Protein AF-D8LMA1-F1 (afdb_monomer_lite)

Foldseek 3Di:
DDDDDDDDDDDDDDDDDDPPPDDDDDDPDDDDDDPDPPDPDPDPPCVPVPVVVVVVVVVVVVVVVVVVVVVVVVVVVVVVVVVVVVVVVVVVVVVVVVVVVVVVVVVLVVQLVVCCVPPVDDLLRSLVVSCVVVDDDDPVPDDDDPSNVVNVVVVVVVVVVVVVVVVVCCVVPVDPDPDDDDDDDDDDDDDDDDDDDDDDDDDPCPPVVVVVVVVVVVVVVVVVVVVVVVVVVVVVVVVVVVVVVVVVVVVVVVVVVVVVVVVVVVVVVVVVVVVVVVVVVVVVVVVVVVVVVVVVVVVVVVVVVVVVVVVVVVVVVVVLVVLVVVVVVVVVVVVVVVVVVVVVVVVVVVVVVVVVVVVVVVVVVVVVVVVVVVVVVVVVVVVVVVVVVVVVVVVVVVVVVVVVVVVPPPPDDPDDDDDDDDPDPDDDDDPPPVVPPVPPPPVVVVVVVVVVVVVVVVVVVVVVVVVVVVVVVVVVVVVVVVVVVVVVVVVVVVVVVVVVVVVVVVVVVVVVVVVVVVVVVVVVVVVVVVVVVVVVVVVVVVVVVVVVVVPPDDDDDDDDDDDDDDDDDDDDDPPCVVVVVVVVVVVVVVVVVVVVVVVVVVVVVVVVVVVVVVVVVVVVVVVVVVVVVVVVVPPDDDDDDDDDDDDDDDDDDDDDDDDDDDDDDDDDDDDDDDDDDDDPPVVVVVVVVVVVVVSVVSVVVVVVVVVVVVVVVVVVVVVVVVVVVVVVVVVVVVVVPPPPDDDDDDDDDDDDDDDDDDDDD

Structure (mmCIF, N/CA/C/O backbone):
data_AF-D8LMA1-F1
#
_entry.id   AF-D8LMA1-F1
#
loop_
_atom_site.group_PDB
_atom_site.id
_atom_site.type_symbol
_atom_site.label_atom_id
_atom_site.label_alt_id
_atom_site.label_comp_id
_atom_site.label_asym_id
_atom_site.label_entity_id
_atom_site.label_seq_id
_atom_site.pdbx_PDB_ins_code
_atom_site.Cartn_x
_atom_site.Cartn_y
_atom_site.Cartn_z
_atom_site.occupancy
_atom_site.B_iso_or_equiv
_atom_site.auth_seq_id
_atom_site.auth_comp_id
_atom_site.auth_asym_id
_atom_site.auth_atom_id
_atom_site.pdbx_PDB_model_num
ATOM 1 N N . MET A 1 1 ? -57.262 -17.596 25.279 1.00 40.59 1 MET A N 1
ATOM 2 C CA . MET A 1 1 ? -57.527 -16.336 26.002 1.00 40.59 1 MET A CA 1
ATOM 3 C C . MET A 1 1 ? -56.627 -15.254 25.416 1.00 40.59 1 MET A C 1
ATOM 5 O O . MET A 1 1 ? -55.420 -15.334 25.575 1.00 40.59 1 MET A O 1
ATOM 9 N N . SER A 1 2 ? -57.211 -14.323 24.661 1.00 43.88 2 SER A N 1
ATOM 10 C CA . SER A 1 2 ? -56.649 -12.999 24.298 1.00 43.88 2 SER A CA 1
ATOM 11 C C . SER A 1 2 ? -57.169 -11.960 25.320 1.00 43.88 2 SER A C 1
ATOM 13 O O . SER A 1 2 ? -58.050 -12.364 26.086 1.00 43.88 2 SER A O 1
ATOM 15 N N . PRO A 1 3 ? -56.748 -10.666 25.365 1.00 60.38 3 PRO A N 1
ATOM 16 C CA . PRO A 1 3 ? -56.026 -9.815 24.382 1.00 60.38 3 PRO A CA 1
ATOM 17 C C . PRO A 1 3 ? -54.796 -9.090 25.003 1.00 60.38 3 PRO A C 1
ATOM 19 O O . PRO A 1 3 ? -54.537 -9.253 26.184 1.00 60.38 3 PRO A O 1
ATOM 22 N N . GLY A 1 4 ? -53.944 -8.283 24.361 1.00 41.66 4 GLY A N 1
ATOM 23 C CA . GLY A 1 4 ? -53.848 -7.612 23.063 1.00 41.66 4 GLY A CA 1
ATOM 24 C C . GLY A 1 4 ? -52.984 -6.336 23.242 1.00 41.66 4 GLY A C 1
ATOM 25 O O . GLY A 1 4 ? -52.740 -5.929 24.373 1.00 41.66 4 GLY A O 1
ATOM 26 N N . ILE A 1 5 ? -52.641 -5.674 22.126 1.00 43.06 5 ILE A N 1
ATOM 27 C CA . ILE A 1 5 ? -52.259 -4.242 21.981 1.00 43.06 5 ILE A CA 1
ATOM 28 C C . ILE A 1 5 ? -50.755 -3.890 21.814 1.00 43.06 5 ILE A C 1
ATOM 30 O O . ILE A 1 5 ? -50.003 -3.735 22.765 1.00 43.06 5 ILE A O 1
ATOM 34 N N . MET A 1 6 ? -50.434 -3.663 20.527 1.00 38.03 6 MET A N 1
ATOM 35 C CA . MET A 1 6 ? -49.667 -2.578 19.871 1.00 38.03 6 MET A CA 1
ATOM 36 C C . MET A 1 6 ? -48.233 -2.199 20.281 1.00 38.03 6 MET A C 1
ATOM 38 O O . MET A 1 6 ? -47.959 -1.814 21.408 1.00 38.03 6 MET A O 1
ATOM 42 N N . GLY A 1 7 ? -47.390 -2.028 19.249 1.00 35.75 7 GLY A N 1
ATOM 43 C CA . GLY A 1 7 ? -46.282 -1.068 19.280 1.00 35.75 7 GLY A CA 1
ATOM 44 C C . GLY A 1 7 ? -45.299 -1.185 18.115 1.00 35.75 7 GLY A C 1
ATOM 45 O O . GLY A 1 7 ? -44.282 -1.848 18.241 1.00 35.75 7 GLY A O 1
ATOM 46 N N . ARG A 1 8 ? -45.609 -0.541 16.983 1.00 41.41 8 ARG A N 1
ATOM 47 C CA . ARG A 1 8 ? -44.784 -0.428 15.763 1.00 41.41 8 ARG A CA 1
ATOM 48 C C . ARG A 1 8 ? -43.413 0.214 16.042 1.00 41.41 8 ARG A C 1
ATOM 50 O O . ARG A 1 8 ? -43.370 1.234 16.723 1.00 41.41 8 ARG A O 1
ATOM 57 N N . ILE A 1 9 ? -42.348 -0.271 15.395 1.00 41.59 9 ILE A N 1
ATOM 58 C CA . ILE A 1 9 ? -41.160 0.544 15.091 1.00 41.59 9 ILE A CA 1
ATOM 59 C C . ILE A 1 9 ? -41.060 0.665 13.574 1.00 41.59 9 ILE A C 1
ATOM 61 O O . ILE A 1 9 ? -41.050 -0.317 12.841 1.00 41.59 9 ILE A O 1
ATOM 65 N N . SER A 1 10 ? -41.103 1.919 13.157 1.00 44.03 10 SER A N 1
ATOM 66 C CA . SER A 1 10 ? -41.101 2.454 11.810 1.00 44.03 10 SER A CA 1
ATOM 67 C C . SER A 1 10 ? -39.727 2.398 11.155 1.00 44.03 10 SER A C 1
ATOM 69 O O . SER A 1 10 ? -38.744 2.856 11.738 1.00 44.03 10 SER A O 1
ATOM 71 N N . ASP A 1 11 ? -39.731 1.975 9.896 1.00 43.69 11 ASP A N 1
ATOM 72 C CA . ASP A 1 11 ? -38.761 2.349 8.875 1.00 43.69 11 ASP A CA 1
ATOM 73 C C . ASP A 1 11 ? -38.685 3.876 8.729 1.00 43.69 11 ASP A C 1
ATOM 75 O O . ASP A 1 11 ? -39.703 4.568 8.646 1.00 43.69 11 ASP A O 1
ATOM 79 N N . GLY A 1 12 ? -37.466 4.410 8.674 1.00 36.53 12 GLY A N 1
ATOM 80 C CA . GLY A 1 12 ? -37.208 5.828 8.454 1.00 36.53 12 GLY A CA 1
ATOM 81 C C . GLY A 1 12 ? -35.807 6.041 7.899 1.00 36.53 12 GLY A C 1
ATOM 82 O O . GLY A 1 12 ? -34.848 6.129 8.660 1.00 36.53 12 GLY A O 1
ATOM 83 N N . GLY A 1 13 ? -35.687 6.115 6.570 1.00 34.69 13 GLY A N 1
ATOM 84 C CA . GLY A 1 13 ? -34.400 6.372 5.920 1.00 34.69 13 GLY A CA 1
ATOM 85 C C . GLY A 1 13 ? -34.378 6.430 4.391 1.00 34.69 13 GLY A C 1
ATOM 86 O O . GLY A 1 13 ? -33.299 6.345 3.820 1.00 34.69 13 GLY A O 1
ATOM 87 N N . ALA A 1 14 ? -35.521 6.591 3.719 1.00 44.22 14 ALA A N 1
ATOM 88 C CA . ALA A 1 14 ? -35.570 7.093 2.349 1.00 44.22 14 ALA A CA 1
ATOM 89 C C . ALA A 1 14 ? -35.897 8.589 2.418 1.00 44.22 14 ALA A C 1
ATOM 91 O O . ALA A 1 14 ? -36.962 8.926 2.915 1.00 44.22 14 ALA A O 1
ATOM 92 N N . ILE A 1 15 ? -34.967 9.449 1.988 1.00 41.44 15 ILE A N 1
ATOM 93 C CA . ILE A 1 15 ? -35.149 10.761 1.330 1.00 41.44 15 ILE A CA 1
ATOM 94 C C . ILE A 1 15 ? -33.731 11.260 0.995 1.00 41.44 15 ILE A C 1
ATOM 96 O O . ILE A 1 15 ? -33.025 11.822 1.827 1.00 41.44 15 ILE A O 1
ATOM 100 N N . LEU A 1 16 ? -33.310 11.057 -0.251 1.00 39.69 16 LEU A N 1
ATOM 101 C CA . LEU A 1 16 ? -32.506 12.041 -0.968 1.00 39.69 16 LEU A CA 1
ATOM 102 C C . LEU A 1 16 ? -33.006 12.037 -2.406 1.00 39.69 16 LEU A C 1
ATOM 104 O O . LEU A 1 16 ? -32.937 11.042 -3.124 1.00 39.69 16 LEU A O 1
ATOM 108 N N . ALA A 1 17 ? -33.659 13.148 -2.711 1.00 38.41 17 ALA A N 1
ATOM 109 C CA . ALA A 1 17 ? -34.471 13.388 -3.875 1.00 38.41 17 ALA A CA 1
ATOM 110 C C . ALA A 1 17 ? -33.657 13.375 -5.170 1.00 38.41 17 ALA A C 1
ATOM 112 O O . ALA A 1 17 ? -32.525 13.855 -5.239 1.00 38.41 17 ALA A O 1
ATOM 113 N N . ALA A 1 18 ? -34.324 12.868 -6.200 1.00 41.50 18 ALA A N 1
ATOM 114 C CA . ALA A 1 18 ? -34.017 13.082 -7.594 1.00 41.50 18 ALA A CA 1
ATOM 115 C C . ALA A 1 18 ? -33.903 14.585 -7.902 1.00 41.50 18 ALA A C 1
ATOM 117 O O . ALA A 1 18 ? -34.850 15.345 -7.706 1.00 41.50 18 ALA A O 1
ATOM 118 N N . MET A 1 19 ? -32.752 14.996 -8.433 1.00 39.81 19 MET A N 1
ATOM 119 C CA . MET A 1 19 ? -32.682 16.110 -9.373 1.00 39.81 19 MET A CA 1
ATOM 120 C C . MET A 1 19 ? -32.686 15.502 -10.770 1.00 39.81 19 MET A C 1
ATOM 122 O O . MET A 1 19 ? -31.647 15.222 -11.363 1.00 39.81 19 MET A O 1
ATOM 126 N N . ASP A 1 20 ? -33.904 15.231 -11.220 1.00 35.94 20 ASP A N 1
ATOM 127 C CA . ASP A 1 20 ? -34.251 14.939 -12.598 1.00 35.94 20 ASP A CA 1
ATOM 128 C C . ASP A 1 20 ? -34.260 16.283 -13.344 1.00 35.94 20 ASP A C 1
ATOM 130 O O . ASP A 1 20 ? -35.058 17.178 -13.047 1.00 35.94 20 ASP A O 1
ATOM 134 N N . LEU A 1 21 ? -33.284 16.485 -14.230 1.00 43.53 21 LEU A N 1
ATOM 135 C CA . LEU A 1 21 ? -33.228 17.660 -15.092 1.00 43.53 21 LEU A CA 1
ATOM 136 C C . LEU A 1 21 ? -34.306 17.495 -16.161 1.00 43.53 21 LEU A C 1
ATOM 138 O O . LEU A 1 21 ? -34.175 16.680 -17.071 1.00 43.53 21 LEU A O 1
ATOM 142 N N . GLY A 1 22 ? -35.370 18.285 -16.022 1.00 37.41 22 GLY A N 1
ATOM 143 C CA . GLY A 1 22 ? -36.522 18.293 -16.908 1.00 37.41 22 GLY A CA 1
ATOM 144 C C . GLY A 1 22 ? -36.147 18.420 -18.384 1.00 37.41 22 GLY A C 1
ATOM 145 O O . GLY A 1 22 ? -35.736 19.482 -18.852 1.00 37.41 22 GLY A O 1
ATOM 146 N N . ALA A 1 23 ? -36.376 17.341 -19.128 1.00 40.12 23 ALA A N 1
ATOM 147 C CA . ALA A 1 23 ? -36.608 17.399 -20.559 1.00 40.12 23 ALA A CA 1
ATOM 148 C C . ALA A 1 23 ? -38.095 17.713 -20.777 1.00 40.12 23 ALA A C 1
ATOM 150 O O . ALA A 1 23 ? -38.978 16.938 -20.411 1.00 40.12 23 ALA A O 1
ATOM 151 N N . ALA A 1 24 ? -38.364 18.895 -21.327 1.00 39.91 24 ALA A N 1
ATOM 152 C CA . ALA A 1 24 ? -39.701 19.357 -21.667 1.00 39.91 24 ALA A CA 1
ATOM 153 C C . ALA A 1 24 ? -40.413 18.385 -22.636 1.00 39.91 24 ALA A C 1
ATOM 155 O O . ALA A 1 24 ? -39.774 17.860 -23.553 1.00 39.91 24 ALA A O 1
ATOM 156 N N . PRO A 1 25 ? -41.735 18.176 -22.495 1.00 48.41 25 PRO A N 1
ATOM 157 C CA . PRO A 1 25 ? -42.507 17.401 -23.452 1.00 48.41 25 PRO A CA 1
ATOM 158 C C . PRO A 1 25 ? -42.733 18.245 -24.711 1.00 48.41 25 PRO A C 1
ATOM 160 O O . PRO A 1 25 ? -43.508 19.201 -24.713 1.00 48.41 25 PRO A O 1
ATOM 163 N N . VAL A 1 26 ? -42.038 17.897 -25.792 1.00 44.97 26 VAL A N 1
ATOM 164 C CA . VAL A 1 26 ? -42.324 18.442 -27.123 1.00 44.97 26 VAL A CA 1
ATOM 165 C C . VAL A 1 26 ? -43.642 17.817 -27.610 1.00 44.97 26 VAL A C 1
ATOM 167 O O . VAL A 1 26 ? -43.782 16.592 -27.558 1.00 44.97 26 VAL A O 1
ATOM 170 N N . PRO A 1 27 ? -44.631 18.620 -28.039 1.00 48.19 27 PRO A N 1
ATOM 171 C CA . PRO A 1 27 ? -45.950 18.123 -28.399 1.00 48.19 27 PRO A CA 1
ATOM 172 C C . PRO A 1 27 ? -45.908 17.276 -29.673 1.00 48.19 27 PRO A C 1
ATOM 174 O O . PRO A 1 27 ? -45.316 17.650 -30.684 1.00 48.19 27 PRO A O 1
ATOM 177 N N . ALA A 1 28 ? -46.602 16.141 -29.614 1.00 50.72 28 ALA A N 1
ATOM 178 C CA . ALA A 1 28 ? -46.946 15.326 -30.764 1.00 50.72 28 ALA A CA 1
ATOM 179 C C . ALA A 1 28 ? -47.873 16.124 -31.694 1.00 50.72 28 ALA A C 1
ATOM 181 O O . ALA A 1 28 ? -49.043 16.345 -31.385 1.00 50.72 28 ALA A O 1
ATOM 182 N N . GLY A 1 29 ? -47.346 16.558 -32.835 1.00 47.62 29 GLY A N 1
ATOM 183 C CA . GLY A 1 29 ? -48.138 17.231 -33.850 1.00 47.62 29 GLY A CA 1
ATOM 184 C C . GLY A 1 29 ? -47.336 17.551 -35.102 1.00 47.62 29 GLY A C 1
ATOM 185 O O . GLY A 1 29 ? -46.501 18.444 -35.083 1.00 47.62 29 GLY A O 1
ATOM 186 N N . LEU A 1 30 ? -47.720 16.885 -36.195 1.00 48.12 30 LEU A N 1
ATOM 187 C CA . LEU A 1 30 ? -47.463 17.253 -37.591 1.00 48.12 30 LEU A CA 1
ATOM 188 C C . LEU A 1 30 ? -46.042 17.052 -38.151 1.00 48.12 30 LEU A C 1
ATOM 190 O O . LEU A 1 30 ? -45.048 17.386 -37.525 1.00 48.12 30 LEU A O 1
ATOM 194 N N . LEU A 1 31 ? -46.022 16.606 -39.418 1.00 42.84 31 LEU A N 1
ATOM 195 C CA . LEU A 1 31 ? -44.883 16.321 -40.312 1.00 42.84 31 LEU A CA 1
ATOM 196 C C . LEU A 1 31 ? -44.242 14.946 -40.027 1.00 42.84 31 LEU A C 1
ATOM 198 O O . LEU A 1 31 ? -43.404 14.790 -39.157 1.00 42.84 31 LEU A O 1
ATOM 202 N N . GLY A 1 32 ? -44.625 13.853 -40.691 1.00 50.16 32 GLY A N 1
ATOM 203 C CA . GLY A 1 32 ? -44.945 13.773 -42.113 1.00 50.16 32 GLY A CA 1
ATOM 204 C C . GLY A 1 32 ? -43.675 13.879 -42.955 1.00 50.16 32 GLY A C 1
ATOM 205 O O . GLY A 1 32 ? -43.598 14.767 -43.785 1.00 50.16 32 GLY A O 1
ATOM 206 N N . MET A 1 33 ? -42.679 13.022 -42.698 1.00 46.03 33 MET A N 1
ATOM 207 C CA . MET A 1 33 ? -41.592 12.679 -43.626 1.00 46.03 33 MET A CA 1
ATOM 208 C C . MET A 1 33 ? -40.766 11.534 -43.027 1.00 46.03 33 MET A C 1
ATOM 210 O O . MET A 1 33 ? -39.788 11.725 -42.312 1.00 46.03 33 MET A O 1
ATOM 214 N N . THR A 1 34 ? -41.203 10.307 -43.293 1.00 50.56 34 THR A N 1
ATOM 215 C CA . THR A 1 34 ? -40.361 9.118 -43.150 1.00 50.56 34 THR A CA 1
ATOM 216 C C . THR A 1 34 ? -39.206 9.230 -44.152 1.00 50.56 34 THR A C 1
ATOM 218 O O . THR A 1 34 ? -39.498 9.324 -45.348 1.00 50.56 34 THR A O 1
ATOM 221 N N . PRO A 1 35 ? -37.922 9.215 -43.749 1.00 47.56 35 PRO A N 1
ATOM 222 C CA . PRO A 1 35 ? -36.859 8.998 -44.717 1.00 47.56 35 PRO A CA 1
ATOM 223 C C . PRO A 1 35 ? -37.016 7.575 -45.262 1.00 47.56 35 PRO A C 1
ATOM 225 O O . PRO A 1 35 ? -37.302 6.642 -44.508 1.00 47.56 35 PRO A O 1
ATOM 228 N N . GLY A 1 36 ? -36.924 7.457 -46.585 1.00 46.69 36 GLY A N 1
ATOM 229 C CA . GLY A 1 36 ? -37.181 6.250 -47.358 1.00 46.69 36 GLY A CA 1
ATOM 230 C C . GLY A 1 36 ? -36.608 4.998 -46.708 1.00 46.69 36 GLY A C 1
ATOM 231 O O . GLY A 1 36 ? -35.401 4.832 -46.560 1.00 46.69 36 GLY A O 1
ATOM 232 N N . ARG A 1 37 ? -37.515 4.097 -46.336 1.00 47.22 37 ARG A N 1
ATOM 233 C CA . ARG A 1 37 ? -37.206 2.685 -46.176 1.00 47.22 37 ARG A CA 1
ATOM 234 C C . ARG A 1 37 ? -37.018 2.154 -47.591 1.00 47.22 37 ARG A C 1
ATOM 236 O O . ARG A 1 37 ? -37.988 1.746 -48.227 1.00 47.22 37 ARG A O 1
ATOM 243 N N . ASP A 1 38 ? -35.794 2.270 -48.095 1.00 53.06 38 ASP A N 1
ATOM 244 C CA . ASP A 1 38 ? -35.425 1.693 -49.379 1.00 53.06 38 ASP A CA 1
ATOM 245 C C . ASP A 1 38 ? -35.770 0.195 -49.377 1.00 53.06 38 ASP A C 1
ATOM 247 O O . ASP A 1 38 ? -35.592 -0.489 -48.357 1.00 53.06 38 ASP A O 1
ATOM 251 N N . PRO A 1 39 ? -36.321 -0.326 -50.485 1.00 55.44 39 PRO A N 1
ATOM 252 C CA . PRO A 1 39 ? -36.641 -1.736 -50.599 1.00 55.44 39 PRO A CA 1
ATOM 253 C C . PRO A 1 39 ? -35.359 -2.565 -50.439 1.00 55.44 39 PRO A C 1
ATOM 255 O O . PRO A 1 39 ? -34.295 -2.149 -50.905 1.00 55.44 39 PRO A O 1
ATOM 258 N N . PRO A 1 40 ? -35.429 -3.744 -49.794 1.00 50.50 40 PRO A N 1
ATOM 259 C CA . PRO A 1 40 ? -34.283 -4.632 -49.704 1.00 50.50 40 PRO A CA 1
ATOM 260 C C . PRO A 1 40 ? -33.906 -5.047 -51.125 1.00 50.50 40 PRO A C 1
ATOM 262 O O . PRO A 1 40 ? -34.644 -5.798 -51.758 1.00 50.50 40 PRO A O 1
ATOM 265 N N . TYR A 1 41 ? -32.786 -4.523 -51.630 1.00 53.12 41 TYR A N 1
ATOM 266 C CA . TYR A 1 41 ? -32.189 -4.963 -52.886 1.00 53.12 41 TYR A CA 1
ATOM 267 C C . TYR A 1 41 ? -31.979 -6.483 -52.808 1.00 53.12 41 TYR A C 1
ATOM 269 O O . TYR A 1 41 ? -31.172 -6.944 -51.994 1.00 53.12 41 TYR A O 1
ATOM 277 N N . PRO A 1 42 ? -32.693 -7.285 -53.614 1.00 52.31 42 PRO A N 1
ATOM 278 C CA . PRO A 1 42 ? -32.423 -8.702 -53.722 1.00 52.31 42 PRO A CA 1
ATOM 279 C C . PRO A 1 42 ? -31.276 -8.871 -54.723 1.00 52.31 42 PRO A C 1
ATOM 281 O O . PRO A 1 42 ? -31.405 -8.491 -55.883 1.00 52.31 42 PRO A O 1
ATOM 284 N N . GLY A 1 43 ? -30.150 -9.432 -54.281 1.00 48.22 43 GLY A N 1
ATOM 285 C CA . GLY A 1 43 ? -29.120 -9.923 -55.206 1.00 48.22 43 GLY A CA 1
ATOM 286 C C . GLY A 1 43 ? -27.784 -9.181 -55.229 1.00 48.22 43 GLY A C 1
ATOM 287 O O . GLY A 1 43 ? -27.206 -9.026 -56.295 1.00 48.22 43 GLY A O 1
ATOM 288 N N . SER A 1 44 ? -27.244 -8.787 -54.074 1.00 48.84 44 SER A N 1
ATOM 289 C CA . SER A 1 44 ? -25.785 -8.689 -53.926 1.00 48.84 44 SER A CA 1
ATOM 290 C C . SER A 1 44 ? -25.337 -9.777 -52.963 1.00 48.84 44 SER A C 1
ATOM 292 O O . SER A 1 44 ? -25.097 -9.528 -51.781 1.00 48.84 44 SER A O 1
ATOM 294 N N . SER A 1 45 ? -25.293 -11.012 -53.460 1.00 55.22 45 SER A N 1
ATOM 295 C CA . SER A 1 45 ? -24.539 -12.094 -52.841 1.00 55.22 45 SER A CA 1
ATOM 296 C C . SER A 1 45 ? -23.125 -11.579 -52.578 1.00 55.22 45 SER A C 1
ATOM 298 O O . SER A 1 45 ? -22.320 -11.419 -53.490 1.00 55.22 45 SER A O 1
ATOM 300 N N . ASN A 1 46 ? -22.820 -11.309 -51.305 1.00 51.94 46 ASN A N 1
ATOM 301 C CA . ASN A 1 46 ? -21.460 -11.026 -50.843 1.00 51.94 46 ASN A CA 1
ATOM 302 C C . ASN A 1 46 ? -20.481 -12.158 -51.209 1.00 51.94 46 ASN A C 1
ATOM 304 O O . ASN A 1 46 ? -19.282 -11.985 -51.018 1.00 51.94 46 ASN A O 1
ATOM 308 N N . ASP A 1 47 ? -20.969 -13.282 -51.733 1.00 54.09 47 ASP A N 1
ATOM 309 C CA . ASP A 1 47 ? -20.200 -14.429 -52.208 1.00 54.09 47 ASP A CA 1
ATOM 310 C C . ASP A 1 47 ? -19.286 -14.113 -53.408 1.00 54.09 47 ASP A C 1
ATOM 312 O O . ASP A 1 47 ? -18.295 -14.815 -53.583 1.00 54.09 47 ASP A O 1
ATOM 316 N N . ASP A 1 48 ? -19.526 -13.016 -54.145 1.00 51.31 48 ASP A N 1
ATOM 317 C CA . ASP A 1 48 ? -18.630 -12.541 -55.220 1.00 51.31 48 ASP A CA 1
ATOM 318 C C . ASP A 1 48 ? -17.659 -11.431 -54.775 1.00 51.31 48 ASP A C 1
ATOM 320 O O . ASP A 1 48 ? -16.883 -10.906 -55.578 1.00 51.31 48 ASP A O 1
ATOM 324 N N . MET A 1 49 ? -17.646 -11.060 -53.488 1.00 58.47 49 MET A N 1
ATOM 325 C CA . MET A 1 49 ? -16.525 -10.277 -52.968 1.00 58.47 49 MET A CA 1
ATOM 326 C C . MET A 1 49 ? -15.315 -11.207 -52.920 1.00 58.47 49 MET A C 1
ATOM 328 O O . MET A 1 49 ? -15.384 -12.218 -52.213 1.00 58.47 49 MET A O 1
ATOM 332 N N . PRO A 1 50 ? -14.209 -10.894 -53.630 1.00 69.94 50 PRO A N 1
ATOM 333 C CA . PRO A 1 50 ? -13.042 -11.761 -53.680 1.00 69.94 50 PRO A CA 1
ATOM 334 C C . PRO A 1 50 ? -12.688 -12.162 -52.256 1.00 69.94 50 PRO A C 1
ATOM 336 O O . PRO A 1 50 ? -12.651 -11.309 -51.370 1.00 69.94 50 PRO A O 1
ATOM 339 N N . VAL A 1 51 ? -12.467 -13.456 -52.022 1.00 76.00 51 VAL A N 1
ATOM 340 C CA . VAL A 1 51 ? -12.275 -14.058 -50.688 1.00 76.00 51 VAL A CA 1
ATOM 341 C C . VAL A 1 51 ? -11.303 -13.245 -49.811 1.00 76.00 51 VAL A C 1
ATOM 343 O O . VAL A 1 51 ? -11.471 -13.155 -48.595 1.00 76.00 51 VAL A O 1
ATOM 346 N N . GLN A 1 52 ? -10.341 -12.559 -50.436 1.00 77.06 52 GLN A N 1
ATOM 347 C CA . GLN A 1 52 ? -9.445 -11.587 -49.808 1.00 77.06 52 GLN A CA 1
ATOM 348 C C . GLN A 1 52 ? -10.151 -10.385 -49.146 1.00 77.06 52 GLN A C 1
ATOM 350 O O . GLN A 1 52 ? -9.812 -10.049 -48.015 1.00 77.06 52 GLN A O 1
ATOM 355 N N . LEU A 1 53 ? -11.146 -9.751 -49.775 1.00 81.06 53 LEU A N 1
ATOM 356 C CA . LEU A 1 53 ? -11.929 -8.658 -49.181 1.00 81.06 53 LEU A CA 1
ATOM 357 C C . LEU A 1 53 ? -12.828 -9.147 -48.036 1.00 81.06 53 LEU A C 1
ATOM 359 O O . LEU A 1 53 ? -12.969 -8.450 -47.027 1.00 81.06 53 LEU A O 1
ATOM 363 N N . GLN A 1 54 ? -13.384 -10.360 -48.125 1.00 81.44 54 GLN A N 1
ATOM 364 C CA . GLN A 1 54 ? -14.113 -10.962 -47.002 1.00 81.44 54 GLN A CA 1
ATOM 365 C C . GLN A 1 54 ? -13.185 -11.287 -45.817 1.00 81.44 54 GLN A C 1
ATOM 367 O O . GLN A 1 54 ? -13.537 -11.056 -44.659 1.00 81.44 54 GLN A O 1
ATOM 372 N N . ALA A 1 55 ? -11.980 -11.796 -46.081 1.00 83.44 55 ALA A N 1
ATOM 373 C CA . ALA A 1 55 ? -10.976 -12.022 -45.044 1.00 83.44 55 ALA A CA 1
ATOM 374 C C . ALA A 1 55 ? -10.527 -10.696 -44.407 1.00 83.44 55 ALA A C 1
ATOM 376 O O . ALA A 1 55 ? -10.472 -10.582 -43.181 1.00 83.44 55 ALA A O 1
ATOM 377 N N . LEU A 1 56 ? -10.293 -9.661 -45.221 1.00 88.12 56 LEU A N 1
ATOM 378 C CA . LEU A 1 56 ? -9.891 -8.332 -44.759 1.00 88.12 56 LEU A CA 1
ATOM 379 C C . LEU A 1 56 ? -10.969 -7.679 -43.883 1.00 88.12 56 LEU A C 1
ATOM 381 O O . LEU A 1 56 ? -10.657 -7.138 -42.822 1.00 88.12 56 LEU A O 1
ATOM 385 N N . THR A 1 57 ? -12.241 -7.769 -44.276 1.00 90.94 57 THR A N 1
ATOM 386 C CA . THR A 1 57 ? -13.368 -7.238 -43.490 1.00 90.94 57 THR A CA 1
ATOM 387 C C . THR A 1 57 ? -13.571 -8.002 -42.182 1.00 90.94 57 THR A C 1
ATOM 389 O O . THR A 1 57 ? -13.810 -7.370 -41.151 1.00 90.94 57 THR A O 1
ATOM 392 N N . LYS A 1 58 ? -13.388 -9.331 -42.163 1.00 90.00 58 LYS A N 1
ATOM 393 C CA . LYS A 1 58 ? -13.403 -10.136 -40.925 1.00 90.00 58 LYS A CA 1
ATOM 394 C C . LYS A 1 58 ? -12.265 -9.751 -39.975 1.00 90.00 58 LYS A C 1
ATOM 396 O O . LYS A 1 58 ? -12.523 -9.540 -38.787 1.00 90.00 58 LYS A O 1
ATOM 401 N N . ILE A 1 59 ? -11.042 -9.588 -40.489 1.00 91.00 59 ILE A N 1
ATOM 402 C CA . ILE A 1 59 ? -9.881 -9.132 -39.705 1.00 91.00 59 ILE A CA 1
ATOM 403 C C . ILE A 1 59 ? -10.123 -7.718 -39.174 1.00 91.00 59 ILE A C 1
ATOM 405 O O . ILE A 1 59 ? -9.880 -7.452 -37.998 1.00 91.00 59 ILE A O 1
ATOM 409 N N . HIS A 1 60 ? -10.645 -6.814 -40.002 1.00 92.19 60 HIS A N 1
ATOM 410 C CA . HIS A 1 60 ? -10.974 -5.456 -39.584 1.00 92.19 60 HIS A CA 1
ATOM 411 C C . HIS A 1 60 ? -12.049 -5.450 -38.488 1.00 92.19 60 HIS A C 1
ATOM 413 O O . HIS A 1 60 ? -11.851 -4.839 -37.443 1.00 92.19 60 HIS A O 1
ATOM 419 N N . ALA A 1 61 ? -13.139 -6.205 -38.647 1.00 91.12 61 ALA A N 1
ATOM 420 C CA . ALA A 1 61 ? -14.175 -6.336 -37.623 1.00 91.12 61 ALA A CA 1
ATOM 421 C C . ALA A 1 61 ? -13.636 -6.955 -36.320 1.00 91.12 61 ALA A C 1
ATOM 423 O O . ALA A 1 61 ? -14.040 -6.562 -35.226 1.00 91.12 61 ALA A O 1
ATOM 424 N N . GLN A 1 62 ? -12.704 -7.908 -36.404 1.00 92.50 62 GLN A N 1
ATOM 425 C CA . GLN A 1 62 ? -12.023 -8.463 -35.235 1.00 92.50 62 GLN A CA 1
ATOM 426 C C . GLN A 1 62 ? -11.134 -7.422 -34.545 1.00 92.50 62 GLN A C 1
ATOM 428 O O . GLN A 1 62 ? -11.210 -7.299 -33.323 1.00 92.50 62 GLN A O 1
ATOM 433 N N . LYS A 1 63 ? -10.366 -6.633 -35.305 1.00 94.00 63 LYS A N 1
ATOM 434 C CA . LYS A 1 63 ? -9.549 -5.528 -34.781 1.00 94.00 63 LYS A CA 1
ATOM 435 C C . LYS A 1 63 ? -10.412 -4.455 -34.123 1.00 94.00 63 LYS A C 1
ATOM 437 O O . LYS A 1 63 ? -10.121 -4.071 -32.997 1.00 94.00 63 LYS A O 1
ATOM 442 N N . VAL A 1 64 ? -11.512 -4.044 -34.757 1.00 96.31 64 VAL A N 1
ATOM 443 C CA . VAL A 1 64 ? -12.470 -3.083 -34.188 1.00 96.31 64 VAL A CA 1
ATOM 444 C C . VAL A 1 64 ? -13.082 -3.631 -32.899 1.00 96.31 64 VAL A C 1
ATOM 446 O O . VAL A 1 64 ? -13.088 -2.933 -31.892 1.00 96.31 64 VAL A O 1
ATOM 449 N N . ARG A 1 65 ? -13.522 -4.897 -32.868 1.00 94.56 65 ARG A N 1
ATOM 450 C CA . ARG A 1 65 ? -14.047 -5.516 -31.636 1.00 94.56 65 ARG A CA 1
ATOM 451 C C . ARG A 1 65 ? -12.995 -5.611 -30.531 1.00 94.56 65 ARG A C 1
ATOM 453 O O . ARG A 1 65 ? -13.325 -5.366 -29.375 1.00 94.56 65 ARG A O 1
ATOM 460 N N . SER A 1 66 ? -11.753 -5.952 -30.870 1.00 90.31 66 SER A N 1
ATOM 461 C CA . SER A 1 66 ? -10.638 -5.993 -29.916 1.00 90.31 66 SER A CA 1
ATOM 462 C C . SER A 1 66 ? -10.326 -4.604 -29.359 1.00 90.31 66 SER A C 1
ATOM 464 O O . SER A 1 66 ? -10.160 -4.453 -28.153 1.00 90.31 66 SER A O 1
ATOM 466 N N . LEU A 1 67 ? -10.319 -3.582 -30.218 1.00 92.88 67 LEU A N 1
ATOM 467 C CA . LEU A 1 67 ? -10.106 -2.189 -29.833 1.00 92.88 67 LEU A CA 1
ATOM 468 C C . LEU A 1 67 ? -11.253 -1.662 -28.962 1.00 92.88 67 LEU A C 1
ATOM 470 O O . LEU A 1 67 ? -11.018 -1.015 -27.952 1.00 92.88 67 LEU A O 1
ATOM 474 N N . MET A 1 68 ? -12.508 -1.969 -29.298 1.00 95.12 68 MET A N 1
ATOM 475 C CA . MET A 1 68 ? -13.644 -1.570 -28.464 1.00 95.12 68 MET A CA 1
ATOM 476 C C . MET A 1 68 ? -13.603 -2.235 -27.084 1.00 95.12 68 MET A C 1
ATOM 478 O O . MET A 1 68 ? -13.939 -1.585 -26.094 1.00 95.12 68 MET A O 1
ATOM 482 N N . ARG A 1 69 ? -13.145 -3.494 -26.995 1.00 93.56 69 ARG A N 1
ATOM 483 C CA . ARG A 1 69 ? -12.911 -4.165 -25.708 1.00 93.56 69 ARG A CA 1
ATOM 484 C C . ARG A 1 69 ? -11.799 -3.491 -24.906 1.00 93.56 69 ARG A C 1
ATOM 486 O O . ARG A 1 69 ? -12.028 -3.198 -23.737 1.00 93.56 69 ARG A O 1
ATOM 493 N N . SER A 1 70 ? -10.655 -3.174 -25.519 1.00 93.38 70 SER A N 1
ATOM 494 C CA . SER A 1 70 ? -9.557 -2.500 -24.808 1.00 93.38 70 SER A CA 1
ATOM 495 C C . SER A 1 70 ? -9.943 -1.091 -24.349 1.00 93.38 70 SER A C 1
ATOM 497 O O . SER A 1 70 ? -9.650 -0.707 -23.221 1.00 93.38 70 SER A O 1
ATOM 499 N N . VAL A 1 71 ? -10.691 -0.337 -25.162 1.00 92.25 71 VAL A N 1
ATOM 500 C CA . VAL A 1 71 ? -11.232 0.976 -24.774 1.00 92.25 71 VAL A CA 1
ATOM 501 C C . VAL A 1 71 ? -12.214 0.850 -23.605 1.00 92.25 71 VAL A C 1
ATOM 503 O O . VAL A 1 71 ? -12.172 1.667 -22.684 1.00 92.25 71 VAL A O 1
ATOM 506 N N . ALA A 1 72 ? -13.092 -0.157 -23.607 1.00 92.81 72 ALA A N 1
ATOM 507 C CA . ALA A 1 72 ? -14.013 -0.398 -22.496 1.00 92.81 72 ALA A CA 1
ATOM 508 C C . ALA A 1 72 ? -13.266 -0.779 -21.206 1.00 92.81 72 ALA A C 1
ATOM 510 O O . ALA A 1 72 ? -13.599 -0.284 -20.127 1.00 92.81 72 ALA A O 1
ATOM 511 N N . GLU A 1 73 ? -12.223 -1.601 -21.313 1.00 89.81 73 GLU A N 1
ATOM 512 C CA . GLU A 1 73 ? -11.390 -1.996 -20.181 1.00 89.81 73 GLU A CA 1
ATOM 513 C C . GLU A 1 73 ? -10.603 -0.813 -19.600 1.00 89.81 73 GLU A C 1
ATOM 515 O O . GLU A 1 73 ? -10.629 -0.591 -18.389 1.00 89.81 73 GLU A O 1
ATOM 520 N N . LEU A 1 74 ? -9.978 0.007 -20.450 1.00 90.62 74 LEU A N 1
ATOM 521 C CA . LEU A 1 74 ? -9.276 1.220 -20.024 1.00 90.62 74 LEU A CA 1
ATOM 522 C C . LEU A 1 74 ? -10.223 2.210 -19.335 1.00 90.62 74 LEU A C 1
ATOM 524 O O . LEU A 1 74 ? -9.875 2.765 -18.293 1.00 90.62 74 LEU A O 1
ATOM 528 N N . LYS A 1 75 ? -11.450 2.379 -19.846 1.00 93.00 75 LYS A N 1
ATOM 529 C CA . LYS A 1 75 ? -12.483 3.191 -19.179 1.00 93.00 75 LYS A CA 1
ATOM 530 C C . LYS A 1 75 ? -12.851 2.635 -17.801 1.00 93.00 75 LYS A C 1
ATOM 532 O O . LYS A 1 75 ? -12.991 3.416 -16.862 1.00 93.00 75 LYS A O 1
ATOM 537 N N . LYS A 1 76 ? -12.961 1.309 -17.649 1.00 90.56 76 LYS A N 1
ATOM 538 C CA . LYS A 1 76 ? -13.226 0.659 -16.353 1.00 90.56 76 LYS A CA 1
ATOM 539 C C . LYS A 1 76 ? -12.071 0.870 -15.368 1.00 90.56 76 LYS A C 1
ATOM 541 O O . LYS A 1 76 ? -12.321 1.221 -14.217 1.00 90.56 76 LYS A O 1
ATOM 546 N N . ARG A 1 77 ? -10.818 0.725 -15.815 1.00 87.19 77 ARG A N 1
ATOM 547 C CA . ARG A 1 77 ? -9.622 0.986 -14.992 1.00 87.19 77 ARG A CA 1
ATOM 548 C C . ARG A 1 77 ? -9.544 2.453 -14.556 1.00 87.19 77 ARG A C 1
ATOM 550 O O . ARG A 1 77 ? -9.289 2.722 -13.388 1.00 87.19 77 ARG A O 1
ATOM 557 N N . LEU A 1 78 ? -9.849 3.395 -15.451 1.00 88.00 78 LEU A N 1
ATOM 558 C CA . LEU A 1 78 ? -9.896 4.825 -15.130 1.00 88.00 78 LEU A CA 1
ATOM 559 C C . LEU A 1 78 ? -11.020 5.146 -14.127 1.00 88.00 78 LEU A C 1
ATOM 561 O O . LEU A 1 78 ? -10.803 5.883 -13.166 1.00 88.00 78 LEU A O 1
ATOM 565 N N . ALA A 1 79 ? -12.205 4.550 -14.284 1.00 86.31 79 ALA A N 1
ATOM 566 C CA . ALA A 1 79 ? -13.298 4.696 -13.321 1.00 86.31 79 ALA A CA 1
ATOM 567 C C . ALA A 1 79 ? -12.914 4.171 -11.923 1.00 86.31 79 ALA A C 1
ATOM 569 O O . ALA A 1 79 ? -13.155 4.852 -10.927 1.00 86.31 79 ALA A O 1
ATOM 570 N N . LEU A 1 80 ? -12.250 3.014 -11.841 1.00 83.81 80 LEU A N 1
ATOM 571 C CA . LEU A 1 80 ? -11.754 2.465 -10.574 1.00 83.81 80 LEU A CA 1
ATOM 572 C C . LEU A 1 80 ? -10.670 3.348 -9.943 1.00 83.81 80 LEU A C 1
ATOM 574 O O . LEU A 1 80 ? -10.771 3.682 -8.765 1.00 83.81 80 LEU A O 1
ATOM 578 N N . ALA A 1 81 ? -9.682 3.795 -10.723 1.00 79.75 81 ALA A N 1
ATOM 579 C CA . ALA A 1 81 ? -8.615 4.666 -10.231 1.00 79.75 81 ALA A CA 1
ATOM 580 C C . ALA A 1 81 ? -9.158 6.017 -9.727 1.00 79.75 81 ALA A C 1
ATOM 582 O O . ALA A 1 81 ? -8.734 6.521 -8.687 1.00 79.75 81 ALA A O 1
ATOM 583 N N . THR A 1 82 ? -10.146 6.598 -10.417 1.00 86.50 82 THR A N 1
ATOM 584 C CA . THR A 1 82 ? -10.796 7.840 -9.961 1.00 86.50 82 THR A CA 1
ATOM 585 C C . THR A 1 82 ? -11.656 7.636 -8.712 1.00 86.50 82 THR A C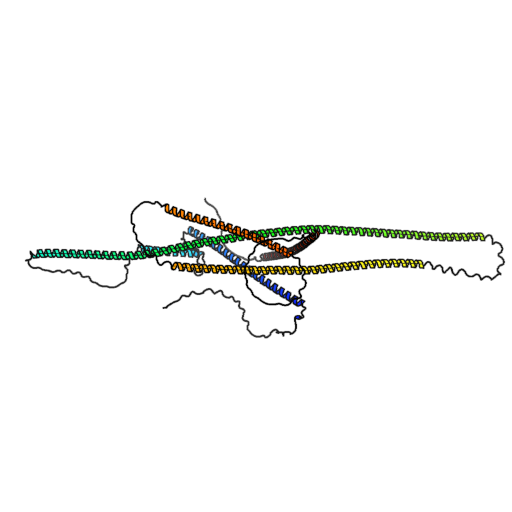 1
ATOM 587 O O . THR A 1 82 ? -11.701 8.535 -7.871 1.00 86.50 82 THR A O 1
ATOM 590 N N . ALA A 1 83 ? -12.306 6.478 -8.545 1.00 80.38 83 ALA A N 1
ATOM 591 C CA . ALA A 1 83 ? -13.017 6.130 -7.314 1.00 80.38 83 ALA A CA 1
ATOM 592 C C . ALA A 1 83 ? -12.043 5.990 -6.130 1.00 80.38 83 ALA A C 1
ATOM 594 O O . ALA A 1 83 ? -12.212 6.665 -5.116 1.00 80.38 83 ALA A O 1
ATOM 595 N N . GLN A 1 84 ? -10.951 5.241 -6.307 1.00 74.44 84 GLN A N 1
ATOM 596 C CA . GLN A 1 84 ? -9.898 5.089 -5.296 1.00 74.44 84 GLN A CA 1
ATOM 597 C C . GLN A 1 84 ? -9.243 6.430 -4.926 1.00 74.44 84 GLN A C 1
ATOM 599 O O . GLN A 1 84 ? -9.012 6.711 -3.749 1.00 74.44 84 GLN A O 1
ATOM 604 N N . GLY A 1 85 ? -9.004 7.308 -5.907 1.00 80.19 85 GLY A N 1
ATOM 605 C CA . GLY A 1 85 ? -8.499 8.661 -5.658 1.00 80.19 85 GLY A CA 1
ATOM 606 C C . GLY A 1 85 ? -9.461 9.522 -4.828 1.00 80.19 85 GLY A C 1
ATOM 607 O O . GLY A 1 85 ? -9.026 10.276 -3.951 1.00 80.19 85 GLY A O 1
ATOM 608 N N . LYS A 1 86 ? -10.777 9.389 -5.048 1.00 87.44 86 LYS A N 1
ATOM 609 C CA . LYS A 1 86 ? -11.806 10.067 -4.239 1.00 87.44 86 LYS A CA 1
ATOM 610 C C . LYS A 1 86 ? -11.846 9.528 -2.809 1.00 87.44 86 LYS A C 1
ATOM 612 O O . LYS A 1 86 ? -11.926 10.332 -1.881 1.00 87.44 86 LYS A O 1
ATOM 617 N N . ASP A 1 87 ? -11.714 8.218 -2.618 1.00 77.25 87 ASP A N 1
ATOM 618 C CA . ASP A 1 87 ? -11.697 7.599 -1.288 1.00 77.25 87 ASP A CA 1
ATOM 619 C C . ASP A 1 87 ? -10.432 7.951 -0.499 1.00 77.25 87 ASP A C 1
ATOM 621 O O . ASP A 1 87 ? -10.510 8.260 0.695 1.00 77.25 87 ASP A O 1
ATOM 625 N N . HIS A 1 88 ? -9.273 8.018 -1.164 1.00 84.12 88 HIS A N 1
ATOM 626 C CA . HIS A 1 88 ? -8.037 8.493 -0.546 1.00 84.12 88 HIS A CA 1
ATOM 627 C C . HIS A 1 88 ? -8.159 9.960 -0.108 1.00 84.12 88 HIS A C 1
ATOM 629 O O . HIS A 1 88 ? -7.839 10.297 1.035 1.00 84.12 88 HIS A O 1
ATOM 635 N N . ARG A 1 89 ? -8.710 10.828 -0.972 1.00 86.50 89 ARG A N 1
ATOM 636 C CA . ARG A 1 89 ? -8.963 12.243 -0.652 1.00 86.50 89 ARG A CA 1
ATOM 637 C C . ARG A 1 89 ? -9.966 12.403 0.491 1.00 86.50 89 ARG A C 1
ATOM 639 O O . ARG A 1 89 ? -9.727 13.203 1.395 1.00 86.50 89 ARG A O 1
ATOM 646 N N . ARG A 1 90 ? -11.059 11.633 0.492 1.00 85.19 90 ARG A N 1
ATOM 647 C CA . ARG A 1 90 ? -12.053 11.621 1.576 1.00 85.19 90 ARG A CA 1
ATOM 648 C C . ARG A 1 90 ? -11.420 11.179 2.893 1.00 85.19 90 ARG A C 1
ATOM 650 O O . ARG A 1 90 ? -11.618 11.831 3.912 1.00 85.19 90 ARG A O 1
ATOM 657 N N . SER A 1 91 ? -10.609 10.125 2.869 1.00 83.06 91 SER A N 1
ATOM 658 C CA . SER A 1 91 ? -9.916 9.606 4.053 1.00 83.06 91 SER A CA 1
ATOM 659 C C . SER A 1 91 ? -8.881 10.591 4.600 1.00 83.06 91 SER A C 1
ATOM 661 O O . SER A 1 91 ? -8.777 10.764 5.814 1.00 83.06 91 SER A O 1
ATOM 663 N N . ALA A 1 92 ? -8.132 11.270 3.727 1.00 83.81 92 ALA A N 1
ATOM 664 C CA . ALA A 1 92 ? -7.215 12.338 4.116 1.00 83.81 92 ALA A CA 1
ATOM 665 C C . ALA A 1 92 ? -7.964 13.534 4.728 1.00 83.81 92 ALA A C 1
ATOM 667 O O . ALA A 1 92 ? -7.557 14.048 5.767 1.00 83.81 92 ALA A O 1
ATOM 668 N N . MET A 1 93 ? -9.101 13.926 4.144 1.00 90.75 93 MET A N 1
ATOM 669 C CA . MET A 1 93 ? -9.949 14.994 4.678 1.00 90.75 93 MET A CA 1
ATOM 670 C C . MET A 1 93 ? -10.534 14.634 6.049 1.00 90.75 93 MET A C 1
ATOM 672 O O . MET A 1 93 ? -10.501 15.462 6.953 1.00 90.75 93 MET A O 1
ATOM 676 N N . ILE A 1 94 ? -11.016 13.401 6.241 1.00 88.50 94 ILE A N 1
ATOM 677 C CA . ILE A 1 94 ? -11.504 12.922 7.544 1.00 88.50 94 ILE A CA 1
ATOM 678 C C . ILE A 1 94 ? -10.377 12.947 8.580 1.00 88.50 94 ILE A C 1
ATOM 680 O O . ILE A 1 94 ? -10.597 13.408 9.697 1.00 88.50 94 ILE A O 1
ATOM 684 N N . ARG A 1 95 ? -9.167 12.496 8.220 1.00 86.38 95 ARG A N 1
ATOM 685 C CA . ARG A 1 95 ? -7.991 12.580 9.102 1.00 86.38 95 ARG A CA 1
ATOM 686 C C . ARG A 1 95 ? -7.683 14.028 9.487 1.00 86.38 95 ARG A C 1
ATOM 688 O O . ARG A 1 95 ? -7.582 14.309 10.674 1.00 86.38 95 ARG A O 1
ATOM 695 N N . ALA A 1 96 ? -7.644 14.947 8.522 1.00 88.25 96 ALA A N 1
ATOM 696 C CA . ALA A 1 96 ? -7.418 16.368 8.785 1.00 88.25 96 ALA A CA 1
ATOM 697 C C . ALA A 1 96 ? -8.504 16.987 9.687 1.00 88.25 96 ALA A C 1
ATOM 699 O O . ALA A 1 96 ? -8.181 17.732 10.608 1.00 88.25 96 ALA A O 1
ATOM 700 N N . MET A 1 97 ? -9.783 16.651 9.473 1.00 92.25 97 MET A N 1
ATOM 701 C CA . MET A 1 97 ? -10.881 17.113 10.333 1.00 92.25 97 MET A CA 1
ATOM 702 C C . MET A 1 97 ? -10.781 16.544 11.752 1.00 92.25 97 MET A C 1
ATOM 704 O O . MET A 1 97 ? -11.015 17.270 12.711 1.00 92.25 97 MET A O 1
ATOM 708 N N . ARG A 1 98 ? -10.381 15.274 11.909 1.00 89.81 98 ARG A N 1
ATOM 709 C CA . ARG A 1 98 ? -10.139 14.666 13.228 1.00 89.81 98 ARG A CA 1
ATOM 710 C C . ARG A 1 98 ? -8.985 15.342 13.964 1.00 89.81 98 ARG A C 1
ATOM 712 O O . ARG A 1 98 ? -9.111 15.579 15.159 1.00 89.81 98 ARG A O 1
ATOM 719 N N . THR A 1 99 ? -7.893 15.670 13.274 1.00 91.06 99 THR A N 1
ATOM 720 C CA . THR A 1 99 ? -6.772 16.408 13.876 1.00 91.06 99 THR A CA 1
ATOM 721 C C . THR A 1 99 ? -7.209 17.801 14.322 1.00 91.06 99 THR A C 1
ATOM 723 O O . THR A 1 99 ? -6.994 18.150 15.476 1.00 91.06 99 THR A O 1
ATOM 726 N N . ARG A 1 100 ? -7.930 18.542 13.469 1.00 91.81 100 ARG A N 1
ATOM 727 C CA . ARG A 1 100 ? -8.480 19.861 13.827 1.00 91.81 100 ARG A CA 1
ATOM 728 C C . ARG A 1 100 ? -9.428 19.806 15.023 1.00 91.81 100 ARG A C 1
ATOM 730 O O . ARG A 1 100 ? -9.379 20.696 15.859 1.00 91.81 100 ARG A O 1
ATOM 737 N N . LEU A 1 101 ? -10.270 18.774 15.123 1.00 89.62 101 LEU A N 1
ATOM 738 C CA . LEU A 1 101 ? -11.141 18.582 16.288 1.00 89.62 101 LEU A CA 1
ATOM 739 C C . LEU A 1 101 ? -10.326 18.369 17.571 1.00 89.62 101 LEU A C 1
ATOM 741 O O . LEU A 1 101 ? -10.616 19.007 18.572 1.00 89.62 101 LEU A O 1
ATOM 745 N N . ARG A 1 102 ? -9.264 17.550 17.532 1.00 91.00 102 ARG A N 1
ATOM 746 C CA . ARG A 1 102 ? -8.374 17.355 18.694 1.00 91.00 102 ARG A CA 1
ATOM 747 C C . ARG A 1 102 ? -7.651 18.639 19.098 1.00 91.00 102 ARG A C 1
ATOM 749 O O . ARG A 1 102 ? -7.525 18.915 20.284 1.00 91.00 102 ARG A O 1
ATOM 756 N N . GLU A 1 103 ? -7.179 19.418 18.126 1.00 92.25 103 GLU A N 1
ATOM 757 C CA . GLU A 1 103 ? -6.552 20.722 18.375 1.00 92.25 103 GLU A CA 1
ATOM 758 C C . GLU A 1 103 ? -7.549 21.707 19.001 1.00 92.25 103 GLU A C 1
ATOM 760 O O . GLU A 1 103 ? -7.213 22.398 19.958 1.00 92.25 103 GLU A O 1
ATOM 765 N N . GLN A 1 104 ? -8.792 21.739 18.509 1.00 89.88 104 GLN A N 1
ATOM 766 C CA . GLN A 1 104 ? -9.864 22.551 19.089 1.00 89.88 104 GLN A CA 1
ATOM 767 C C . GLN A 1 104 ? -10.207 22.117 20.518 1.00 89.88 104 GLN A C 1
ATOM 769 O O . GLN A 1 104 ? -10.338 22.979 21.384 1.00 89.88 104 GLN A O 1
ATOM 774 N N . ASP A 1 105 ? -10.301 20.812 20.783 1.00 90.75 105 ASP A N 1
ATOM 775 C CA . ASP A 1 105 ? -10.552 20.278 22.126 1.00 90.75 105 ASP A CA 1
ATOM 776 C C . ASP A 1 105 ? -9.420 20.644 23.098 1.00 90.75 105 ASP A C 1
ATOM 778 O O . ASP A 1 105 ? -9.687 21.040 24.232 1.00 90.75 105 ASP A O 1
ATOM 782 N N . LEU A 1 106 ? -8.162 20.586 22.646 1.00 92.88 106 LEU A N 1
ATOM 783 C CA . LEU A 1 106 ? -7.008 21.010 23.441 1.00 92.88 106 LEU A CA 1
ATOM 784 C C . LEU A 1 106 ? -7.070 22.506 23.772 1.00 92.88 106 LEU A C 1
ATOM 786 O O . LEU A 1 106 ? -6.869 22.892 24.919 1.00 92.88 106 LEU A O 1
ATOM 790 N N . VAL A 1 107 ? -7.385 23.354 22.788 1.00 92.38 107 VAL A N 1
ATOM 791 C CA . VAL A 1 107 ? -7.560 24.799 23.010 1.00 92.38 107 VAL A CA 1
ATOM 792 C C . VAL A 1 107 ? -8.691 25.063 24.004 1.00 92.38 107 VAL A C 1
ATOM 794 O O . VAL A 1 107 ? -8.550 25.911 24.883 1.00 92.38 107 VAL A O 1
ATOM 797 N N . VAL A 1 108 ? -9.800 24.329 23.898 1.00 93.25 108 VAL A N 1
ATOM 798 C CA . VAL A 1 108 ? -10.914 24.419 24.848 1.00 93.25 108 VAL A CA 1
ATOM 799 C C . VAL A 1 108 ? -10.470 24.035 26.260 1.00 93.25 108 VAL A C 1
ATOM 801 O O . VAL A 1 108 ? -10.827 24.739 27.203 1.00 93.25 108 VAL A O 1
ATOM 804 N N . ASP A 1 109 ? -9.680 22.975 26.423 1.00 92.88 109 ASP A N 1
ATOM 805 C CA . ASP A 1 109 ? -9.187 22.554 27.736 1.00 92.88 109 ASP A CA 1
ATOM 806 C C . ASP A 1 109 ? -8.224 23.586 28.346 1.00 92.88 109 ASP A C 1
ATOM 808 O O . ASP A 1 109 ? -8.411 23.965 29.502 1.00 92.88 109 ASP A O 1
ATOM 812 N N . VAL A 1 110 ? -7.308 24.162 27.559 1.00 95.25 110 VAL A N 1
ATOM 813 C CA . VAL A 1 110 ? -6.448 25.274 28.011 1.00 95.25 110 VAL A CA 1
ATOM 814 C C . VAL A 1 110 ? -7.287 26.489 28.426 1.00 95.25 110 VAL A C 1
ATOM 816 O O . VAL A 1 110 ? -7.036 27.095 29.465 1.00 95.25 110 VAL A O 1
ATOM 819 N N . ILE A 1 111 ? -8.332 26.837 27.665 1.00 91.50 111 ILE A N 1
ATOM 820 C CA . ILE A 1 111 ? -9.246 27.932 28.029 1.00 91.50 111 ILE A CA 1
ATOM 821 C C . ILE A 1 111 ? -9.967 27.630 29.348 1.00 91.50 111 ILE A C 1
ATOM 823 O O . ILE A 1 111 ? -10.109 28.530 30.174 1.00 91.50 111 ILE A O 1
ATOM 827 N N . LYS A 1 112 ? -10.424 26.391 29.575 1.00 93.25 112 LYS A N 1
ATOM 828 C CA . LYS A 1 112 ? -11.063 26.007 30.844 1.00 93.25 112 LYS A CA 1
ATOM 829 C C . LYS A 1 112 ? -10.099 26.121 32.020 1.00 93.25 112 LYS A C 1
ATOM 831 O O . LYS A 1 112 ? -10.512 26.603 33.073 1.00 93.25 112 LYS A O 1
ATOM 836 N N . GLU A 1 113 ? -8.852 25.685 31.852 1.00 92.50 113 GLU A N 1
ATOM 837 C CA . GLU A 1 113 ? -7.813 25.795 32.881 1.00 92.50 113 GLU A CA 1
ATOM 838 C C . GLU A 1 113 ? -7.535 27.263 33.218 1.00 92.50 113 GLU A C 1
ATOM 840 O O . GLU A 1 113 ? -7.633 27.664 34.377 1.00 92.50 113 GLU A O 1
ATOM 845 N N . GLU A 1 114 ? -7.309 28.095 32.201 1.00 92.56 114 GLU A N 1
ATOM 846 C CA . GLU A 1 114 ? -7.067 29.531 32.357 1.00 92.56 114 GLU A CA 1
ATOM 847 C C . GLU A 1 114 ? -8.252 30.272 32.992 1.00 92.56 114 GLU A C 1
ATOM 849 O O . GLU A 1 114 ? -8.065 31.136 33.852 1.00 92.56 114 GLU A O 1
ATOM 854 N N . LEU A 1 115 ? -9.487 29.937 32.605 1.00 91.25 115 LEU A N 1
ATOM 855 C CA . LEU A 1 115 ? -10.692 30.504 33.213 1.00 91.25 115 LEU A CA 1
ATOM 856 C C . LEU A 1 115 ? -10.847 30.059 34.666 1.00 91.25 115 LEU A C 1
ATOM 858 O O . LEU A 1 115 ? -11.137 30.898 35.520 1.00 91.25 115 LEU A O 1
ATOM 862 N N . GLY A 1 116 ? -10.612 28.779 34.960 1.00 89.50 116 GLY A N 1
ATOM 863 C CA . GLY A 1 116 ? -10.629 28.253 36.323 1.00 89.50 116 GLY A CA 1
ATOM 864 C C . GLY A 1 116 ? -9.629 28.976 37.227 1.00 89.50 116 GLY A C 1
ATOM 865 O O . GLY A 1 116 ? -9.988 29.371 38.335 1.00 89.50 116 GLY A O 1
ATOM 866 N N . LEU A 1 117 ? -8.416 29.234 36.725 1.00 89.44 117 LEU A N 1
ATOM 867 C CA . LEU A 1 117 ? -7.366 29.958 37.448 1.00 89.44 117 LEU A CA 1
ATOM 868 C C . LEU A 1 117 ? -7.691 31.447 37.645 1.00 89.44 117 LEU A C 1
ATOM 870 O O . LEU A 1 117 ? -7.500 31.975 38.738 1.00 89.44 117 LEU A O 1
ATOM 874 N N . LYS A 1 118 ? -8.180 32.139 36.607 1.00 89.75 118 LYS A N 1
ATOM 875 C CA . LYS A 1 118 ? -8.381 33.602 36.629 1.00 89.75 118 LYS A CA 1
ATOM 876 C C . LYS A 1 118 ? -9.681 34.048 37.289 1.00 89.75 118 LYS A C 1
ATOM 878 O O . LYS A 1 118 ? -9.723 35.122 37.879 1.00 89.75 118 LYS A O 1
ATOM 883 N N . THR A 1 119 ? -10.753 33.274 37.139 1.00 87.81 119 THR A N 1
ATOM 884 C CA . THR A 1 119 ? -12.102 33.684 37.572 1.00 87.81 119 THR A CA 1
ATOM 885 C C . THR A 1 119 ? -12.620 32.911 38.778 1.00 87.81 119 THR A C 1
ATOM 887 O O . THR A 1 119 ? -13.599 33.339 39.382 1.00 87.81 119 THR A O 1
ATOM 890 N N . GLY A 1 120 ? -11.986 31.788 39.141 1.00 87.81 120 GLY A N 1
ATOM 891 C CA . GLY A 1 120 ? -12.448 30.925 40.231 1.00 87.81 120 GLY A CA 1
ATOM 892 C C . GLY A 1 120 ? -13.796 30.245 39.960 1.00 87.81 120 GLY A C 1
ATOM 893 O O . GLY A 1 120 ? -14.421 29.747 40.894 1.00 87.81 120 GLY A O 1
ATOM 894 N N . MET A 1 121 ? -14.263 30.237 38.705 1.00 88.25 121 MET A N 1
ATOM 895 C CA . MET A 1 121 ? -15.523 29.598 38.318 1.00 88.25 121 MET A CA 1
ATOM 896 C C . MET A 1 121 ? -15.476 28.086 38.556 1.00 88.25 121 MET A C 1
ATOM 898 O O . MET A 1 121 ? -14.468 27.418 38.300 1.00 88.25 121 MET A O 1
ATOM 902 N N . GLY A 1 122 ? -16.594 27.528 39.027 1.00 88.31 122 GLY A N 1
ATOM 903 C CA . GLY A 1 122 ? -16.735 26.082 39.186 1.00 88.31 122 GLY A CA 1
ATOM 904 C C . GLY A 1 122 ? -16.694 25.358 37.835 1.00 88.31 122 GLY A C 1
ATOM 905 O O . GLY A 1 122 ? -17.061 25.922 36.809 1.00 88.31 122 GLY A O 1
ATOM 906 N N . LYS A 1 123 ? -16.302 24.076 37.816 1.00 88.00 123 LYS A N 1
ATOM 907 C CA . LYS A 1 123 ? -16.174 23.287 36.569 1.00 88.00 123 LYS A CA 1
ATOM 908 C C . LYS A 1 123 ? -17.448 23.297 35.705 1.00 88.00 123 LYS A C 1
ATOM 910 O O . LYS A 1 123 ? -17.349 23.418 34.489 1.00 88.00 123 LYS A O 1
ATOM 915 N N . GLU A 1 124 ? -18.630 23.215 36.324 1.00 90.75 124 GLU A N 1
ATOM 916 C CA . GLU A 1 124 ? -19.924 23.284 35.621 1.00 90.75 124 GLU A CA 1
ATOM 917 C C . GLU A 1 124 ? -20.162 24.665 34.980 1.00 90.75 124 GLU A C 1
ATOM 919 O O . GLU A 1 124 ? -20.615 24.747 33.838 1.00 90.75 124 GLU A O 1
ATOM 924 N N . GLU A 1 125 ? -19.810 25.743 35.688 1.00 92.19 125 GLU A N 1
ATOM 925 C CA . GLU A 1 125 ? -19.984 27.130 35.237 1.00 92.19 125 GLU A CA 1
ATOM 926 C C . GLU A 1 125 ? -19.012 27.482 34.110 1.00 92.19 125 GLU A C 1
ATOM 928 O O . GLU A 1 125 ? -19.419 28.081 33.112 1.00 92.19 125 GLU A O 1
ATOM 933 N N . THR A 1 126 ? -17.753 27.048 34.226 1.00 92.94 126 THR A N 1
ATOM 934 C CA . THR A 1 126 ? -16.746 27.180 33.168 1.00 92.94 126 THR A CA 1
ATOM 935 C C . THR A 1 126 ? -17.191 26.434 31.912 1.00 92.94 126 THR A C 1
ATOM 937 O O . THR A 1 126 ? -17.144 26.992 30.816 1.00 92.94 126 THR A O 1
ATOM 940 N N . ASN A 1 127 ? -17.707 25.209 32.057 1.00 92.75 127 ASN A N 1
ATOM 941 C CA . ASN A 1 127 ? -18.264 24.446 30.941 1.00 92.75 127 ASN A CA 1
ATOM 942 C C . ASN A 1 127 ? -19.463 25.165 30.299 1.00 92.75 127 ASN A C 1
ATOM 944 O O . ASN A 1 127 ? -19.498 25.313 29.079 1.00 92.75 127 ASN A O 1
ATOM 948 N N . ASP A 1 128 ? -20.409 25.684 31.088 1.00 91.94 128 ASP A N 1
ATOM 949 C CA . ASP A 1 128 ? -21.565 26.435 30.574 1.00 91.94 128 ASP A CA 1
ATOM 950 C C . ASP A 1 128 ? -21.163 27.753 29.891 1.00 91.94 128 ASP A C 1
ATOM 952 O O . ASP A 1 128 ? -21.854 28.226 28.981 1.00 91.94 128 ASP A O 1
ATOM 956 N N . TRP A 1 129 ? -20.067 28.377 30.326 1.00 92.25 129 TRP A N 1
ATOM 957 C CA . TRP A 1 129 ? -19.500 29.553 29.672 1.00 92.25 129 TRP A CA 1
ATOM 958 C C . TRP A 1 129 ? -18.876 29.186 28.324 1.00 92.25 129 TRP A C 1
ATOM 960 O O . TRP A 1 129 ? -19.187 29.823 27.316 1.00 92.25 129 TRP A O 1
ATOM 970 N N . VAL A 1 130 ? -18.072 28.118 28.285 1.00 92.75 130 VAL A N 1
ATOM 971 C CA . VAL A 1 130 ? -17.468 27.593 27.054 1.00 92.75 130 VAL A CA 1
ATOM 972 C C . VAL A 1 130 ? -18.558 27.218 26.055 1.00 92.75 130 VAL A C 1
ATOM 974 O O . VAL A 1 130 ? -18.526 27.715 24.936 1.00 92.75 130 VAL A O 1
ATOM 977 N N . ILE A 1 131 ? -19.581 26.457 26.460 1.00 90.75 131 ILE A N 1
ATOM 978 C CA . ILE A 1 131 ? -20.698 26.053 25.587 1.00 90.75 131 ILE A CA 1
ATOM 979 C C . ILE A 1 131 ? -21.378 27.273 24.954 1.00 90.75 131 ILE A C 1
ATOM 981 O O . ILE A 1 131 ? -21.648 27.285 23.754 1.00 90.75 131 ILE A O 1
ATOM 985 N N . ARG A 1 132 ? -21.624 28.325 25.746 1.00 90.38 132 ARG A N 1
ATOM 986 C CA . ARG A 1 132 ? -22.245 29.570 25.268 1.00 90.38 132 ARG A CA 1
ATOM 987 C C . ARG A 1 132 ? -21.380 30.338 24.269 1.00 90.38 132 ARG A C 1
ATOM 989 O O . ARG A 1 132 ? -21.927 31.114 23.489 1.00 90.38 132 ARG A O 1
ATOM 996 N N . LYS A 1 133 ? -20.056 30.182 24.321 1.00 89.69 133 LYS A N 1
ATOM 997 C CA . LYS A 1 133 ? -19.106 30.931 23.486 1.00 89.69 133 LYS A CA 1
ATOM 998 C C . LYS A 1 133 ? -18.625 30.161 22.265 1.00 89.69 133 LYS A C 1
ATOM 1000 O O . LYS A 1 133 ? -18.400 30.781 21.232 1.00 89.69 133 LYS A O 1
ATOM 1005 N N . THR A 1 134 ? -18.473 28.847 22.370 1.00 84.44 134 THR A N 1
ATOM 1006 C CA . THR A 1 134 ? -17.898 28.018 21.306 1.00 84.44 134 THR A CA 1
ATOM 1007 C C . THR A 1 134 ? -18.956 27.356 20.442 1.00 84.44 134 THR A C 1
ATOM 1009 O O . THR A 1 134 ? -18.672 27.035 19.289 1.00 84.44 134 THR A O 1
ATOM 1012 N N . VAL A 1 135 ? -20.180 27.177 20.950 1.00 83.38 135 VAL A N 1
ATOM 1013 C CA . VAL A 1 135 ? -21.201 26.431 20.221 1.00 83.38 135 VAL A CA 1
ATOM 1014 C C . VAL A 1 135 ? -22.275 27.341 19.640 1.00 83.38 135 VAL A C 1
ATOM 1016 O O . VAL A 1 135 ? -23.061 27.960 20.354 1.00 83.38 135 VAL A O 1
ATOM 1019 N N . GLY A 1 136 ? -22.328 27.384 18.309 1.00 78.69 136 GLY A N 1
ATOM 1020 C CA . GLY A 1 136 ? -23.387 28.050 17.558 1.00 78.69 136 GLY A CA 1
ATOM 1021 C C . GLY A 1 136 ? -24.614 27.155 17.351 1.00 78.69 136 GLY A C 1
ATOM 1022 O O . GLY A 1 136 ? -24.497 25.955 17.110 1.00 78.69 136 GLY A O 1
ATOM 1023 N N . GLY A 1 137 ? -25.802 27.761 17.391 1.00 79.44 137 GLY A N 1
ATOM 1024 C CA . GLY A 1 137 ? -27.060 27.146 16.958 1.00 79.44 137 GLY A CA 1
ATOM 1025 C C . GLY A 1 137 ? -27.862 26.391 18.038 1.00 79.44 137 GLY A C 1
ATOM 1026 O O . GLY A 1 137 ? -27.356 26.101 19.126 1.00 79.44 137 GLY A O 1
ATOM 1027 N N . PRO A 1 138 ? -29.148 26.080 17.763 1.00 84.19 138 PRO A N 1
ATOM 1028 C CA . PRO A 1 138 ? -30.052 25.476 18.742 1.00 84.19 138 PRO A CA 1
ATOM 1029 C C . PRO A 1 138 ? -29.682 24.027 19.086 1.00 84.19 138 PRO A C 1
ATOM 1031 O O . PRO A 1 138 ? -29.434 23.215 18.196 1.00 84.19 138 PRO A O 1
ATOM 1034 N N . LEU A 1 139 ? -29.774 23.671 20.373 1.00 81.69 139 LEU A N 1
ATOM 1035 C CA . LEU A 1 139 ? -29.424 22.344 20.911 1.00 81.69 139 LEU A CA 1
ATOM 1036 C C . LEU A 1 139 ? -30.144 21.170 20.219 1.00 81.69 139 LEU A C 1
ATOM 1038 O O . LEU A 1 139 ? -29.617 20.068 20.168 1.00 81.69 139 LEU A O 1
ATOM 1042 N N . ARG A 1 140 ? -31.341 21.392 19.658 1.00 84.25 140 ARG A N 1
ATOM 1043 C CA . ARG A 1 140 ? -32.139 20.339 18.999 1.00 84.25 140 ARG A CA 1
ATOM 1044 C C . ARG A 1 140 ? -31.530 19.830 17.689 1.00 84.25 140 ARG A C 1
ATOM 1046 O O . ARG A 1 140 ? -31.863 18.726 17.277 1.00 84.25 140 ARG A O 1
ATOM 1053 N N . PHE A 1 141 ? -30.698 20.635 17.028 1.00 80.44 141 PHE A N 1
ATOM 1054 C CA . PHE A 1 141 ? -30.211 20.362 15.670 1.00 80.44 141 PHE A CA 1
ATOM 1055 C C . PHE A 1 141 ? -28.702 20.142 15.593 1.00 80.44 141 PHE A C 1
ATOM 1057 O O . PHE A 1 141 ? -28.180 19.879 14.513 1.00 80.44 141 PHE A O 1
ATOM 1064 N N . ARG A 1 142 ? -28.000 20.242 16.724 1.00 85.00 142 ARG A N 1
ATOM 1065 C CA . ARG A 1 142 ? -26.567 19.975 16.803 1.00 85.00 142 ARG A CA 1
ATOM 1066 C C . ARG A 1 142 ? -26.287 18.789 17.722 1.00 85.00 142 ARG A C 1
ATOM 1068 O O . ARG A 1 142 ? -27.028 18.585 18.684 1.00 85.00 142 ARG A O 1
ATOM 1075 N N . PRO A 1 143 ? -25.224 18.017 17.460 1.00 85.69 143 PRO A N 1
ATOM 1076 C CA . PRO A 1 143 ? -24.754 17.026 18.415 1.00 85.69 143 PRO A CA 1
ATOM 1077 C C . PRO A 1 143 ? -24.354 17.702 19.734 1.00 85.69 143 PRO A C 1
ATOM 1079 O O . PRO A 1 143 ? -23.902 18.854 19.748 1.00 85.69 143 PRO A O 1
ATOM 1082 N N . LYS A 1 144 ? -24.539 16.978 20.843 1.00 89.69 144 LYS A N 1
ATOM 1083 C CA . LYS A 1 144 ? -24.113 17.444 22.165 1.00 89.69 144 LYS A CA 1
ATOM 1084 C C . LYS A 1 144 ? -22.595 17.530 22.207 1.00 89.69 144 LYS A C 1
ATOM 1086 O O . LYS A 1 144 ? -21.913 16.607 21.762 1.00 89.69 144 LYS A O 1
ATOM 1091 N N . THR A 1 145 ? -22.073 18.627 22.736 1.00 89.06 145 THR A N 1
ATOM 1092 C CA . THR A 1 145 ? -20.627 18.783 22.901 1.00 89.06 145 THR A CA 1
ATOM 1093 C C . THR A 1 145 ? -20.131 18.011 24.118 1.00 89.06 145 THR A C 1
ATOM 1095 O O . THR A 1 145 ? -20.909 17.647 25.004 1.00 89.06 145 THR A O 1
ATOM 1098 N N . ARG A 1 146 ? -18.815 17.774 24.181 1.00 91.31 146 ARG A N 1
ATOM 1099 C CA . ARG A 1 146 ? -18.155 17.136 25.331 1.00 91.31 146 ARG A CA 1
ATOM 1100 C C . ARG A 1 146 ? -18.564 17.789 26.654 1.00 91.31 146 ARG A C 1
ATOM 1102 O O . ARG A 1 146 ? -18.828 17.084 27.622 1.00 91.31 146 ARG A O 1
ATOM 1109 N N . GLU A 1 147 ? -18.724 19.108 26.664 1.00 92.94 147 GLU A N 1
ATOM 1110 C CA . GLU A 1 147 ? -18.948 19.855 27.906 1.00 92.94 147 GLU A CA 1
ATOM 1111 C C . GLU A 1 147 ? -20.401 19.769 28.363 1.00 92.94 147 GLU A C 1
ATOM 1113 O O . GLU A 1 147 ? -20.684 19.699 29.557 1.00 92.94 147 GLU A O 1
ATOM 1118 N N . GLU A 1 148 ? -21.330 19.687 27.409 1.00 89.94 148 GLU A N 1
ATOM 1119 C CA . GLU A 1 148 ? -22.738 19.420 27.698 1.00 89.94 148 GLU A CA 1
ATOM 1120 C C . GLU A 1 148 ? -22.913 18.025 28.285 1.00 89.94 148 GLU A C 1
ATOM 1122 O O . G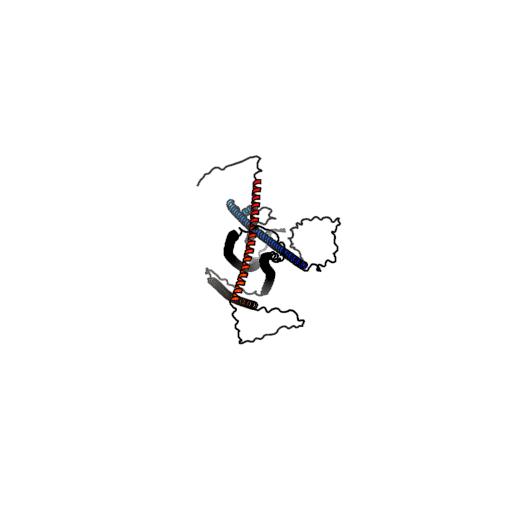LU A 1 148 ? -23.649 17.855 29.256 1.00 89.94 148 GLU A O 1
ATOM 1127 N N . LEU A 1 149 ? -22.196 17.039 27.739 1.00 91.81 149 LEU A N 1
ATOM 1128 C CA . LEU A 1 149 ? -22.193 15.678 28.265 1.00 91.81 149 LEU A CA 1
ATOM 1129 C C . LEU A 1 149 ? -21.563 15.612 29.660 1.00 91.81 149 LEU A C 1
ATOM 1131 O O . LEU A 1 149 ? -22.112 14.950 30.539 1.00 91.81 149 LEU A O 1
ATOM 1135 N N . GLN A 1 150 ? -20.462 16.329 29.903 1.00 91.19 150 GLN A N 1
ATOM 1136 C CA . GLN A 1 150 ? -19.869 16.431 31.239 1.00 91.19 150 GLN A CA 1
ATOM 1137 C C . GLN A 1 150 ? -20.845 17.057 32.242 1.00 91.19 150 GLN A C 1
ATOM 1139 O O . GLN A 1 150 ? -21.043 16.508 33.324 1.00 91.19 150 GLN A O 1
ATOM 1144 N N . ASN A 1 151 ? -21.514 18.155 31.882 1.00 93.38 151 ASN A N 1
ATOM 1145 C CA . ASN A 1 151 ? -22.501 18.798 32.753 1.00 93.38 151 ASN A CA 1
ATOM 1146 C C . ASN A 1 151 ? -23.725 17.896 32.999 1.00 93.38 151 ASN A C 1
ATOM 1148 O O . ASN A 1 151 ? -24.270 17.871 34.105 1.00 93.38 151 ASN A O 1
ATOM 1152 N N . GLU A 1 152 ? -24.152 17.108 32.010 1.00 92.88 152 GLU A N 1
ATOM 1153 C CA . GLU A 1 152 ? -25.188 16.086 32.195 1.00 92.88 152 GLU A CA 1
ATOM 1154 C C . GLU A 1 152 ? -24.749 14.976 33.154 1.00 92.88 152 GLU A C 1
ATOM 1156 O O . GLU A 1 152 ? -25.535 14.609 34.033 1.00 92.88 152 GLU A O 1
ATOM 1161 N N . LEU A 1 153 ? -23.506 14.492 33.044 1.00 92.38 153 LEU A N 1
ATOM 1162 C CA . LEU A 1 153 ? -22.934 13.518 33.975 1.00 92.38 153 LEU A CA 1
ATOM 1163 C C . LEU A 1 153 ? -22.893 14.072 35.400 1.00 92.38 153 LEU A C 1
ATOM 1165 O O . LEU A 1 153 ? -23.401 13.417 36.306 1.00 92.38 153 LEU A O 1
ATOM 1169 N N . TYR A 1 154 ? -22.417 15.304 35.604 1.00 92.38 154 TYR A N 1
ATOM 1170 C CA . TYR A 1 154 ? -22.424 15.932 36.929 1.00 92.38 154 TYR A CA 1
ATOM 1171 C C . TYR A 1 154 ? -23.841 16.052 37.513 1.00 92.38 154 TYR A C 1
ATOM 1173 O O . TYR A 1 154 ? -24.080 15.714 38.677 1.00 92.38 154 TYR A O 1
ATOM 1181 N N . ARG A 1 155 ? -24.828 16.456 36.701 1.00 92.69 155 ARG A N 1
ATOM 1182 C CA . ARG A 1 155 ? -26.238 16.523 37.127 1.00 92.69 155 ARG A CA 1
ATOM 1183 C C . ARG A 1 155 ? -26.802 15.145 37.475 1.00 92.69 155 ARG A C 1
ATOM 1185 O O . ARG A 1 155 ? -27.552 15.027 38.448 1.00 92.69 155 ARG A O 1
ATOM 1192 N N . LEU A 1 156 ? -26.475 14.118 36.693 1.00 92.25 156 LEU A N 1
ATOM 1193 C CA . LEU A 1 156 ? -26.882 12.732 36.937 1.00 92.25 156 LEU A CA 1
ATOM 1194 C C . LEU A 1 156 ? -26.249 12.186 38.216 1.00 92.25 156 LEU A C 1
ATOM 1196 O O . LEU A 1 156 ? -26.964 11.646 39.057 1.00 92.25 156 LEU A O 1
ATOM 1200 N N . GLU A 1 157 ? -24.950 12.399 38.415 1.00 91.81 157 GLU A N 1
ATOM 1201 C CA . GLU A 1 157 ? -24.250 12.028 39.642 1.00 91.81 157 GLU A CA 1
ATOM 1202 C C . GLU A 1 157 ? -24.848 12.718 40.865 1.00 91.81 157 GLU A C 1
ATOM 1204 O O . GLU A 1 157 ? -25.063 12.075 41.891 1.00 91.81 157 GLU A O 1
ATOM 1209 N N . ARG A 1 158 ? -25.179 14.011 40.768 1.00 92.94 158 ARG A N 1
ATOM 1210 C CA . ARG A 1 158 ? -25.817 14.754 41.861 1.00 92.94 158 ARG A CA 1
ATOM 1211 C C . ARG A 1 158 ? -27.188 14.180 42.205 1.00 92.94 158 ARG A C 1
ATOM 1213 O O . ARG A 1 158 ? -27.480 13.979 43.380 1.00 92.94 158 ARG A O 1
ATOM 1220 N N . LYS A 1 159 ? -28.010 13.868 41.197 1.00 92.81 159 LYS A N 1
ATOM 1221 C CA . LYS A 1 159 ? -29.310 13.201 41.390 1.00 92.81 159 LYS A CA 1
ATOM 1222 C C . LYS A 1 159 ? -29.145 11.814 42.004 1.00 92.81 159 LYS A C 1
ATOM 1224 O O . LYS A 1 159 ? -29.917 11.448 42.885 1.00 92.81 159 LYS A O 1
ATOM 1229 N N . TYR A 1 160 ? -28.135 11.063 41.573 1.00 92.25 160 TYR A N 1
ATOM 1230 C CA . TYR A 1 160 ? -27.833 9.741 42.107 1.00 92.25 160 TYR A CA 1
ATOM 1231 C C . TYR A 1 160 ? -27.386 9.808 43.572 1.00 92.25 160 TYR A C 1
ATOM 1233 O O . TYR A 1 160 ? -27.932 9.091 44.406 1.00 92.25 160 TYR A O 1
ATOM 1241 N N . ARG A 1 161 ? -26.477 10.728 43.921 1.00 92.06 161 ARG A N 1
ATOM 1242 C CA . ARG A 1 161 ? -26.070 10.972 45.315 1.00 92.06 161 ARG A CA 1
ATOM 1243 C C . ARG A 1 161 ? -27.255 11.408 46.173 1.00 92.06 161 ARG A C 1
ATOM 1245 O O . ARG A 1 161 ? -27.485 10.811 47.213 1.00 92.06 161 ARG A O 1
ATOM 1252 N N . GLN A 1 162 ? -28.082 12.340 45.697 1.00 91.12 162 GLN A N 1
ATOM 1253 C CA . GLN A 1 162 ? -29.311 12.737 46.397 1.00 91.12 162 GLN A CA 1
ATOM 1254 C C . GLN A 1 162 ? -30.284 11.568 46.592 1.00 91.12 162 GLN A C 1
ATOM 1256 O O . GLN A 1 162 ? -30.929 11.478 47.633 1.00 91.12 162 GLN A O 1
ATOM 1261 N N . ALA A 1 163 ? -30.413 10.671 45.612 1.00 90.25 163 ALA A N 1
ATOM 1262 C CA . ALA A 1 163 ? -31.235 9.472 45.744 1.00 90.25 163 ALA A CA 1
ATOM 1263 C C . ALA A 1 163 ? -30.651 8.495 46.777 1.00 90.25 163 ALA A C 1
ATOM 1265 O O . ALA A 1 163 ? -31.403 7.942 47.579 1.00 90.25 163 ALA A O 1
ATOM 1266 N N . LEU A 1 164 ? -29.325 8.325 46.807 1.00 89.12 164 LEU A N 1
ATOM 1267 C CA . LEU A 1 164 ? -28.638 7.527 47.823 1.00 89.12 164 LEU A CA 1
ATOM 1268 C C . LEU A 1 164 ? -28.781 8.127 49.223 1.00 89.12 164 LEU A C 1
ATOM 1270 O O . LEU A 1 164 ? -29.045 7.386 50.165 1.00 89.12 164 LEU A O 1
ATOM 1274 N N . ASP A 1 165 ? -28.655 9.443 49.367 1.00 88.31 165 ASP A N 1
ATOM 1275 C CA . ASP A 1 165 ? -28.789 10.119 50.656 1.00 88.31 165 ASP A CA 1
ATOM 1276 C C . ASP A 1 165 ? -30.231 10.058 51.161 1.00 88.31 165 ASP A C 1
ATOM 1278 O O . ASP A 1 165 ? -30.442 9.727 52.320 1.00 88.31 165 ASP A O 1
ATOM 1282 N N . LYS A 1 166 ? -31.231 10.237 50.285 1.00 87.00 166 LYS A N 1
ATOM 1283 C CA . LYS A 1 166 ? -32.648 9.996 50.617 1.00 87.00 166 LYS A CA 1
ATOM 1284 C C . LYS A 1 166 ? -32.910 8.551 51.039 1.00 87.00 166 LYS A C 1
ATOM 1286 O O . LYS A 1 166 ? -33.715 8.305 51.932 1.00 87.00 166 LYS A O 1
ATOM 1291 N N . LEU A 1 167 ? -32.243 7.584 50.408 1.00 81.69 167 LEU A N 1
ATOM 1292 C CA . LEU A 1 167 ? -32.351 6.178 50.794 1.00 81.69 167 LEU A CA 1
ATOM 1293 C C . LEU A 1 16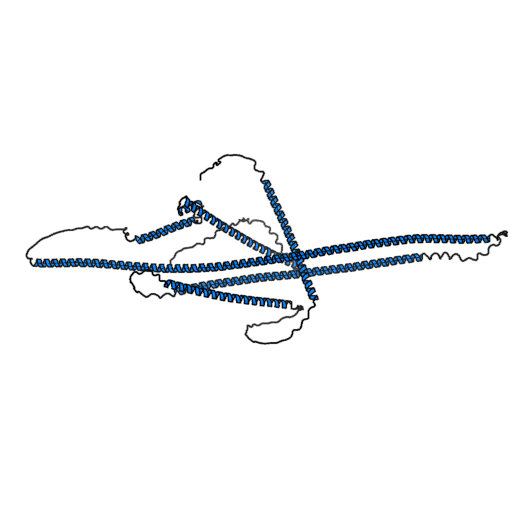7 ? -31.699 5.924 52.161 1.00 81.69 167 LEU A C 1
ATOM 1295 O O . LEU A 1 167 ? -32.246 5.170 52.960 1.00 81.69 167 LEU A O 1
ATOM 1299 N N . LYS A 1 168 ? -30.557 6.561 52.445 1.00 84.19 168 LYS A N 1
ATOM 1300 C CA . LYS A 1 168 ? -29.863 6.470 53.737 1.00 84.19 168 LYS A CA 1
ATOM 1301 C C . LYS A 1 168 ? -30.662 7.131 54.858 1.00 84.19 168 LYS A C 1
ATOM 1303 O O . LYS A 1 168 ? -30.867 6.488 55.878 1.00 84.19 168 LYS A O 1
ATOM 1308 N N . THR A 1 169 ? -31.175 8.345 54.660 1.00 76.44 169 THR A N 1
ATOM 1309 C CA . THR A 1 169 ? -31.974 9.053 55.674 1.00 76.44 169 THR A CA 1
ATOM 1310 C C . THR A 1 169 ? -33.314 8.375 55.929 1.00 76.44 169 THR A C 1
ATOM 1312 O O . THR A 1 169 ? -33.729 8.281 57.079 1.00 76.44 169 THR A O 1
ATOM 1315 N N . ARG A 1 170 ? -33.952 7.788 54.906 1.00 71.00 170 ARG A N 1
ATOM 1316 C CA . ARG A 1 170 ? -35.134 6.930 55.102 1.00 71.00 170 ARG A CA 1
ATOM 1317 C C . ARG A 1 170 ? -34.814 5.667 55.909 1.00 71.00 170 ARG A C 1
ATOM 1319 O O . ARG A 1 170 ? -35.678 5.165 56.614 1.00 71.00 170 ARG A O 1
ATOM 1326 N N . ARG A 1 171 ? -33.577 5.167 55.833 1.00 63.47 171 ARG A N 1
ATOM 1327 C CA . ARG A 1 171 ? -33.113 3.991 56.584 1.00 63.47 171 ARG A CA 1
ATOM 1328 C C . ARG A 1 171 ? -32.707 4.315 58.026 1.00 63.47 171 ARG A C 1
ATOM 1330 O O . ARG A 1 171 ? -32.713 3.411 58.847 1.00 63.47 171 ARG A O 1
ATOM 1337 N N . THR A 1 172 ? -32.358 5.566 58.330 1.00 61.09 172 THR A N 1
ATOM 1338 C CA . THR A 1 172 ? -31.946 6.002 59.678 1.00 61.09 172 THR A CA 1
ATOM 1339 C C . THR A 1 172 ? -33.001 6.828 60.420 1.00 61.09 172 THR A C 1
ATOM 1341 O O . THR A 1 172 ? -32.856 7.022 61.619 1.00 61.09 172 THR A O 1
ATOM 1344 N N . GLY A 1 173 ? -34.038 7.332 59.740 1.00 53.09 173 GLY A N 1
ATOM 1345 C CA . GLY A 1 173 ? -35.077 8.194 60.329 1.00 53.09 173 GLY A CA 1
ATOM 1346 C C . GLY A 1 173 ? -36.521 7.722 60.127 1.00 53.09 173 GLY A C 1
ATOM 1347 O O . GLY A 1 173 ? -37.442 8.446 60.484 1.00 53.09 173 GLY A O 1
ATOM 1348 N N . GLY A 1 174 ? -36.742 6.544 59.541 1.00 51.81 174 GLY A N 1
ATOM 1349 C CA . GLY A 1 174 ? -38.071 6.040 59.182 1.00 51.81 174 GLY A CA 1
ATOM 1350 C C . GLY A 1 174 ? -38.724 5.126 60.218 1.00 51.81 174 GLY A C 1
ATOM 1351 O O . GLY A 1 174 ? -39.166 4.056 59.820 1.00 51.81 174 GLY A O 1
ATOM 1352 N N . ASP A 1 175 ? -38.771 5.516 61.499 1.00 51.19 175 ASP A N 1
ATOM 1353 C CA . ASP A 1 175 ? -39.490 4.729 62.525 1.00 51.19 175 ASP A CA 1
ATOM 1354 C C . ASP A 1 175 ? -40.261 5.556 63.575 1.00 51.19 175 ASP A C 1
ATOM 1356 O O . ASP A 1 175 ? -40.597 5.052 64.643 1.00 51.19 175 ASP A O 1
ATOM 1360 N N . ARG A 1 176 ? -40.543 6.850 63.335 1.00 52.00 176 ARG A N 1
ATOM 1361 C CA . ARG A 1 176 ? -41.288 7.662 64.325 1.00 52.00 176 ARG A CA 1
ATOM 1362 C C . ARG A 1 176 ? -42.345 8.643 63.818 1.00 52.00 176 ARG A C 1
ATOM 1364 O O . ARG A 1 176 ? -42.895 9.344 64.656 1.00 52.00 176 ARG A O 1
ATOM 1371 N N . ASP A 1 177 ? -42.680 8.702 62.529 1.00 49.53 177 ASP A N 1
ATOM 1372 C CA . ASP A 1 177 ? -43.648 9.719 62.080 1.00 49.53 177 ASP A CA 1
ATOM 1373 C C . ASP A 1 177 ? -44.534 9.281 60.900 1.00 49.53 177 ASP A C 1
ATOM 1375 O O . ASP A 1 177 ? -44.397 9.758 59.777 1.00 49.53 177 ASP A O 1
ATOM 1379 N N . GLU A 1 178 ? -45.463 8.359 61.170 1.00 50.56 178 GLU A N 1
ATOM 1380 C CA . GLU A 1 178 ? -46.708 8.199 60.400 1.00 50.56 178 GLU A CA 1
ATOM 1381 C C . GLU A 1 178 ? -47.902 8.396 61.350 1.00 50.56 178 GLU A C 1
ATOM 1383 O O . GLU A 1 178 ? -48.660 7.483 61.670 1.00 50.56 178 GLU A O 1
ATOM 1388 N N . GLY A 1 179 ? -48.046 9.627 61.841 1.00 46.72 179 GLY A N 1
ATOM 1389 C CA . GLY A 1 179 ? -49.318 10.168 62.305 1.00 46.72 179 GLY A CA 1
ATOM 1390 C C . GLY A 1 179 ? -49.753 11.258 61.334 1.00 46.72 179 GLY A C 1
ATOM 1391 O O . GLY A 1 179 ? -49.199 12.352 61.363 1.00 46.72 179 GLY A O 1
ATOM 1392 N N . GLY A 1 180 ? -50.729 10.994 60.456 1.00 42.66 180 GLY A N 1
ATOM 1393 C CA . GLY A 1 180 ? -51.139 12.049 59.531 1.00 42.66 180 GLY A CA 1
ATOM 1394 C C . GLY A 1 180 ? -52.228 11.767 58.496 1.00 42.66 180 GLY A C 1
ATOM 1395 O O . GLY A 1 180 ? -51.942 11.806 57.308 1.00 42.66 180 GLY A O 1
ATOM 1396 N N . VAL A 1 181 ? -53.480 11.720 58.972 1.00 40.16 181 VAL A N 1
ATOM 1397 C CA . VAL A 1 181 ? -54.666 12.391 58.377 1.00 40.16 181 VAL A CA 1
ATOM 1398 C C . VAL A 1 181 ? -55.646 11.575 57.493 1.00 40.16 181 VAL A C 1
ATOM 1400 O O . VAL A 1 181 ? -55.274 10.907 56.536 1.00 40.16 181 VAL A O 1
ATOM 1403 N N . VAL A 1 182 ? -56.938 11.812 57.813 1.00 40.16 182 VAL A N 1
ATOM 1404 C CA . VAL A 1 182 ? -58.244 11.467 57.188 1.00 40.16 182 VAL A CA 1
ATOM 1405 C C . VAL A 1 182 ? -58.888 10.156 57.684 1.00 40.16 182 VAL A C 1
ATOM 1407 O O . VAL A 1 182 ? -58.390 9.085 57.389 1.00 40.16 182 VAL A O 1
ATOM 1410 N N . GLY A 1 183 ? -60.028 10.119 58.390 1.00 38.97 183 GLY A N 1
ATOM 1411 C CA . GLY A 1 183 ? -60.995 11.135 58.823 1.00 38.97 183 GLY A CA 1
ATOM 1412 C C . GLY A 1 183 ? -62.233 10.472 59.477 1.00 38.97 183 GLY A C 1
ATOM 1413 O O . GLY A 1 183 ? -62.447 9.280 59.286 1.00 38.97 183 GLY A O 1
ATOM 1414 N N . THR A 1 184 ? -63.051 11.273 60.187 1.00 34.81 184 THR A N 1
ATOM 1415 C CA . THR A 1 184 ? -64.401 10.984 60.762 1.00 34.81 184 THR A CA 1
ATOM 1416 C C . THR A 1 184 ? -64.428 9.954 61.913 1.00 34.81 184 THR A C 1
ATOM 1418 O O . THR A 1 184 ? -63.912 8.859 61.776 1.00 34.81 184 THR A O 1
ATOM 1421 N N . THR A 1 185 ? -64.973 10.201 63.111 1.00 36.44 185 THR A N 1
ATOM 1422 C CA . THR A 1 185 ? -66.336 10.666 63.433 1.00 36.44 185 THR A CA 1
ATOM 1423 C C . THR A 1 185 ? -66.400 11.071 64.920 1.00 36.44 185 THR A C 1
ATOM 1425 O O . THR A 1 185 ? -65.697 10.499 65.749 1.00 36.44 185 THR A O 1
ATOM 1428 N N . GLU A 1 186 ? -67.220 12.072 65.237 1.00 44.38 186 GLU A N 1
ATOM 1429 C CA . GLU A 1 186 ? -67.541 12.566 66.583 1.00 44.38 186 GLU A CA 1
ATOM 1430 C C . GLU A 1 186 ? -68.303 11.538 67.447 1.00 44.38 186 GLU A C 1
ATOM 1432 O O . GLU A 1 186 ? -69.187 10.877 66.920 1.00 44.38 186 GLU A O 1
ATOM 1437 N N . GLU A 1 187 ? -68.012 11.476 68.758 1.00 39.91 187 GLU A N 1
ATOM 1438 C CA . GLU A 1 187 ? -68.920 11.187 69.905 1.00 39.91 187 GLU A CA 1
ATOM 1439 C C . GLU A 1 187 ? -68.040 11.035 71.174 1.00 39.91 187 GLU A C 1
ATOM 1441 O O . GLU A 1 187 ? -67.201 10.149 71.253 1.00 39.91 187 GLU A O 1
ATOM 1446 N N . ARG A 1 188 ? -67.934 11.984 72.115 1.00 39.03 188 ARG A N 1
ATOM 1447 C CA . ARG A 1 188 ? -68.901 12.499 73.106 1.00 39.03 188 ARG A CA 1
ATOM 1448 C C . ARG A 1 188 ? -69.330 11.468 74.168 1.00 39.03 188 ARG A C 1
ATOM 1450 O O . ARG A 1 188 ? -70.407 10.913 74.048 1.00 39.03 188 ARG A O 1
ATOM 1457 N N . SER A 1 189 ? -68.598 11.370 75.289 1.00 40.22 189 SER A N 1
ATOM 1458 C CA . SER A 1 189 ? -69.215 11.216 76.629 1.00 40.22 189 SER A CA 1
ATOM 1459 C C . SER A 1 189 ? -68.206 11.284 77.785 1.00 40.22 189 SER A C 1
ATOM 1461 O O . SER A 1 189 ? -67.377 10.402 77.983 1.00 40.22 189 SER A O 1
ATOM 1463 N N . ARG A 1 190 ? -68.364 12.354 78.566 1.00 48.38 190 ARG A N 1
ATOM 1464 C CA . ARG A 1 190 ? -67.849 12.658 79.905 1.00 48.38 190 ARG A CA 1
ATOM 1465 C C . ARG A 1 190 ? -68.994 12.390 80.881 1.00 48.38 190 ARG A C 1
ATOM 1467 O O . ARG A 1 190 ? -70.012 13.047 80.694 1.00 48.38 190 ARG A O 1
ATOM 1474 N N . VAL A 1 191 ? -68.836 11.533 81.896 1.00 42.06 191 VAL A N 1
ATOM 1475 C CA . VAL A 1 191 ? -69.652 11.547 83.132 1.00 42.06 191 VAL A CA 1
ATOM 1476 C C . VAL A 1 191 ? -68.841 10.953 84.295 1.00 42.06 191 VAL A C 1
ATOM 1478 O O . VAL A 1 191 ? -68.587 9.753 84.340 1.00 42.06 191 VAL A O 1
ATOM 1481 N N . GLU A 1 192 ? -68.450 11.825 85.223 1.00 47.41 192 GLU A N 1
ATOM 1482 C CA . GLU A 1 192 ? -68.199 11.529 86.639 1.00 47.41 192 GLU A CA 1
ATOM 1483 C C . GLU A 1 192 ? -69.549 11.279 87.330 1.00 47.41 192 GLU A C 1
ATOM 1485 O O . GLU A 1 192 ? -70.506 11.996 87.031 1.00 47.41 192 GLU A O 1
ATOM 1490 N N . LEU A 1 193 ? -69.642 10.341 88.279 1.00 44.00 193 LEU A N 1
ATOM 1491 C CA . LEU A 1 193 ? -70.716 10.382 89.278 1.00 44.00 193 LEU A CA 1
ATOM 1492 C C . LEU A 1 193 ? -70.296 9.721 90.600 1.00 44.00 193 LEU A C 1
ATOM 1494 O O . LEU A 1 193 ? -70.220 8.500 90.725 1.00 44.00 193 LEU A O 1
ATOM 1498 N N . GLU A 1 194 ? -70.026 10.587 91.576 1.00 42.12 194 GLU A N 1
ATOM 1499 C CA . GLU A 1 194 ? -70.120 10.339 93.014 1.00 42.12 194 GLU A CA 1
ATOM 1500 C C . GLU A 1 194 ? -71.590 10.143 93.446 1.00 42.12 194 GLU A C 1
ATOM 1502 O O . GLU A 1 194 ? -72.513 10.630 92.792 1.00 42.12 194 GLU A O 1
ATOM 1507 N N . GLY A 1 195 ? -71.799 9.500 94.600 1.00 37.91 195 GLY A N 1
ATOM 1508 C CA . GLY A 1 195 ? -73.077 9.458 95.332 1.00 37.91 195 GLY A CA 1
ATOM 1509 C C . GLY A 1 195 ? -73.217 8.142 96.110 1.00 37.91 195 GLY A C 1
ATOM 1510 O O . GLY A 1 195 ? -73.472 7.110 95.507 1.00 37.91 195 GLY A O 1
ATOM 1511 N N . GLN A 1 196 ? -72.857 8.030 97.393 1.00 40.06 196 GLN A N 1
ATOM 1512 C CA . GLN A 1 196 ? -73.407 8.652 98.612 1.00 40.06 196 GLN A CA 1
ATOM 1513 C C . GLN A 1 196 ? -74.748 8.054 99.094 1.00 40.06 196 GLN A C 1
ATOM 1515 O O . GLN A 1 196 ? -75.771 8.178 98.431 1.00 40.06 196 GLN A O 1
ATOM 1520 N N . GLY A 1 197 ? -74.721 7.512 100.325 1.00 32.34 197 GLY A N 1
ATOM 1521 C CA . GLY A 1 197 ? -75.875 7.193 101.190 1.00 32.34 197 GLY A CA 1
ATOM 1522 C C . GLY A 1 197 ? -76.023 5.691 101.488 1.00 32.34 197 GLY A C 1
ATOM 1523 O O . GLY A 1 197 ? -75.989 4.891 100.569 1.00 32.34 197 GLY A O 1
ATOM 1524 N N . GLY A 1 198 ? -76.198 5.198 102.717 1.00 34.00 198 GLY A N 1
ATOM 1525 C CA . GLY A 1 198 ? -76.372 5.799 104.042 1.00 34.00 198 GLY A CA 1
ATOM 1526 C C . GLY A 1 198 ? -76.960 4.749 105.014 1.00 34.00 198 GLY A C 1
ATOM 1527 O O . GLY A 1 198 ? -77.642 3.846 104.550 1.00 34.00 198 GLY A O 1
ATOM 1528 N N . GLY A 1 199 ? -76.705 4.909 106.328 1.00 34.56 199 GLY A N 1
ATOM 1529 C CA . GLY A 1 199 ? -77.444 4.351 107.494 1.00 34.56 199 GLY A CA 1
ATOM 1530 C C . GLY A 1 199 ? -77.470 2.819 107.669 1.00 34.56 199 GLY A C 1
ATOM 1531 O O . GLY A 1 199 ? -77.790 2.095 106.746 1.00 34.56 199 GLY A O 1
ATOM 1532 N N . GLY A 1 200 ? -77.171 2.194 108.811 1.00 34.25 200 GLY A N 1
ATOM 1533 C CA . GLY A 1 200 ? -77.338 2.573 110.216 1.00 34.25 200 GLY A CA 1
ATOM 1534 C C . GLY A 1 200 ? -78.291 1.558 110.878 1.00 34.25 200 GLY A C 1
ATOM 1535 O O . GLY A 1 200 ? -79.440 1.482 110.458 1.00 34.25 200 GLY A O 1
ATOM 1536 N N . GLY A 1 201 ? -77.842 0.786 111.882 1.00 35.06 201 GLY A N 1
ATOM 1537 C CA . GLY A 1 201 ? -78.742 -0.040 112.708 1.00 35.06 201 GLY A CA 1
ATOM 1538 C C . GLY A 1 201 ? -78.115 -1.237 113.444 1.00 35.06 201 GLY A C 1
ATOM 1539 O O . GLY A 1 201 ? -77.741 -2.220 112.819 1.00 35.06 201 GLY A O 1
ATOM 1540 N N . ASP A 1 202 ? -78.094 -1.126 114.775 1.00 35.31 202 ASP A N 1
ATOM 1541 C CA . ASP A 1 202 ? -78.253 -2.169 115.804 1.00 35.31 202 ASP A CA 1
ATOM 1542 C C . ASP A 1 202 ? -77.220 -3.300 115.998 1.00 35.31 202 ASP A C 1
ATOM 1544 O O . ASP A 1 202 ? -77.268 -4.410 115.474 1.00 35.31 202 ASP A O 1
ATOM 1548 N N . THR A 1 203 ? -76.304 -2.967 116.908 1.00 45.12 203 THR A N 1
ATOM 1549 C CA . THR A 1 203 ? -75.859 -3.716 118.093 1.00 45.12 203 THR A CA 1
ATOM 1550 C C . THR A 1 203 ? -76.589 -5.025 118.435 1.00 45.12 203 THR A C 1
ATOM 1552 O O . THR A 1 203 ? -77.483 -5.039 119.273 1.00 45.12 203 THR A O 1
ATOM 1555 N N . ASP A 1 204 ? -76.105 -6.133 117.873 1.00 43.25 204 ASP A N 1
ATOM 1556 C CA . ASP A 1 204 ? -75.954 -7.427 118.575 1.00 43.25 204 ASP A CA 1
ATOM 1557 C C . ASP A 1 204 ? -74.925 -8.333 117.851 1.00 43.25 204 ASP A C 1
ATOM 1559 O O . ASP A 1 204 ? -75.071 -9.543 117.695 1.00 43.25 204 ASP A O 1
ATOM 1563 N N . GLN A 1 205 ? -73.856 -7.710 117.333 1.00 45.94 205 GLN A N 1
ATOM 1564 C CA . GLN A 1 205 ? -72.955 -8.288 116.326 1.00 45.94 205 GLN A CA 1
ATOM 1565 C C . GLN A 1 205 ? -71.490 -8.443 116.781 1.00 45.94 205 GLN A C 1
ATOM 1567 O O . GLN A 1 205 ? -70.603 -8.516 115.947 1.00 45.94 205 GLN A O 1
ATOM 1572 N N . GLN A 1 206 ? -71.135 -8.496 118.069 1.00 44.00 206 GLN A N 1
ATOM 1573 C CA . GLN A 1 206 ? -69.704 -8.573 118.462 1.00 44.00 206 GLN A CA 1
ATOM 1574 C C . GLN A 1 206 ? -69.016 -9.925 118.150 1.00 44.00 206 GLN A C 1
ATOM 1576 O O . GLN A 1 206 ? -67.787 -9.987 118.081 1.00 44.00 206 GLN A O 1
ATOM 1581 N N . ALA A 1 207 ? -69.786 -10.989 117.889 1.00 48.28 207 ALA A N 1
ATOM 1582 C CA . ALA A 1 207 ? -69.274 -12.251 117.340 1.00 48.28 207 ALA A CA 1
ATOM 1583 C C . ALA A 1 207 ? -69.329 -12.281 115.798 1.00 48.28 207 ALA A C 1
ATOM 1585 O O . ALA A 1 207 ? -68.354 -12.686 115.167 1.00 48.28 207 ALA A O 1
ATOM 1586 N N . SER A 1 208 ? -70.397 -11.750 115.186 1.00 52.09 208 SER A N 1
ATOM 1587 C CA . SER A 1 208 ? -70.517 -11.660 113.724 1.00 52.09 208 SER A CA 1
ATOM 1588 C C . SER A 1 208 ? -69.662 -10.551 113.104 1.00 52.09 208 SER A C 1
ATOM 1590 O O . SER A 1 208 ? -69.332 -10.652 111.939 1.00 52.09 208 SER A O 1
ATOM 1592 N N . THR A 1 209 ? -69.238 -9.520 113.842 1.00 54.84 209 THR A N 1
ATOM 1593 C CA . THR A 1 209 ? -68.295 -8.482 113.368 1.00 54.84 209 THR A CA 1
ATOM 1594 C C . THR A 1 209 ? -66.881 -9.023 113.265 1.00 54.84 209 THR A C 1
ATOM 1596 O O . THR A 1 209 ? -66.161 -8.627 112.363 1.00 54.84 209 THR A O 1
ATOM 1599 N N . ARG A 1 210 ? -66.477 -9.967 114.127 1.00 62.50 210 ARG A N 1
ATOM 1600 C CA . ARG A 1 210 ? -65.200 -10.681 113.965 1.00 62.50 210 ARG A CA 1
ATOM 1601 C C . ARG A 1 210 ? -65.235 -11.633 112.772 1.00 62.50 210 ARG A C 1
ATOM 1603 O O . ARG A 1 210 ? -64.233 -11.758 112.079 1.00 62.50 210 ARG A O 1
ATOM 1610 N N . GLU A 1 211 ? -66.374 -12.273 112.512 1.00 64.56 211 GLU A N 1
ATOM 1611 C CA . GLU A 1 211 ? -66.574 -13.069 111.295 1.00 64.56 211 GLU A CA 1
ATOM 1612 C C . GLU A 1 211 ? -66.692 -12.192 110.041 1.00 64.56 211 GLU A C 1
ATOM 1614 O O . GLU A 1 211 ? -66.086 -12.529 109.036 1.00 64.56 211 GLU A O 1
ATOM 1619 N N . LEU A 1 212 ? -67.361 -11.037 110.103 1.00 71.81 212 LEU A N 1
ATOM 1620 C CA . LEU A 1 212 ? -67.455 -10.058 109.013 1.00 71.81 212 LEU A CA 1
ATOM 1621 C C . LEU A 1 212 ? -66.117 -9.370 108.734 1.00 71.81 212 LEU A C 1
ATOM 1623 O O . LEU A 1 212 ? -65.828 -9.126 107.573 1.00 71.81 212 LEU A O 1
ATOM 1627 N N . MET A 1 213 ? -65.289 -9.100 109.751 1.00 76.62 213 MET A N 1
ATOM 1628 C CA . MET A 1 213 ? -63.915 -8.615 109.560 1.00 76.62 213 MET A CA 1
ATOM 1629 C C . MET A 1 213 ? -63.047 -9.686 108.898 1.00 76.62 213 MET A C 1
ATOM 1631 O O . MET A 1 213 ? -62.356 -9.385 107.939 1.00 76.62 213 MET A O 1
ATOM 1635 N N . ARG A 1 214 ? -63.135 -10.954 109.326 1.00 81.00 214 ARG A N 1
ATOM 1636 C CA . ARG A 1 214 ? -62.444 -12.060 108.633 1.00 81.00 214 ARG A CA 1
ATOM 1637 C C . ARG A 1 214 ? -62.947 -12.254 107.204 1.00 81.00 214 ARG A C 1
ATOM 1639 O O . ARG A 1 214 ? -62.171 -12.595 106.321 1.00 81.00 214 ARG A O 1
ATOM 1646 N N . LEU A 1 215 ? -64.244 -12.057 106.972 1.00 81.44 215 LEU A N 1
ATOM 1647 C CA . LEU A 1 215 ? -64.845 -12.147 105.646 1.00 81.44 215 LEU A CA 1
ATOM 1648 C C . LEU A 1 215 ? -64.456 -10.941 104.780 1.00 81.44 215 LEU A C 1
ATOM 1650 O O . LEU A 1 215 ? -64.248 -11.124 103.587 1.00 81.44 215 LEU A O 1
ATOM 1654 N N . SER A 1 216 ? -64.292 -9.743 105.356 1.00 84.19 216 SER A N 1
ATOM 1655 C CA . SER A 1 216 ? -63.775 -8.575 104.633 1.00 84.19 216 SER A CA 1
ATOM 1656 C C . SER A 1 216 ? -62.287 -8.717 104.327 1.00 84.19 216 SER A C 1
ATOM 1658 O O . SER A 1 216 ? -61.907 -8.465 103.196 1.00 84.19 216 SER A O 1
ATOM 1660 N N . GLU A 1 217 ? -61.470 -9.204 105.265 1.00 86.00 217 GLU A N 1
ATOM 1661 C CA . GLU A 1 217 ? -60.058 -9.542 105.032 1.00 86.00 217 GLU A CA 1
ATOM 1662 C C . GLU A 1 217 ? -59.918 -10.598 103.924 1.00 86.00 217 GLU A C 1
ATOM 1664 O O . GLU A 1 217 ? -59.109 -10.439 103.015 1.00 86.00 217 GLU A O 1
ATOM 1669 N N . ALA A 1 218 ? -60.757 -11.641 103.933 1.00 88.50 218 ALA A N 1
ATOM 1670 C CA . ALA A 1 218 ? -60.773 -12.647 102.872 1.00 88.50 218 ALA A CA 1
ATOM 1671 C C . ALA A 1 218 ? -61.240 -12.076 101.519 1.00 88.50 218 ALA A C 1
ATOM 1673 O O . ALA A 1 218 ? -60.730 -12.480 100.476 1.00 88.50 218 ALA A O 1
ATOM 1674 N N . LEU A 1 219 ? -62.198 -11.142 101.505 1.00 91.56 219 LEU A N 1
ATOM 1675 C CA . LEU A 1 219 ? -62.625 -10.455 100.281 1.00 91.56 219 LEU A CA 1
ATOM 1676 C C . LEU A 1 219 ? -61.532 -9.521 99.743 1.00 91.56 219 LEU A C 1
ATOM 1678 O O . LEU A 1 219 ? -61.280 -9.532 98.541 1.00 91.56 219 LEU A O 1
ATOM 1682 N N . GLU A 1 220 ? -60.848 -8.776 100.613 1.00 91.56 220 GLU A N 1
ATOM 1683 C CA . GLU A 1 220 ? -59.692 -7.945 100.259 1.00 91.56 220 GLU A CA 1
ATOM 1684 C C . GLU A 1 220 ? -58.539 -8.795 99.714 1.00 91.56 220 GLU A C 1
ATOM 1686 O O . GLU A 1 220 ? -57.929 -8.427 98.712 1.00 91.56 220 GLU A O 1
ATOM 1691 N N . GLU A 1 221 ? -58.276 -9.965 100.304 1.00 93.75 221 GLU A N 1
ATOM 1692 C CA . GLU A 1 221 ? -57.287 -10.917 99.794 1.00 93.75 221 GLU A CA 1
ATOM 1693 C C . GLU A 1 221 ? -57.698 -11.477 98.425 1.00 93.75 221 GLU A C 1
ATOM 1695 O O . GLU A 1 221 ? -56.880 -11.530 97.505 1.00 93.75 221 GLU A O 1
ATOM 1700 N N . VAL A 1 222 ? -58.972 -11.836 98.235 1.00 93.88 222 VAL A N 1
ATOM 1701 C CA . VAL A 1 222 ? -59.494 -12.280 96.932 1.00 93.88 222 VAL A CA 1
ATOM 1702 C C . VAL A 1 222 ? -59.374 -11.175 95.883 1.00 93.88 222 VAL A C 1
ATOM 1704 O O . VAL A 1 222 ? -58.985 -11.458 94.748 1.00 93.88 222 VAL A O 1
ATOM 1707 N N . ASP A 1 223 ? -59.668 -9.924 96.227 1.00 92.94 223 ASP A N 1
ATOM 1708 C CA . ASP A 1 223 ? -59.542 -8.801 95.301 1.00 92.94 223 ASP A CA 1
ATOM 1709 C C . ASP A 1 223 ? -58.072 -8.456 95.016 1.00 92.94 223 ASP A C 1
ATOM 1711 O O . ASP A 1 223 ? -57.719 -8.229 93.856 1.00 92.94 223 ASP A O 1
ATOM 1715 N N . ALA A 1 224 ? -57.181 -8.541 96.007 1.00 93.25 224 ALA A N 1
ATOM 1716 C CA . ALA A 1 224 ? -55.736 -8.424 95.809 1.00 93.25 224 ALA A CA 1
ATOM 1717 C C . ALA A 1 224 ? -55.199 -9.531 94.886 1.00 93.25 224 ALA A C 1
ATOM 1719 O O . ALA A 1 224 ? -54.431 -9.256 93.957 1.00 93.25 224 ALA A O 1
ATOM 1720 N N . LEU A 1 225 ? -55.651 -10.776 95.072 1.00 95.38 225 LEU A N 1
ATOM 1721 C CA . LEU A 1 225 ? -55.321 -11.897 94.193 1.00 95.38 225 LEU A CA 1
ATOM 1722 C C . LEU A 1 225 ? -55.883 -11.688 92.785 1.00 95.38 225 LEU A C 1
ATOM 1724 O O . LEU A 1 225 ? -55.172 -11.932 91.816 1.00 95.38 225 LEU A O 1
ATOM 1728 N N . ARG A 1 226 ? -57.107 -11.173 92.633 1.00 95.75 226 ARG A N 1
ATOM 1729 C CA . ARG A 1 226 ? -57.684 -10.838 91.319 1.00 95.75 226 ARG A CA 1
ATOM 1730 C C . ARG A 1 226 ? -56.897 -9.746 90.606 1.00 95.75 226 ARG A C 1
ATOM 1732 O O . ARG A 1 226 ? -56.662 -9.870 89.406 1.00 95.75 226 ARG A O 1
ATOM 1739 N N . VAL A 1 227 ? -56.477 -8.697 91.313 1.00 95.62 227 VAL A N 1
ATOM 1740 C CA . VAL A 1 227 ? -55.613 -7.646 90.753 1.00 95.62 227 VAL A CA 1
ATOM 1741 C C . VAL A 1 227 ? -54.260 -8.232 90.351 1.00 95.62 227 VAL A C 1
ATOM 1743 O O . VAL A 1 227 ? -53.778 -7.942 89.259 1.00 95.62 227 VAL A O 1
ATOM 1746 N N . SER A 1 228 ? -53.678 -9.107 91.178 1.00 95.56 228 SER A N 1
ATOM 1747 C CA . SER A 1 228 ? -52.426 -9.801 90.861 1.00 95.56 228 SER A CA 1
ATOM 1748 C C . SER A 1 228 ? -52.551 -10.745 89.660 1.00 95.56 228 SER A C 1
ATOM 1750 O O . SER A 1 228 ? -51.631 -10.821 88.849 1.00 95.56 228 SER A O 1
ATOM 1752 N N . VAL A 1 229 ? -53.674 -11.452 89.513 1.00 96.56 229 VAL A N 1
ATOM 1753 C CA . VAL A 1 229 ? -53.947 -12.299 88.344 1.00 96.56 229 VAL A CA 1
ATOM 1754 C C . VAL A 1 229 ? -54.095 -11.432 87.099 1.00 96.56 229 VAL A C 1
ATOM 1756 O O . VAL A 1 229 ? -53.382 -11.662 86.133 1.00 96.56 229 VAL A O 1
ATOM 1759 N N . ARG A 1 230 ? -54.898 -10.361 87.144 1.00 96.44 230 ARG A N 1
ATOM 1760 C CA . ARG A 1 230 ? -55.060 -9.437 86.007 1.00 96.44 230 ARG A CA 1
ATOM 1761 C C . ARG A 1 230 ? -53.751 -8.767 85.591 1.00 96.44 230 ARG A C 1
ATOM 1763 O O . ARG A 1 230 ? -53.520 -8.590 84.400 1.00 96.44 230 ARG A O 1
ATOM 1770 N N . SER A 1 231 ? -52.895 -8.384 86.541 1.00 96.00 231 SER A N 1
ATOM 1771 C CA . SER A 1 231 ? -51.596 -7.784 86.216 1.00 96.00 231 SER A CA 1
ATOM 1772 C C . SER A 1 231 ? -50.639 -8.798 85.590 1.00 96.00 231 SER A C 1
ATOM 1774 O O . SER A 1 231 ? -49.915 -8.452 84.658 1.00 96.00 231 SER A O 1
ATOM 1776 N N . ARG A 1 232 ? -50.673 -10.059 86.042 1.00 96.56 232 ARG A N 1
ATOM 1777 C CA . ARG A 1 232 ? -49.936 -11.156 85.402 1.00 96.56 232 ARG A CA 1
ATOM 1778 C C . ARG A 1 232 ? -50.487 -11.490 84.021 1.00 96.56 232 ARG A C 1
ATOM 1780 O O . ARG A 1 232 ? -49.686 -11.661 83.114 1.00 96.56 232 ARG A O 1
ATOM 1787 N N . ASP A 1 233 ? -51.801 -11.518 83.838 1.00 96.94 233 ASP A N 1
ATOM 1788 C CA . ASP A 1 233 ? -52.429 -11.760 82.535 1.00 96.94 233 ASP A CA 1
ATOM 1789 C C . ASP A 1 233 ? -52.070 -10.651 81.539 1.00 96.94 233 ASP A C 1
ATOM 1791 O O . ASP A 1 233 ? -51.673 -10.944 80.415 1.00 96.94 233 ASP A O 1
ATOM 1795 N N . ALA A 1 234 ? -52.099 -9.383 81.965 1.00 95.50 234 ALA A N 1
ATOM 1796 C CA . ALA A 1 234 ? -51.652 -8.258 81.143 1.00 95.50 234 ALA A CA 1
ATOM 1797 C C . ALA A 1 234 ? -50.156 -8.355 80.792 1.00 95.50 234 ALA A C 1
ATOM 1799 O O . ALA A 1 234 ? -49.769 -8.084 79.657 1.00 95.50 234 ALA A O 1
ATOM 1800 N N . ALA A 1 235 ? -49.311 -8.778 81.739 1.00 96.19 235 ALA A N 1
ATOM 1801 C CA . ALA A 1 235 ? -47.889 -8.998 81.483 1.00 96.19 235 ALA A CA 1
ATOM 1802 C C . ALA A 1 235 ? -47.645 -10.175 80.521 1.00 96.19 235 ALA A C 1
ATOM 1804 O O . ALA A 1 235 ? -46.807 -10.064 79.628 1.00 96.19 235 ALA A O 1
ATOM 1805 N N . LEU A 1 236 ? -48.385 -11.278 80.664 1.00 96.00 236 LEU A N 1
ATOM 1806 C CA . LEU A 1 236 ? -48.326 -12.424 79.754 1.00 96.00 236 LEU A CA 1
ATOM 1807 C C . LEU A 1 236 ? -48.807 -12.047 78.353 1.00 96.00 236 LEU A C 1
ATOM 1809 O O . LEU A 1 236 ? -48.194 -12.457 77.372 1.00 96.00 236 LEU A O 1
ATOM 1813 N N . GLN A 1 237 ? -49.857 -11.233 78.248 1.00 96.44 237 GLN A N 1
ATOM 1814 C CA . GLN A 1 237 ? -50.354 -10.743 76.968 1.00 96.44 237 GLN A CA 1
ATOM 1815 C C . GLN A 1 237 ? -49.342 -9.808 76.291 1.00 96.44 237 GLN A C 1
ATOM 1817 O O . GLN A 1 237 ? -49.041 -9.997 75.117 1.00 96.44 237 GLN A O 1
ATOM 1822 N N . ALA A 1 238 ? -48.725 -8.887 77.037 1.00 95.19 238 ALA A N 1
ATOM 1823 C CA . ALA A 1 238 ? -47.646 -8.046 76.517 1.00 95.19 238 ALA A CA 1
ATOM 1824 C C . ALA A 1 238 ? -46.424 -8.873 76.068 1.00 95.19 238 ALA A C 1
ATOM 1826 O O . ALA A 1 238 ? -45.806 -8.577 75.046 1.00 95.19 238 ALA A O 1
ATOM 1827 N N . GLN A 1 239 ? -46.082 -9.941 76.799 1.00 96.50 239 GLN A N 1
ATOM 1828 C CA . GLN A 1 239 ? -45.031 -10.877 76.386 1.00 96.50 239 GLN A CA 1
ATOM 1829 C C . GLN A 1 239 ? -45.416 -11.660 75.125 1.00 96.50 239 GLN A C 1
ATOM 1831 O O . GLN A 1 239 ? -44.565 -11.854 74.259 1.00 96.50 239 GLN A O 1
ATOM 1836 N N . ALA A 1 240 ? -46.674 -12.085 74.992 1.00 96.06 240 ALA A N 1
ATOM 1837 C CA . ALA A 1 240 ? -47.166 -12.756 73.792 1.00 96.06 240 ALA A CA 1
ATOM 1838 C C . ALA A 1 240 ? -47.084 -11.836 72.561 1.00 96.06 240 ALA A C 1
ATOM 1840 O O . ALA A 1 240 ? -46.546 -12.242 71.533 1.00 96.06 240 ALA A O 1
ATOM 1841 N N . GLU A 1 241 ? -47.505 -10.575 72.689 1.00 97.19 241 GLU A N 1
ATOM 1842 C CA . GLU A 1 241 ? -47.397 -9.570 71.624 1.00 97.19 241 GLU A CA 1
ATOM 1843 C C . GLU A 1 241 ? -45.935 -9.297 71.231 1.00 97.19 241 GLU A C 1
ATOM 1845 O O . GLU A 1 241 ? -45.616 -9.215 70.044 1.00 97.19 241 GLU A O 1
ATOM 1850 N N . ALA A 1 242 ? -45.019 -9.224 72.203 1.00 96.06 242 ALA A N 1
ATOM 1851 C CA . ALA A 1 242 ? -43.588 -9.076 71.931 1.00 96.06 242 ALA A CA 1
ATOM 1852 C C . ALA A 1 242 ? -43.001 -10.299 71.200 1.00 96.06 242 ALA A C 1
ATOM 1854 O O . ALA A 1 242 ? -42.186 -10.148 70.288 1.00 96.06 242 ALA A O 1
ATOM 1855 N N . ILE A 1 243 ? -43.427 -11.516 71.559 1.00 95.75 243 ILE A N 1
ATOM 1856 C CA . ILE A 1 243 ? -43.034 -12.739 70.846 1.00 95.75 243 ILE A CA 1
ATOM 1857 C C . ILE A 1 243 ? -43.534 -12.694 69.398 1.00 95.75 243 ILE A C 1
ATOM 1859 O O . ILE A 1 243 ? -42.769 -13.018 68.488 1.00 95.75 243 ILE A O 1
ATOM 1863 N N . ASP A 1 244 ? -44.773 -12.264 69.162 1.00 96.94 244 ASP A N 1
ATOM 1864 C CA . ASP A 1 244 ? -45.336 -12.151 67.814 1.00 96.94 244 ASP A CA 1
ATOM 1865 C C . ASP A 1 244 ? -44.601 -11.099 66.966 1.00 96.94 244 ASP A C 1
ATOM 1867 O O . ASP A 1 244 ? -44.298 -11.355 65.795 1.00 96.94 244 ASP A O 1
ATOM 1871 N N . GLN A 1 245 ? -44.225 -9.960 67.560 1.00 96.19 245 GLN A N 1
ATOM 1872 C CA . GLN A 1 245 ? -43.395 -8.938 66.908 1.00 96.19 245 GLN A CA 1
ATOM 1873 C C . GLN A 1 245 ? -42.019 -9.493 66.519 1.00 96.19 245 GLN A C 1
ATOM 1875 O O . GLN A 1 245 ? -41.630 -9.412 65.353 1.00 96.19 245 GLN A O 1
ATOM 1880 N N . LEU A 1 246 ? -41.320 -10.157 67.444 1.00 96.44 246 LEU A N 1
ATOM 1881 C CA . LEU A 1 246 ? -40.025 -10.787 67.164 1.00 96.44 246 LEU A CA 1
ATOM 1882 C C . LEU A 1 246 ? -40.133 -11.883 66.091 1.00 96.44 246 LEU A C 1
ATOM 1884 O O . LEU A 1 246 ? -39.226 -12.065 65.274 1.00 96.44 246 LEU A O 1
ATOM 1888 N N . GLN A 1 247 ? -41.243 -12.627 66.051 1.00 97.50 247 GLN A N 1
ATOM 1889 C CA . GLN A 1 247 ? -41.490 -13.605 64.991 1.00 97.50 247 GLN A CA 1
ATOM 1890 C C . GLN A 1 247 ? -41.708 -12.946 63.624 1.00 97.50 247 GLN A C 1
ATOM 1892 O O . GLN A 1 247 ? -41.253 -13.494 62.613 1.00 97.50 247 GLN A O 1
ATOM 1897 N N . LEU A 1 248 ? -42.385 -11.796 63.575 1.00 97.19 248 LEU A N 1
ATOM 1898 C CA . LEU A 1 248 ? -42.572 -11.018 62.352 1.00 97.19 248 LEU A CA 1
ATOM 1899 C C . LEU A 1 248 ? -41.233 -10.459 61.849 1.00 97.19 248 LEU A C 1
ATOM 1901 O O . LEU A 1 248 ? -40.863 -10.714 60.703 1.00 97.19 248 LEU A O 1
ATOM 1905 N N . GLU A 1 249 ? -40.444 -9.839 62.727 1.00 96.12 249 GLU A N 1
ATOM 1906 C CA . GLU A 1 249 ? -39.097 -9.351 62.407 1.00 96.12 249 GLU A CA 1
ATOM 1907 C C . GLU A 1 249 ? -38.190 -10.476 61.897 1.00 96.12 249 GLU A C 1
ATOM 1909 O O . GLU A 1 249 ? -37.488 -10.327 60.895 1.00 96.12 249 GLU A O 1
ATOM 1914 N N . LYS A 1 250 ? -38.246 -11.659 62.521 1.00 96.38 250 LYS A N 1
ATOM 1915 C CA . LYS A 1 250 ? -37.504 -12.838 62.057 1.00 96.38 250 LYS A CA 1
ATOM 1916 C C . LYS A 1 250 ? -37.910 -13.259 60.640 1.00 96.38 250 LYS A C 1
ATOM 1918 O O . LYS A 1 250 ? -37.053 -13.706 59.871 1.00 96.38 250 LYS A O 1
ATOM 1923 N N . ARG A 1 251 ? -39.191 -13.147 60.270 1.00 97.19 251 ARG A N 1
ATOM 1924 C CA . ARG A 1 251 ? -39.659 -13.419 58.895 1.00 97.19 251 ARG A CA 1
ATOM 1925 C C . ARG A 1 251 ? -39.143 -12.361 57.917 1.00 97.19 251 ARG A C 1
ATOM 1927 O O . ARG A 1 251 ? -38.664 -12.730 56.844 1.00 97.19 251 ARG A O 1
ATOM 1934 N N . ASP A 1 252 ? -39.152 -11.091 58.301 1.00 96.19 252 ASP A N 1
ATOM 1935 C CA . ASP A 1 252 ? -38.648 -9.999 57.463 1.00 96.19 252 ASP A CA 1
ATOM 1936 C C . ASP A 1 252 ? -37.134 -10.089 57.241 1.00 96.19 252 ASP A C 1
ATOM 1938 O O . ASP A 1 252 ? -36.662 -9.983 56.102 1.00 96.19 252 ASP A O 1
ATOM 1942 N N . LEU A 1 253 ? -36.368 -10.392 58.293 1.00 95.44 253 LEU A N 1
ATOM 1943 C CA . LEU A 1 253 ? -34.925 -10.625 58.211 1.00 95.44 253 LEU A CA 1
ATOM 1944 C C . LEU A 1 253 ? -34.589 -11.799 57.283 1.00 95.44 253 LEU A C 1
ATOM 1946 O O . LEU A 1 253 ? -33.675 -11.681 56.464 1.00 95.44 253 LEU A O 1
ATOM 1950 N N . ARG A 1 254 ? -35.369 -12.890 57.313 1.00 96.88 254 ARG A N 1
ATOM 1951 C CA . ARG A 1 254 ? -35.235 -13.992 56.338 1.00 96.88 254 ARG A CA 1
ATOM 1952 C C . ARG A 1 254 ? -35.480 -13.516 54.906 1.00 96.88 254 ARG A C 1
ATOM 1954 O O . ARG A 1 254 ? -34.701 -13.840 54.011 1.00 96.88 254 ARG A O 1
ATOM 1961 N N . GLY A 1 255 ? -36.502 -12.689 54.682 1.00 95.88 255 GLY A N 1
ATOM 1962 C CA . GLY A 1 255 ? -36.767 -12.091 53.370 1.00 95.88 255 GLY A CA 1
ATOM 1963 C C . GLY A 1 255 ? -35.621 -11.200 52.868 1.00 95.88 255 GLY A C 1
ATOM 1964 O O . GLY A 1 255 ? -35.306 -11.189 51.673 1.00 95.88 255 GLY A O 1
ATOM 1965 N N . VAL A 1 256 ? -34.955 -10.466 53.764 1.00 95.88 256 VAL A N 1
ATOM 1966 C CA . VAL A 1 256 ? -33.756 -9.675 53.438 1.00 95.88 256 VAL A CA 1
ATOM 1967 C C . VAL A 1 256 ? -32.560 -10.579 53.133 1.00 95.88 256 VAL A C 1
ATOM 1969 O O . VAL A 1 256 ? -31.866 -10.332 52.144 1.00 95.88 256 VAL A O 1
ATOM 1972 N N . GLN A 1 257 ? -32.350 -11.645 53.907 1.00 96.25 257 GLN A N 1
ATOM 1973 C CA . GLN A 1 257 ? -31.278 -12.621 53.695 1.00 96.25 257 GLN A CA 1
ATOM 1974 C C . GLN A 1 257 ? -31.401 -13.312 52.327 1.00 96.25 257 GLN A C 1
ATOM 1976 O O . GLN A 1 257 ? -30.425 -13.403 51.580 1.00 96.25 257 GLN A O 1
ATOM 1981 N N . GLU A 1 258 ? -32.610 -13.707 51.922 1.00 96.25 258 GLU A N 1
ATOM 1982 C CA . GLU A 1 258 ? -32.849 -14.263 50.586 1.00 96.25 258 GLU A CA 1
ATOM 1983 C C . GLU A 1 258 ? -32.553 -13.253 49.467 1.00 96.25 258 GLU A C 1
ATOM 1985 O O . GLU A 1 258 ? -31.945 -13.598 48.447 1.00 96.25 258 GLU A O 1
ATOM 1990 N N . LYS A 1 259 ? -32.962 -11.987 49.642 1.00 95.38 259 LYS A N 1
ATOM 1991 C CA . LYS A 1 259 ? -32.661 -10.907 48.685 1.00 95.38 259 LYS A CA 1
ATOM 1992 C C . LYS A 1 259 ? -31.156 -10.658 48.581 1.00 95.38 259 LYS A C 1
ATOM 1994 O O . LYS A 1 259 ? -30.669 -10.445 47.468 1.00 95.38 259 LYS A O 1
ATOM 1999 N N . LEU A 1 260 ? -30.430 -10.703 49.698 1.00 95.06 260 LEU A N 1
ATOM 2000 C CA . LEU A 1 260 ? -28.973 -10.588 49.732 1.00 95.06 260 LEU A CA 1
ATOM 2001 C C . LEU A 1 260 ? -28.326 -11.737 48.947 1.00 95.06 260 LEU A C 1
ATOM 2003 O O . LEU A 1 260 ? -27.591 -11.474 47.998 1.00 95.06 260 LEU A O 1
ATOM 2007 N N . GLY A 1 261 ? -28.725 -12.987 49.205 1.00 96.75 261 GLY A N 1
ATOM 2008 C CA . GLY A 1 261 ? -28.219 -14.153 48.473 1.00 96.75 261 GLY A CA 1
ATOM 2009 C C . GLY A 1 261 ? -28.528 -14.136 46.965 1.00 96.75 261 GLY A C 1
ATOM 2010 O O . GLY A 1 261 ? -27.746 -14.638 46.155 1.00 96.75 261 GLY A O 1
ATOM 2011 N N . ARG A 1 262 ? -29.647 -13.532 46.530 1.00 96.50 262 ARG A N 1
ATOM 2012 C CA . ARG A 1 262 ? -29.920 -13.297 45.093 1.00 96.50 262 ARG A CA 1
ATOM 2013 C C . ARG A 1 262 ? -28.983 -12.243 44.498 1.00 96.50 262 ARG A C 1
ATOM 2015 O O . ARG A 1 262 ? -28.511 -12.418 43.376 1.00 96.50 262 ARG A O 1
ATOM 2022 N N . LYS A 1 263 ? -28.715 -11.153 45.225 1.00 95.00 263 LYS A N 1
ATOM 2023 C CA . LYS A 1 263 ? -27.788 -10.101 44.778 1.00 95.00 263 LYS A CA 1
ATOM 2024 C C . LYS A 1 263 ? -26.348 -10.603 44.714 1.00 95.00 263 LYS A C 1
ATOM 2026 O O . LYS A 1 263 ? -25.668 -10.306 43.740 1.00 95.00 263 LYS A O 1
ATOM 2031 N N . GLU A 1 264 ? -25.913 -11.407 45.678 1.00 95.81 264 GLU A N 1
ATOM 2032 C CA . GLU A 1 264 ? -24.589 -12.034 45.662 1.00 95.81 264 GLU A CA 1
ATOM 2033 C C . GLU A 1 264 ? -24.408 -12.966 44.464 1.00 95.81 264 GLU A C 1
ATOM 2035 O O . GLU A 1 264 ? -23.392 -12.885 43.780 1.00 95.81 264 GLU A O 1
ATOM 2040 N N . ARG A 1 265 ? -25.409 -13.800 44.147 1.00 97.56 265 ARG A N 1
ATOM 2041 C CA . ARG A 1 265 ? -25.374 -14.649 42.944 1.00 97.56 265 ARG A CA 1
ATOM 2042 C C . ARG A 1 265 ? -25.251 -13.827 41.661 1.00 97.56 265 ARG A C 1
ATOM 2044 O O . ARG A 1 265 ? -24.384 -14.122 40.846 1.00 97.56 265 ARG A O 1
ATOM 2051 N N . ARG A 1 266 ? -26.035 -12.751 41.522 1.00 96.56 266 ARG A N 1
ATOM 2052 C CA . ARG A 1 266 ? -25.920 -11.821 40.381 1.00 96.56 266 ARG A CA 1
ATOM 2053 C C . ARG A 1 266 ? -24.554 -11.138 40.319 1.00 96.56 266 ARG A C 1
ATOM 2055 O O . ARG A 1 266 ? -24.001 -10.988 39.237 1.00 96.56 266 ARG A O 1
ATOM 2062 N N . ALA A 1 267 ? -23.992 -10.742 41.460 1.00 92.69 267 ALA A N 1
ATOM 2063 C CA . ALA A 1 267 ? -22.660 -10.147 41.514 1.00 92.69 267 ALA A CA 1
ATOM 2064 C C . ALA A 1 267 ? -21.575 -11.146 41.079 1.00 92.69 267 ALA A C 1
ATOM 2066 O O . ALA A 1 267 ? -20.682 -10.774 40.323 1.00 92.69 267 ALA A O 1
ATOM 2067 N N . ARG A 1 268 ? -21.670 -12.418 41.493 1.00 96.56 268 ARG A N 1
ATOM 2068 C CA . ARG A 1 268 ? -20.766 -13.488 41.030 1.00 96.56 268 ARG A CA 1
ATOM 2069 C C . ARG A 1 268 ? -20.910 -13.742 39.529 1.00 96.56 268 ARG A C 1
ATOM 2071 O O . ARG A 1 268 ? -19.905 -13.883 38.845 1.00 96.56 268 ARG A O 1
ATOM 2078 N N . GLU A 1 269 ? -22.133 -13.754 39.006 1.00 96.31 269 GLU A N 1
ATOM 2079 C CA . GLU A 1 269 ? -22.390 -13.918 37.571 1.00 96.31 269 GLU A CA 1
ATOM 2080 C C . GLU A 1 269 ? -21.808 -12.761 36.744 1.00 96.31 269 GLU A C 1
ATOM 2082 O O . GLU A 1 269 ? -21.145 -12.998 35.738 1.00 96.31 269 GLU A O 1
ATOM 2087 N N . LEU A 1 270 ? -21.988 -11.513 37.189 1.00 94.25 270 LEU A N 1
ATOM 2088 C CA . LEU A 1 270 ? -21.391 -10.345 36.536 1.00 94.25 270 LEU A CA 1
ATOM 2089 C C . LEU A 1 270 ? -19.862 -10.365 36.602 1.00 94.25 270 LEU A C 1
ATOM 2091 O O . LEU A 1 270 ? -19.220 -10.027 35.613 1.00 94.25 270 LEU A O 1
ATOM 2095 N N . LYS A 1 271 ? -19.271 -10.802 37.722 1.00 96.50 271 LYS A N 1
ATOM 2096 C CA . LYS A 1 271 ? -17.816 -10.996 37.826 1.00 96.50 271 LYS A CA 1
ATOM 2097 C C . LYS A 1 271 ? -17.307 -12.029 36.819 1.00 96.50 271 LYS A C 1
ATOM 2099 O O . LYS A 1 271 ? -16.329 -11.750 36.141 1.00 96.50 271 LYS A O 1
ATOM 2104 N N . ARG A 1 272 ? -17.996 -13.166 36.664 1.00 96.75 272 ARG A N 1
ATOM 2105 C CA . ARG A 1 272 ? -17.664 -14.175 35.639 1.00 96.75 272 ARG A CA 1
ATOM 2106 C C . ARG A 1 272 ? -17.787 -13.609 34.225 1.00 96.75 272 ARG A C 1
ATOM 2108 O O . ARG A 1 272 ? -16.882 -13.776 33.428 1.00 96.75 272 ARG A O 1
ATOM 2115 N N . LYS A 1 273 ? -18.862 -12.872 33.924 1.00 95.38 273 LYS A N 1
ATOM 2116 C CA . LYS A 1 273 ? -19.025 -12.200 32.622 1.00 95.38 273 LYS A CA 1
ATOM 2117 C C . LYS A 1 273 ? -17.906 -11.193 32.344 1.00 95.38 273 LYS A C 1
ATOM 2119 O O . LYS A 1 273 ? -17.426 -11.134 31.222 1.00 95.38 273 LYS A O 1
ATOM 2124 N N . HIS A 1 274 ? -17.478 -10.427 33.348 1.00 91.62 274 HIS A N 1
ATOM 2125 C CA . HIS A 1 274 ? -16.338 -9.519 33.216 1.00 91.62 274 HIS A CA 1
ATOM 2126 C C . HIS A 1 274 ? -15.011 -10.255 33.018 1.00 91.62 274 HIS A C 1
ATOM 2128 O O . HIS A 1 274 ? -14.224 -9.806 32.194 1.00 91.62 274 HIS A O 1
ATOM 2134 N N . ALA A 1 275 ? -14.780 -11.367 33.723 1.00 94.44 275 ALA A N 1
ATOM 2135 C CA . ALA A 1 275 ? -13.598 -12.205 33.524 1.00 94.44 275 ALA A CA 1
ATOM 2136 C C . ALA A 1 275 ? -13.560 -12.774 32.096 1.00 94.44 275 ALA A C 1
ATOM 2138 O O . ALA A 1 275 ? -12.600 -12.524 31.377 1.00 94.44 275 ALA A O 1
ATOM 2139 N N . ASN A 1 276 ? -14.659 -13.379 31.632 1.00 94.50 276 ASN A N 1
ATOM 2140 C CA . ASN A 1 276 ? -14.770 -13.900 30.267 1.00 94.50 276 ASN A CA 1
ATOM 2141 C C . ASN A 1 276 ? -14.587 -12.804 29.199 1.00 94.50 276 ASN A C 1
ATOM 2143 O O . ASN A 1 276 ? -13.969 -13.043 28.169 1.00 94.50 276 ASN A O 1
ATOM 2147 N N . LEU A 1 277 ? -15.125 -11.595 29.412 1.00 92.88 277 LEU A N 1
ATOM 2148 C CA . LEU A 1 277 ? -14.891 -10.463 28.503 1.00 92.88 277 LEU A CA 1
ATOM 2149 C C . LEU A 1 277 ? -13.429 -9.992 28.530 1.00 92.88 277 LEU A C 1
ATOM 2151 O O . LEU A 1 277 ? -12.927 -9.531 27.510 1.00 92.88 277 LEU A O 1
ATOM 2155 N N . GLY A 1 278 ? -12.758 -10.101 29.680 1.00 92.81 278 GLY A N 1
ATOM 2156 C CA . GLY A 1 278 ? -11.324 -9.857 29.813 1.00 92.81 278 GLY A CA 1
ATOM 2157 C C . GLY A 1 278 ? -10.505 -10.845 28.984 1.00 92.81 278 GLY A C 1
ATOM 2158 O O . GLY A 1 278 ? -9.697 -10.406 28.176 1.00 92.81 278 GLY A O 1
ATOM 2159 N N . GLU A 1 279 ? -10.790 -12.143 29.108 1.00 95.38 279 GLU A N 1
ATOM 2160 C CA . GLU A 1 279 ? -10.160 -13.217 28.320 1.00 95.38 279 GLU A CA 1
ATOM 2161 C C . GLU A 1 279 ? -10.406 -13.054 26.810 1.00 95.38 279 GLU A C 1
ATOM 2163 O O . GLU A 1 279 ? -9.502 -13.219 25.995 1.00 95.38 279 GLU A O 1
ATOM 2168 N N . GLN A 1 280 ? -11.622 -12.669 26.410 1.00 93.06 280 GLN A N 1
ATOM 2169 C CA . GLN A 1 280 ? -11.924 -12.370 25.005 1.00 93.06 280 GLN A CA 1
ATOM 2170 C C . GLN A 1 280 ? -11.144 -11.155 24.493 1.00 93.06 280 GLN A C 1
ATOM 2172 O O . GLN A 1 280 ? -10.708 -11.140 23.345 1.00 93.06 280 GLN A O 1
ATOM 2177 N N . HIS A 1 281 ? -10.972 -10.125 25.323 1.00 88.69 281 HIS A N 1
ATOM 2178 C CA . HIS A 1 281 ? -10.197 -8.948 24.950 1.00 88.69 281 HIS A CA 1
ATOM 2179 C C . HIS A 1 281 ? -8.704 -9.268 24.822 1.00 88.69 281 HIS A C 1
ATOM 2181 O O . HIS A 1 281 ? -8.070 -8.767 23.898 1.00 88.69 281 HIS A O 1
ATOM 2187 N N . THR A 1 282 ? -8.139 -10.091 25.711 1.00 93.56 282 THR A N 1
ATOM 2188 C CA . THR A 1 282 ? -6.739 -10.529 25.597 1.00 93.56 282 THR A CA 1
ATOM 2189 C C . THR A 1 282 ? -6.528 -11.393 24.357 1.00 93.56 282 THR A C 1
ATOM 2191 O O . THR A 1 282 ? -5.620 -11.099 23.591 1.00 93.56 282 THR A O 1
ATOM 2194 N N . ALA A 1 283 ? -7.424 -12.345 24.073 1.00 92.94 283 ALA A N 1
ATOM 2195 C CA . ALA A 1 283 ? -7.349 -13.158 22.855 1.00 92.94 283 ALA A CA 1
ATOM 2196 C C . ALA A 1 283 ? -7.416 -12.304 21.572 1.00 92.94 283 ALA A C 1
ATOM 2198 O O . ALA A 1 283 ? -6.640 -12.499 20.644 1.00 92.94 283 ALA A O 1
ATOM 2199 N N . LEU A 1 284 ? -8.293 -11.292 21.530 1.00 91.75 284 LEU A N 1
ATOM 2200 C CA . LEU A 1 284 ? -8.365 -10.368 20.391 1.00 91.75 284 LEU A CA 1
ATOM 2201 C C . LEU A 1 284 ? -7.114 -9.488 20.240 1.00 91.75 284 LEU A C 1
ATOM 2203 O O . LEU A 1 284 ? -6.807 -9.071 19.123 1.00 91.75 284 LEU A O 1
ATOM 2207 N N . LEU A 1 285 ? -6.422 -9.162 21.337 1.00 93.62 285 LEU A N 1
ATOM 2208 C CA . LEU A 1 285 ? -5.144 -8.449 21.275 1.00 93.62 285 LEU A CA 1
ATOM 2209 C C . LEU A 1 285 ? -4.042 -9.345 20.706 1.00 93.62 285 LEU A C 1
ATOM 2211 O O . LEU A 1 285 ? -3.314 -8.887 19.833 1.00 93.62 285 LEU A O 1
ATOM 2215 N N . GLU A 1 286 ? -3.972 -10.607 21.129 1.00 92.94 286 GLU A N 1
ATOM 2216 C CA . GLU A 1 286 ? -3.026 -11.594 20.590 1.00 92.94 286 GLU A CA 1
ATOM 2217 C C . GLU A 1 286 ? -3.256 -11.826 19.087 1.00 92.94 286 GLU A C 1
ATOM 2219 O O . GLU A 1 286 ? -2.316 -11.755 18.295 1.00 92.94 286 GLU A O 1
ATOM 2224 N N . ASP A 1 287 ? -4.514 -11.988 18.657 1.00 90.50 287 ASP A N 1
ATOM 2225 C CA . ASP A 1 287 ? -4.873 -12.096 17.235 1.00 90.50 287 ASP A CA 1
ATOM 2226 C C . ASP A 1 287 ? -4.495 -10.828 16.447 1.00 90.50 287 ASP A C 1
ATOM 2228 O O . ASP A 1 287 ? -4.031 -10.895 15.301 1.00 90.50 287 ASP A O 1
ATOM 2232 N N . PHE A 1 288 ? -4.695 -9.648 17.046 1.00 93.38 288 PHE A N 1
ATOM 2233 C CA . PHE A 1 288 ? -4.318 -8.377 16.436 1.00 93.38 288 PHE A CA 1
ATOM 2234 C C . PHE A 1 288 ? -2.798 -8.264 16.275 1.00 93.38 288 PHE A C 1
ATOM 2236 O O . PHE A 1 288 ? -2.340 -7.919 15.183 1.00 93.38 288 PHE A O 1
ATOM 2243 N N . GLU A 1 289 ? -2.025 -8.595 17.308 1.00 92.94 289 GLU A N 1
ATOM 2244 C CA . GLU A 1 289 ? -0.560 -8.608 17.280 1.00 92.94 289 GLU A CA 1
ATOM 2245 C C . GLU A 1 289 ? -0.035 -9.606 16.239 1.00 92.94 289 GLU A C 1
ATOM 2247 O O . GLU A 1 289 ? 0.749 -9.216 15.373 1.00 92.94 289 GLU A O 1
ATOM 2252 N N . ALA A 1 290 ? -0.568 -10.831 16.198 1.00 91.88 290 ALA A N 1
ATOM 2253 C CA . ALA A 1 290 ? -0.219 -11.824 15.182 1.00 91.88 290 ALA A CA 1
ATOM 2254 C C . ALA A 1 290 ? -0.521 -11.330 13.753 1.00 91.88 290 ALA A C 1
ATOM 2256 O O . ALA A 1 290 ? 0.282 -11.503 12.831 1.00 91.88 290 ALA A O 1
ATOM 2257 N N . SER A 1 291 ? -1.661 -10.661 13.543 1.00 88.75 291 SER A N 1
ATOM 2258 C CA . SER A 1 291 ? -1.990 -10.064 12.241 1.00 88.75 291 SER A CA 1
ATOM 2259 C C . SER A 1 291 ? -1.052 -8.905 11.873 1.00 88.75 291 SER A C 1
ATOM 2261 O O . SER A 1 291 ? -0.708 -8.724 10.700 1.00 88.75 291 SER A O 1
ATOM 2263 N N . GLN A 1 292 ? -0.598 -8.132 12.863 1.00 94.06 292 GLN A N 1
ATOM 2264 C CA . GLN A 1 292 ? 0.345 -7.037 12.672 1.00 94.06 292 GLN A CA 1
ATOM 2265 C C . GLN A 1 292 ? 1.737 -7.566 12.300 1.00 94.06 292 GLN A C 1
ATOM 2267 O O . GLN A 1 292 ? 2.341 -7.056 11.353 1.00 94.06 292 GLN A O 1
ATOM 2272 N N . GLU A 1 293 ? 2.201 -8.632 12.952 1.00 92.56 293 GLU A N 1
ATOM 2273 C CA . GLU A 1 293 ? 3.445 -9.327 12.605 1.00 92.56 293 GLU A CA 1
ATOM 2274 C C . GLU A 1 293 ? 3.408 -9.890 11.179 1.00 92.56 293 GLU A C 1
ATOM 2276 O O . GLU A 1 293 ? 4.370 -9.732 10.425 1.00 92.56 293 GLU A O 1
ATOM 2281 N N . GLN A 1 294 ? 2.279 -10.467 10.749 1.00 92.00 294 GLN A N 1
ATOM 2282 C CA . GLN A 1 294 ? 2.099 -10.915 9.361 1.00 92.00 294 GLN A CA 1
ATOM 2283 C C . GLN A 1 294 ? 2.190 -9.754 8.365 1.00 92.00 294 GLN A C 1
ATOM 2285 O O . GLN A 1 294 ? 2.827 -9.871 7.314 1.00 92.00 294 GLN A O 1
ATOM 2290 N N . VAL A 1 295 ? 1.573 -8.613 8.683 1.00 91.50 295 VAL A N 1
ATOM 2291 C CA . VAL A 1 295 ? 1.651 -7.409 7.848 1.00 91.50 295 VAL A CA 1
ATOM 2292 C C . VAL A 1 295 ? 3.090 -6.899 7.758 1.00 91.50 295 VAL A C 1
ATOM 2294 O O . VAL A 1 295 ? 3.534 -6.531 6.669 1.00 91.50 295 VAL A O 1
ATOM 2297 N N . ASP A 1 296 ? 3.832 -6.887 8.862 1.00 91.38 296 ASP A N 1
ATOM 2298 C CA . ASP A 1 296 ? 5.225 -6.439 8.875 1.00 91.38 296 ASP A CA 1
ATOM 2299 C C . ASP A 1 296 ? 6.155 -7.431 8.159 1.00 91.38 296 ASP A C 1
ATOM 2301 O O . ASP A 1 296 ? 7.026 -7.007 7.393 1.00 91.38 296 ASP A O 1
ATOM 2305 N N . HIS A 1 297 ? 5.888 -8.735 8.259 1.00 92.75 297 HIS A N 1
ATOM 2306 C CA . HIS A 1 297 ? 6.556 -9.762 7.462 1.00 92.75 297 HIS A CA 1
ATOM 2307 C C . HIS A 1 297 ? 6.333 -9.561 5.954 1.00 92.75 297 HIS A C 1
ATOM 2309 O O . HIS A 1 297 ? 7.288 -9.548 5.176 1.00 92.75 297 HIS A O 1
ATOM 2315 N N . LEU A 1 298 ? 5.088 -9.330 5.520 1.00 92.62 298 LEU A N 1
ATOM 2316 C CA . LEU A 1 298 ? 4.772 -9.065 4.111 1.00 92.62 298 LEU A CA 1
ATOM 2317 C C . LEU A 1 298 ? 5.385 -7.748 3.614 1.00 92.62 298 LEU A C 1
ATOM 2319 O O . LEU A 1 298 ? 5.838 -7.673 2.470 1.00 92.62 298 LEU A O 1
ATOM 2323 N N . LYS A 1 299 ? 5.449 -6.706 4.455 1.00 92.12 299 LYS A N 1
ATOM 2324 C CA . LYS A 1 299 ? 6.167 -5.464 4.120 1.00 92.12 299 LYS A CA 1
ATOM 2325 C C . LYS A 1 299 ? 7.661 -5.714 3.928 1.00 92.12 299 LYS A C 1
ATOM 2327 O O . LYS A 1 299 ? 8.223 -5.175 2.977 1.00 92.12 299 LYS A O 1
ATOM 2332 N N . ALA A 1 300 ? 8.285 -6.526 4.784 1.00 92.25 300 ALA A N 1
ATOM 2333 C CA . ALA A 1 300 ? 9.689 -6.900 4.646 1.00 92.25 300 ALA A CA 1
ATOM 2334 C C . ALA A 1 300 ? 9.934 -7.694 3.351 1.00 92.25 300 ALA A C 1
ATOM 2336 O O . ALA A 1 300 ? 10.847 -7.364 2.598 1.00 92.25 300 ALA A O 1
ATOM 2337 N N . GLN A 1 301 ? 9.067 -8.657 3.015 1.00 93.19 301 GLN A N 1
ATOM 2338 C CA . GLN A 1 301 ? 9.142 -9.378 1.736 1.00 93.19 301 GLN A CA 1
ATOM 2339 C C . GLN A 1 301 ? 8.985 -8.447 0.523 1.00 93.19 301 GLN A C 1
ATOM 2341 O O . GLN A 1 301 ? 9.711 -8.580 -0.461 1.00 93.19 301 GLN A O 1
ATOM 2346 N N . LEU A 1 302 ? 8.060 -7.483 0.580 1.00 90.62 302 LEU A N 1
ATOM 2347 C CA . LEU A 1 302 ? 7.891 -6.486 -0.481 1.00 90.62 302 LEU A CA 1
ATOM 2348 C C . LEU A 1 302 ? 9.092 -5.542 -0.601 1.00 90.62 302 LEU A C 1
ATOM 2350 O O . LEU A 1 302 ? 9.369 -5.074 -1.703 1.00 90.62 302 LEU A O 1
ATOM 2354 N N . ALA A 1 303 ? 9.774 -5.230 0.502 1.00 94.06 303 ALA A N 1
ATOM 2355 C CA . ALA A 1 303 ? 11.006 -4.448 0.474 1.00 94.06 303 ALA A CA 1
ATOM 2356 C C . ALA A 1 303 ? 12.131 -5.232 -0.215 1.00 94.06 303 ALA A C 1
ATOM 2358 O O . ALA A 1 303 ? 12.711 -4.716 -1.165 1.00 94.06 303 ALA A O 1
ATOM 2359 N N . LEU A 1 304 ? 12.332 -6.500 0.160 1.00 95.81 304 LEU A N 1
ATOM 2360 C CA . LEU A 1 304 ? 13.314 -7.384 -0.479 1.00 95.81 304 LEU A CA 1
ATOM 2361 C C . LEU A 1 304 ? 13.055 -7.538 -1.984 1.00 95.81 304 LEU A C 1
ATOM 2363 O O . LEU A 1 304 ? 13.950 -7.305 -2.786 1.00 95.81 304 LEU A O 1
ATOM 2367 N N . ARG A 1 305 ? 11.807 -7.798 -2.396 1.00 94.69 305 ARG A N 1
ATOM 2368 C CA . ARG A 1 305 ? 11.428 -7.888 -3.822 1.00 94.69 305 ARG A CA 1
ATOM 2369 C C . ARG A 1 305 ? 11.690 -6.596 -4.602 1.00 94.69 305 ARG A C 1
ATOM 2371 O O . ARG A 1 305 ? 11.941 -6.640 -5.802 1.00 94.69 305 ARG A O 1
ATOM 2378 N N . LYS A 1 306 ? 11.581 -5.431 -3.952 1.00 95.06 306 LYS A N 1
ATOM 2379 C CA . LYS A 1 306 ? 11.902 -4.139 -4.579 1.00 95.06 306 LYS A CA 1
ATOM 2380 C C . LYS A 1 306 ? 13.405 -3.945 -4.723 1.00 95.06 306 LYS A C 1
ATOM 2382 O O . LYS A 1 306 ? 13.822 -3.412 -5.742 1.00 95.06 306 LYS A O 1
ATOM 2387 N N . GLU A 1 307 ? 14.188 -4.351 -3.730 1.00 95.06 307 GLU A N 1
ATOM 2388 C CA . GLU A 1 307 ? 15.651 -4.323 -3.802 1.00 95.06 307 GLU A CA 1
ATOM 2389 C C . GLU A 1 307 ? 16.170 -5.281 -4.880 1.00 95.06 307 GLU A C 1
ATOM 2391 O O . GLU A 1 307 ? 16.991 -4.869 -5.692 1.00 95.06 307 GLU A O 1
ATOM 2396 N N . GLU A 1 308 ? 15.616 -6.495 -4.975 1.00 94.31 308 GLU A N 1
ATOM 2397 C CA . GLU A 1 308 ? 15.900 -7.455 -6.055 1.00 94.31 308 GLU A CA 1
ATOM 2398 C C . GLU A 1 308 ? 15.587 -6.858 -7.435 1.00 94.31 308 GLU A C 1
ATOM 2400 O O . GLU A 1 308 ? 16.444 -6.844 -8.311 1.00 94.31 308 GLU A O 1
ATOM 2405 N N . ALA A 1 309 ? 14.398 -6.273 -7.621 1.00 93.38 309 ALA A N 1
ATOM 2406 C CA . ALA A 1 309 ? 14.026 -5.650 -8.894 1.00 93.38 309 ALA A CA 1
ATOM 2407 C C . ALA A 1 309 ? 14.895 -4.426 -9.249 1.00 93.38 309 ALA A C 1
ATOM 2409 O O . ALA A 1 309 ? 15.111 -4.141 -10.427 1.00 93.38 309 ALA A O 1
ATOM 2410 N N . LEU A 1 310 ? 15.377 -3.678 -8.249 1.00 95.50 310 LEU A N 1
ATOM 2411 C CA . LEU A 1 310 ? 16.326 -2.582 -8.463 1.00 95.50 310 LEU A CA 1
ATOM 2412 C C . LEU A 1 310 ? 17.704 -3.116 -8.865 1.00 95.50 310 LEU A C 1
ATOM 2414 O O . LEU A 1 310 ? 18.285 -2.589 -9.809 1.00 95.50 310 LEU A O 1
ATOM 2418 N N . ALA A 1 311 ? 18.182 -4.178 -8.213 1.00 95.75 311 ALA A N 1
ATOM 2419 C CA . ALA A 1 311 ? 19.430 -4.843 -8.574 1.00 95.75 311 ALA A CA 1
ATOM 2420 C C . ALA A 1 311 ? 19.371 -5.410 -10.003 1.00 95.75 311 ALA A C 1
ATOM 2422 O O . ALA A 1 311 ? 20.263 -5.133 -10.797 1.00 95.75 311 ALA A O 1
ATOM 2423 N N . GLU A 1 312 ? 18.286 -6.095 -10.379 1.00 95.88 312 GLU A N 1
ATOM 2424 C CA . GLU A 1 312 ? 18.069 -6.586 -11.750 1.00 95.88 312 GLU A CA 1
ATOM 2425 C C . GLU A 1 312 ? 18.035 -5.440 -12.778 1.00 95.88 312 GLU A C 1
ATOM 2427 O O . GLU A 1 312 ? 18.583 -5.557 -13.877 1.00 95.88 312 GLU A O 1
ATOM 2432 N N . ALA A 1 313 ? 17.410 -4.307 -12.436 1.00 92.94 313 ALA A N 1
ATOM 2433 C CA . ALA A 1 313 ? 17.381 -3.135 -13.309 1.00 92.94 313 ALA A CA 1
ATOM 2434 C C . ALA A 1 313 ? 18.772 -2.503 -13.484 1.00 92.94 313 ALA A C 1
ATOM 2436 O O . ALA A 1 313 ? 19.097 -2.042 -14.581 1.00 92.94 313 ALA A O 1
ATOM 2437 N N . ASP A 1 314 ? 19.591 -2.480 -12.433 1.00 94.88 314 ASP A N 1
ATOM 2438 C CA . ASP A 1 314 ? 20.964 -1.981 -12.494 1.00 94.88 314 ASP A CA 1
ATOM 2439 C C . ASP A 1 314 ? 21.882 -2.946 -13.259 1.00 94.88 314 ASP A C 1
ATOM 2441 O O . ASP A 1 314 ? 22.636 -2.497 -14.123 1.00 94.88 314 ASP A O 1
ATOM 2445 N N . GLU A 1 315 ? 21.738 -4.261 -13.074 1.00 96.56 315 GLU A N 1
ATOM 2446 C CA . GLU A 1 315 ? 22.418 -5.270 -13.897 1.00 96.56 315 GLU A CA 1
ATOM 2447 C C . GLU A 1 315 ? 22.054 -5.129 -15.381 1.00 96.56 315 GLU A C 1
ATOM 2449 O O . GLU A 1 315 ? 22.931 -5.163 -16.247 1.00 96.56 315 GLU A O 1
ATOM 2454 N N . PHE A 1 316 ? 20.773 -4.912 -15.698 1.00 95.31 316 PHE A N 1
ATOM 2455 C CA . PHE A 1 316 ? 20.333 -4.678 -17.073 1.00 95.31 316 PHE A CA 1
ATOM 2456 C C . PHE A 1 316 ? 20.937 -3.394 -17.662 1.00 95.31 316 PHE A C 1
ATOM 2458 O O . PHE A 1 316 ? 21.365 -3.380 -18.819 1.00 95.31 316 PHE A O 1
ATOM 2465 N N . ARG A 1 317 ? 21.025 -2.314 -16.874 1.00 95.62 317 ARG A N 1
ATOM 2466 C CA . ARG A 1 317 ? 21.699 -1.072 -17.292 1.00 95.62 317 ARG A CA 1
ATOM 2467 C C . ARG A 1 317 ? 23.184 -1.293 -17.541 1.00 95.62 317 ARG A C 1
ATOM 2469 O O . ARG A 1 317 ? 23.688 -0.818 -18.554 1.00 95.62 317 ARG A O 1
ATOM 2476 N N . GLU A 1 318 ? 23.877 -2.022 -16.669 1.00 96.50 318 GLU A N 1
ATOM 2477 C CA . GLU A 1 318 ? 25.284 -2.370 -16.877 1.00 96.50 318 GLU A CA 1
ATOM 2478 C C . GLU A 1 318 ? 25.481 -3.202 -18.148 1.00 96.50 318 GLU A C 1
ATOM 2480 O O . GLU A 1 318 ? 26.400 -2.934 -18.921 1.00 96.50 318 GLU A O 1
ATOM 2485 N N . GLN A 1 319 ? 24.610 -4.182 -18.406 1.00 95.44 319 GLN A N 1
ATOM 2486 C CA . GLN A 1 319 ? 24.653 -4.972 -19.638 1.00 95.44 319 GLN A CA 1
ATOM 2487 C C . GLN A 1 319 ? 24.408 -4.106 -20.879 1.00 95.44 319 GLN A C 1
ATOM 2489 O O . GLN A 1 319 ? 25.136 -4.237 -21.862 1.00 95.44 319 GLN A O 1
ATOM 2494 N N . SER A 1 320 ? 23.436 -3.190 -20.830 1.00 95.00 320 SER A N 1
ATOM 2495 C CA . SER A 1 320 ? 23.163 -2.246 -21.921 1.00 95.00 320 SER A CA 1
ATOM 2496 C C . SER A 1 320 ? 24.354 -1.311 -22.174 1.00 95.00 320 SER A C 1
ATOM 2498 O O . SER A 1 320 ? 24.743 -1.099 -23.324 1.00 95.00 320 SER A O 1
ATOM 2500 N N . LEU A 1 321 ? 25.016 -0.828 -21.114 1.00 96.50 321 LEU A N 1
ATOM 2501 C CA . LEU A 1 321 ? 26.244 -0.035 -21.226 1.00 96.50 321 LEU A CA 1
ATOM 2502 C C . LEU A 1 321 ? 27.387 -0.831 -21.866 1.00 96.50 321 LEU A C 1
ATOM 2504 O O . LEU A 1 321 ? 28.012 -0.327 -22.795 1.00 96.50 321 LEU A O 1
ATOM 2508 N N . ARG A 1 322 ? 27.617 -2.084 -21.451 1.00 97.12 322 ARG A N 1
ATOM 2509 C CA . ARG A 1 322 ? 28.635 -2.957 -22.070 1.00 97.12 322 ARG A CA 1
ATOM 2510 C C . ARG A 1 322 ? 28.350 -3.191 -23.556 1.00 97.12 322 ARG A C 1
ATOM 2512 O O . ARG A 1 322 ? 29.250 -3.058 -24.378 1.00 97.12 322 ARG A O 1
ATOM 2519 N N . GLN A 1 323 ? 27.094 -3.455 -23.924 1.00 94.19 323 GLN A N 1
ATOM 2520 C CA . GLN A 1 323 ? 26.697 -3.598 -25.331 1.00 94.19 323 GLN A CA 1
ATOM 2521 C C . GLN A 1 323 ? 26.902 -2.297 -26.123 1.00 94.19 323 GLN A C 1
ATOM 2523 O O . GLN A 1 323 ? 27.350 -2.333 -27.269 1.00 94.19 323 GLN A O 1
ATOM 2528 N N . ALA A 1 324 ? 26.606 -1.139 -25.529 1.00 95.31 324 ALA A N 1
ATOM 2529 C CA . ALA A 1 324 ? 26.850 0.157 -26.156 1.00 95.31 324 ALA A CA 1
ATOM 2530 C C . ALA A 1 324 ? 28.353 0.427 -26.358 1.00 95.31 324 ALA A C 1
ATOM 2532 O O . ALA A 1 324 ? 28.748 0.937 -27.409 1.00 95.31 324 ALA A O 1
ATOM 2533 N N . GLU A 1 325 ? 29.197 0.049 -25.394 1.00 96.75 325 GLU A N 1
ATOM 2534 C CA . GLU A 1 325 ? 30.657 0.120 -25.505 1.00 96.75 325 GLU A CA 1
ATOM 2535 C C . GLU A 1 325 ? 31.187 -0.799 -26.615 1.00 96.75 325 GLU A C 1
ATOM 2537 O O . GLU A 1 325 ? 31.976 -0.352 -27.450 1.00 96.75 325 GLU A O 1
ATOM 2542 N N . GLU A 1 326 ? 30.709 -2.044 -26.691 1.00 96.81 326 GLU A N 1
ATOM 2543 C CA . GLU A 1 326 ? 31.053 -2.992 -27.759 1.00 96.81 326 GLU A CA 1
ATOM 2544 C C . GLU A 1 326 ? 30.662 -2.462 -29.144 1.00 96.81 326 GLU A C 1
ATOM 2546 O O . GLU A 1 326 ? 31.480 -2.467 -30.068 1.00 96.81 326 GLU A O 1
ATOM 2551 N N . VAL A 1 327 ? 29.441 -1.935 -29.293 1.00 95.38 327 VAL A N 1
ATOM 2552 C CA . VAL A 1 327 ? 29.000 -1.279 -30.535 1.00 95.38 327 VAL A CA 1
ATOM 2553 C C . VAL A 1 327 ? 29.895 -0.082 -30.859 1.00 95.38 327 VAL A C 1
ATOM 2555 O O . VAL A 1 327 ? 30.270 0.099 -32.015 1.00 95.38 327 VAL A O 1
ATOM 2558 N N . GLY A 1 328 ? 30.299 0.702 -29.858 1.00 97.06 328 GLY A N 1
ATOM 2559 C CA . GLY A 1 328 ? 31.240 1.809 -30.031 1.00 97.06 328 GLY A CA 1
ATOM 2560 C C . GLY A 1 328 ? 32.612 1.364 -30.549 1.00 97.06 328 GLY A C 1
ATOM 2561 O O . GLY A 1 328 ? 33.182 2.021 -31.420 1.00 97.06 328 GLY A O 1
ATOM 2562 N N . VAL A 1 329 ? 33.140 0.237 -30.064 1.00 97.31 329 VAL A N 1
ATOM 2563 C CA . VAL A 1 329 ? 34.395 -0.353 -30.565 1.00 97.31 329 VAL A CA 1
ATOM 2564 C C . VAL A 1 329 ? 34.238 -0.842 -32.007 1.00 97.31 329 VAL A C 1
ATOM 2566 O O . VAL A 1 329 ? 35.114 -0.593 -32.836 1.00 97.31 329 VAL A O 1
ATOM 2569 N N . LEU A 1 330 ? 33.120 -1.496 -32.333 1.00 96.19 330 LEU A N 1
ATOM 2570 C CA . LEU A 1 330 ? 32.844 -1.965 -33.693 1.00 96.19 330 LEU A CA 1
ATOM 2571 C C . LEU A 1 330 ? 32.690 -0.810 -34.689 1.00 96.19 330 LEU A C 1
ATOM 2573 O O . LEU A 1 330 ? 33.230 -0.901 -35.788 1.00 96.19 330 LEU A O 1
ATOM 2577 N N . LEU A 1 331 ? 32.025 0.283 -34.299 1.00 96.25 331 LEU A N 1
ATOM 2578 C CA . LEU A 1 331 ? 31.894 1.482 -35.133 1.00 96.25 331 LEU A CA 1
ATOM 2579 C C . LEU A 1 331 ? 33.252 2.135 -35.406 1.00 96.25 331 LEU A C 1
ATOM 2581 O O . LEU A 1 331 ? 33.548 2.447 -36.554 1.00 96.25 331 LEU A O 1
ATOM 2585 N N . LYS A 1 332 ? 34.122 2.262 -34.394 1.00 97.19 332 LYS A N 1
ATOM 2586 C CA . LYS A 1 332 ? 35.498 2.756 -34.601 1.00 97.19 332 LYS A CA 1
ATOM 2587 C C . LYS A 1 332 ? 36.276 1.882 -35.584 1.00 97.19 332 LYS A C 1
ATOM 2589 O O . LYS A 1 332 ? 36.965 2.395 -36.457 1.00 97.19 332 LYS A O 1
ATOM 2594 N N . ARG A 1 333 ? 36.131 0.559 -35.485 1.00 97.19 333 ARG A N 1
ATOM 2595 C CA . ARG A 1 333 ? 36.760 -0.377 -36.426 1.00 97.19 333 ARG A CA 1
ATOM 2596 C C . ARG A 1 333 ? 36.187 -0.255 -37.842 1.00 97.19 333 ARG A C 1
ATOM 2598 O O . ARG A 1 333 ? 36.930 -0.396 -38.807 1.00 97.19 333 ARG A O 1
ATOM 2605 N N . GLU A 1 334 ? 34.885 -0.017 -37.985 1.00 94.62 334 GLU A N 1
ATOM 2606 C CA . GLU A 1 334 ? 34.253 0.254 -39.282 1.00 94.62 334 GLU A CA 1
ATOM 2607 C C . GLU A 1 334 ? 34.786 1.557 -39.895 1.00 94.62 334 GLU A C 1
ATOM 2609 O O . GLU A 1 334 ? 35.129 1.574 -41.076 1.00 94.62 334 GLU A O 1
ATOM 2614 N N . GLU A 1 335 ? 34.946 2.613 -39.093 1.00 96.75 335 GLU A N 1
ATOM 2615 C CA . GLU A 1 335 ? 35.568 3.875 -39.515 1.00 96.75 335 GLU A CA 1
ATOM 2616 C C . GLU A 1 335 ? 37.028 3.675 -39.965 1.00 96.75 335 GLU A C 1
ATOM 2618 O O . GLU A 1 335 ? 37.418 4.152 -41.031 1.00 96.75 335 GLU A O 1
ATOM 2623 N N . GLU A 1 336 ? 37.832 2.921 -39.210 1.00 97.12 336 GLU A N 1
ATOM 2624 C CA . GLU A 1 336 ? 39.214 2.567 -39.580 1.00 97.12 336 GLU A CA 1
ATOM 2625 C C . GLU A 1 336 ? 39.282 1.758 -40.887 1.00 97.12 336 GLU A C 1
ATOM 2627 O O . GLU A 1 336 ? 40.131 2.010 -41.742 1.00 97.12 336 GLU A O 1
ATOM 2632 N N . LEU A 1 337 ? 38.373 0.800 -41.086 1.00 96.31 337 LEU A N 1
ATOM 2633 C CA . LEU A 1 337 ? 38.309 0.024 -42.327 1.00 96.31 337 LEU A CA 1
ATOM 2634 C C . LEU A 1 337 ? 37.826 0.869 -43.510 1.00 96.31 337 LEU A C 1
ATOM 2636 O O . LEU A 1 337 ? 38.320 0.695 -44.623 1.00 96.31 337 LEU A O 1
ATOM 2640 N N . SER A 1 338 ? 36.887 1.790 -43.284 1.00 95.50 338 SER A N 1
ATOM 2641 C CA . SER A 1 338 ? 36.406 2.710 -44.316 1.00 95.50 338 SER A CA 1
ATOM 2642 C C . SER A 1 338 ? 37.510 3.671 -44.751 1.00 95.50 338 SER A C 1
ATOM 2644 O O . SER A 1 338 ? 37.708 3.858 -45.949 1.00 95.50 338 SER A O 1
ATOM 2646 N N . THR A 1 339 ? 38.279 4.229 -43.808 1.00 96.25 339 THR A N 1
ATOM 2647 C CA . THR A 1 339 ? 39.427 5.090 -44.140 1.00 96.25 339 THR A CA 1
ATOM 2648 C C . THR A 1 339 ? 40.524 4.308 -44.866 1.00 96.25 339 THR A C 1
ATOM 2650 O O . THR A 1 339 ? 41.019 4.779 -45.888 1.00 96.25 339 THR A O 1
ATOM 2653 N N . ALA A 1 340 ? 40.828 3.075 -44.447 1.00 96.19 340 ALA A N 1
ATOM 2654 C CA . ALA A 1 340 ? 41.769 2.204 -45.157 1.00 96.19 340 ALA A CA 1
ATOM 2655 C C . ALA A 1 340 ? 41.313 1.877 -46.596 1.00 96.19 340 ALA A C 1
ATOM 2657 O O . ALA A 1 340 ? 42.122 1.888 -47.527 1.00 96.19 340 ALA A O 1
ATOM 2658 N N . LEU A 1 341 ? 40.015 1.625 -46.806 1.00 95.38 341 LEU A N 1
ATOM 2659 C CA . LEU A 1 341 ? 39.448 1.395 -48.138 1.00 95.38 341 LEU A CA 1
ATOM 2660 C C . LEU A 1 341 ? 39.531 2.659 -49.008 1.00 95.38 341 LEU A C 1
ATOM 2662 O O . LEU A 1 341 ? 39.875 2.575 -50.187 1.00 95.38 341 LEU A O 1
ATOM 2666 N N . GLU A 1 342 ? 39.232 3.833 -48.448 1.00 95.38 342 GLU A N 1
ATOM 2667 C CA . GLU A 1 342 ? 39.374 5.116 -49.143 1.00 95.38 342 GLU A CA 1
ATOM 2668 C C . GLU A 1 342 ? 40.829 5.384 -49.549 1.00 95.38 342 GLU A C 1
ATOM 2670 O O . GLU A 1 342 ? 41.080 5.817 -50.678 1.00 95.38 342 GLU A O 1
ATOM 2675 N N . GLU A 1 343 ? 41.792 5.068 -48.682 1.00 96.00 343 GLU A N 1
ATOM 2676 C CA . GLU A 1 343 ? 43.223 5.153 -48.981 1.00 96.00 343 GLU A CA 1
ATOM 2677 C C . GLU A 1 343 ? 43.644 4.190 -50.100 1.00 96.00 343 GLU A C 1
ATOM 2679 O O . GLU A 1 343 ? 44.375 4.600 -51.005 1.00 96.00 343 GLU A O 1
ATOM 2684 N N . GLU A 1 344 ? 43.148 2.947 -50.108 1.00 95.31 344 GLU A N 1
ATOM 2685 C CA . GLU A 1 344 ? 43.408 1.969 -51.177 1.00 95.31 344 GLU A CA 1
ATOM 2686 C C . GLU A 1 344 ? 42.760 2.388 -52.511 1.00 95.31 344 GLU A C 1
ATOM 2688 O O . GLU A 1 344 ? 43.342 2.255 -53.593 1.00 95.31 344 GLU A O 1
ATOM 2693 N N . VAL A 1 345 ? 41.546 2.941 -52.473 1.00 94.88 345 VAL A N 1
ATOM 2694 C CA . VAL A 1 345 ? 40.899 3.500 -53.666 1.00 94.88 345 VAL A CA 1
ATOM 2695 C C . VAL A 1 345 ? 41.695 4.700 -54.178 1.00 94.88 345 VAL A C 1
ATOM 2697 O O . VAL A 1 345 ? 41.923 4.810 -55.387 1.00 94.88 345 VAL A O 1
ATOM 2700 N N . ALA A 1 346 ? 42.157 5.580 -53.288 1.00 95.50 346 ALA A N 1
ATOM 2701 C CA . ALA A 1 346 ? 42.982 6.726 -53.641 1.00 95.50 346 ALA A CA 1
ATOM 2702 C C . ALA A 1 346 ? 44.346 6.301 -54.210 1.00 95.50 346 ALA A C 1
ATOM 2704 O O . ALA A 1 346 ? 44.783 6.884 -55.206 1.00 95.50 346 ALA A O 1
ATOM 2705 N N . SER A 1 347 ? 44.999 5.277 -53.650 1.00 95.38 347 SER A N 1
ATOM 2706 C CA . SER A 1 347 ? 46.266 4.741 -54.164 1.00 95.38 347 SER A CA 1
ATOM 2707 C C . SER A 1 347 ? 46.083 4.136 -55.556 1.00 95.38 347 SER A C 1
ATOM 2709 O O . SER A 1 347 ? 46.767 4.556 -56.487 1.00 95.38 347 SER A O 1
ATOM 2711 N N . ARG A 1 348 ? 45.057 3.302 -55.770 1.00 93.81 348 ARG A N 1
ATOM 2712 C CA . ARG A 1 348 ? 44.713 2.764 -57.100 1.00 93.81 348 ARG A CA 1
ATOM 2713 C C . ARG A 1 348 ? 44.344 3.847 -58.110 1.00 93.81 348 ARG A C 1
ATOM 2715 O O . ARG A 1 348 ? 44.553 3.679 -59.311 1.00 93.81 348 ARG A O 1
ATOM 2722 N N . GLN A 1 349 ? 43.733 4.949 -57.675 1.00 93.94 349 GLN A N 1
ATOM 2723 C CA . GLN A 1 349 ? 43.478 6.094 -58.553 1.00 93.94 349 GLN A CA 1
ATOM 2724 C C . GLN A 1 349 ? 44.772 6.830 -58.914 1.00 93.94 349 GLN A C 1
ATOM 2726 O O . GLN A 1 349 ? 44.906 7.263 -60.060 1.00 93.94 349 GLN A O 1
ATOM 2731 N N . ARG A 1 350 ? 45.720 6.971 -57.977 1.00 93.94 350 ARG A N 1
ATOM 2732 C CA . ARG A 1 350 ? 47.054 7.530 -58.253 1.00 93.94 350 ARG A CA 1
ATOM 2733 C C . ARG A 1 350 ? 47.818 6.643 -59.233 1.00 93.94 350 ARG A C 1
ATOM 2735 O O . ARG A 1 350 ? 48.221 7.153 -60.271 1.00 93.94 350 ARG A O 1
ATOM 2742 N N . GLU A 1 351 ? 47.876 5.335 -58.994 1.00 93.38 351 GLU A N 1
ATOM 2743 C CA . GLU A 1 351 ? 48.491 4.356 -59.903 1.00 93.38 351 GLU A CA 1
ATOM 2744 C C . GLU A 1 351 ? 47.870 4.408 -61.303 1.00 93.38 351 GLU A C 1
ATOM 2746 O O . GLU A 1 351 ? 48.583 4.462 -62.300 1.00 93.38 351 GLU A O 1
ATOM 2751 N N . ARG A 1 352 ? 46.534 4.484 -61.411 1.00 92.12 352 ARG A N 1
ATOM 2752 C CA . ARG A 1 352 ? 45.862 4.655 -62.711 1.00 92.12 352 ARG A CA 1
ATOM 2753 C C . ARG A 1 352 ? 46.238 5.964 -63.402 1.00 92.12 352 ARG A C 1
ATOM 2755 O O . ARG A 1 352 ? 46.423 5.977 -64.615 1.00 92.12 352 ARG A O 1
ATOM 2762 N N . ARG A 1 353 ? 46.355 7.072 -62.664 1.00 92.81 353 ARG A N 1
ATOM 2763 C CA . ARG A 1 353 ? 46.797 8.363 -63.225 1.00 92.81 353 ARG A CA 1
ATOM 2764 C C . ARG A 1 353 ? 48.253 8.307 -63.680 1.00 92.81 353 ARG A C 1
ATOM 2766 O O . ARG A 1 353 ? 48.560 8.847 -64.738 1.00 92.81 353 ARG A O 1
ATOM 2773 N N . GLU A 1 354 ? 49.121 7.650 -62.918 1.00 92.38 354 GLU A N 1
ATOM 2774 C CA . GLU A 1 354 ? 50.524 7.425 -63.272 1.00 92.38 354 GLU A CA 1
ATOM 2775 C C . GLU A 1 354 ? 50.648 6.536 -64.509 1.00 92.38 354 GLU A C 1
ATOM 2777 O O . GLU A 1 354 ? 51.358 6.907 -65.441 1.00 92.38 354 GLU A O 1
ATOM 2782 N N . HIS A 1 355 ? 49.883 5.444 -64.581 1.00 88.94 355 HIS A N 1
ATOM 2783 C CA . HIS A 1 355 ? 49.812 4.583 -65.761 1.00 88.94 355 HIS A CA 1
ATOM 2784 C C . HIS A 1 355 ? 49.319 5.363 -66.983 1.00 88.94 355 HIS A C 1
ATOM 2786 O O . HIS A 1 355 ? 49.976 5.364 -68.016 1.00 88.94 355 HIS A O 1
ATOM 2792 N N . HIS A 1 356 ? 48.231 6.132 -66.862 1.00 89.44 356 HIS A N 1
ATOM 2793 C CA . HIS A 1 356 ? 47.764 6.996 -67.949 1.00 89.44 356 HIS A CA 1
ATOM 2794 C C . HIS A 1 356 ? 48.796 8.056 -68.353 1.00 89.44 356 HIS A C 1
ATOM 2796 O O . HIS A 1 356 ? 48.885 8.416 -69.529 1.00 89.44 356 HIS A O 1
ATOM 2802 N N . HIS A 1 357 ? 49.578 8.584 -67.409 1.00 89.06 357 HIS A N 1
ATOM 2803 C CA . HIS A 1 357 ? 50.667 9.498 -67.731 1.00 89.06 357 HIS A CA 1
ATOM 2804 C C . HIS A 1 357 ? 51.797 8.770 -68.474 1.00 89.06 357 HIS A C 1
ATOM 2806 O O . HIS A 1 357 ? 52.307 9.309 -69.461 1.00 89.06 357 HIS A O 1
ATOM 2812 N N . ALA A 1 358 ? 52.175 7.567 -68.041 1.00 88.88 358 ALA A N 1
ATOM 2813 C CA . ALA A 1 358 ? 53.173 6.735 -68.701 1.00 88.88 358 ALA A CA 1
ATOM 2814 C C . ALA A 1 358 ? 52.732 6.360 -70.123 1.00 88.88 358 ALA A C 1
ATOM 2816 O O . ALA A 1 358 ? 53.509 6.542 -71.058 1.00 88.88 358 ALA A O 1
ATOM 2817 N N . ASP A 1 359 ? 51.468 5.972 -70.311 1.00 87.50 359 ASP A N 1
ATOM 2818 C CA . ASP A 1 359 ? 50.875 5.694 -71.623 1.00 87.50 359 ASP A CA 1
ATOM 2819 C C . ASP A 1 359 ? 50.928 6.929 -72.524 1.00 87.50 359 ASP A C 1
ATOM 2821 O O . ASP A 1 359 ? 51.389 6.853 -73.661 1.00 87.50 359 ASP A O 1
ATOM 2825 N N . ARG A 1 360 ? 50.536 8.108 -72.017 1.00 89.31 360 ARG A N 1
ATOM 2826 C CA . ARG A 1 360 ? 50.637 9.369 -72.775 1.00 89.31 360 ARG A CA 1
ATOM 2827 C C . ARG A 1 360 ? 52.077 9.697 -73.160 1.00 89.31 360 ARG A C 1
ATOM 2829 O O . ARG A 1 360 ? 52.314 10.165 -74.271 1.00 89.31 360 ARG A O 1
ATOM 2836 N N . GLN A 1 361 ? 53.042 9.459 -72.271 1.00 89.75 361 GLN A N 1
ATOM 2837 C CA . GLN A 1 361 ? 54.460 9.638 -72.589 1.00 89.75 361 GLN A CA 1
ATOM 2838 C C . GLN A 1 361 ? 54.939 8.621 -73.632 1.00 89.75 361 GLN A C 1
ATOM 2840 O O . GLN A 1 361 ? 55.702 8.991 -74.522 1.00 89.75 361 GLN A O 1
ATOM 2845 N N . ALA A 1 362 ? 54.499 7.364 -73.550 1.00 85.62 362 ALA A N 1
ATOM 2846 C CA . ALA A 1 362 ? 54.826 6.323 -74.518 1.00 85.62 362 ALA A CA 1
ATOM 2847 C C . ALA A 1 362 ? 54.257 6.654 -75.905 1.00 85.62 362 ALA A C 1
ATOM 2849 O O . ALA A 1 362 ? 54.997 6.594 -76.885 1.00 85.62 362 ALA A O 1
ATOM 2850 N N . VAL A 1 363 ? 53.000 7.105 -75.980 1.00 88.12 363 VAL A N 1
ATOM 2851 C CA . VAL A 1 363 ? 52.373 7.594 -77.219 1.00 88.12 363 VAL A CA 1
ATOM 2852 C C . VAL A 1 363 ? 53.132 8.802 -77.768 1.00 88.12 363 VAL A C 1
ATOM 2854 O O . VAL A 1 363 ? 53.519 8.792 -78.930 1.00 88.12 363 VAL A O 1
ATOM 2857 N N . ALA A 1 364 ? 53.456 9.800 -76.940 1.00 88.50 364 ALA A N 1
ATOM 2858 C CA . ALA A 1 364 ? 54.229 10.963 -77.384 1.00 88.50 364 ALA A CA 1
ATOM 2859 C C . ALA A 1 364 ? 55.634 10.585 -77.898 1.00 88.50 364 ALA A C 1
ATOM 2861 O O . ALA A 1 364 ? 56.119 11.165 -78.871 1.00 88.50 364 ALA A O 1
ATOM 2862 N N . ARG A 1 365 ? 56.295 9.596 -77.276 1.00 88.44 365 ARG A N 1
ATOM 2863 C CA . ARG A 1 365 ? 57.576 9.045 -77.755 1.00 88.44 365 ARG A CA 1
ATOM 2864 C C . ARG A 1 365 ? 57.412 8.302 -79.078 1.00 88.44 365 ARG A C 1
ATOM 2866 O O . ARG A 1 365 ? 58.250 8.482 -79.958 1.00 88.44 365 ARG A O 1
ATOM 2873 N N . ALA A 1 366 ? 56.353 7.508 -79.230 1.00 85.06 366 ALA A N 1
ATOM 2874 C CA . ALA A 1 366 ? 56.039 6.817 -80.476 1.00 85.06 366 ALA A CA 1
ATOM 2875 C C . ALA A 1 366 ? 55.760 7.818 -81.608 1.00 85.06 366 ALA A C 1
ATOM 2877 O O . ALA A 1 366 ? 56.359 7.703 -82.671 1.00 85.06 366 ALA A O 1
ATOM 2878 N N . GLU A 1 367 ? 54.968 8.864 -81.359 1.00 86.88 367 GLU A N 1
ATOM 2879 C CA . GLU A 1 367 ? 54.729 9.948 -82.321 1.00 86.88 367 GLU A CA 1
ATOM 2880 C C . GLU A 1 367 ? 56.015 10.710 -82.678 1.00 86.88 367 GLU A C 1
ATOM 2882 O O . GLU A 1 367 ? 56.222 11.091 -83.830 1.00 86.88 367 GLU A O 1
ATOM 2887 N N . ALA A 1 368 ? 56.899 10.961 -81.706 1.00 85.62 368 ALA A N 1
ATOM 2888 C CA . ALA A 1 368 ? 58.190 11.598 -81.961 1.00 85.62 368 ALA A CA 1
ATOM 2889 C C . ALA A 1 368 ? 59.110 10.705 -82.812 1.00 85.62 368 ALA A C 1
ATOM 2891 O O . ALA A 1 368 ? 59.779 11.207 -83.720 1.00 85.62 368 ALA A O 1
ATOM 2892 N N . ALA A 1 369 ? 59.117 9.394 -82.555 1.00 86.44 369 ALA A N 1
ATOM 2893 C CA . ALA A 1 369 ? 59.833 8.409 -83.361 1.00 86.44 369 ALA A CA 1
ATOM 2894 C C . ALA A 1 369 ? 59.237 8.280 -84.771 1.00 86.44 369 ALA A C 1
ATOM 2896 O O . ALA A 1 369 ? 59.973 8.192 -85.748 1.00 86.44 369 ALA A O 1
ATOM 2897 N N . GLU A 1 370 ? 57.914 8.346 -84.913 1.00 86.81 370 GLU A N 1
ATOM 2898 C CA . GLU A 1 370 ? 57.258 8.355 -86.219 1.00 86.81 370 GLU A CA 1
ATOM 2899 C C . GLU A 1 370 ? 57.618 9.621 -87.007 1.00 86.81 370 GLU A C 1
ATOM 2901 O O . GLU A 1 370 ? 57.985 9.545 -88.178 1.00 86.81 370 GLU A O 1
ATOM 2906 N N . LYS A 1 371 ? 57.606 10.795 -86.363 1.00 86.56 371 LYS A N 1
ATOM 2907 C CA . LYS A 1 371 ? 58.045 12.055 -86.984 1.00 86.56 371 LYS A CA 1
ATOM 2908 C C . LYS A 1 371 ? 59.517 12.002 -87.400 1.00 86.56 371 LYS A C 1
ATOM 2910 O O . LYS A 1 371 ? 59.848 12.485 -88.484 1.00 86.56 371 LYS A O 1
ATOM 2915 N N . SER A 1 372 ? 60.403 11.414 -86.592 1.00 83.62 372 SER A N 1
ATOM 2916 C CA . SER A 1 372 ? 61.821 11.268 -86.954 1.00 83.62 372 SER A CA 1
ATOM 2917 C C . SER A 1 372 ? 62.019 10.279 -88.108 1.00 83.62 372 SER A C 1
ATOM 2919 O O . SER A 1 372 ? 62.767 10.584 -89.040 1.00 83.62 372 SER A O 1
ATOM 2921 N N . LEU A 1 373 ? 61.276 9.167 -88.124 1.00 83.19 373 LEU A N 1
ATOM 2922 C CA . LEU A 1 373 ? 61.215 8.233 -89.249 1.00 83.19 373 LEU A CA 1
ATOM 2923 C C . LEU A 1 373 ? 60.692 8.919 -90.513 1.00 83.19 373 LEU A C 1
ATOM 2925 O O . LEU A 1 373 ? 61.310 8.792 -91.563 1.00 83.19 373 LEU A O 1
ATOM 2929 N N . GLN A 1 374 ? 59.626 9.719 -90.437 1.00 86.31 374 GLN A N 1
ATOM 2930 C CA . GLN A 1 374 ? 59.129 10.486 -91.584 1.00 86.31 374 GLN A CA 1
ATOM 2931 C C . GLN A 1 374 ? 60.174 11.472 -92.121 1.00 86.31 374 GLN A C 1
ATOM 2933 O O . GLN A 1 374 ? 60.293 11.643 -93.336 1.00 86.31 374 GLN A O 1
ATOM 2938 N N . VAL A 1 375 ? 60.937 12.137 -91.247 1.00 84.94 375 VAL A N 1
ATOM 2939 C CA . VAL A 1 375 ? 62.043 13.015 -91.663 1.00 84.94 375 VAL A CA 1
ATOM 2940 C C . VAL A 1 375 ? 63.150 12.207 -92.340 1.00 84.94 375 VAL A C 1
ATOM 2942 O O . VAL A 1 375 ? 63.620 12.617 -93.400 1.00 84.94 375 VAL A O 1
ATOM 2945 N N . SER A 1 376 ? 63.526 11.056 -91.781 1.00 81.12 376 SER A N 1
ATOM 2946 C CA . SER A 1 376 ? 64.516 10.146 -92.368 1.00 81.12 376 SER A CA 1
ATOM 2947 C C . SER A 1 376 ? 64.067 9.629 -93.738 1.00 81.12 376 SER A C 1
ATOM 2949 O O . SER A 1 376 ? 64.800 9.782 -94.711 1.00 81.12 376 SER A O 1
ATOM 2951 N N . VAL A 1 377 ? 62.823 9.162 -93.873 1.00 85.25 377 VAL A N 1
ATOM 2952 C CA . VAL A 1 377 ? 62.235 8.737 -95.153 1.00 85.25 377 VAL A CA 1
ATOM 2953 C C . VAL A 1 377 ? 62.242 9.884 -96.165 1.00 85.25 377 VAL A C 1
ATOM 2955 O O . VAL A 1 377 ? 62.634 9.683 -97.311 1.00 85.25 377 VAL A O 1
ATOM 2958 N N . LYS A 1 378 ? 61.884 11.114 -95.762 1.00 84.12 378 LYS A N 1
ATOM 2959 C CA . LYS A 1 378 ? 61.974 12.305 -96.633 1.00 84.12 378 LYS A CA 1
ATOM 2960 C C . LYS A 1 378 ? 63.414 12.632 -97.048 1.00 84.12 378 LYS A C 1
ATOM 2962 O O . LYS A 1 378 ? 63.634 13.167 -98.133 1.00 84.12 378 LYS A O 1
ATOM 2967 N N . GLN A 1 379 ? 64.401 12.366 -96.196 1.00 83.25 379 GLN A N 1
ATOM 2968 C CA . GLN A 1 379 ? 65.813 12.525 -96.545 1.00 83.25 379 GLN A CA 1
ATOM 2969 C C . GLN A 1 379 ? 66.275 11.423 -97.501 1.00 83.25 379 GLN A C 1
ATOM 2971 O O . GLN A 1 379 ? 66.934 11.731 -98.492 1.00 83.25 379 GLN A O 1
ATOM 2976 N N . GLU A 1 380 ? 65.884 10.170 -97.271 1.00 80.31 380 GLU A N 1
ATOM 2977 C CA . GLU A 1 380 ? 66.174 9.055 -98.171 1.00 80.31 380 GLU A CA 1
ATOM 2978 C C . GLU A 1 380 ? 65.546 9.246 -99.548 1.00 80.31 380 GLU A C 1
ATOM 2980 O O . GLU A 1 380 ? 66.210 8.998 -100.552 1.00 80.31 380 GLU A O 1
ATOM 2985 N N . THR A 1 381 ? 64.302 9.726 -99.639 1.00 80.69 381 THR A N 1
ATOM 2986 C CA . THR A 1 381 ? 63.677 10.021 -100.936 1.00 80.69 381 THR A CA 1
ATOM 2987 C C . THR A 1 381 ? 64.417 11.138 -101.663 1.00 80.69 381 THR A C 1
ATOM 2989 O O . THR A 1 381 ? 64.736 10.968 -102.836 1.00 80.69 381 THR A O 1
ATOM 2992 N N . ARG A 1 382 ? 64.814 12.216 -100.970 1.00 82.81 382 ARG A N 1
ATOM 2993 C CA . ARG A 1 382 ? 65.678 13.268 -101.543 1.00 82.81 382 ARG A CA 1
ATOM 2994 C C . ARG A 1 382 ? 67.033 12.728 -102.005 1.00 82.81 382 ARG A C 1
ATOM 2996 O O . ARG A 1 382 ? 67.530 13.143 -103.048 1.00 82.81 382 ARG A O 1
ATOM 3003 N N . LEU A 1 383 ? 67.651 11.821 -101.246 1.00 81.62 383 LEU A N 1
ATOM 3004 C CA . LEU A 1 383 ? 68.914 11.182 -101.630 1.00 81.62 383 LEU A CA 1
ATOM 3005 C C . LEU A 1 383 ? 68.731 10.238 -102.823 1.00 81.62 383 LEU A C 1
ATOM 3007 O O . LEU A 1 383 ? 69.570 10.236 -103.719 1.00 81.62 383 LEU A O 1
ATOM 3011 N N . ARG A 1 384 ? 67.628 9.483 -102.887 1.00 79.50 384 ARG A N 1
ATOM 3012 C CA . ARG A 1 384 ? 67.268 8.650 -104.045 1.00 79.50 384 ARG A CA 1
ATOM 3013 C C . ARG A 1 384 ? 67.016 9.498 -105.287 1.00 79.50 384 ARG A C 1
ATOM 3015 O O . ARG A 1 384 ? 67.499 9.143 -106.356 1.00 79.50 384 ARG A O 1
ATOM 3022 N N . GLU A 1 385 ? 66.320 10.624 -105.156 1.00 82.00 385 GLU A N 1
ATOM 3023 C CA . GLU A 1 385 ? 66.119 11.586 -106.244 1.00 82.00 385 GLU A CA 1
ATOM 3024 C C . GLU A 1 385 ? 67.447 12.181 -106.717 1.00 82.00 385 GLU A C 1
ATOM 3026 O O . GLU A 1 385 ? 67.713 12.158 -107.915 1.00 82.00 385 GLU A O 1
ATOM 3031 N N . LYS A 1 386 ? 68.328 12.605 -105.799 1.00 81.75 386 LYS A N 1
ATOM 3032 C CA . LYS A 1 386 ? 69.687 13.066 -106.135 1.00 81.75 386 LYS A CA 1
ATOM 3033 C C . LYS A 1 386 ? 70.534 11.985 -106.807 1.00 81.75 386 LYS A C 1
ATOM 3035 O O . LYS A 1 386 ? 71.241 12.264 -107.768 1.00 81.75 386 LYS A O 1
ATOM 3040 N N . ASN A 1 387 ? 70.464 10.741 -106.338 1.00 80.31 387 ASN A N 1
ATOM 3041 C CA . ASN A 1 387 ? 71.141 9.620 -106.993 1.00 80.31 387 ASN A CA 1
ATOM 3042 C C . ASN A 1 387 ? 70.578 9.377 -108.393 1.00 80.31 387 ASN A C 1
ATOM 3044 O O . ASN A 1 387 ? 71.332 9.115 -109.324 1.00 80.31 387 ASN A O 1
ATOM 3048 N N . LYS A 1 388 ? 69.263 9.513 -108.575 1.00 84.56 388 LYS A N 1
ATOM 3049 C CA . LYS A 1 388 ? 68.621 9.394 -109.884 1.00 84.56 388 LYS A CA 1
ATOM 3050 C C . LYS A 1 388 ? 69.051 10.517 -110.831 1.00 84.56 388 LYS A C 1
ATOM 3052 O O . LYS A 1 388 ? 69.316 10.231 -111.996 1.00 84.56 388 LYS A O 1
ATOM 3057 N N . THR A 1 389 ? 69.163 11.759 -110.355 1.00 79.25 389 THR A N 1
ATOM 3058 C CA . THR A 1 389 ? 69.679 12.874 -111.166 1.00 79.25 389 THR A CA 1
ATOM 3059 C C . THR A 1 389 ? 71.155 12.689 -111.493 1.00 79.25 389 THR A C 1
ATOM 3061 O O . THR A 1 389 ? 71.517 12.838 -112.652 1.00 79.25 389 THR A O 1
ATOM 3064 N N . MET A 1 390 ? 71.988 12.261 -110.536 1.00 79.00 390 MET A N 1
ATOM 3065 C CA . MET A 1 390 ? 73.399 11.947 -110.802 1.00 79.00 390 MET A CA 1
ATOM 3066 C C . MET A 1 390 ? 73.555 10.799 -111.804 1.00 79.00 390 MET A C 1
ATOM 3068 O O . MET A 1 390 ? 74.363 10.890 -112.718 1.00 79.00 390 MET A O 1
ATOM 3072 N N . MET A 1 391 ? 72.758 9.732 -111.700 1.00 75.50 391 MET A N 1
ATOM 3073 C CA . MET A 1 391 ? 72.772 8.642 -112.682 1.00 75.50 391 MET A CA 1
ATOM 3074 C C . MET A 1 391 ? 72.322 9.117 -114.070 1.00 75.50 391 MET A C 1
ATOM 3076 O O . MET A 1 391 ? 72.883 8.684 -115.074 1.00 75.50 391 MET A O 1
ATOM 3080 N N . ALA A 1 392 ? 71.353 10.034 -114.145 1.00 76.00 392 ALA A N 1
ATOM 3081 C CA . ALA A 1 392 ? 70.950 10.660 -115.402 1.00 76.00 392 ALA A CA 1
ATOM 3082 C C . ALA A 1 392 ? 72.050 11.575 -115.978 1.00 76.00 392 ALA A C 1
ATOM 3084 O O . ALA A 1 392 ? 72.268 11.569 -117.189 1.00 76.00 392 ALA A O 1
ATOM 3085 N N . GLU A 1 393 ? 72.781 12.311 -115.136 1.00 76.62 393 GLU A N 1
ATOM 3086 C CA . GLU A 1 393 ? 73.940 13.120 -115.536 1.00 76.62 393 GLU A CA 1
ATOM 3087 C C . GLU A 1 393 ? 75.114 12.254 -115.999 1.00 76.62 393 GLU A C 1
ATOM 3089 O O . GLU A 1 393 ? 75.694 12.540 -117.039 1.00 76.62 393 GLU A O 1
ATOM 3094 N N . LEU A 1 394 ? 75.412 11.143 -115.321 1.00 75.00 394 LEU A N 1
ATOM 3095 C CA . LEU A 1 394 ? 76.418 10.173 -115.766 1.00 75.00 394 LEU A CA 1
ATOM 3096 C C . LEU A 1 394 ? 76.035 9.539 -117.110 1.00 75.00 394 LEU A C 1
ATOM 3098 O O . LEU A 1 394 ? 76.885 9.373 -117.982 1.00 75.00 394 LEU A O 1
ATOM 3102 N N . GLN A 1 395 ? 74.752 9.237 -117.325 1.00 76.19 395 GLN A N 1
ATOM 3103 C CA . GLN A 1 395 ? 74.261 8.775 -118.626 1.00 76.19 395 GLN A CA 1
ATOM 3104 C C . GLN A 1 395 ? 74.331 9.867 -119.702 1.00 76.19 395 GLN A C 1
ATOM 3106 O O . GLN A 1 395 ? 74.583 9.556 -120.866 1.00 76.19 395 GLN A O 1
ATOM 3111 N N . ARG A 1 396 ? 74.117 11.137 -119.343 1.00 76.38 396 ARG A N 1
ATOM 3112 C CA . ARG A 1 396 ? 74.252 12.282 -120.251 1.00 76.38 396 ARG A CA 1
ATOM 3113 C C . ARG A 1 396 ? 75.717 12.520 -120.628 1.00 76.38 396 ARG A C 1
ATOM 3115 O O . ARG A 1 396 ? 76.008 12.608 -121.813 1.00 76.38 396 ARG A O 1
ATOM 3122 N N . LEU A 1 397 ? 76.632 12.509 -119.663 1.00 71.19 397 LEU A N 1
ATOM 3123 C CA . LEU A 1 397 ? 78.076 12.585 -119.899 1.00 71.19 397 LEU A CA 1
ATOM 3124 C C . LEU A 1 397 ? 78.581 11.372 -120.697 1.00 71.19 397 LEU A C 1
ATOM 3126 O O . LEU A 1 397 ? 79.435 11.521 -121.564 1.00 71.19 397 LEU A O 1
ATOM 3130 N N . GLY A 1 398 ? 78.001 10.185 -120.493 1.00 68.75 398 GLY A N 1
ATOM 3131 C CA . GLY A 1 398 ? 78.254 9.012 -121.335 1.00 68.75 398 GLY A CA 1
ATOM 3132 C C . GLY A 1 398 ? 77.796 9.194 -122.790 1.00 68.75 398 GLY A C 1
ATOM 3133 O O . GLY A 1 398 ? 78.462 8.719 -123.710 1.00 68.75 398 GLY A O 1
ATOM 3134 N N . LYS A 1 399 ? 76.694 9.921 -123.024 1.00 65.94 399 LYS A N 1
ATOM 3135 C CA . LYS A 1 399 ? 76.231 10.290 -124.375 1.00 65.94 399 LYS A CA 1
ATOM 3136 C C . LYS A 1 399 ? 77.116 11.369 -125.007 1.00 65.94 399 LYS A C 1
ATOM 3138 O O . LYS A 1 399 ? 77.502 11.212 -126.160 1.00 65.94 399 LYS A O 1
ATOM 3143 N N . GLU A 1 400 ? 77.521 12.382 -124.245 1.00 62.38 400 GLU A N 1
ATOM 3144 C CA . GLU A 1 400 ? 78.427 13.451 -124.697 1.00 62.38 400 GLU A CA 1
ATOM 3145 C C . GLU A 1 400 ? 79.847 12.909 -125.000 1.00 62.38 400 GLU A C 1
ATOM 3147 O O . GLU A 1 400 ? 80.475 13.305 -125.983 1.00 62.38 400 GLU A O 1
ATOM 3152 N N . ALA A 1 401 ? 80.322 11.900 -124.258 1.00 57.09 401 ALA A N 1
ATOM 3153 C CA . ALA A 1 401 ? 81.557 11.169 -124.569 1.00 57.09 401 ALA A CA 1
ATOM 3154 C C . ALA A 1 401 ? 81.442 10.304 -125.846 1.00 57.09 401 ALA A C 1
ATOM 3156 O O . ALA A 1 401 ? 82.408 10.174 -126.601 1.00 57.09 401 ALA A O 1
ATOM 3157 N N . GLY A 1 402 ? 80.254 9.758 -126.135 1.00 58.06 402 GLY A N 1
ATOM 3158 C CA . GLY A 1 402 ? 79.957 9.061 -127.393 1.00 58.06 402 GLY A CA 1
ATOM 3159 C C . GLY A 1 402 ? 79.851 9.993 -128.610 1.00 58.06 402 GLY A C 1
ATOM 3160 O O . GLY A 1 402 ? 80.101 9.569 -129.741 1.00 58.06 402 GLY A O 1
ATOM 3161 N N . GLU A 1 403 ? 79.528 11.268 -128.393 1.00 56.00 403 GLU A N 1
ATOM 3162 C CA . GLU A 1 403 ? 79.456 12.306 -129.429 1.00 56.00 403 GLU A CA 1
ATOM 3163 C C . GLU A 1 403 ? 80.836 12.915 -129.743 1.00 56.00 403 GLU A C 1
ATOM 3165 O O . GLU A 1 403 ? 81.129 13.186 -130.909 1.00 56.00 403 GLU A O 1
ATOM 3170 N N . ALA A 1 404 ? 81.751 12.979 -128.768 1.00 51.00 404 ALA A N 1
ATOM 3171 C CA . ALA A 1 404 ? 83.152 13.361 -128.988 1.00 51.00 404 ALA A CA 1
ATOM 3172 C C . ALA A 1 404 ? 83.952 12.334 -129.828 1.00 51.00 404 ALA A C 1
ATOM 3174 O O . ALA A 1 404 ? 84.872 12.710 -130.557 1.00 51.00 404 ALA A O 1
ATOM 3175 N N . ALA A 1 405 ? 83.575 11.049 -129.799 1.00 52.59 405 ALA A N 1
ATOM 3176 C CA . ALA A 1 405 ? 84.180 10.002 -130.632 1.00 52.59 405 ALA A CA 1
ATOM 3177 C C . ALA A 1 405 ? 83.680 10.012 -132.095 1.00 52.59 405 ALA A C 1
ATOM 3179 O O . ALA A 1 405 ? 84.376 9.536 -132.988 1.00 52.59 405 ALA A O 1
ATOM 3180 N N . ARG A 1 406 ? 82.502 10.596 -132.369 1.00 50.59 406 ARG A N 1
ATOM 3181 C CA . ARG A 1 406 ? 81.865 10.635 -133.705 1.00 50.59 406 ARG A CA 1
ATOM 3182 C C . ARG A 1 406 ? 82.185 11.897 -134.521 1.00 50.59 406 ARG A C 1
ATOM 3184 O O . ARG A 1 406 ? 81.773 11.995 -135.675 1.00 50.59 406 ARG A O 1
ATOM 3191 N N . LEU A 1 407 ? 82.954 12.831 -133.955 1.00 51.34 407 LEU A N 1
ATOM 3192 C CA . LEU A 1 407 ? 83.366 14.095 -134.588 1.00 51.34 407 LEU A CA 1
ATOM 3193 C C . LEU A 1 407 ? 84.767 14.061 -135.237 1.00 51.34 407 LEU A C 1
ATOM 3195 O O . LEU A 1 407 ? 85.222 15.080 -135.748 1.00 51.34 407 LEU A O 1
ATOM 3199 N N . ARG A 1 408 ? 85.438 12.898 -135.294 1.00 47.91 408 ARG A N 1
ATOM 3200 C CA . ARG A 1 408 ? 86.720 12.717 -136.015 1.00 47.91 408 ARG A CA 1
ATOM 3201 C C . ARG A 1 408 ? 86.611 12.021 -137.382 1.00 47.91 408 ARG A C 1
ATOM 3203 O O . ARG A 1 408 ? 87.628 11.871 -138.046 1.00 47.91 408 ARG A O 1
ATOM 3210 N N . GLU A 1 409 ? 85.409 11.660 -137.842 1.00 44.59 409 GLU A N 1
ATOM 3211 C CA . GLU A 1 409 ? 85.238 10.798 -139.033 1.00 44.59 409 GLU A CA 1
ATOM 3212 C C . GLU A 1 409 ? 84.230 11.322 -140.083 1.00 44.59 409 GLU A C 1
ATOM 3214 O O . GLU A 1 409 ? 83.871 10.613 -141.015 1.00 44.59 409 GLU A O 1
ATOM 3219 N N . ARG A 1 410 ? 83.768 12.580 -139.982 1.00 46.34 410 ARG A N 1
ATOM 3220 C CA . ARG A 1 410 ? 82.760 13.172 -140.896 1.00 46.34 410 ARG A CA 1
ATOM 3221 C C . ARG A 1 410 ? 83.195 14.513 -141.490 1.00 46.34 410 ARG A C 1
ATOM 3223 O O . ARG A 1 410 ? 82.515 15.522 -141.344 1.00 46.34 410 ARG A O 1
ATOM 3230 N N . GLY A 1 411 ? 84.359 14.510 -142.137 1.00 42.94 411 GLY A N 1
ATOM 3231 C CA . GLY A 1 411 ? 84.900 15.654 -142.885 1.00 42.94 411 GLY A CA 1
ATOM 3232 C C . GLY A 1 411 ? 85.063 15.421 -144.390 1.00 42.94 411 GLY A C 1
ATOM 3233 O O . GLY A 1 411 ? 85.560 16.302 -145.084 1.00 42.94 411 GLY A O 1
ATOM 3234 N N . ARG A 1 412 ? 84.679 14.254 -144.916 1.00 45.44 412 ARG A N 1
ATOM 3235 C CA . ARG A 1 412 ? 84.683 13.966 -146.354 1.00 45.44 412 ARG A CA 1
ATOM 3236 C C . ARG A 1 412 ? 83.372 13.271 -146.705 1.00 45.44 412 ARG A C 1
ATOM 3238 O O . ARG A 1 412 ? 82.979 12.333 -146.023 1.00 45.44 412 ARG A O 1
ATOM 3245 N N . ASP A 1 413 ? 82.720 13.790 -147.739 1.00 35.91 413 ASP A N 1
ATOM 3246 C CA . ASP A 1 413 ? 81.664 13.128 -148.516 1.00 35.91 413 ASP A CA 1
ATOM 3247 C C . ASP A 1 413 ? 80.209 13.343 -148.058 1.00 35.91 413 ASP A C 1
ATOM 3249 O O . ASP A 1 413 ? 79.409 12.420 -147.928 1.00 35.91 413 ASP A O 1
ATOM 3253 N N . LEU A 1 414 ? 79.832 14.620 -147.923 1.00 41.84 414 LEU A N 1
ATOM 3254 C CA . LEU A 1 414 ? 78.455 15.080 -148.135 1.00 41.84 414 LEU A CA 1
ATOM 3255 C C . LEU A 1 414 ? 78.384 15.918 -149.414 1.00 41.84 414 LEU A C 1
ATOM 3257 O O . LEU A 1 414 ? 78.376 17.145 -149.372 1.00 41.84 414 LEU A O 1
ATOM 3261 N N . ALA A 1 415 ? 78.312 15.251 -150.559 1.00 35.03 415 ALA A N 1
ATOM 3262 C CA . ALA A 1 415 ? 77.708 15.832 -151.747 1.00 35.03 415 ALA A CA 1
ATOM 3263 C C . ALA A 1 415 ? 77.137 14.706 -152.605 1.00 35.03 415 ALA A C 1
ATOM 3265 O O . ALA A 1 415 ? 77.839 13.755 -152.929 1.00 35.03 415 ALA A O 1
ATOM 3266 N N . VAL A 1 416 ? 75.878 14.867 -153.007 1.00 46.06 416 VAL A N 1
ATOM 3267 C CA . VAL A 1 416 ? 75.098 13.942 -153.843 1.00 46.06 416 VAL A CA 1
ATOM 3268 C C . VAL A 1 416 ? 74.531 12.763 -153.036 1.00 46.06 416 VAL A C 1
ATOM 3270 O O . VAL A 1 416 ? 74.907 11.609 -153.184 1.00 46.06 416 VAL A O 1
ATOM 3273 N N . GLU A 1 417 ? 73.723 13.027 -152.012 1.00 40.16 417 GLU A N 1
ATOM 3274 C CA . GLU A 1 417 ? 72.354 13.534 -152.172 1.00 40.16 417 GLU A CA 1
ATOM 3275 C C . GLU A 1 417 ? 71.472 12.500 -152.909 1.00 40.16 417 GLU A C 1
ATOM 3277 O O . GLU A 1 417 ? 71.672 12.130 -154.065 1.00 40.16 417 GLU A O 1
ATOM 3282 N N . THR A 1 418 ? 70.458 12.044 -152.173 1.00 50.22 418 THR A N 1
ATOM 3283 C CA . THR A 1 418 ? 69.078 12.078 -152.676 1.00 50.22 418 THR A CA 1
ATOM 3284 C C . THR A 1 418 ? 68.812 11.377 -154.002 1.00 50.22 418 THR A C 1
ATOM 3286 O O . THR A 1 418 ? 68.311 11.983 -154.946 1.00 50.22 418 THR A O 1
ATOM 3289 N N . LYS A 1 419 ? 68.974 10.046 -154.046 1.00 38.09 419 LYS A N 1
ATOM 3290 C CA . LYS A 1 419 ? 68.199 9.252 -155.025 1.00 38.09 419 LYS A CA 1
ATOM 3291 C C . LYS A 1 419 ? 68.001 7.769 -154.759 1.00 38.09 419 LYS A C 1
ATOM 3293 O O . LYS A 1 419 ? 67.811 6.986 -155.686 1.00 38.09 419 LYS A O 1
ATOM 3298 N N . ARG A 1 420 ? 67.949 7.364 -153.497 1.00 40.41 420 ARG A N 1
ATOM 3299 C CA . ARG A 1 420 ? 67.462 6.019 -153.176 1.00 40.41 420 ARG A CA 1
ATOM 3300 C C . ARG A 1 420 ? 66.776 6.019 -151.820 1.00 40.41 420 ARG A C 1
ATOM 3302 O O . ARG A 1 420 ? 67.266 5.485 -150.843 1.00 40.41 420 ARG A O 1
ATOM 3309 N N . LEU A 1 421 ? 65.719 6.812 -151.673 1.00 41.06 421 LEU A N 1
ATOM 3310 C CA . LEU A 1 421 ? 64.385 6.331 -152.028 1.00 41.06 421 LEU A CA 1
ATOM 3311 C C . LEU A 1 421 ? 64.189 4.861 -151.634 1.00 41.06 421 LEU A C 1
ATOM 3313 O O . LEU A 1 421 ? 64.567 3.931 -152.343 1.00 41.06 421 LEU A O 1
ATOM 3317 N N . ALA A 1 422 ? 63.446 4.739 -150.541 1.00 45.88 422 ALA A N 1
ATOM 3318 C CA . ALA A 1 422 ? 62.093 4.211 -150.643 1.00 45.88 422 ALA A CA 1
ATOM 3319 C C . ALA A 1 422 ? 61.940 2.697 -150.737 1.00 45.88 422 ALA A C 1
ATOM 3321 O O . ALA A 1 422 ? 60.964 2.236 -151.320 1.00 45.88 422 ALA A O 1
ATOM 3322 N N . LYS A 1 423 ? 62.816 1.930 -150.085 1.00 43.91 423 LYS A N 1
ATOM 3323 C CA . LYS A 1 423 ? 62.510 0.540 -149.727 1.00 43.91 423 LYS A CA 1
ATOM 3324 C C . LYS A 1 423 ? 63.191 0.152 -148.421 1.00 43.91 423 LYS A C 1
ATOM 3326 O O . LYS A 1 423 ? 64.268 -0.412 -148.464 1.00 43.91 423 LYS A O 1
ATOM 3331 N N . GLU A 1 424 ? 62.578 0.500 -147.293 1.00 39.19 424 GLU A N 1
ATOM 3332 C CA . GLU A 1 424 ? 62.364 -0.466 -146.200 1.00 39.19 424 GLU A CA 1
ATOM 3333 C C . GLU A 1 424 ? 61.518 0.160 -145.093 1.00 39.19 424 GLU A C 1
ATOM 3335 O O . GLU A 1 424 ? 61.963 0.573 -144.027 1.00 39.19 424 GLU A O 1
ATOM 3340 N N . ALA A 1 425 ? 60.229 0.219 -145.405 1.00 48.50 425 ALA A N 1
ATOM 3341 C CA . ALA A 1 425 ? 59.141 0.363 -144.457 1.00 48.50 425 ALA A CA 1
ATOM 3342 C C . ALA A 1 425 ? 58.700 -1.015 -143.906 1.00 48.50 425 ALA A C 1
ATOM 3344 O O . ALA A 1 425 ? 57.515 -1.219 -143.663 1.00 48.50 425 ALA A O 1
ATOM 3345 N N . GLU A 1 426 ? 59.613 -1.972 -143.704 1.00 44.66 426 GLU A N 1
ATOM 3346 C CA . GLU A 1 426 ? 59.248 -3.369 -143.399 1.00 44.66 426 GLU A CA 1
ATOM 3347 C C . GLU A 1 426 ? 59.953 -3.976 -142.172 1.00 44.66 426 GLU A C 1
ATOM 3349 O O . GLU A 1 426 ? 60.184 -5.174 -142.097 1.00 44.66 426 GLU A O 1
ATOM 3354 N N . ALA A 1 427 ? 60.215 -3.159 -141.145 1.00 41.34 427 ALA A N 1
ATOM 3355 C CA . ALA A 1 427 ? 60.496 -3.661 -139.794 1.00 41.34 427 ALA A CA 1
ATOM 3356 C C . ALA A 1 427 ? 59.827 -2.783 -138.724 1.00 41.34 427 ALA A C 1
ATOM 3358 O O . ALA A 1 427 ? 60.445 -2.047 -137.953 1.00 41.34 427 ALA A O 1
ATOM 3359 N N . ARG A 1 428 ? 58.493 -2.859 -138.736 1.00 48.50 428 ARG A N 1
ATOM 3360 C CA . ARG A 1 428 ? 57.607 -2.627 -137.588 1.00 48.50 428 ARG A CA 1
ATOM 3361 C C . ARG A 1 428 ? 57.879 -3.667 -136.480 1.00 48.50 428 ARG A C 1
ATOM 3363 O O . ARG A 1 428 ? 58.571 -4.646 -136.703 1.00 48.50 428 ARG A O 1
ATOM 3370 N N . GLN A 1 429 ? 57.177 -3.487 -135.357 1.00 46.66 429 GLN A N 1
ATOM 3371 C CA . GLN A 1 429 ? 56.900 -4.456 -134.277 1.00 46.66 429 GLN A CA 1
ATOM 3372 C C . GLN A 1 429 ? 57.926 -4.534 -133.142 1.00 46.66 429 GLN A C 1
ATOM 3374 O O . GLN A 1 429 ? 58.744 -5.438 -133.069 1.00 46.66 429 GLN A O 1
ATOM 3379 N N . GLY A 1 430 ? 57.796 -3.617 -132.178 1.00 43.88 430 GLY A N 1
ATOM 3380 C CA . GLY A 1 430 ? 58.442 -3.797 -130.872 1.00 43.88 430 GLY A CA 1
ATOM 3381 C C . GLY A 1 430 ? 58.141 -2.754 -129.793 1.00 43.88 430 GLY A C 1
ATOM 3382 O O . GLY A 1 430 ? 58.548 -2.947 -128.658 1.00 43.88 430 GLY A O 1
ATOM 3383 N N . ARG A 1 431 ? 57.452 -1.639 -130.081 1.00 48.09 431 ARG A N 1
ATOM 3384 C CA . ARG A 1 431 ? 57.345 -0.522 -129.111 1.00 48.09 431 ARG A CA 1
ATOM 3385 C C . ARG A 1 431 ? 55.926 -0.047 -128.794 1.00 48.09 431 ARG A C 1
ATOM 3387 O O . ARG A 1 431 ? 55.725 1.127 -128.509 1.00 48.09 431 ARG A O 1
ATOM 3394 N N . LEU A 1 432 ? 54.947 -0.952 -128.832 1.00 47.84 432 LEU A N 1
ATOM 3395 C CA . LEU A 1 432 ? 53.575 -0.672 -128.374 1.00 47.84 432 LEU A CA 1
ATOM 3396 C C . LEU A 1 432 ? 53.082 -1.597 -127.238 1.00 47.84 432 LEU A C 1
ATOM 3398 O O . LEU A 1 432 ? 51.946 -1.445 -126.800 1.00 47.84 432 LEU A O 1
ATOM 3402 N N . GLU A 1 433 ? 53.929 -2.480 -126.688 1.00 52.06 433 GLU A N 1
ATOM 3403 C CA . GLU A 1 433 ? 53.573 -3.357 -125.549 1.00 52.06 433 GLU A CA 1
ATOM 3404 C C . GLU A 1 433 ? 54.150 -2.909 -124.189 1.00 52.06 433 GLU A C 1
ATOM 3406 O O . GLU A 1 433 ? 53.608 -3.261 -123.144 1.00 52.06 433 GLU A O 1
ATOM 3411 N N . GLU A 1 434 ? 55.148 -2.023 -124.153 1.00 47.12 434 GLU A N 1
ATOM 3412 C CA . GLU A 1 434 ? 55.798 -1.601 -122.895 1.00 47.12 434 GLU A CA 1
ATOM 3413 C C . GLU A 1 434 ? 55.009 -0.531 -122.102 1.00 47.12 434 GLU A C 1
ATOM 3415 O O . GLU A 1 434 ? 55.349 -0.184 -120.971 1.00 47.12 434 GLU A O 1
ATOM 3420 N N . ALA A 1 435 ? 53.894 -0.037 -122.655 1.00 49.41 435 ALA A N 1
ATOM 3421 C CA . ALA A 1 435 ? 52.981 0.880 -121.966 1.00 49.41 435 ALA A CA 1
ATOM 3422 C C . ALA A 1 435 ? 51.877 0.166 -121.153 1.00 49.41 435 ALA A C 1
ATOM 3424 O O . ALA A 1 435 ? 51.151 0.826 -120.413 1.00 49.41 435 ALA A O 1
ATOM 3425 N N . ARG A 1 436 ? 51.759 -1.173 -121.235 1.00 53.00 436 ARG A N 1
ATOM 3426 C CA . ARG A 1 436 ? 50.781 -1.971 -120.460 1.00 53.00 436 ARG A CA 1
ATOM 3427 C C . ARG A 1 436 ? 51.322 -2.541 -119.138 1.00 53.00 436 ARG A C 1
ATOM 3429 O O . ARG A 1 436 ? 50.543 -3.062 -118.352 1.00 53.00 436 ARG A O 1
ATOM 3436 N N . GLN A 1 437 ? 52.615 -2.382 -118.835 1.00 49.97 437 GLN A N 1
ATOM 3437 C CA . GLN A 1 437 ? 53.256 -2.930 -117.622 1.00 49.97 437 GLN A CA 1
ATOM 3438 C C . GLN A 1 437 ? 53.442 -1.929 -116.462 1.00 49.97 437 GLN A C 1
ATOM 3440 O O . GLN A 1 437 ? 54.093 -2.245 -115.472 1.00 49.97 437 GLN A O 1
ATOM 3445 N N . LYS A 1 438 ? 52.819 -0.742 -116.509 1.00 49.66 438 LYS A N 1
ATOM 3446 C CA . LYS A 1 438 ? 52.803 0.218 -115.378 1.00 49.66 438 LYS A CA 1
ATOM 3447 C C . LYS A 1 438 ? 51.455 0.294 -114.645 1.00 49.66 438 LYS A C 1
ATOM 3449 O O . LYS A 1 438 ? 51.110 1.331 -114.093 1.00 49.66 438 LYS A O 1
ATOM 3454 N N . GLY A 1 439 ? 50.708 -0.813 -114.640 1.00 49.72 439 GLY A N 1
ATOM 3455 C CA . GLY A 1 439 ? 49.468 -1.001 -113.871 1.00 49.72 439 GLY A CA 1
ATOM 3456 C C . GLY A 1 439 ? 49.587 -1.970 -112.686 1.00 49.72 439 GLY A C 1
ATOM 3457 O O . GLY A 1 439 ? 48.579 -2.271 -112.063 1.00 49.72 439 GLY A O 1
ATOM 3458 N N . ALA A 1 440 ? 50.789 -2.464 -112.364 1.00 50.84 440 ALA A N 1
ATOM 3459 C CA . ALA A 1 440 ? 50.992 -3.558 -111.404 1.00 50.84 440 ALA A CA 1
ATOM 3460 C C . ALA A 1 440 ? 51.397 -3.130 -109.974 1.00 50.84 440 ALA A C 1
ATOM 3462 O O . ALA A 1 440 ? 51.704 -3.985 -109.157 1.00 50.84 440 ALA A O 1
ATOM 3463 N N . THR A 1 441 ? 51.385 -1.836 -109.631 1.00 53.84 441 THR A N 1
ATOM 3464 C CA . THR A 1 441 ? 51.731 -1.362 -108.266 1.00 53.84 441 THR A CA 1
ATOM 3465 C C . THR A 1 441 ? 50.600 -0.596 -107.570 1.00 53.84 441 THR A C 1
ATOM 3467 O O . THR A 1 441 ? 50.827 0.053 -106.554 1.00 53.84 441 THR A O 1
ATOM 3470 N N . ALA A 1 442 ? 49.373 -0.660 -108.103 1.00 51.28 442 ALA A N 1
ATOM 3471 C CA . ALA A 1 442 ? 48.176 -0.089 -107.472 1.00 51.28 442 ALA A CA 1
ATOM 3472 C C . ALA A 1 442 ? 47.300 -1.144 -106.758 1.00 51.28 442 ALA A C 1
ATOM 3474 O O . ALA A 1 442 ? 46.481 -0.784 -105.917 1.00 51.28 442 ALA A O 1
ATOM 3475 N N . GLU A 1 443 ? 47.498 -2.442 -107.025 1.00 51.97 443 GLU A N 1
ATOM 3476 C CA . GLU A 1 443 ? 46.751 -3.531 -106.369 1.00 51.97 443 GLU A CA 1
ATOM 3477 C C . GLU A 1 443 ? 47.360 -3.992 -105.028 1.00 51.97 443 GLU A C 1
ATOM 3479 O O . GLU A 1 443 ? 46.628 -4.485 -104.170 1.00 51.97 443 GLU A O 1
ATOM 3484 N N . GLU A 1 444 ? 48.655 -3.764 -104.775 1.00 55.25 444 GLU A N 1
ATOM 3485 C CA . GLU A 1 444 ? 49.275 -4.052 -103.464 1.00 55.25 444 GLU A CA 1
ATOM 3486 C C . GLU A 1 444 ? 48.884 -3.031 -102.383 1.00 55.25 444 GLU A C 1
ATOM 3488 O O . GLU A 1 444 ? 48.675 -3.403 -101.228 1.00 55.25 444 GLU A O 1
ATOM 3493 N N . ALA A 1 445 ? 48.651 -1.767 -102.754 1.00 56.97 445 ALA A N 1
ATOM 3494 C CA . ALA A 1 445 ? 48.143 -0.751 -101.825 1.00 56.97 445 ALA A CA 1
ATOM 3495 C C . ALA A 1 445 ? 46.677 -1.008 -101.409 1.00 56.97 445 ALA A C 1
ATOM 3497 O O . ALA A 1 445 ? 46.262 -0.642 -100.309 1.00 56.97 445 ALA A O 1
ATOM 3498 N N . LEU A 1 446 ? 45.896 -1.690 -102.257 1.00 55.34 446 LEU A N 1
ATOM 3499 C CA . LEU A 1 446 ? 44.499 -2.051 -101.990 1.00 55.34 446 LEU A CA 1
ATOM 3500 C C . LEU A 1 446 ? 44.351 -3.344 -101.164 1.00 55.34 446 LEU A C 1
ATOM 3502 O O . LEU A 1 446 ? 43.331 -3.510 -100.493 1.00 55.34 446 LEU A O 1
ATOM 3506 N N . ARG A 1 447 ? 45.361 -4.230 -101.148 1.00 59.69 447 ARG A N 1
ATOM 3507 C CA . ARG A 1 447 ? 45.420 -5.377 -100.218 1.00 59.69 447 ARG A CA 1
ATOM 3508 C C . ARG A 1 447 ? 45.812 -4.954 -98.798 1.00 59.69 447 ARG A C 1
ATOM 3510 O O . ARG A 1 447 ? 45.119 -5.340 -97.862 1.00 59.69 447 ARG A O 1
ATOM 3517 N N . ALA A 1 448 ? 46.788 -4.055 -98.639 1.00 59.53 448 ALA A N 1
ATOM 3518 C CA . ALA A 1 448 ? 47.177 -3.533 -97.322 1.00 59.53 448 ALA A CA 1
ATOM 3519 C C . ALA A 1 448 ? 46.048 -2.739 -96.622 1.00 59.53 448 ALA A C 1
ATOM 3521 O O . ALA A 1 448 ? 45.884 -2.808 -95.405 1.00 59.53 448 ALA A O 1
ATOM 3522 N N . SER A 1 449 ? 45.202 -2.037 -97.389 1.00 58.16 449 SER A N 1
ATOM 3523 C CA . SER A 1 449 ? 44.032 -1.331 -96.839 1.00 58.16 449 SER A CA 1
ATOM 3524 C C . SER A 1 449 ? 42.870 -2.260 -96.452 1.00 58.16 449 SER A C 1
ATOM 3526 O O . SER A 1 449 ? 42.021 -1.850 -95.660 1.00 58.16 449 SER A O 1
ATOM 3528 N N . LYS A 1 450 ? 42.800 -3.490 -96.985 1.00 63.41 450 LYS A N 1
ATOM 3529 C CA . LYS A 1 450 ? 41.774 -4.480 -96.607 1.00 63.41 450 LYS A CA 1
ATOM 3530 C C . LYS A 1 450 ? 42.145 -5.240 -95.333 1.00 63.41 450 LYS A C 1
ATOM 3532 O O . LYS A 1 450 ? 41.269 -5.461 -94.505 1.00 63.41 450 LYS A O 1
ATOM 3537 N N 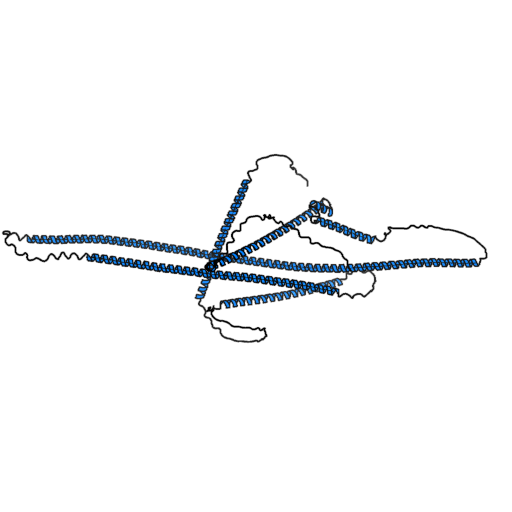. GLU A 1 451 ? 43.424 -5.536 -95.119 1.00 60.47 451 GLU A N 1
ATOM 3538 C CA . GLU A 1 451 ? 43.906 -6.205 -93.897 1.00 60.47 451 GLU A CA 1
ATOM 3539 C C . GLU A 1 451 ? 43.809 -5.297 -92.654 1.00 60.47 451 GLU A C 1
ATOM 3541 O O . GLU A 1 451 ? 43.436 -5.753 -91.574 1.00 60.47 451 GLU A O 1
ATOM 3546 N N . SER A 1 452 ? 44.010 -3.982 -92.812 1.00 57.97 452 SER A N 1
ATOM 3547 C CA . SER A 1 452 ? 43.766 -2.994 -91.745 1.00 57.97 452 SER A CA 1
ATOM 3548 C C . SER A 1 452 ? 42.283 -2.882 -91.348 1.00 57.97 452 SER A C 1
ATOM 3550 O O . SER A 1 452 ? 41.984 -2.644 -90.177 1.00 57.97 452 SER A O 1
ATOM 3552 N N . LEU A 1 453 ? 41.355 -3.086 -92.290 1.00 58.34 453 LEU A N 1
ATOM 3553 C CA . LEU A 1 453 ? 39.907 -3.060 -92.041 1.00 58.34 453 LEU A CA 1
ATOM 3554 C C . LEU A 1 453 ? 39.389 -4.365 -91.416 1.00 58.34 453 LEU A C 1
ATOM 3556 O O . LEU A 1 453 ? 38.406 -4.339 -90.674 1.00 58.34 453 LEU A O 1
ATOM 3560 N N . GLU A 1 454 ? 40.036 -5.502 -91.679 1.00 62.12 454 GLU A N 1
ATOM 3561 C CA . GLU A 1 454 ? 39.715 -6.773 -91.016 1.00 62.12 454 GLU A CA 1
ATOM 3562 C C . GLU A 1 454 ? 40.253 -6.832 -89.577 1.00 62.12 454 GLU A C 1
ATOM 3564 O O . GLU A 1 454 ? 39.540 -7.309 -88.693 1.00 62.12 454 GLU A O 1
ATOM 3569 N N . ALA A 1 455 ? 41.412 -6.223 -89.295 1.00 60.94 455 ALA A N 1
ATOM 3570 C CA . ALA A 1 455 ? 41.909 -6.054 -87.925 1.00 60.94 455 ALA A CA 1
ATOM 3571 C C . ALA A 1 455 ? 40.981 -5.166 -87.062 1.00 60.94 455 ALA A C 1
ATOM 3573 O O . ALA A 1 455 ? 40.732 -5.456 -85.886 1.00 60.94 455 ALA A O 1
ATOM 3574 N N . GLU A 1 456 ? 40.390 -4.120 -87.652 1.00 62.66 456 GLU A N 1
ATOM 3575 C CA . GLU A 1 456 ? 39.413 -3.261 -86.968 1.00 62.66 456 GLU A CA 1
ATOM 3576 C C . GLU A 1 456 ? 38.069 -3.972 -86.717 1.00 62.66 456 GLU A C 1
ATOM 3578 O O . GLU A 1 456 ? 37.420 -3.736 -85.693 1.00 62.66 456 GLU A O 1
ATOM 3583 N N . LYS A 1 457 ? 37.661 -4.887 -87.609 1.00 67.44 457 LYS A N 1
ATOM 3584 C CA . LYS A 1 457 ? 36.479 -5.741 -87.406 1.00 67.44 457 LYS A CA 1
ATOM 3585 C C . LYS A 1 457 ? 36.698 -6.756 -86.288 1.00 67.44 457 LYS A C 1
ATOM 3587 O O . LYS A 1 457 ? 35.820 -6.881 -85.440 1.00 67.44 457 LYS A O 1
ATOM 3592 N N . SER A 1 458 ? 37.874 -7.385 -86.197 1.00 66.44 458 SER A N 1
ATOM 3593 C CA . SER A 1 458 ? 38.188 -8.274 -85.067 1.00 66.44 458 SER A CA 1
ATOM 3594 C C . SER A 1 458 ? 38.270 -7.536 -83.724 1.00 66.44 458 SER A C 1
ATOM 3596 O O . SER A 1 458 ? 37.873 -8.088 -82.701 1.00 66.44 458 SER A O 1
ATOM 3598 N N . SER A 1 459 ? 38.705 -6.269 -83.717 1.00 65.44 459 SER A N 1
ATOM 3599 C CA . SER A 1 459 ? 38.723 -5.424 -82.511 1.00 65.44 459 SER A CA 1
ATOM 3600 C C . SER A 1 459 ? 37.310 -5.009 -82.069 1.00 65.44 459 SER A C 1
ATOM 3602 O O . SER A 1 459 ? 36.969 -5.082 -80.887 1.00 65.44 459 SER A O 1
ATOM 3604 N N . LYS A 1 460 ? 36.425 -4.672 -83.019 1.00 68.81 460 LYS A N 1
ATOM 3605 C CA . LYS A 1 460 ? 35.004 -4.413 -82.727 1.00 68.81 460 LYS A CA 1
ATOM 3606 C C . LYS A 1 460 ? 34.250 -5.667 -82.282 1.00 68.81 460 LYS A C 1
ATOM 3608 O O . LYS A 1 460 ? 33.384 -5.562 -81.419 1.00 68.81 460 LYS A O 1
ATOM 3613 N N . GLU A 1 461 ? 34.586 -6.842 -82.810 1.00 68.81 461 GLU A N 1
ATOM 3614 C CA . GLU A 1 461 ? 34.033 -8.116 -82.334 1.00 68.81 461 GLU A CA 1
ATOM 3615 C C . GLU A 1 461 ? 34.548 -8.495 -80.937 1.00 68.81 461 GLU A C 1
ATOM 3617 O O . GLU A 1 461 ? 33.777 -9.029 -80.141 1.00 68.81 461 GLU A O 1
ATOM 3622 N N . ALA A 1 462 ? 35.798 -8.169 -80.590 1.00 67.94 462 ALA A N 1
ATOM 3623 C CA . ALA A 1 462 ? 36.325 -8.352 -79.235 1.00 67.94 462 ALA A CA 1
ATOM 3624 C C . ALA A 1 462 ? 35.609 -7.447 -78.214 1.00 67.94 462 ALA A C 1
ATOM 3626 O O . ALA A 1 462 ? 35.137 -7.933 -77.189 1.00 67.94 462 ALA A O 1
ATOM 3627 N N . LEU A 1 463 ? 35.399 -6.166 -78.543 1.00 67.62 463 LEU A N 1
ATOM 3628 C CA . LEU A 1 463 ? 34.604 -5.243 -77.717 1.00 67.62 463 LEU A CA 1
ATOM 3629 C C . LEU A 1 463 ? 33.119 -5.649 -77.631 1.00 67.62 463 LEU A C 1
ATOM 3631 O O . LEU A 1 463 ? 32.468 -5.456 -76.601 1.00 67.62 463 LEU A O 1
ATOM 3635 N N . ALA A 1 464 ? 32.560 -6.247 -78.688 1.00 67.38 464 ALA A N 1
ATOM 3636 C CA . ALA A 1 464 ? 31.208 -6.805 -78.657 1.00 67.38 464 ALA A CA 1
ATOM 3637 C C . ALA A 1 464 ? 31.107 -8.037 -77.736 1.00 67.38 464 ALA A C 1
ATOM 3639 O O . ALA A 1 464 ? 30.097 -8.203 -77.050 1.00 67.38 464 ALA A O 1
ATOM 3640 N N . ARG A 1 465 ? 32.156 -8.869 -77.665 1.00 70.12 465 ARG A N 1
ATOM 3641 C CA . ARG A 1 465 ? 32.228 -10.000 -76.726 1.00 70.12 465 ARG A CA 1
ATOM 3642 C C . ARG A 1 465 ? 32.352 -9.523 -75.280 1.00 70.12 465 ARG A C 1
ATOM 3644 O O . ARG A 1 465 ? 31.525 -9.924 -74.468 1.00 70.12 465 ARG A O 1
ATOM 3651 N N . GLU A 1 466 ? 33.238 -8.574 -74.981 1.00 71.88 466 GLU A N 1
ATOM 3652 C CA . GLU A 1 466 ? 33.374 -8.009 -73.625 1.00 71.88 466 GLU A CA 1
ATOM 3653 C C . GLU A 1 466 ? 32.093 -7.306 -73.142 1.00 71.88 466 GLU A C 1
ATOM 3655 O O . GLU A 1 466 ? 31.687 -7.435 -71.986 1.00 71.88 466 GLU A O 1
ATOM 3660 N N . THR A 1 467 ? 31.388 -6.600 -74.033 1.00 69.69 467 THR A N 1
ATOM 3661 C CA . THR A 1 467 ? 30.093 -5.989 -73.686 1.00 69.69 467 THR A CA 1
ATOM 3662 C C . THR A 1 467 ? 28.972 -7.018 -73.528 1.00 69.69 467 THR A C 1
ATOM 3664 O O . THR A 1 467 ? 28.042 -6.779 -72.754 1.00 69.69 467 THR A O 1
ATOM 3667 N N . SER A 1 468 ? 29.045 -8.168 -74.205 1.00 70.62 468 SER A N 1
ATOM 3668 C CA . SER A 1 468 ? 28.124 -9.286 -73.975 1.00 70.62 468 SER A CA 1
ATOM 3669 C C . SER A 1 468 ? 28.407 -10.007 -72.652 1.00 70.62 468 SER A C 1
ATOM 3671 O O . SER A 1 468 ? 27.468 -10.286 -71.911 1.00 70.62 468 SER A O 1
ATOM 3673 N N . GLU A 1 469 ? 29.676 -10.188 -72.282 1.00 75.00 469 GLU A N 1
ATOM 3674 C CA . GLU A 1 469 ? 30.088 -10.776 -71.002 1.00 75.00 469 GLU A CA 1
ATOM 3675 C C . GLU A 1 469 ? 29.718 -9.871 -69.820 1.00 75.00 469 GLU A C 1
ATOM 3677 O O . GLU A 1 469 ? 29.142 -10.343 -68.841 1.00 75.00 469 GLU A O 1
ATOM 3682 N N . MET A 1 470 ? 29.909 -8.549 -69.932 1.00 71.88 470 MET A N 1
ATOM 3683 C CA . MET A 1 470 ? 29.429 -7.612 -68.907 1.00 71.88 470 MET A CA 1
ATOM 3684 C C . MET A 1 470 ? 27.903 -7.616 -68.758 1.00 71.88 470 MET A C 1
ATOM 3686 O O . MET A 1 470 ? 27.402 -7.446 -67.647 1.00 71.88 470 MET A O 1
ATOM 3690 N N . LYS A 1 471 ? 27.142 -7.838 -69.838 1.00 75.50 471 LYS A N 1
ATOM 3691 C CA . LYS A 1 471 ? 25.678 -7.981 -69.754 1.00 75.50 471 LYS A CA 1
ATOM 3692 C C . LYS A 1 471 ? 25.260 -9.279 -69.066 1.00 75.50 471 LYS A C 1
ATOM 3694 O O . LYS A 1 471 ? 24.304 -9.246 -68.297 1.00 75.50 471 LYS A O 1
ATOM 3699 N N . VAL A 1 472 ? 25.971 -10.383 -69.300 1.00 75.69 472 VAL A N 1
ATOM 3700 C CA . VAL A 1 472 ? 25.730 -11.656 -68.599 1.00 75.69 472 VAL A CA 1
ATOM 3701 C C . VAL A 1 472 ? 26.040 -11.508 -67.109 1.00 75.69 472 VAL A C 1
ATOM 3703 O O . VAL A 1 472 ? 25.181 -11.813 -66.289 1.00 75.69 472 VAL A O 1
ATOM 3706 N N . LEU A 1 473 ? 27.182 -10.914 -66.749 1.00 73.50 473 LEU A N 1
ATOM 3707 C CA . LEU A 1 473 ? 27.550 -10.671 -65.348 1.00 73.50 473 LEU A CA 1
ATOM 3708 C C . LEU A 1 473 ? 26.588 -9.708 -64.633 1.00 73.50 473 LEU A C 1
ATOM 3710 O O . LEU A 1 473 ? 26.307 -9.874 -63.446 1.00 73.50 473 LEU A O 1
ATOM 3714 N N . LEU A 1 474 ? 26.057 -8.698 -65.331 1.00 75.00 474 LEU A N 1
ATOM 3715 C CA . LEU A 1 474 ? 25.008 -7.829 -64.785 1.00 75.00 474 LEU A CA 1
ATOM 3716 C C . LEU A 1 474 ? 23.673 -8.570 -64.627 1.00 75.00 474 LEU A C 1
ATOM 3718 O O . LEU A 1 474 ? 22.987 -8.358 -63.629 1.00 75.00 474 LEU A O 1
ATOM 3722 N N . GLY A 1 475 ? 23.324 -9.459 -65.561 1.00 80.12 475 GLY A N 1
ATOM 3723 C CA . GLY A 1 475 ? 22.150 -10.328 -65.459 1.00 80.12 475 GLY A CA 1
ATOM 3724 C C . GLY A 1 475 ? 22.237 -11.301 -64.281 1.00 80.12 475 GLY A C 1
ATOM 3725 O O . GLY A 1 475 ? 21.284 -11.420 -63.518 1.00 80.12 475 GLY A O 1
ATOM 3726 N N . GLU A 1 476 ? 23.395 -11.927 -64.071 1.00 77.44 476 GLU A N 1
ATOM 3727 C CA . GLU A 1 476 ? 23.654 -12.810 -62.927 1.00 77.44 476 GLU A CA 1
ATOM 3728 C C . GLU A 1 476 ? 23.610 -12.053 -61.594 1.00 77.44 476 GLU A C 1
ATOM 3730 O O . GLU A 1 476 ? 23.002 -12.528 -60.636 1.00 77.44 476 GLU A O 1
ATOM 3735 N N . LYS A 1 477 ? 24.168 -10.836 -61.529 1.00 78.19 477 LYS A N 1
ATOM 3736 C CA . LYS A 1 477 ? 24.070 -9.989 -60.328 1.00 78.19 477 LYS A CA 1
ATOM 3737 C C . LYS A 1 477 ? 22.633 -9.569 -60.022 1.00 78.19 477 LYS A C 1
ATOM 3739 O O . LYS A 1 477 ? 22.247 -9.565 -58.857 1.00 78.19 477 LYS A O 1
ATOM 3744 N N . LEU A 1 478 ? 21.833 -9.243 -61.038 1.00 75.88 478 LEU A N 1
ATOM 3745 C CA . LEU A 1 478 ? 20.412 -8.942 -60.849 1.00 75.88 478 LEU A CA 1
ATOM 3746 C C . LEU A 1 478 ? 19.627 -10.179 -60.393 1.00 75.88 478 LEU A C 1
ATOM 3748 O O . LEU A 1 478 ? 18.823 -10.068 -59.473 1.00 75.88 478 LEU A O 1
ATOM 3752 N N . ALA A 1 479 ? 19.915 -11.359 -60.948 1.00 77.31 479 ALA A N 1
ATOM 3753 C CA . ALA A 1 479 ? 19.302 -12.614 -60.513 1.00 77.31 479 ALA A CA 1
ATOM 3754 C C . ALA A 1 479 ? 19.666 -12.975 -59.059 1.00 77.31 479 ALA A C 1
ATOM 3756 O O . ALA A 1 479 ? 18.809 -13.443 -58.309 1.00 77.31 479 ALA A O 1
ATOM 3757 N N . LEU A 1 480 ? 20.907 -12.714 -58.630 1.00 77.25 480 LEU A N 1
ATOM 3758 C CA . LEU A 1 480 ? 21.328 -12.882 -57.235 1.00 77.25 480 LEU A CA 1
ATOM 3759 C C . LEU A 1 480 ? 20.613 -11.901 -56.299 1.00 77.25 480 LEU A C 1
ATOM 3761 O O . LEU A 1 480 ? 20.121 -12.324 -55.256 1.00 77.25 480 LEU A O 1
ATOM 3765 N N . LEU A 1 481 ? 20.469 -10.631 -56.689 1.00 75.25 481 LEU A N 1
ATOM 3766 C CA . LEU A 1 481 ? 19.717 -9.641 -55.908 1.00 75.25 481 LEU A CA 1
ATOM 3767 C C . LEU A 1 481 ? 18.220 -9.984 -55.818 1.00 75.25 481 LEU A C 1
ATOM 3769 O O . LEU A 1 481 ? 17.602 -9.786 -54.774 1.00 75.25 481 LEU A O 1
ATOM 3773 N N . GLU A 1 482 ? 17.623 -10.534 -56.877 1.00 76.69 482 GLU A N 1
ATOM 3774 C CA . GLU A 1 482 ? 16.241 -11.028 -56.843 1.00 76.69 482 GLU A CA 1
ATOM 3775 C C . GLU A 1 482 ? 16.087 -12.275 -55.959 1.00 76.69 482 GLU A C 1
ATOM 3777 O O . GLU A 1 482 ? 15.084 -12.408 -55.253 1.00 76.69 482 GLU A O 1
ATOM 3782 N N . ALA A 1 483 ? 17.080 -13.168 -55.945 1.00 76.75 483 ALA A N 1
ATOM 3783 C CA . ALA A 1 483 ? 17.106 -14.324 -55.052 1.00 76.75 483 ALA A CA 1
ATOM 3784 C C . ALA A 1 483 ? 17.294 -13.915 -53.580 1.00 76.75 483 ALA A C 1
ATOM 3786 O O . ALA A 1 483 ? 16.631 -14.468 -52.703 1.00 76.75 483 ALA A O 1
ATOM 3787 N N . GLU A 1 484 ? 18.141 -12.923 -53.298 1.00 77.38 484 GLU A N 1
ATOM 3788 C CA . GLU A 1 484 ? 18.301 -12.343 -51.959 1.00 77.38 484 GLU A CA 1
ATOM 3789 C C . GLU A 1 484 ? 17.036 -11.624 -51.495 1.00 77.38 484 GLU A C 1
ATOM 3791 O O . GLU A 1 484 ? 16.631 -11.778 -50.344 1.00 77.38 484 GLU A O 1
ATOM 3796 N N . LYS A 1 485 ? 16.353 -10.909 -52.395 1.00 81.81 485 LYS A N 1
ATOM 3797 C CA . LYS A 1 485 ? 15.064 -10.284 -52.090 1.00 81.81 485 LYS A CA 1
ATOM 3798 C C . LYS A 1 485 ? 13.997 -11.326 -51.742 1.00 81.81 485 LYS A C 1
ATOM 3800 O O . LYS A 1 485 ? 13.316 -11.163 -50.736 1.00 81.81 485 LYS A O 1
ATOM 3805 N N . LYS A 1 486 ? 13.902 -12.425 -52.502 1.00 79.56 486 LYS A N 1
ATOM 3806 C CA . LYS A 1 486 ? 12.996 -13.543 -52.174 1.00 79.56 486 LYS A CA 1
ATOM 3807 C C . LYS A 1 486 ? 13.333 -14.187 -50.828 1.00 79.56 486 LYS A C 1
ATOM 3809 O O . LYS A 1 486 ? 12.429 -14.398 -50.032 1.00 79.56 486 LYS A O 1
ATOM 3814 N N . LYS A 1 487 ? 14.618 -14.411 -50.525 1.00 80.38 487 LYS A N 1
ATOM 3815 C CA . LYS A 1 487 ? 15.042 -14.896 -49.199 1.00 80.38 487 LYS A CA 1
ATOM 3816 C C . LYS A 1 487 ? 14.644 -13.933 -48.078 1.00 80.38 487 LYS A C 1
ATOM 3818 O O . LYS A 1 487 ? 14.187 -14.383 -47.035 1.00 80.38 487 LYS A O 1
ATOM 3823 N N . ALA A 1 488 ? 14.777 -12.623 -48.287 1.00 75.44 488 ALA A N 1
ATOM 3824 C CA . ALA A 1 488 ? 14.358 -11.621 -47.309 1.00 75.44 488 ALA A CA 1
ATOM 3825 C C . ALA A 1 488 ? 12.830 -11.599 -47.106 1.00 75.44 488 ALA A C 1
ATOM 3827 O O . ALA A 1 488 ? 12.367 -11.423 -45.977 1.00 75.44 488 ALA A O 1
ATOM 3828 N N . ASP A 1 489 ? 12.053 -11.811 -48.172 1.00 77.69 489 ASP A N 1
ATOM 3829 C CA . ASP A 1 489 ? 10.594 -11.926 -48.102 1.00 77.69 489 ASP A CA 1
ATOM 3830 C C . ASP A 1 489 ? 10.170 -13.209 -47.352 1.00 77.69 489 ASP A C 1
ATOM 3832 O O . ASP A 1 489 ? 9.341 -13.136 -46.440 1.00 77.69 489 ASP A O 1
ATOM 3836 N N . ASP A 1 490 ? 10.812 -14.350 -47.632 1.00 80.88 490 ASP A N 1
ATOM 3837 C CA . ASP A 1 490 ? 10.583 -15.630 -46.941 1.00 80.88 490 ASP A CA 1
ATOM 3838 C C . ASP A 1 490 ? 10.984 -15.565 -45.452 1.00 80.88 490 ASP A C 1
ATOM 3840 O O . ASP A 1 490 ? 10.248 -16.025 -44.573 1.00 80.88 490 ASP A O 1
ATOM 3844 N N . GLU A 1 491 ? 12.116 -14.928 -45.126 1.00 78.44 491 GLU A N 1
ATOM 3845 C CA . GLU A 1 491 ? 12.521 -14.646 -43.741 1.00 78.44 491 GLU A CA 1
ATOM 3846 C C . GLU A 1 491 ? 11.531 -13.703 -43.041 1.00 78.44 491 GLU A C 1
ATOM 3848 O O . GLU A 1 491 ? 11.239 -13.862 -41.850 1.00 78.44 491 GLU A O 1
ATOM 3853 N N . GLY A 1 492 ? 10.989 -12.725 -43.770 1.00 81.69 492 GLY A N 1
ATOM 3854 C CA . GLY A 1 492 ? 9.939 -11.834 -43.291 1.00 81.69 492 GLY A CA 1
ATOM 3855 C C . GLY A 1 492 ? 8.660 -12.591 -42.932 1.00 81.69 492 GLY A C 1
ATOM 3856 O O . GLY A 1 492 ? 8.073 -12.343 -41.875 1.00 81.69 492 GLY A O 1
ATOM 3857 N N . GLU A 1 493 ? 8.242 -13.549 -43.761 1.00 79.50 493 GLU A N 1
ATOM 3858 C CA . GLU A 1 493 ? 7.103 -14.421 -43.466 1.00 79.50 493 GLU A CA 1
ATOM 3859 C C . GLU A 1 493 ? 7.369 -15.364 -42.290 1.00 79.50 493 GLU A C 1
ATOM 3861 O O . GLU A 1 493 ? 6.507 -15.503 -41.417 1.00 79.50 493 GLU A O 1
ATOM 3866 N N . ALA A 1 494 ? 8.562 -15.960 -42.205 1.00 79.12 494 ALA A N 1
ATOM 3867 C CA . ALA A 1 494 ? 8.953 -16.809 -41.081 1.00 79.12 494 ALA A CA 1
ATOM 3868 C C . ALA A 1 494 ? 8.923 -16.040 -39.749 1.00 79.12 494 ALA A C 1
ATOM 3870 O O . ALA A 1 494 ? 8.389 -16.538 -38.755 1.00 79.12 494 ALA A O 1
ATOM 3871 N N . ARG A 1 495 ? 9.398 -14.785 -39.735 1.00 77.69 495 ARG A N 1
ATOM 3872 C CA . ARG A 1 495 ? 9.319 -13.905 -38.556 1.00 77.69 495 ARG A CA 1
ATOM 3873 C C . ARG A 1 495 ? 7.880 -13.591 -38.164 1.00 77.69 495 ARG A C 1
ATOM 3875 O O . ARG A 1 495 ? 7.561 -13.658 -36.982 1.00 77.69 495 ARG A O 1
ATOM 3882 N N . ARG A 1 496 ? 6.996 -13.311 -39.129 1.00 81.94 496 ARG A N 1
ATOM 3883 C CA . ARG A 1 496 ? 5.564 -13.088 -38.849 1.00 81.94 496 ARG A CA 1
ATOM 3884 C C . ARG A 1 496 ? 4.888 -14.341 -38.287 1.00 81.94 496 ARG A C 1
ATOM 3886 O O . ARG A 1 496 ? 4.049 -14.224 -37.399 1.00 81.94 496 ARG A O 1
ATOM 3893 N N . ARG A 1 497 ? 5.256 -15.537 -38.767 1.00 85.56 497 ARG A N 1
ATOM 3894 C CA . ARG A 1 497 ? 4.763 -16.812 -38.211 1.00 85.56 497 ARG A CA 1
ATOM 3895 C C . ARG A 1 497 ? 5.246 -17.013 -36.776 1.00 85.56 497 ARG A C 1
ATOM 3897 O O . ARG A 1 497 ? 4.431 -17.337 -35.919 1.00 85.56 497 ARG A O 1
ATOM 3904 N N . LEU A 1 498 ? 6.523 -16.752 -36.497 1.00 81.75 498 LEU A N 1
ATOM 3905 C CA . LEU A 1 498 ? 7.087 -16.861 -35.149 1.00 81.75 498 LEU A CA 1
ATOM 3906 C C . LEU A 1 498 ? 6.455 -15.852 -34.174 1.00 81.75 498 LEU A C 1
ATOM 3908 O O . LEU A 1 498 ? 6.054 -16.224 -33.076 1.00 81.75 498 LEU A O 1
ATOM 3912 N N . GLU A 1 499 ? 6.276 -14.600 -34.598 1.00 83.50 499 GLU A N 1
ATOM 3913 C CA . GLU A 1 499 ? 5.595 -13.564 -33.810 1.00 83.50 499 GLU A CA 1
ATOM 3914 C C . GLU A 1 499 ? 4.122 -13.923 -33.549 1.00 83.50 499 GLU A C 1
ATOM 3916 O O . GLU A 1 499 ? 3.621 -13.732 -32.441 1.00 83.50 499 GLU A O 1
ATOM 3921 N N . SER A 1 500 ? 3.441 -14.535 -34.525 1.00 86.88 500 SER A N 1
ATOM 3922 C CA . SER A 1 500 ? 2.086 -15.064 -34.342 1.00 86.88 500 SER A CA 1
ATOM 3923 C C . SER A 1 500 ? 2.027 -16.234 -33.353 1.00 86.88 500 SER A C 1
ATOM 3925 O O . SER A 1 500 ? 1.040 -16.338 -32.626 1.00 86.88 500 SER A O 1
ATOM 3927 N N . MET A 1 501 ? 3.035 -17.114 -33.316 1.00 86.12 501 MET A N 1
ATOM 3928 C CA . MET A 1 501 ? 3.096 -18.205 -32.333 1.00 86.12 501 MET A CA 1
ATOM 3929 C C . MET A 1 501 ? 3.362 -17.673 -30.922 1.00 86.12 501 MET A C 1
ATOM 3931 O O . MET A 1 501 ? 2.651 -18.054 -30.000 1.00 86.12 501 MET A O 1
ATOM 3935 N N . LEU A 1 502 ? 4.292 -16.725 -30.762 1.00 84.69 502 LEU A N 1
ATOM 3936 C CA . LEU A 1 502 ? 4.581 -16.101 -29.464 1.00 84.69 502 LEU A CA 1
ATOM 3937 C C . LEU A 1 502 ? 3.379 -15.323 -28.910 1.00 84.69 502 LEU A C 1
ATOM 3939 O O . LEU A 1 502 ? 3.114 -15.354 -27.711 1.00 84.69 502 LEU A O 1
ATOM 3943 N N . LEU A 1 503 ? 2.611 -14.646 -29.770 1.00 81.38 503 LEU A N 1
ATOM 3944 C CA . LEU A 1 503 ? 1.355 -14.006 -29.363 1.00 81.38 503 LEU A CA 1
ATOM 3945 C C . LEU A 1 503 ? 0.285 -15.031 -28.961 1.00 81.38 503 LEU A C 1
ATOM 3947 O O . LEU A 1 503 ? -0.493 -14.767 -28.045 1.00 81.38 503 LEU A O 1
ATOM 3951 N N . ALA A 1 504 ? 0.239 -16.192 -29.620 1.00 83.25 504 ALA A N 1
ATOM 3952 C CA . ALA A 1 504 ? -0.663 -17.275 -29.241 1.00 83.25 504 ALA A CA 1
ATOM 3953 C C . ALA A 1 504 ? -0.261 -17.918 -27.902 1.00 83.25 504 ALA A C 1
ATOM 3955 O O . ALA A 1 504 ? -1.141 -18.199 -27.092 1.00 83.25 504 ALA A O 1
ATOM 3956 N N . GLU A 1 505 ? 1.037 -18.090 -27.635 1.00 83.12 505 GLU A N 1
ATOM 3957 C CA . GLU A 1 505 ? 1.546 -18.564 -26.341 1.00 83.12 505 GLU A CA 1
ATOM 3958 C C . GLU A 1 505 ? 1.264 -17.567 -25.221 1.00 83.12 505 GLU A C 1
ATOM 3960 O O . GLU A 1 505 ? 0.663 -17.960 -24.227 1.00 83.12 505 GLU A O 1
ATOM 3965 N N . LYS A 1 506 ? 1.548 -16.271 -25.411 1.00 84.62 506 LYS A N 1
ATOM 3966 C CA . LYS A 1 506 ? 1.182 -15.234 -24.430 1.00 84.62 506 LYS A CA 1
ATOM 3967 C C . LYS A 1 506 ? -0.316 -15.211 -24.142 1.00 84.62 506 LYS A C 1
ATOM 3969 O O . LYS A 1 506 ? -0.723 -15.120 -22.992 1.00 84.62 506 LYS A O 1
ATOM 3974 N N . LYS A 1 507 ? -1.156 -15.357 -25.171 1.00 87.00 507 LYS A N 1
ATOM 3975 C CA . LYS A 1 507 ? -2.612 -15.447 -24.987 1.00 87.00 507 LYS A CA 1
ATOM 3976 C C . LYS A 1 507 ? -3.013 -16.708 -24.215 1.00 87.00 507 LYS A C 1
ATOM 3978 O O . LYS A 1 507 ? -3.934 -16.651 -23.410 1.00 87.00 507 LYS A O 1
ATOM 3983 N N . LYS A 1 508 ? -2.323 -17.830 -24.435 1.00 86.12 508 LYS A N 1
ATOM 3984 C CA . LYS A 1 508 ? -2.537 -19.076 -23.690 1.00 86.12 508 LYS A CA 1
ATOM 3985 C C . LYS A 1 508 ? -2.080 -18.948 -22.232 1.00 86.12 508 LYS A C 1
ATOM 3987 O O . LYS A 1 508 ? -2.777 -19.432 -21.351 1.00 86.12 508 LYS A O 1
ATOM 3992 N N . GLU A 1 509 ? -0.968 -18.267 -21.963 1.00 80.81 509 GLU A N 1
ATOM 3993 C CA . GLU A 1 509 ? -0.502 -17.945 -20.607 1.00 80.81 509 GLU A CA 1
ATOM 3994 C C . GLU A 1 509 ? -1.470 -17.008 -19.878 1.00 80.81 509 GLU A C 1
ATOM 3996 O O . GLU A 1 509 ? -1.811 -17.264 -18.727 1.00 80.81 509 GLU A O 1
ATOM 4001 N N . GLU A 1 510 ? -1.982 -15.975 -20.551 1.00 84.69 510 GLU A N 1
ATOM 4002 C CA . GLU A 1 510 ? -3.013 -15.087 -20.001 1.00 84.69 510 GLU A CA 1
ATOM 4003 C C . GLU A 1 510 ? -4.312 -15.850 -19.700 1.00 84.69 510 GLU A C 1
ATOM 4005 O O . GLU A 1 510 ? -4.895 -15.683 -18.629 1.00 84.69 510 GLU A O 1
ATOM 4010 N N . GLU A 1 511 ? -4.755 -16.734 -20.601 1.00 85.12 511 GLU A N 1
ATOM 4011 C CA . GLU A 1 511 ? -5.931 -17.588 -20.389 1.00 85.12 511 GLU A CA 1
ATOM 4012 C C . GLU A 1 511 ? -5.720 -18.576 -19.230 1.00 85.12 511 GLU A C 1
ATOM 4014 O O . GLU A 1 511 ? -6.616 -18.732 -18.397 1.00 85.12 511 GLU A O 1
ATOM 4019 N N . MET A 1 512 ? -4.535 -19.187 -19.109 1.00 82.75 512 MET A N 1
ATOM 4020 C CA . MET A 1 512 ? -4.189 -20.042 -17.967 1.00 82.75 512 MET A CA 1
ATOM 4021 C C . MET A 1 512 ? -4.081 -19.246 -16.661 1.00 82.75 512 MET A C 1
ATOM 4023 O O . MET A 1 512 ? -4.518 -19.736 -15.624 1.00 82.75 512 MET A O 1
ATOM 4027 N N . GLY A 1 513 ? -3.574 -18.012 -16.696 1.00 83.38 513 GLY A N 1
ATOM 4028 C CA . GLY A 1 513 ? -3.520 -17.117 -15.540 1.00 83.38 513 GLY A CA 1
ATOM 4029 C C . GLY A 1 513 ? -4.910 -16.696 -15.058 1.00 83.38 513 GLY A C 1
ATOM 4030 O O . GLY A 1 513 ? -5.180 -16.709 -13.858 1.00 83.38 513 GLY A O 1
ATOM 4031 N N . ILE A 1 514 ? -5.831 -16.400 -15.982 1.00 80.50 514 ILE A N 1
ATOM 4032 C CA . ILE A 1 514 ? -7.238 -16.116 -15.660 1.00 80.50 514 ILE A CA 1
ATOM 4033 C C . ILE A 1 514 ? -7.926 -17.369 -15.099 1.00 80.50 514 ILE A C 1
ATOM 4035 O O . ILE A 1 514 ? -8.662 -17.266 -14.118 1.00 80.50 514 ILE A O 1
ATOM 4039 N N . ALA A 1 515 ? -7.667 -18.551 -15.669 1.00 81.81 515 ALA A N 1
ATOM 4040 C CA . ALA A 1 515 ? -8.202 -19.813 -15.160 1.00 81.81 515 ALA A CA 1
ATOM 4041 C C . ALA A 1 515 ? -7.662 -20.149 -13.758 1.00 81.81 515 ALA A C 1
ATOM 4043 O O . ALA A 1 515 ? -8.433 -20.545 -12.886 1.00 81.81 515 ALA A O 1
ATOM 4044 N N . ALA A 1 516 ? -6.369 -19.925 -13.505 1.00 81.38 516 ALA A N 1
ATOM 4045 C CA . ALA A 1 516 ? -5.750 -20.113 -12.194 1.00 81.38 516 ALA A CA 1
ATOM 4046 C C . ALA A 1 516 ? -6.297 -19.122 -11.154 1.00 81.38 516 ALA A C 1
ATOM 4048 O O . ALA A 1 516 ? -6.605 -19.515 -10.031 1.00 81.38 516 ALA A O 1
ATOM 4049 N N . ALA A 1 517 ? -6.498 -17.855 -11.532 1.00 79.56 517 ALA A N 1
ATOM 4050 C CA . ALA A 1 517 ? -7.121 -16.857 -10.665 1.00 79.56 517 ALA A CA 1
ATOM 4051 C C . ALA A 1 517 ? -8.591 -17.193 -10.355 1.00 79.56 517 ALA A C 1
ATOM 4053 O O . ALA A 1 517 ? -9.035 -17.024 -9.220 1.00 79.56 517 ALA A O 1
ATOM 4054 N N . ALA A 1 518 ? -9.341 -17.711 -11.334 1.00 82.25 518 ALA A N 1
ATOM 4055 C CA . ALA A 1 518 ? -10.707 -18.185 -11.126 1.00 82.25 518 ALA A CA 1
ATOM 4056 C C . ALA A 1 518 ? -10.753 -19.412 -10.198 1.00 82.25 518 ALA A C 1
ATOM 4058 O O . ALA A 1 518 ? -11.581 -19.452 -9.290 1.00 82.25 518 ALA A O 1
ATOM 4059 N N . ALA A 1 519 ? -9.832 -20.367 -10.363 1.00 82.69 519 ALA A N 1
ATOM 4060 C CA . ALA A 1 519 ? -9.707 -21.527 -9.482 1.00 82.69 519 ALA A CA 1
ATOM 4061 C C . ALA A 1 519 ? -9.326 -21.121 -8.046 1.00 82.69 519 ALA A C 1
ATOM 4063 O O . ALA A 1 519 ? -9.917 -21.620 -7.090 1.00 82.69 519 ALA A O 1
ATOM 4064 N N . ALA A 1 520 ? -8.409 -20.162 -7.879 1.00 79.12 520 ALA A N 1
ATOM 4065 C CA . ALA A 1 520 ? -8.046 -19.617 -6.571 1.00 79.12 520 ALA A CA 1
ATOM 4066 C C . ALA A 1 520 ? -9.223 -18.887 -5.900 1.00 79.12 520 ALA A C 1
ATOM 4068 O O . ALA A 1 520 ? -9.457 -19.059 -4.705 1.00 79.12 520 ALA A O 1
ATOM 4069 N N . ALA A 1 521 ? -10.009 -18.122 -6.665 1.00 80.69 521 ALA A N 1
ATOM 4070 C CA . ALA A 1 521 ? -11.222 -17.480 -6.160 1.00 80.69 521 ALA A CA 1
ATOM 4071 C C . ALA A 1 521 ? -12.292 -18.506 -5.745 1.00 80.69 521 ALA A C 1
ATOM 4073 O O . ALA A 1 521 ? -12.964 -18.322 -4.731 1.00 80.69 521 ALA A O 1
ATOM 4074 N N . GLN A 1 522 ? -12.427 -19.605 -6.492 1.00 83.69 522 GLN A N 1
ATOM 4075 C CA . GLN A 1 522 ? -13.353 -20.688 -6.166 1.00 83.69 522 GLN A CA 1
ATOM 4076 C C . GLN A 1 522 ? -12.912 -21.460 -4.911 1.00 83.69 522 GLN A C 1
ATOM 4078 O O . GLN A 1 522 ? -13.747 -21.753 -4.058 1.00 83.69 522 GLN A O 1
ATOM 4083 N N . ALA A 1 523 ? -11.610 -21.709 -4.742 1.00 81.88 523 ALA A N 1
ATOM 4084 C CA . ALA A 1 523 ? -11.056 -22.301 -3.524 1.00 81.88 523 ALA A CA 1
ATOM 4085 C C . ALA A 1 523 ? -11.256 -21.388 -2.300 1.00 81.88 523 ALA A C 1
ATOM 4087 O O . ALA A 1 523 ? -11.677 -21.852 -1.244 1.00 81.88 523 ALA A O 1
ATOM 4088 N N . ALA A 1 524 ? -11.041 -20.076 -2.446 1.00 80.56 524 ALA A N 1
ATOM 4089 C CA . ALA A 1 524 ? -11.295 -19.110 -1.376 1.00 80.56 524 ALA A CA 1
ATOM 4090 C C . ALA A 1 524 ? -12.781 -19.061 -0.971 1.00 80.56 524 ALA A C 1
ATOM 4092 O O . ALA A 1 524 ? -13.092 -18.964 0.215 1.00 80.56 524 ALA A O 1
ATOM 4093 N N . ALA A 1 525 ? -13.700 -19.180 -1.936 1.00 82.88 525 ALA A N 1
ATOM 4094 C CA . ALA A 1 525 ? -15.133 -19.266 -1.659 1.00 82.88 525 ALA A CA 1
ATOM 4095 C C . ALA A 1 525 ? -15.501 -20.551 -0.895 1.00 82.88 525 ALA A C 1
ATOM 4097 O O . ALA A 1 525 ? -16.260 -20.482 0.068 1.00 82.88 525 ALA A O 1
ATOM 4098 N N . GLN A 1 526 ? -14.915 -21.696 -1.261 1.00 86.00 526 GLN A N 1
ATOM 4099 C CA . GLN A 1 526 ? -15.121 -22.964 -0.548 1.00 86.00 526 GLN A CA 1
ATOM 4100 C C . GLN A 1 526 ? -14.580 -22.922 0.888 1.00 86.00 526 GLN A C 1
ATOM 4102 O O . GLN A 1 526 ? -15.232 -23.420 1.801 1.00 86.00 526 GLN A O 1
ATOM 4107 N N . VAL A 1 527 ? -13.427 -22.283 1.116 1.00 84.56 527 VAL A N 1
ATOM 4108 C CA . VAL A 1 527 ? -12.881 -22.080 2.470 1.00 84.56 527 VAL A CA 1
ATOM 4109 C C . VAL A 1 527 ? -13.781 -21.154 3.294 1.00 84.56 527 VAL A C 1
ATOM 4111 O O . VAL A 1 527 ? -14.038 -21.428 4.464 1.00 84.56 527 VAL A O 1
ATOM 4114 N N . ALA A 1 528 ? -14.313 -20.084 2.696 1.00 82.81 528 ALA A N 1
ATOM 4115 C CA . ALA A 1 528 ? -15.254 -19.196 3.377 1.00 82.81 528 ALA A CA 1
ATOM 4116 C C . ALA A 1 528 ? -16.564 -19.912 3.754 1.00 82.81 528 ALA A C 1
ATOM 4118 O O . ALA A 1 528 ? -17.079 -19.709 4.853 1.00 82.81 528 ALA A O 1
ATOM 4119 N N . GLU A 1 529 ? -17.079 -20.777 2.878 1.00 86.06 529 GLU A N 1
ATOM 4120 C CA . GLU A 1 529 ? -18.268 -21.594 3.139 1.00 86.06 529 GLU A CA 1
ATOM 4121 C C . GLU A 1 529 ? -18.013 -22.646 4.231 1.00 86.06 529 GLU A C 1
ATOM 4123 O O . GLU A 1 529 ? -18.824 -22.788 5.147 1.00 86.06 529 GLU A O 1
ATOM 4128 N N . ALA A 1 530 ? -16.852 -23.308 4.211 1.00 83.12 530 ALA A N 1
ATOM 4129 C CA . ALA A 1 530 ? -16.440 -24.240 5.260 1.00 83.12 530 ALA A CA 1
ATOM 4130 C C . ALA A 1 530 ? -16.296 -23.547 6.627 1.00 83.12 530 ALA A C 1
ATOM 4132 O O . ALA A 1 530 ? -16.762 -24.072 7.638 1.00 83.12 530 ALA A O 1
ATOM 4133 N N . ASN A 1 531 ? -15.731 -22.337 6.661 1.00 78.62 531 ASN A N 1
ATOM 4134 C CA . ASN A 1 531 ? -15.608 -21.548 7.889 1.00 78.62 531 ASN A CA 1
ATOM 4135 C C . ASN A 1 531 ? -16.972 -21.074 8.411 1.00 78.62 531 ASN A C 1
ATOM 4137 O O . ASN A 1 531 ? -17.207 -21.090 9.619 1.00 78.62 531 ASN A O 1
ATOM 4141 N N . ALA A 1 532 ? -17.898 -20.699 7.523 1.00 82.50 532 ALA A N 1
ATOM 4142 C CA . ALA A 1 532 ? -19.266 -20.357 7.908 1.00 82.50 532 ALA A CA 1
ATOM 4143 C C . ALA A 1 532 ? -20.027 -21.574 8.468 1.00 82.50 532 ALA A C 1
ATOM 4145 O O . ALA A 1 532 ? -20.729 -21.453 9.473 1.00 82.50 532 ALA A O 1
ATOM 4146 N N . ALA A 1 533 ? -19.847 -22.756 7.870 1.00 83.25 533 ALA A N 1
ATOM 4147 C CA . ALA A 1 533 ? -20.414 -24.006 8.370 1.00 83.25 533 ALA A CA 1
ATOM 4148 C C . ALA A 1 533 ? -19.818 -24.411 9.731 1.00 83.25 533 ALA A C 1
ATOM 4150 O O . ALA A 1 533 ? -20.560 -24.812 10.627 1.00 83.25 533 ALA A O 1
ATOM 4151 N N . ALA A 1 534 ? -18.505 -24.245 9.924 1.00 80.81 534 ALA A N 1
ATOM 4152 C CA . ALA A 1 534 ? -17.845 -24.490 11.206 1.00 80.81 534 ALA A CA 1
ATOM 4153 C C . ALA A 1 534 ? -18.349 -23.531 12.298 1.00 80.81 534 ALA A C 1
ATOM 4155 O O . ALA A 1 534 ? -18.683 -23.971 13.397 1.00 80.81 534 ALA A O 1
ATOM 4156 N N . ALA A 1 535 ? -18.498 -22.240 11.986 1.00 79.75 535 ALA A N 1
ATOM 4157 C CA . ALA A 1 535 ? -19.065 -21.260 12.912 1.00 79.75 535 ALA A CA 1
ATOM 4158 C C . ALA A 1 535 ? -20.519 -21.594 13.298 1.00 79.75 535 ALA A C 1
ATOM 4160 O O . ALA A 1 535 ? -20.890 -21.483 14.467 1.00 79.75 535 ALA A O 1
ATOM 4161 N N . ALA A 1 536 ? -21.332 -22.061 12.344 1.00 82.38 536 ALA A N 1
ATOM 4162 C CA . ALA A 1 536 ? -22.697 -22.513 12.610 1.00 82.38 536 ALA A CA 1
ATOM 4163 C C . ALA A 1 536 ? -22.737 -23.778 13.490 1.00 82.38 536 ALA A C 1
ATOM 4165 O O . ALA A 1 536 ? -23.568 -23.869 14.393 1.00 82.38 536 ALA A O 1
ATOM 4166 N N . ALA A 1 537 ? -21.819 -24.727 13.279 1.00 82.25 537 ALA A N 1
ATOM 4167 C CA . ALA A 1 537 ? -21.705 -25.928 14.107 1.00 82.25 537 ALA A CA 1
ATOM 4168 C C . ALA A 1 537 ? -21.280 -25.602 15.550 1.00 82.25 537 ALA A C 1
ATOM 4170 O O . ALA A 1 537 ? -21.842 -26.154 16.496 1.00 82.25 537 ALA A O 1
ATOM 4171 N N . VAL A 1 538 ? -20.346 -24.662 15.734 1.00 82.88 538 VAL A N 1
ATOM 4172 C CA . VAL A 1 538 ? -19.932 -24.179 17.063 1.00 82.88 538 VAL A CA 1
ATOM 4173 C C . VAL A 1 538 ? -21.088 -23.471 17.774 1.00 82.88 538 VAL A C 1
ATOM 4175 O O . VAL A 1 538 ? -21.320 -23.719 18.958 1.00 82.88 538 VAL A O 1
ATOM 4178 N N . ALA A 1 539 ? -21.860 -22.646 17.061 1.00 78.75 539 ALA A N 1
ATOM 4179 C CA . ALA A 1 539 ? -23.043 -21.992 17.618 1.00 78.75 539 ALA A CA 1
ATOM 4180 C C . ALA A 1 539 ? -24.116 -23.007 18.056 1.00 78.75 539 ALA A C 1
ATOM 4182 O O . ALA A 1 539 ? -24.652 -22.894 19.158 1.00 78.75 539 ALA A O 1
ATOM 4183 N N . ALA A 1 540 ? -24.372 -24.040 17.246 1.00 80.50 540 ALA A N 1
ATOM 4184 C CA . ALA A 1 540 ? -25.308 -25.109 17.591 1.00 80.50 540 ALA A CA 1
ATOM 4185 C C . ALA A 1 540 ? -24.833 -25.932 18.805 1.00 80.50 540 ALA A C 1
ATOM 4187 O O . ALA A 1 540 ? -25.627 -26.255 19.688 1.00 80.50 540 ALA A O 1
ATOM 4188 N N . HIS A 1 541 ? -23.534 -26.231 18.903 1.00 79.00 541 HIS A N 1
ATOM 4189 C CA . HIS A 1 541 ? -22.972 -26.947 20.053 1.00 79.00 541 HIS A CA 1
ATOM 4190 C C . HIS A 1 541 ? -23.036 -26.116 21.347 1.00 79.00 541 HIS A C 1
ATOM 4192 O O . HIS A 1 541 ? -23.271 -26.655 22.430 1.00 79.00 541 HIS A O 1
ATOM 4198 N N . ALA A 1 542 ? -22.868 -24.794 21.251 1.00 77.88 542 ALA A N 1
ATOM 4199 C CA . ALA A 1 542 ? -23.030 -23.888 22.386 1.00 77.88 542 ALA A CA 1
ATOM 4200 C C . ALA A 1 542 ? -24.484 -23.847 22.897 1.00 77.88 542 ALA A C 1
ATOM 4202 O O . ALA A 1 542 ? -24.701 -23.793 24.108 1.00 77.88 542 ALA A O 1
ATOM 4203 N N . GLU A 1 543 ? -25.473 -23.930 22.002 1.00 79.44 543 GLU A N 1
ATOM 4204 C CA . GLU A 1 543 ? -26.892 -24.035 22.369 1.00 79.44 543 GLU A CA 1
ATOM 4205 C C . GLU A 1 543 ? -27.217 -25.358 23.075 1.00 79.44 543 GLU A C 1
ATOM 4207 O O . GLU A 1 543 ? -27.916 -25.360 24.090 1.00 79.44 543 GLU A O 1
ATOM 4212 N N . VAL A 1 544 ? -26.660 -26.476 22.600 1.00 79.88 544 VAL A N 1
ATOM 4213 C CA . VAL A 1 544 ? -26.842 -27.791 23.238 1.00 79.88 544 VAL A CA 1
ATOM 4214 C C . VAL A 1 544 ? -26.236 -27.812 24.646 1.00 79.88 544 VAL A C 1
ATOM 4216 O O . VAL A 1 544 ? -26.904 -28.239 25.585 1.00 79.88 544 VAL A O 1
ATOM 4219 N N . LEU A 1 545 ? -25.029 -27.266 24.837 1.00 75.06 545 LEU A N 1
ATOM 4220 C CA . LEU A 1 545 ? -24.401 -27.167 26.164 1.00 75.06 545 LEU A CA 1
ATOM 4221 C C . LEU A 1 545 ? -25.148 -26.223 27.120 1.00 75.06 545 LEU A C 1
ATOM 4223 O O . LEU A 1 545 ? -25.142 -26.436 28.336 1.00 75.06 545 LEU A O 1
ATOM 4227 N N . ALA A 1 546 ? -25.787 -25.174 26.594 1.00 72.25 546 ALA A N 1
ATOM 4228 C CA . ALA A 1 546 ? -26.633 -24.291 27.391 1.00 72.25 546 ALA A CA 1
ATOM 4229 C C . ALA A 1 546 ? -27.908 -25.011 27.865 1.00 72.25 546 ALA A C 1
ATOM 4231 O O . ALA A 1 546 ? -28.272 -24.883 29.034 1.00 72.25 546 ALA A O 1
ATOM 4232 N N . ALA A 1 547 ? -28.528 -25.820 27.000 1.00 70.06 547 ALA A N 1
ATOM 4233 C CA . ALA A 1 547 ? -29.698 -26.627 27.343 1.00 70.06 547 ALA A CA 1
ATOM 4234 C C . ALA A 1 547 ? -29.365 -27.781 28.312 1.00 70.06 547 ALA A C 1
ATOM 4236 O O . ALA A 1 547 ? -30.148 -28.084 29.212 1.00 70.06 547 ALA A O 1
ATOM 4237 N N . GLU A 1 548 ? -28.184 -28.390 28.187 1.00 68.56 548 GLU A N 1
ATOM 4238 C CA . GLU A 1 548 ? -27.741 -29.490 29.054 1.00 68.56 548 GLU A CA 1
ATOM 4239 C C . GLU A 1 548 ? -27.425 -29.011 30.486 1.00 68.56 548 GLU A C 1
ATOM 4241 O O . GLU A 1 548 ? -27.751 -29.689 31.464 1.00 68.56 548 GLU A O 1
ATOM 4246 N N . LYS A 1 549 ? -26.907 -27.781 30.642 1.00 63.34 549 LYS A N 1
ATOM 4247 C CA . LYS A 1 549 ? -26.740 -27.132 31.959 1.00 63.34 549 LYS A CA 1
ATOM 4248 C C . LYS A 1 549 ? -28.058 -26.743 32.632 1.00 63.34 549 LYS A C 1
ATOM 4250 O O . LYS A 1 549 ? -28.081 -26.601 33.852 1.00 63.34 549 LYS A O 1
ATOM 4255 N N . GLU A 1 550 ? -29.143 -26.583 31.880 1.00 57.25 550 GLU A N 1
ATOM 4256 C CA . GLU A 1 550 ? -30.467 -26.271 32.434 1.00 57.25 550 GLU A CA 1
ATOM 4257 C C . GLU A 1 550 ? -31.199 -27.528 32.951 1.00 57.25 550 GLU A C 1
ATOM 4259 O O . GLU A 1 550 ? -32.090 -27.421 33.793 1.00 57.25 550 GLU A O 1
ATOM 4264 N N . GLN A 1 551 ? -30.782 -28.732 32.535 1.00 55.53 551 GLN A N 1
ATOM 4265 C CA . GLN A 1 551 ? -31.374 -30.004 32.979 1.00 55.53 551 GLN A CA 1
ATOM 4266 C C . GLN A 1 551 ? -30.638 -30.699 34.142 1.00 55.53 551 GLN A C 1
ATOM 4268 O O . GLN A 1 551 ? -31.187 -31.637 34.718 1.00 55.53 551 GLN A O 1
ATOM 4273 N N . GLN A 1 552 ? -29.445 -30.243 34.544 1.00 47.94 552 GLN A N 1
ATOM 4274 C CA . GLN A 1 552 ? -28.608 -30.931 35.545 1.00 47.94 552 GLN A CA 1
ATOM 4275 C C . GLN A 1 552 ? -28.717 -30.446 37.008 1.00 47.94 552 GLN A C 1
ATOM 4277 O O . GLN A 1 552 ? -27.877 -30.830 37.817 1.00 47.94 552 GLN A O 1
ATOM 4282 N N . ASP A 1 553 ? -29.735 -29.670 37.407 1.00 49.94 553 ASP A N 1
ATOM 4283 C CA . ASP A 1 553 ? -29.803 -29.178 38.802 1.00 49.94 553 ASP A CA 1
ATOM 4284 C C . ASP A 1 553 ? -31.192 -29.236 39.493 1.00 49.94 553 ASP A C 1
ATOM 4286 O O . ASP A 1 553 ? -31.750 -28.195 39.854 1.00 49.94 553 ASP A O 1
ATOM 4290 N N . PRO A 1 554 ? -31.784 -30.431 39.737 1.00 47.06 554 PRO A N 1
ATOM 4291 C CA . PRO A 1 554 ? -32.940 -30.539 40.632 1.00 47.06 554 PRO A CA 1
ATOM 4292 C C . PRO A 1 554 ? -32.625 -30.970 42.080 1.00 47.06 554 PRO A C 1
ATOM 4294 O O . PRO A 1 554 ? -33.507 -30.850 42.929 1.00 47.06 554 PRO A O 1
ATOM 4297 N N . GLU A 1 555 ? -31.416 -31.420 42.438 1.00 47.72 555 GLU A N 1
ATOM 4298 C CA . GLU A 1 555 ? -31.191 -32.037 43.760 1.00 47.72 555 GLU A CA 1
ATOM 4299 C C . GLU A 1 555 ? -29.925 -31.569 44.488 1.00 47.72 555 GLU A C 1
ATOM 4301 O O . GLU A 1 555 ? -28.899 -32.239 44.484 1.00 47.72 555 GLU A O 1
ATOM 4306 N N . ARG A 1 556 ? -30.025 -30.465 45.240 1.00 43.62 556 ARG A N 1
ATOM 4307 C CA . ARG A 1 556 ? -29.202 -30.253 46.450 1.00 43.62 556 ARG A CA 1
ATOM 4308 C C . ARG A 1 556 ? -29.870 -29.284 47.428 1.00 43.62 556 ARG A C 1
ATOM 4310 O O . ARG A 1 556 ? -29.483 -28.135 47.617 1.00 43.62 556 ARG A O 1
ATOM 4317 N N . LYS A 1 557 ? -30.907 -29.789 48.098 1.00 49.50 557 LYS A N 1
ATOM 4318 C CA . LYS A 1 557 ? -31.381 -29.292 49.397 1.00 49.50 557 LYS A CA 1
ATOM 4319 C C . LYS A 1 557 ? -31.319 -30.442 50.395 1.00 49.50 557 LYS A C 1
ATOM 4321 O O . LYS A 1 557 ? -32.161 -31.330 50.309 1.00 49.50 557 LYS A O 1
ATOM 4326 N N . LYS A 1 558 ? -30.379 -30.381 51.345 1.00 47.91 558 LYS A N 1
ATOM 4327 C CA . LYS A 1 558 ? -30.534 -30.714 52.780 1.00 47.91 558 LYS A CA 1
ATOM 4328 C C . LYS A 1 558 ? -29.171 -30.933 53.447 1.00 47.91 558 LYS A C 1
ATOM 4330 O O . LYS A 1 558 ? -28.312 -31.601 52.890 1.00 47.91 558 LYS A O 1
ATOM 4335 N N . GLY A 1 559 ? -29.066 -30.438 54.680 1.00 36.19 559 GLY A N 1
ATOM 4336 C CA . GLY A 1 559 ? -27.962 -30.666 55.616 1.00 36.19 559 GLY A CA 1
ATOM 4337 C C . GLY A 1 559 ? -27.078 -29.427 55.740 1.00 36.19 559 GLY A C 1
ATOM 4338 O O . GLY A 1 559 ? -26.577 -28.941 54.739 1.00 36.19 559 GLY A O 1
ATOM 4339 N N . GLY A 1 560 ? -26.870 -28.832 56.904 1.00 36.94 560 GLY A N 1
ATOM 4340 C CA . GLY A 1 560 ? -27.288 -29.165 58.258 1.00 36.94 560 GLY A CA 1
ATOM 4341 C C . GLY A 1 560 ? -26.596 -28.172 59.189 1.00 36.94 560 GLY A C 1
ATOM 4342 O O . GLY A 1 560 ? -25.472 -27.759 58.911 1.00 36.94 560 GLY A O 1
ATOM 4343 N N . ASP A 1 561 ? -27.300 -27.769 60.241 1.00 45.91 561 ASP A N 1
ATOM 4344 C CA . ASP A 1 561 ? -26.758 -27.013 61.366 1.00 45.91 561 ASP A CA 1
ATOM 4345 C C . ASP A 1 561 ? -25.508 -27.694 61.940 1.00 45.91 561 ASP A C 1
ATOM 4347 O O . ASP A 1 561 ? -25.468 -28.926 62.035 1.00 45.91 561 ASP A O 1
ATOM 4351 N N . LYS A 1 562 ? -24.540 -26.896 62.402 1.00 38.28 562 LYS A N 1
ATOM 4352 C CA . LYS A 1 562 ? -23.900 -27.142 63.696 1.00 38.28 562 LYS A CA 1
ATOM 4353 C C . LYS A 1 562 ? -23.162 -25.916 64.214 1.00 38.28 562 LYS A C 1
ATOM 4355 O O . LYS A 1 562 ? -22.419 -25.251 63.499 1.00 38.28 562 LYS A O 1
ATOM 4360 N N . ASP A 1 563 ? -23.444 -25.679 65.481 1.00 48.16 563 ASP A N 1
ATOM 4361 C CA . ASP A 1 563 ? -22.946 -24.649 66.368 1.00 48.16 563 ASP A CA 1
ATOM 4362 C C . ASP A 1 563 ? -21.431 -24.732 66.566 1.00 48.16 563 ASP A C 1
ATOM 4364 O O . ASP A 1 563 ? -20.895 -25.833 66.668 1.00 48.16 563 ASP A O 1
ATOM 4368 N N . THR A 1 564 ? -20.793 -23.575 66.753 1.00 44.56 564 THR A N 1
ATOM 4369 C CA . THR A 1 564 ? -19.748 -23.375 67.771 1.00 44.56 564 THR A CA 1
ATOM 4370 C C . THR A 1 564 ? -19.579 -21.878 68.029 1.00 44.56 564 THR A C 1
ATOM 4372 O O . THR A 1 564 ? -18.914 -21.174 67.271 1.00 44.56 564 THR A O 1
ATOM 4375 N N . GLU A 1 565 ? -20.186 -21.404 69.116 1.00 55.59 565 GLU A N 1
ATOM 4376 C CA . GLU A 1 565 ? -19.675 -20.277 69.898 1.00 55.59 565 GLU A CA 1
ATOM 4377 C C . GLU A 1 565 ? -18.449 -20.752 70.696 1.00 55.59 565 GLU A C 1
ATOM 4379 O O . GLU A 1 565 ? -18.523 -21.805 71.337 1.00 55.59 565 GLU A O 1
ATOM 4384 N N . ARG A 1 566 ? -17.349 -19.985 70.675 1.00 40.50 566 ARG A N 1
ATOM 4385 C CA . ARG A 1 566 ? -16.485 -19.729 71.846 1.00 40.50 566 ARG A CA 1
ATOM 4386 C C . ARG A 1 566 ? -15.357 -18.737 71.537 1.00 40.50 566 ARG A C 1
ATOM 4388 O O . ARG A 1 566 ? -14.465 -19.038 70.754 1.00 40.50 566 ARG A O 1
ATOM 4395 N N . ASP A 1 567 ? -15.477 -17.583 72.183 1.00 42.12 567 ASP A N 1
ATOM 4396 C CA . ASP A 1 567 ? -14.493 -16.896 73.028 1.00 42.12 567 ASP A CA 1
ATOM 4397 C C . ASP A 1 567 ? -13.070 -16.593 72.507 1.00 42.12 567 ASP A C 1
ATOM 4399 O O . ASP A 1 567 ? -12.248 -17.471 72.263 1.00 42.12 567 ASP A O 1
ATOM 4403 N N . ASP A 1 568 ? -12.814 -15.280 72.513 1.00 41.94 568 ASP A N 1
ATOM 4404 C CA . ASP A 1 568 ? -11.645 -14.572 73.047 1.00 41.94 568 ASP A CA 1
ATOM 4405 C C . ASP A 1 568 ? -10.286 -14.566 72.315 1.00 41.94 568 ASP A C 1
ATOM 4407 O O . ASP A 1 568 ? -9.573 -15.552 72.164 1.00 41.94 568 ASP A O 1
ATOM 4411 N N . GLU A 1 569 ? -9.910 -13.332 71.954 1.00 50.19 569 GLU A N 1
ATOM 4412 C CA . GLU A 1 569 ? -8.590 -12.713 72.130 1.00 50.19 569 GLU A CA 1
ATOM 4413 C C . GLU A 1 569 ? -7.336 -13.599 71.978 1.00 50.19 569 GLU A C 1
ATOM 4415 O O . GLU A 1 569 ? -6.751 -14.055 72.956 1.00 50.19 569 GLU A O 1
ATOM 4420 N N . ALA A 1 570 ? -6.777 -13.676 70.766 1.00 41.59 570 ALA A N 1
ATOM 4421 C CA . ALA A 1 570 ? -5.326 -13.776 70.586 1.00 41.59 570 ALA A CA 1
ATOM 4422 C C . ALA A 1 570 ? -4.914 -13.283 69.193 1.00 41.59 570 ALA A C 1
ATOM 4424 O O . ALA A 1 570 ? -5.589 -13.510 68.195 1.00 41.59 570 ALA A O 1
ATOM 4425 N N . GLY A 1 571 ? -3.819 -12.528 69.151 1.00 41.28 571 GLY A N 1
ATOM 4426 C CA . GLY A 1 571 ? -3.451 -11.666 68.039 1.00 41.28 571 GLY A CA 1
ATOM 4427 C C . GLY A 1 571 ? -3.162 -12.344 66.700 1.00 41.28 571 GLY A C 1
ATOM 4428 O O . GLY A 1 571 ? -2.765 -13.500 66.616 1.00 41.28 571 GLY A O 1
ATOM 4429 N N . LYS A 1 572 ? -3.275 -11.503 65.664 1.00 47.44 572 LYS A N 1
ATOM 4430 C CA . LYS A 1 572 ? -2.640 -11.599 64.343 1.00 47.44 572 LYS A CA 1
ATOM 4431 C C . LYS A 1 572 ? -1.348 -12.432 64.362 1.00 47.44 572 LYS A C 1
ATOM 4433 O O . LYS A 1 572 ? -0.256 -11.891 64.537 1.00 47.44 572 LYS A O 1
ATOM 4438 N N . LYS A 1 573 ? -1.466 -13.722 64.081 1.00 46.81 573 LYS A N 1
ATOM 4439 C CA . LYS A 1 573 ? -0.492 -14.442 63.271 1.00 46.81 573 LYS A CA 1
ATOM 4440 C C . LYS A 1 573 ? -1.187 -14.668 61.942 1.00 46.81 573 LYS A C 1
ATOM 4442 O O . LYS A 1 573 ? -2.219 -15.314 61.878 1.00 46.81 573 LYS A O 1
ATOM 4447 N N . PHE A 1 574 ? -0.692 -13.968 60.933 1.00 44.22 574 PHE A N 1
ATOM 4448 C CA . PHE A 1 574 ? -1.040 -14.206 59.543 1.00 44.22 574 PHE A CA 1
ATOM 4449 C C . PHE A 1 574 ? -0.573 -15.636 59.253 1.00 44.22 574 PHE A C 1
ATOM 4451 O O . PHE A 1 574 ? 0.626 -15.901 59.373 1.00 44.22 574 PHE A O 1
ATOM 4458 N N . ASP A 1 575 ? -1.502 -16.555 59.007 1.00 54.28 575 ASP A N 1
ATOM 4459 C CA . ASP A 1 575 ? -1.180 -17.938 58.672 1.00 54.28 575 ASP A CA 1
ATOM 4460 C C . ASP A 1 575 ? -0.448 -17.946 57.325 1.00 54.28 575 ASP A C 1
ATOM 4462 O O . ASP A 1 575 ? -1.029 -17.737 56.264 1.00 54.28 575 ASP A O 1
ATOM 4466 N N . LEU A 1 576 ? 0.872 -18.135 57.387 1.00 56.75 576 LEU A N 1
ATOM 4467 C CA . LEU A 1 576 ? 1.763 -18.242 56.227 1.00 56.75 576 LEU A CA 1
ATOM 4468 C C . LEU A 1 576 ? 1.463 -19.484 55.367 1.00 56.75 576 LEU A C 1
ATOM 4470 O O . LEU A 1 576 ? 1.953 -19.583 54.248 1.00 56.75 576 LEU A O 1
ATOM 4474 N N . THR A 1 577 ? 0.627 -20.400 55.853 1.00 59.12 577 THR A N 1
ATOM 4475 C CA . THR A 1 577 ? 0.269 -21.646 55.169 1.00 59.12 577 THR A CA 1
ATOM 4476 C C . THR A 1 577 ? -0.663 -21.424 53.977 1.00 59.12 577 THR A C 1
ATOM 4478 O O . THR A 1 577 ? -0.494 -22.081 52.959 1.00 59.12 577 THR A O 1
ATOM 4481 N N . GLU A 1 578 ? -1.585 -20.454 54.035 1.00 66.62 578 GLU A N 1
ATOM 4482 C CA . GLU A 1 578 ? -2.429 -20.120 52.870 1.00 66.62 578 GLU A CA 1
ATOM 4483 C C . GLU A 1 578 ? -1.612 -19.431 51.766 1.00 66.62 578 GLU A C 1
ATOM 4485 O O . GLU A 1 578 ? -1.881 -19.605 50.581 1.00 66.62 578 GLU A O 1
ATOM 4490 N N . SER A 1 579 ? -0.575 -18.670 52.136 1.00 71.44 579 SER A N 1
ATOM 4491 C CA . SER A 1 579 ? 0.351 -18.112 51.148 1.00 71.44 579 SER A CA 1
ATOM 4492 C C . SER A 1 579 ? 1.273 -19.167 50.536 1.00 71.44 579 SER A C 1
ATOM 4494 O O . SER A 1 579 ? 1.631 -19.022 49.373 1.00 71.44 579 SER A O 1
ATOM 4496 N N . GLU A 1 580 ? 1.640 -20.216 51.276 1.00 79.88 580 GLU A N 1
ATOM 4497 C CA . GLU A 1 580 ? 2.439 -21.329 50.747 1.00 79.88 580 GLU A CA 1
ATOM 4498 C C . GLU A 1 580 ? 1.635 -22.178 49.749 1.00 79.88 580 GLU A C 1
ATOM 4500 O O . GLU A 1 580 ? 2.157 -22.470 48.678 1.00 79.88 580 GLU A O 1
ATOM 4505 N N . GLU A 1 581 ? 0.351 -22.463 50.009 1.00 81.88 581 GLU A N 1
ATOM 4506 C CA . GLU A 1 581 ? -0.519 -23.167 49.045 1.00 81.88 581 GLU A CA 1
ATOM 4507 C C . GLU A 1 581 ? -0.713 -22.376 47.741 1.00 81.88 581 GLU A C 1
ATOM 4509 O O . GLU A 1 581 ? -0.630 -22.946 46.656 1.00 81.88 581 GLU A O 1
ATOM 4514 N N . ILE A 1 582 ? -0.900 -21.052 47.821 1.00 80.25 582 ILE A N 1
ATOM 4515 C CA . ILE A 1 582 ? -1.030 -20.200 46.624 1.00 80.25 582 ILE A CA 1
ATOM 4516 C C . ILE A 1 582 ? 0.282 -20.163 45.825 1.00 80.25 582 ILE A C 1
ATOM 4518 O O . ILE A 1 582 ? 0.259 -20.118 44.594 1.00 80.25 582 ILE A O 1
ATOM 4522 N N . ILE A 1 583 ? 1.433 -20.178 46.507 1.00 83.69 583 ILE A N 1
ATOM 4523 C CA . ILE A 1 583 ? 2.743 -20.224 45.846 1.00 83.69 583 ILE A CA 1
ATOM 4524 C C . ILE A 1 583 ? 2.955 -21.587 45.176 1.00 83.69 583 ILE A C 1
ATOM 4526 O O . ILE A 1 583 ? 3.390 -21.616 44.029 1.00 83.69 583 ILE A O 1
ATOM 4530 N N . GLU A 1 584 ? 2.606 -22.698 45.830 1.00 91.00 584 GLU A N 1
ATOM 4531 C CA . GLU A 1 584 ? 2.696 -24.036 45.228 1.00 91.00 584 GLU A CA 1
ATOM 4532 C C . GLU A 1 584 ? 1.761 -24.196 44.018 1.00 91.00 584 GLU A C 1
ATOM 4534 O O . GLU A 1 584 ? 2.167 -24.771 43.004 1.00 91.00 584 GLU A O 1
ATOM 4539 N N . GLU A 1 585 ? 0.547 -23.640 44.075 1.00 91.75 585 GLU A N 1
ATOM 4540 C CA . GLU A 1 585 ? -0.395 -23.644 42.950 1.00 91.75 585 GLU A CA 1
ATOM 4541 C C . GLU A 1 585 ? 0.161 -22.828 41.770 1.00 91.75 585 GLU A C 1
ATOM 4543 O O . GLU A 1 585 ? 0.253 -23.350 40.656 1.00 91.75 585 GLU A O 1
ATOM 4548 N N . MET A 1 586 ? 0.672 -21.615 42.021 1.00 90.38 586 MET A N 1
ATOM 4549 C CA . MET A 1 586 ? 1.343 -20.801 40.997 1.00 90.38 586 MET A CA 1
ATOM 4550 C C . MET A 1 586 ? 2.588 -21.482 40.408 1.00 90.38 586 MET A C 1
ATOM 4552 O O . MET A 1 586 ? 2.828 -21.396 39.203 1.00 90.38 586 MET A O 1
ATOM 4556 N N . GLU A 1 587 ? 3.400 -22.156 41.225 1.00 93.19 587 GLU A N 1
ATOM 4557 C CA . GLU A 1 587 ? 4.562 -22.904 40.737 1.00 93.19 587 GLU A CA 1
ATOM 4558 C C . GLU A 1 587 ? 4.154 -24.109 39.882 1.00 93.19 587 GLU A C 1
ATOM 4560 O O . GLU A 1 587 ? 4.846 -24.432 38.914 1.00 93.19 587 GLU A O 1
ATOM 4565 N N . SER A 1 588 ? 3.038 -24.767 40.208 1.00 92.81 588 SER A N 1
ATOM 4566 C CA . SER A 1 588 ? 2.503 -25.874 39.411 1.00 92.81 588 SER A CA 1
ATOM 4567 C C . SER A 1 588 ? 1.997 -25.402 38.044 1.00 92.81 588 SER A C 1
ATOM 4569 O O . SER A 1 588 ? 2.343 -26.009 37.030 1.00 92.81 588 SER A O 1
ATOM 4571 N N . GLU A 1 589 ? 1.296 -24.265 37.995 1.00 92.31 589 GLU A N 1
ATOM 4572 C CA . GLU A 1 589 ? 0.834 -23.653 36.745 1.00 92.31 589 GLU A CA 1
ATOM 4573 C C . GLU A 1 589 ? 2.010 -23.192 35.877 1.00 92.31 589 GLU A C 1
ATOM 4575 O O . GLU A 1 589 ? 2.007 -23.408 34.666 1.00 92.31 589 GLU A O 1
ATOM 4580 N N . LEU A 1 590 ? 3.055 -22.615 36.481 1.00 92.81 590 LEU A N 1
ATOM 4581 C CA . LEU A 1 590 ? 4.269 -22.222 35.760 1.00 92.81 590 LEU A CA 1
ATOM 4582 C C . LEU A 1 590 ? 5.021 -23.427 35.180 1.00 92.81 590 LEU A C 1
ATOM 4584 O O . LEU A 1 590 ? 5.547 -23.334 34.070 1.00 92.81 590 LEU A O 1
ATOM 4588 N N . ARG A 1 591 ? 5.062 -24.562 35.891 1.00 93.50 591 ARG A N 1
ATOM 4589 C CA . ARG A 1 591 ? 5.642 -25.809 35.359 1.00 93.50 591 ARG A CA 1
ATOM 4590 C C . ARG A 1 591 ? 4.815 -26.354 34.199 1.00 93.50 591 ARG A C 1
ATOM 4592 O O . ARG A 1 591 ? 5.388 -26.694 33.170 1.00 93.50 591 ARG A O 1
ATOM 4599 N N . GLU A 1 592 ? 3.489 -26.360 34.314 1.00 94.81 592 GLU A N 1
ATOM 4600 C CA . GLU A 1 592 ? 2.617 -26.808 33.223 1.00 94.81 592 GLU A CA 1
ATOM 4601 C C . GLU A 1 592 ? 2.728 -25.894 31.989 1.00 94.81 592 GLU A C 1
ATOM 4603 O O . GLU A 1 592 ? 2.752 -26.370 30.853 1.00 94.81 592 GLU A O 1
ATOM 4608 N N . GLN A 1 593 ? 2.859 -24.579 32.187 1.00 90.56 593 GLN A N 1
ATOM 4609 C CA . GLN A 1 593 ? 3.125 -23.637 31.098 1.00 90.56 593 GLN A CA 1
ATOM 4610 C C . GLN A 1 593 ? 4.486 -23.892 30.440 1.00 90.56 593 GLN A C 1
ATOM 4612 O O . GLN A 1 593 ? 4.572 -23.873 29.212 1.00 90.56 593 GLN A O 1
ATOM 4617 N N . ALA A 1 594 ? 5.530 -24.176 31.222 1.00 91.25 594 ALA A N 1
ATOM 4618 C CA . ALA A 1 594 ? 6.847 -24.515 30.689 1.00 91.25 594 ALA A CA 1
ATOM 4619 C C . ALA A 1 594 ? 6.817 -25.805 29.847 1.00 91.25 594 ALA A C 1
ATOM 4621 O O . ALA A 1 594 ? 7.378 -25.827 28.751 1.00 91.25 594 ALA A O 1
ATOM 4622 N N . ASP A 1 595 ? 6.098 -26.836 30.297 1.00 94.56 595 ASP A N 1
ATOM 4623 C CA . ASP A 1 595 ? 5.941 -28.093 29.554 1.00 94.56 595 ASP A CA 1
ATOM 4624 C C . ASP A 1 595 ? 5.161 -27.895 28.242 1.00 94.56 595 ASP A C 1
ATOM 4626 O O . ASP A 1 595 ? 5.512 -28.468 27.208 1.00 94.56 595 ASP A O 1
ATOM 4630 N N . ARG A 1 596 ? 4.136 -27.028 28.236 1.00 91.62 596 ARG A N 1
ATOM 4631 C CA . ARG A 1 596 ? 3.406 -26.662 27.008 1.00 91.62 596 ARG A CA 1
ATOM 4632 C C . ARG A 1 596 ? 4.295 -25.925 26.010 1.00 91.62 596 ARG A C 1
ATOM 4634 O O . ARG A 1 596 ? 4.230 -26.220 24.819 1.00 91.62 596 ARG A O 1
ATOM 4641 N N . VAL A 1 597 ? 5.131 -24.995 26.476 1.00 91.69 597 VAL A N 1
ATOM 4642 C CA . VAL A 1 597 ? 6.094 -24.293 25.611 1.00 91.69 597 VAL A CA 1
ATOM 4643 C C . VAL A 1 597 ? 7.089 -25.285 25.011 1.00 91.69 597 VAL A C 1
ATOM 4645 O O . VAL A 1 597 ? 7.318 -25.251 23.805 1.00 91.69 597 VAL A O 1
ATOM 4648 N N . PHE A 1 598 ? 7.601 -26.225 25.809 1.00 95.44 598 PHE A N 1
ATOM 4649 C CA . PHE A 1 598 ? 8.516 -27.256 25.321 1.00 95.44 598 PHE A CA 1
ATOM 4650 C C . PHE A 1 598 ? 7.860 -28.172 24.271 1.00 95.44 598 PHE A C 1
ATOM 4652 O O . PHE A 1 598 ? 8.449 -28.443 23.226 1.00 95.44 598 PHE A O 1
ATOM 4659 N N . SER A 1 599 ? 6.604 -28.580 24.488 1.00 93.44 599 SER A N 1
ATOM 4660 C CA . SER A 1 599 ? 5.831 -29.358 23.507 1.00 93.44 599 SER A CA 1
ATOM 4661 C C . SER A 1 599 ? 5.618 -28.594 22.195 1.00 93.44 599 SER A C 1
ATOM 4663 O O . SER A 1 599 ? 5.715 -29.180 21.118 1.00 93.44 599 SER A O 1
ATOM 4665 N N . LEU A 1 600 ? 5.344 -27.287 22.262 1.00 90.44 600 LEU A N 1
ATOM 4666 C CA . LEU A 1 600 ? 5.191 -26.450 21.070 1.00 90.44 600 LEU A CA 1
ATOM 4667 C C . LEU A 1 600 ? 6.517 -26.276 20.319 1.00 90.44 600 LEU A C 1
ATOM 4669 O O . LEU A 1 600 ? 6.525 -26.259 19.089 1.00 90.44 600 LEU A O 1
ATOM 4673 N N . GLU A 1 601 ? 7.644 -26.182 21.026 1.00 92.94 601 GLU A N 1
ATOM 4674 C CA . GLU A 1 601 ? 8.970 -26.153 20.402 1.00 92.94 601 GLU A CA 1
ATOM 4675 C C . GLU A 1 601 ? 9.291 -27.469 19.676 1.00 92.94 601 GLU A C 1
ATOM 4677 O O . GLU A 1 601 ? 9.803 -27.435 18.552 1.00 92.94 601 GLU A O 1
ATOM 4682 N N . GLU A 1 602 ? 8.945 -28.625 20.253 1.00 96.00 602 GLU A N 1
ATOM 4683 C CA . GLU A 1 602 ? 9.084 -29.924 19.579 1.00 96.00 602 GLU A CA 1
ATOM 4684 C C . GLU A 1 602 ? 8.208 -30.014 18.318 1.00 96.00 602 GLU A C 1
ATOM 4686 O O . GLU A 1 602 ? 8.683 -30.445 17.260 1.00 96.00 602 GLU A O 1
ATOM 4691 N N . GLU A 1 603 ? 6.959 -29.544 18.376 1.00 93.25 603 GLU A N 1
ATOM 4692 C CA . GLU A 1 603 ? 6.072 -29.485 17.208 1.00 93.25 603 GLU A CA 1
ATOM 4693 C C . GLU A 1 603 ? 6.612 -28.547 16.118 1.00 93.25 603 GLU A C 1
ATOM 4695 O O . GLU A 1 603 ? 6.606 -28.896 14.933 1.00 93.25 603 GLU A O 1
ATOM 4700 N N . GLN A 1 604 ? 7.151 -27.383 16.493 1.00 91.56 604 GLN A N 1
ATOM 4701 C CA . GLN A 1 604 ? 7.789 -26.465 15.547 1.00 91.56 604 GLN A CA 1
ATOM 4702 C C . GLN A 1 604 ? 9.023 -27.087 14.883 1.00 91.56 604 GLN A C 1
ATOM 4704 O O . GLN A 1 604 ? 9.217 -26.935 13.672 1.00 91.56 604 GLN A O 1
ATOM 4709 N N . GLN A 1 605 ? 9.845 -27.824 15.635 1.00 94.75 605 GLN A N 1
ATOM 4710 C CA . GLN A 1 605 ? 10.986 -28.552 15.076 1.00 94.75 605 GLN A CA 1
ATOM 4711 C C . GLN A 1 605 ? 10.537 -29.668 14.122 1.00 94.75 605 GLN A C 1
ATOM 4713 O O . GLN A 1 605 ? 11.113 -29.817 13.038 1.00 94.75 605 GLN A O 1
ATOM 4718 N N . ALA A 1 606 ? 9.473 -30.401 14.462 1.00 93.44 606 ALA A N 1
ATOM 4719 C CA . ALA A 1 606 ? 8.895 -31.425 13.597 1.00 93.44 606 ALA A CA 1
ATOM 4720 C C . ALA A 1 606 ? 8.346 -30.832 12.286 1.00 93.44 606 ALA A C 1
ATOM 4722 O O . ALA A 1 606 ? 8.633 -31.349 11.203 1.00 93.44 606 ALA A O 1
ATOM 4723 N N . LEU A 1 607 ? 7.622 -29.710 12.355 1.00 91.25 607 LEU A N 1
ATOM 4724 C CA . LEU A 1 607 ? 7.117 -29.000 11.175 1.00 91.25 607 LEU A CA 1
ATOM 4725 C C . LEU A 1 607 ? 8.251 -28.453 10.301 1.00 91.25 607 LEU A C 1
ATOM 4727 O O . LEU A 1 607 ? 8.181 -28.531 9.072 1.00 91.25 607 LEU A O 1
ATOM 4731 N N . LYS A 1 608 ? 9.332 -27.953 10.909 1.00 93.50 608 LYS A N 1
ATOM 4732 C CA . LYS A 1 608 ? 10.518 -27.494 10.176 1.00 93.50 608 LYS A CA 1
ATOM 4733 C C . LYS A 1 608 ? 11.178 -28.635 9.397 1.00 93.50 608 LYS A C 1
ATOM 4735 O O . LYS A 1 608 ? 11.477 -28.463 8.215 1.00 93.50 608 LYS A O 1
ATOM 4740 N N . LEU A 1 609 ? 11.325 -29.810 10.014 1.00 95.12 609 LEU A N 1
ATOM 4741 C CA . LEU A 1 609 ? 11.832 -31.012 9.341 1.00 95.12 609 LEU A CA 1
ATOM 4742 C C . LEU A 1 609 ? 10.910 -31.472 8.202 1.00 95.12 609 LEU A C 1
ATOM 4744 O O . LEU A 1 609 ? 11.392 -31.834 7.126 1.00 95.12 609 LEU A O 1
ATOM 4748 N N . GLN A 1 610 ? 9.587 -31.411 8.388 1.00 93.06 610 GLN A N 1
ATOM 4749 C CA . GLN A 1 610 ? 8.632 -31.712 7.317 1.00 93.06 610 GLN A CA 1
ATOM 4750 C C . GLN A 1 610 ? 8.777 -30.741 6.140 1.00 93.06 610 GLN A C 1
ATOM 4752 O O . GLN A 1 610 ? 8.819 -31.179 4.989 1.00 93.06 610 GLN A O 1
ATOM 4757 N N . LEU A 1 611 ? 8.931 -29.444 6.406 1.00 91.50 611 LEU A N 1
ATOM 4758 C CA . LEU A 1 611 ? 9.096 -28.420 5.374 1.00 91.50 611 LEU A CA 1
ATOM 4759 C C . LEU A 1 611 ? 10.412 -28.587 4.600 1.00 91.50 611 LEU A C 1
ATOM 4761 O O . LEU A 1 611 ? 10.423 -28.463 3.374 1.00 91.50 611 LEU A O 1
ATOM 4765 N N . GLU A 1 612 ? 11.511 -28.923 5.278 1.00 94.19 612 GLU A N 1
ATOM 4766 C CA . GLU A 1 612 ? 12.784 -29.260 4.626 1.00 94.19 612 GLU A CA 1
ATOM 4767 C C . GLU A 1 612 ? 12.670 -30.524 3.760 1.00 94.19 612 GLU A C 1
ATOM 4769 O O . GLU A 1 612 ? 13.160 -30.546 2.627 1.00 94.19 612 GLU A O 1
ATOM 4774 N N . SER A 1 613 ? 11.952 -31.549 4.233 1.00 94.44 613 SER A N 1
ATOM 4775 C CA . SER A 1 613 ? 11.696 -32.759 3.443 1.00 94.44 613 SER A CA 1
ATOM 4776 C C . SER A 1 613 ? 10.840 -32.480 2.197 1.00 94.44 613 SER A C 1
ATOM 4778 O O . SER A 1 613 ? 11.134 -32.992 1.116 1.00 94.44 613 SER A O 1
ATOM 4780 N N . ALA A 1 614 ? 9.833 -31.607 2.316 1.00 90.25 614 ALA A N 1
ATOM 4781 C CA . ALA A 1 614 ? 8.962 -31.208 1.216 1.00 90.25 614 ALA A CA 1
ATOM 4782 C C . ALA A 1 614 ? 9.710 -30.368 0.171 1.00 90.25 614 ALA A C 1
ATOM 4784 O O . ALA A 1 614 ? 9.528 -30.584 -1.027 1.00 90.25 614 ALA A O 1
ATOM 4785 N N . LYS A 1 615 ? 10.599 -29.462 0.606 1.00 92.38 615 LYS A N 1
ATOM 4786 C CA . LYS A 1 615 ? 11.492 -28.710 -0.292 1.00 92.38 615 LYS A CA 1
ATOM 4787 C C . LYS A 1 615 ? 12.377 -29.647 -1.105 1.00 92.38 615 LYS A C 1
ATOM 4789 O O . LYS A 1 615 ? 12.392 -29.556 -2.327 1.00 92.38 615 LYS A O 1
ATOM 4794 N N . LYS A 1 616 ? 13.016 -30.617 -0.446 1.00 94.88 616 LYS A N 1
ATOM 4795 C CA . LYS A 1 616 ? 13.841 -31.619 -1.130 1.00 94.88 616 LYS A CA 1
ATOM 4796 C C . LYS A 1 616 ? 13.041 -32.429 -2.159 1.00 94.88 616 LYS A C 1
ATOM 4798 O O . LYS A 1 616 ? 13.513 -32.647 -3.269 1.00 94.88 616 LYS A O 1
ATOM 4803 N N . ALA A 1 617 ? 11.810 -32.825 -1.827 1.00 92.25 617 ALA A N 1
ATOM 4804 C CA . ALA A 1 617 ? 10.929 -33.519 -2.767 1.00 92.25 617 ALA A CA 1
ATOM 4805 C C . ALA A 1 617 ? 10.525 -32.641 -3.969 1.00 92.25 617 ALA A C 1
ATOM 4807 O O . ALA A 1 617 ? 10.426 -33.141 -5.092 1.00 92.25 617 ALA A O 1
ATOM 4808 N N . ALA A 1 618 ? 10.306 -31.339 -3.757 1.00 90.56 618 ALA A N 1
ATOM 4809 C CA . ALA A 1 618 ? 10.014 -30.389 -4.827 1.00 90.56 618 ALA A CA 1
ATOM 4810 C C . ALA A 1 618 ? 11.219 -30.189 -5.761 1.00 90.56 618 ALA A C 1
ATOM 4812 O O . ALA A 1 618 ? 11.045 -30.198 -6.982 1.00 90.56 618 ALA A O 1
ATOM 4813 N N . ASP A 1 619 ? 12.430 -30.094 -5.210 1.00 93.12 619 ASP A N 1
ATOM 4814 C CA . ASP A 1 619 ? 13.670 -29.998 -5.987 1.00 93.12 619 ASP A CA 1
ATOM 4815 C C . ASP A 1 619 ? 13.904 -31.266 -6.827 1.00 93.12 619 ASP A C 1
ATOM 4817 O O . ASP A 1 619 ? 14.213 -31.177 -8.018 1.00 93.12 619 ASP A O 1
ATOM 4821 N N . ASP A 1 620 ? 13.648 -32.451 -6.262 1.00 93.81 620 ASP A N 1
ATOM 4822 C CA . ASP A 1 620 ? 13.723 -33.726 -6.988 1.00 93.81 620 ASP A CA 1
ATOM 4823 C C . ASP A 1 620 ? 12.689 -33.810 -8.129 1.00 93.81 620 ASP A C 1
ATOM 4825 O O . ASP A 1 620 ? 12.982 -34.329 -9.213 1.00 93.81 620 ASP A O 1
ATOM 4829 N N . LEU A 1 621 ? 11.468 -33.303 -7.919 1.00 92.12 621 LEU A N 1
ATOM 4830 C CA . LEU A 1 621 ? 10.440 -33.224 -8.965 1.00 92.12 621 LEU A CA 1
ATOM 4831 C C . LEU A 1 621 ? 10.812 -32.213 -10.054 1.00 92.12 621 LEU A C 1
ATOM 4833 O O . LEU A 1 621 ? 10.625 -32.498 -11.238 1.00 92.12 621 LEU A O 1
ATOM 4837 N N . SER A 1 622 ? 11.376 -31.068 -9.673 1.00 92.50 622 SER A N 1
ATOM 4838 C CA . SER A 1 622 ? 11.895 -30.064 -10.604 1.00 92.50 622 SER A CA 1
ATOM 4839 C C . SER A 1 622 ? 13.004 -30.652 -11.482 1.00 92.50 622 SER A C 1
ATOM 4841 O O . SER A 1 622 ? 12.934 -30.573 -12.711 1.00 92.50 622 SER A O 1
ATOM 4843 N N . ALA A 1 623 ? 13.962 -31.364 -10.880 1.00 91.88 623 ALA A N 1
ATOM 4844 C CA . ALA A 1 623 ? 15.025 -32.059 -11.600 1.00 91.88 623 ALA A CA 1
ATOM 4845 C C . ALA A 1 623 ? 14.478 -33.137 -12.557 1.00 91.88 623 ALA A C 1
ATOM 4847 O O . ALA A 1 623 ? 14.935 -33.247 -13.698 1.00 91.88 623 ALA A O 1
ATOM 4848 N N . LYS A 1 624 ? 13.457 -33.904 -12.142 1.00 93.94 624 LYS A N 1
ATOM 4849 C CA . LYS A 1 624 ? 12.775 -34.880 -13.015 1.00 93.94 624 LYS A CA 1
ATOM 4850 C C . LYS A 1 624 ? 12.053 -34.213 -14.183 1.00 93.94 624 LYS A C 1
ATOM 4852 O O . LYS A 1 624 ? 12.145 -34.710 -15.304 1.00 93.94 624 LYS A O 1
ATOM 4857 N N . ASN A 1 625 ? 11.373 -33.093 -13.952 1.00 87.81 625 ASN A N 1
ATOM 4858 C CA . ASN A 1 625 ? 10.701 -32.336 -15.009 1.00 87.81 625 ASN A CA 1
ATOM 4859 C C . ASN A 1 625 ? 11.705 -31.738 -15.998 1.00 87.81 625 ASN A C 1
ATOM 4861 O O . ASN A 1 625 ? 11.486 -31.808 -17.209 1.00 87.81 625 ASN A O 1
ATOM 4865 N N . ALA A 1 626 ? 12.839 -31.225 -15.514 1.00 89.44 626 ALA A N 1
ATOM 4866 C CA . ALA A 1 626 ? 13.934 -30.770 -16.365 1.00 89.44 626 ALA A CA 1
ATOM 4867 C C . ALA A 1 626 ? 14.494 -31.920 -17.223 1.00 89.44 626 ALA A C 1
ATOM 4869 O O . ALA A 1 626 ? 14.677 -31.759 -18.430 1.00 89.44 626 ALA A O 1
ATOM 4870 N N . ALA A 1 627 ? 14.679 -33.110 -16.639 1.00 89.50 627 ALA A N 1
ATOM 4871 C CA . ALA A 1 627 ? 15.122 -34.298 -17.368 1.00 89.50 627 ALA A CA 1
ATOM 4872 C C . ALA A 1 627 ? 14.098 -34.772 -18.419 1.00 89.50 627 ALA A C 1
ATOM 4874 O O . ALA A 1 627 ? 14.484 -35.086 -19.544 1.00 89.50 627 ALA A O 1
ATOM 4875 N N . LEU A 1 628 ? 12.799 -34.780 -18.096 1.00 91.12 628 LEU A N 1
ATOM 4876 C CA . LEU A 1 628 ? 11.720 -35.088 -19.046 1.00 91.12 628 LEU A CA 1
ATOM 4877 C C . LEU A 1 628 ? 11.664 -34.076 -20.194 1.00 91.12 628 LEU A C 1
ATOM 4879 O O . LEU A 1 628 ? 11.516 -34.459 -21.351 1.00 91.12 628 LEU A O 1
ATOM 4883 N N . THR A 1 629 ? 11.842 -32.792 -19.887 1.00 88.56 629 THR A N 1
ATOM 4884 C CA . THR A 1 629 ? 11.886 -31.723 -20.893 1.00 88.56 629 THR A CA 1
ATOM 4885 C C . THR A 1 629 ? 13.089 -31.899 -21.819 1.00 88.56 629 THR A C 1
ATOM 4887 O O . THR A 1 629 ? 12.953 -31.786 -23.037 1.00 88.56 629 THR A O 1
ATOM 4890 N N . ALA A 1 630 ? 14.254 -32.259 -21.272 1.00 87.44 630 ALA A N 1
ATOM 4891 C CA . ALA A 1 630 ? 15.434 -32.594 -22.064 1.00 87.44 630 ALA A CA 1
ATOM 4892 C C . ALA A 1 630 ? 15.214 -33.843 -22.939 1.00 87.44 630 ALA A C 1
ATOM 4894 O O . ALA A 1 630 ? 15.623 -33.849 -24.098 1.00 87.44 630 ALA A O 1
ATOM 4895 N N . GLN A 1 631 ? 14.520 -34.871 -22.433 1.00 86.12 631 GLN A N 1
ATOM 4896 C CA . GLN A 1 631 ? 14.167 -36.065 -23.213 1.00 86.12 631 GLN A CA 1
ATOM 4897 C C . GLN A 1 631 ? 13.186 -35.757 -24.350 1.00 86.12 631 GLN A C 1
ATOM 4899 O O . GLN A 1 631 ? 13.388 -36.232 -25.465 1.00 86.12 631 GLN A O 1
ATOM 4904 N N . LEU A 1 632 ? 12.165 -34.930 -24.104 1.00 81.94 632 LEU A N 1
ATOM 4905 C CA . LEU A 1 632 ? 11.225 -34.489 -25.140 1.00 81.94 632 LEU A CA 1
ATOM 4906 C C . LEU A 1 632 ? 11.920 -33.642 -26.212 1.00 81.94 632 LEU A C 1
ATOM 4908 O O . LEU A 1 632 ? 11.616 -33.784 -27.393 1.00 81.94 632 LEU A O 1
ATOM 4912 N N . LYS A 1 633 ? 12.890 -32.809 -25.822 1.00 81.12 633 LYS A N 1
ATOM 4913 C CA . LYS A 1 633 ? 13.685 -31.996 -26.754 1.00 81.12 633 LYS A CA 1
ATOM 4914 C C . LYS A 1 633 ? 14.692 -32.828 -27.560 1.00 81.12 633 LYS A C 1
ATOM 4916 O O . LYS A 1 633 ? 15.038 -32.446 -28.673 1.00 81.12 633 LYS A O 1
ATOM 4921 N N . ALA A 1 634 ? 15.141 -33.961 -27.020 1.00 76.88 634 ALA A N 1
ATOM 4922 C CA . ALA A 1 634 ? 16.053 -34.892 -27.683 1.00 76.88 634 ALA A CA 1
ATOM 4923 C C . ALA A 1 634 ? 15.343 -35.941 -28.561 1.00 76.88 634 ALA A C 1
ATOM 4925 O O . ALA A 1 634 ? 16.020 -36.698 -29.257 1.00 76.88 634 ALA A O 1
ATOM 4926 N N . ALA A 1 635 ? 14.006 -36.008 -28.546 1.00 64.56 635 ALA A N 1
ATOM 4927 C CA . ALA A 1 635 ? 13.258 -36.904 -29.418 1.00 64.56 635 ALA A CA 1
ATOM 4928 C C . ALA A 1 635 ? 13.380 -36.423 -30.881 1.00 64.56 635 ALA A C 1
ATOM 4930 O O . ALA A 1 635 ? 12.906 -35.332 -31.207 1.00 64.56 635 ALA A O 1
ATOM 4931 N N . PRO A 1 636 ? 14.022 -37.193 -31.781 1.00 53.16 636 PRO A N 1
ATOM 4932 C CA . PRO A 1 636 ? 14.175 -36.793 -33.172 1.00 53.16 636 PRO A CA 1
ATOM 4933 C C . PRO A 1 636 ? 12.801 -36.747 -33.840 1.00 53.16 636 PRO A C 1
ATOM 4935 O O . PRO A 1 636 ? 12.048 -37.720 -33.798 1.00 53.16 636 PRO A O 1
ATOM 4938 N N . ALA A 1 637 ? 12.485 -35.613 -34.464 1.00 50.62 637 ALA A N 1
ATOM 4939 C CA . ALA A 1 637 ? 11.275 -35.427 -35.247 1.00 50.62 637 ALA A CA 1
ATOM 4940 C C . ALA A 1 637 ? 11.245 -36.430 -36.412 1.00 50.62 637 ALA A C 1
ATOM 4942 O O . ALA A 1 637 ? 11.821 -36.201 -37.477 1.00 50.62 637 ALA A O 1
ATOM 4943 N N . THR A 1 638 ? 10.574 -37.564 -36.218 1.00 49.56 638 THR A N 1
ATOM 4944 C CA . THR A 1 638 ? 10.174 -38.427 -37.324 1.00 49.56 638 THR A CA 1
ATOM 4945 C C . THR A 1 638 ? 9.099 -37.701 -38.124 1.00 49.56 638 THR A C 1
ATOM 4947 O O . THR A 1 638 ? 8.023 -37.397 -37.614 1.00 49.56 638 THR A O 1
ATOM 4950 N N . SER A 1 639 ? 9.468 -37.397 -39.366 1.00 42.16 639 SER A N 1
ATOM 4951 C CA . SER A 1 639 ? 8.665 -36.868 -40.469 1.00 42.16 639 SER A CA 1
ATOM 4952 C C . SER A 1 639 ? 7.175 -37.264 -40.425 1.00 42.16 639 SER A C 1
ATOM 4954 O O . SER A 1 639 ? 6.874 -38.454 -40.310 1.00 42.16 639 SER A O 1
ATOM 4956 N N . PRO A 1 640 ? 6.235 -36.309 -40.570 1.00 46.50 640 PRO A N 1
ATOM 4957 C CA . PRO A 1 640 ? 4.834 -36.629 -40.785 1.00 46.50 640 PRO A CA 1
ATOM 4958 C C . PRO A 1 640 ? 4.615 -36.954 -42.268 1.00 46.50 640 PRO A C 1
ATOM 4960 O O . PRO A 1 640 ? 4.609 -36.059 -43.113 1.00 46.50 640 PRO A O 1
ATOM 4963 N N . ALA A 1 641 ? 4.429 -38.237 -42.574 1.00 44.12 641 ALA A N 1
ATOM 4964 C CA . ALA A 1 641 ? 3.837 -38.684 -43.828 1.00 44.12 641 ALA A CA 1
ATOM 4965 C C . ALA A 1 641 ? 2.343 -38.988 -43.605 1.00 44.12 641 ALA A C 1
ATOM 4967 O O . ALA A 1 641 ? 1.995 -39.771 -42.726 1.00 44.12 641 ALA A O 1
ATOM 4968 N N . ASP A 1 642 ? 1.514 -38.331 -44.420 1.00 41.41 642 ASP A N 1
ATOM 4969 C CA . ASP A 1 642 ? 0.151 -38.671 -44.858 1.00 41.41 642 ASP A CA 1
ATOM 4970 C C . ASP A 1 642 ? -0.986 -38.892 -43.835 1.00 41.41 642 ASP A C 1
ATOM 4972 O O . ASP A 1 642 ? -1.059 -39.926 -43.172 1.00 41.41 642 ASP A O 1
ATOM 4976 N N . PRO A 1 643 ? -2.016 -38.015 -43.829 1.00 44.69 643 PRO A N 1
ATOM 4977 C CA . PRO A 1 643 ? -3.328 -38.325 -43.283 1.00 44.69 643 PRO A CA 1
ATOM 4978 C C . PRO A 1 643 ? -4.319 -38.628 -44.419 1.00 44.69 643 PRO A C 1
ATOM 4980 O O . PRO A 1 643 ? -5.080 -37.760 -44.847 1.00 44.69 643 PRO A O 1
ATOM 4983 N N . ALA A 1 644 ? -4.331 -39.866 -44.912 1.00 40.16 644 ALA A N 1
ATOM 4984 C CA . ALA A 1 644 ? -5.408 -40.350 -45.776 1.00 40.16 644 ALA A CA 1
ATOM 4985 C C . ALA A 1 644 ? -5.570 -41.876 -45.684 1.00 40.16 644 ALA A C 1
ATOM 4987 O O . ALA A 1 644 ? -5.039 -42.593 -46.523 1.00 40.16 644 ALA A O 1
ATOM 4988 N N . ALA A 1 645 ? -6.302 -42.359 -44.671 1.00 40.00 645 ALA A N 1
ATOM 4989 C C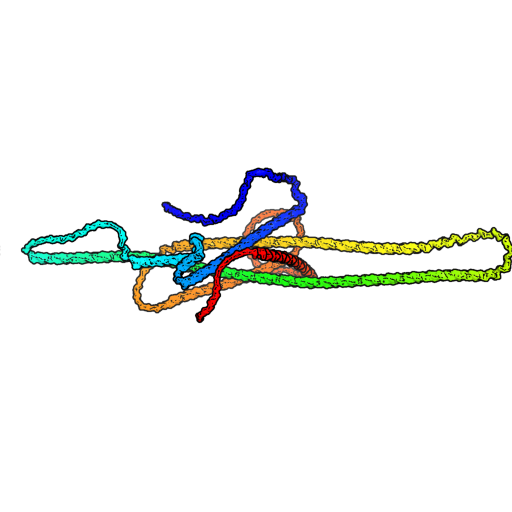A . ALA A 1 645 ? -7.222 -43.515 -44.719 1.00 40.00 645 ALA A CA 1
ATOM 4990 C C . ALA A 1 645 ? -7.510 -44.081 -43.312 1.00 40.00 645 ALA A C 1
ATOM 4992 O O . ALA A 1 645 ? -6.615 -44.119 -42.477 1.00 40.00 645 ALA A O 1
ATOM 4993 N N . ALA A 1 646 ? -8.741 -44.593 -43.138 1.00 37.00 646 ALA A N 1
ATOM 4994 C CA . ALA A 1 646 ? -9.336 -45.338 -42.006 1.00 37.00 646 ALA A CA 1
ATOM 4995 C C . ALA A 1 646 ? -10.319 -44.483 -41.177 1.00 37.00 646 ALA A C 1
ATOM 4997 O O . ALA A 1 646 ? -9.904 -43.679 -40.355 1.00 37.00 646 ALA A O 1
ATOM 4998 N N . VAL A 1 647 ? -11.640 -44.455 -41.416 1.00 39.31 647 VAL A N 1
ATOM 4999 C CA . VAL A 1 647 ? -12.651 -45.516 -41.659 1.00 39.31 647 VAL A CA 1
ATOM 5000 C C . VAL A 1 647 ? -12.869 -46.421 -40.436 1.00 39.31 647 VAL A C 1
ATOM 5002 O O . VAL A 1 647 ? -12.162 -47.395 -40.228 1.00 39.31 647 VAL A O 1
ATOM 5005 N N . THR A 1 648 ? -13.891 -46.029 -39.662 1.00 38.41 648 THR A N 1
ATOM 5006 C CA . THR A 1 648 ? -14.945 -46.834 -39.005 1.00 38.41 648 THR A CA 1
ATOM 5007 C C . THR A 1 648 ? -14.587 -48.097 -38.211 1.00 38.41 648 THR A C 1
ATOM 5009 O O . THR A 1 648 ? -14.296 -49.136 -38.792 1.00 38.41 648 THR A O 1
ATOM 5012 N N . ALA A 1 649 ? -14.823 -48.027 -36.899 1.00 33.78 649 ALA A N 1
ATOM 5013 C CA . ALA A 1 649 ? -15.422 -49.026 -35.991 1.00 33.78 649 ALA A CA 1
ATOM 5014 C C . ALA A 1 649 ? -15.211 -48.465 -34.568 1.00 33.78 649 ALA A C 1
ATOM 5016 O O . ALA A 1 649 ? -14.159 -47.901 -34.307 1.00 33.78 649 ALA A O 1
ATOM 5017 N N . GLY A 1 650 ? -16.109 -48.486 -33.592 1.00 31.95 650 GLY A N 1
ATOM 5018 C CA . GLY A 1 650 ? -17.306 -49.277 -33.351 1.00 31.95 650 GLY A CA 1
ATOM 5019 C C . GLY A 1 650 ? -17.321 -49.576 -31.842 1.00 31.95 650 GLY A C 1
ATOM 5020 O O . GLY A 1 650 ? -16.273 -49.937 -31.327 1.00 31.95 650 GLY A O 1
ATOM 5021 N N . ALA A 1 651 ? -18.482 -49.409 -31.196 1.00 33.97 651 ALA A N 1
ATOM 5022 C CA . ALA A 1 651 ? -18.963 -50.113 -29.991 1.00 33.97 651 ALA A CA 1
ATOM 5023 C C . ALA A 1 651 ? -18.100 -50.083 -28.693 1.00 33.97 651 ALA A C 1
ATOM 5025 O O . ALA A 1 651 ? -16.948 -50.484 -28.676 1.00 33.97 651 ALA A O 1
ATOM 5026 N N . GLU A 1 652 ? -18.589 -49.480 -27.602 1.00 33.28 652 GLU A N 1
ATOM 5027 C CA . GLU A 1 652 ? -19.373 -50.101 -26.502 1.00 33.28 652 GLU A CA 1
ATOM 5028 C C . GLU A 1 652 ? -18.516 -50.647 -25.339 1.00 33.28 652 GLU A C 1
ATOM 5030 O O . GLU A 1 652 ? -17.395 -51.102 -25.531 1.00 33.28 652 GLU A O 1
ATOM 5035 N N . THR A 1 653 ? -19.137 -50.643 -24.147 1.00 37.56 653 THR A N 1
ATOM 5036 C CA . THR A 1 653 ? -18.767 -51.241 -22.838 1.00 37.56 653 THR A CA 1
ATOM 5037 C C . THR A 1 653 ? -17.836 -50.400 -21.948 1.00 37.56 653 THR A C 1
ATOM 5039 O O . THR A 1 653 ? -16.710 -50.085 -22.308 1.00 37.56 653 THR A O 1
ATOM 5042 N N . GLU A 1 654 ? -18.318 -49.792 -20.855 1.00 36.88 654 GLU A N 1
ATOM 5043 C CA . GLU A 1 654 ? -18.728 -50.398 -19.566 1.00 36.88 654 GLU A CA 1
ATOM 5044 C C . GLU A 1 654 ? -17.696 -51.387 -19.003 1.00 36.88 654 GLU A C 1
ATOM 5046 O O . GLU A 1 654 ? -17.621 -52.516 -19.470 1.00 36.88 654 GLU A O 1
ATOM 5051 N N . ALA A 1 655 ? -16.952 -50.977 -17.966 1.00 33.94 655 ALA A N 1
ATOM 5052 C CA . ALA A 1 655 ? -16.767 -51.750 -16.731 1.00 33.94 655 ALA A CA 1
ATOM 5053 C C . ALA A 1 655 ? -15.822 -51.030 -15.752 1.00 33.94 655 ALA A C 1
ATOM 5055 O O . ALA A 1 655 ? -14.700 -50.643 -16.076 1.00 33.94 655 ALA A O 1
ATOM 5056 N N . GLU A 1 656 ? -16.330 -50.893 -14.535 1.00 32.44 656 GLU A N 1
ATOM 5057 C CA . GLU A 1 656 ? -15.678 -50.481 -13.297 1.00 32.44 656 GLU A CA 1
ATOM 5058 C C . GLU A 1 656 ? -14.686 -51.547 -12.743 1.00 32.44 656 GLU A C 1
ATOM 5060 O O . GLU A 1 656 ? -14.519 -52.611 -13.344 1.00 32.44 656 GLU A O 1
ATOM 5065 N N . PRO A 1 657 ? -13.974 -51.269 -11.626 1.00 58.25 657 PRO A N 1
ATOM 5066 C CA . PRO A 1 657 ? -12.599 -51.704 -11.401 1.00 58.25 657 PRO A CA 1
ATOM 5067 C C . PRO A 1 657 ? -12.468 -52.915 -10.469 1.00 58.25 657 PRO A C 1
ATOM 5069 O O . PRO A 1 657 ? -13.293 -53.149 -9.589 1.00 58.25 657 PRO A O 1
ATOM 5072 N N . ALA A 1 658 ? -11.342 -53.627 -10.568 1.00 32.50 658 ALA A N 1
ATOM 5073 C CA . ALA A 1 658 ? -10.922 -54.552 -9.521 1.00 32.50 658 ALA A CA 1
ATOM 5074 C C . ALA A 1 658 ? -9.396 -54.737 -9.446 1.00 32.50 658 ALA A C 1
ATOM 5076 O O . ALA A 1 658 ? -8.760 -55.217 -10.376 1.00 32.50 658 ALA A O 1
ATOM 5077 N N . SER A 1 659 ? -8.886 -54.481 -8.238 1.00 33.03 659 SER A N 1
ATOM 5078 C CA . SER A 1 659 ? -7.990 -55.370 -7.486 1.00 33.03 659 SER A CA 1
ATOM 5079 C C . SER A 1 659 ? -6.505 -55.483 -7.882 1.00 33.03 659 SER A C 1
ATOM 5081 O O . SER A 1 659 ? -6.107 -56.210 -8.784 1.00 33.03 659 SER A O 1
ATOM 5083 N N . SER A 1 660 ? -5.681 -54.835 -7.054 1.00 38.62 660 SER A N 1
ATOM 5084 C CA . SER A 1 660 ? -4.695 -55.472 -6.161 1.00 38.62 660 SER A CA 1
ATOM 5085 C C . SER A 1 660 ? -3.875 -56.668 -6.675 1.00 38.62 660 SER A C 1
ATOM 5087 O O . SER A 1 660 ? -4.390 -57.778 -6.776 1.00 38.62 660 SER A O 1
ATOM 5089 N N . ARG A 1 661 ? -2.549 -56.477 -6.788 1.00 37.94 661 ARG A N 1
ATOM 5090 C CA . ARG A 1 661 ? -1.460 -57.450 -6.487 1.00 37.94 661 ARG A CA 1
ATOM 5091 C C . ARG A 1 661 ? -0.113 -56.741 -6.715 1.00 37.94 661 ARG A C 1
ATOM 5093 O O . ARG A 1 661 ? 0.180 -56.342 -7.830 1.00 37.94 661 ARG A O 1
ATOM 5100 N N . LYS A 1 662 ? 0.625 -56.333 -5.6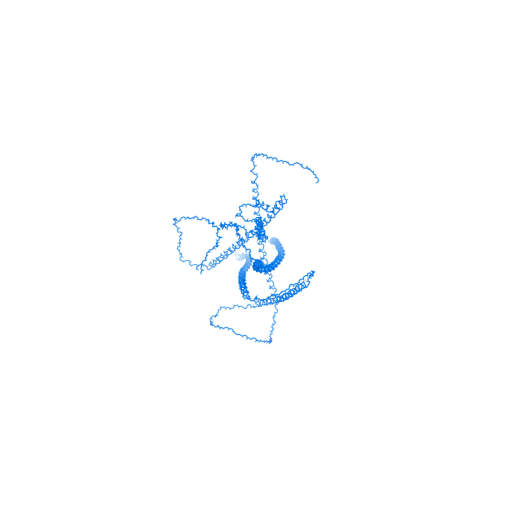72 1.00 44.25 662 LYS A N 1
ATOM 5101 C CA . LYS A 1 662 ? 1.727 -57.088 -5.028 1.00 44.25 662 LYS A CA 1
ATOM 5102 C C . LYS A 1 662 ? 2.437 -58.072 -5.966 1.00 44.25 662 LYS A C 1
ATOM 5104 O O . LYS A 1 662 ? 1.864 -59.118 -6.250 1.00 44.25 662 LYS A O 1
ATOM 5109 N N . LEU A 1 663 ? 3.687 -57.768 -6.328 1.00 37.66 663 LEU A N 1
ATOM 5110 C CA . LEU A 1 663 ? 4.817 -58.705 -6.287 1.00 37.66 663 LEU A CA 1
ATOM 5111 C C . LEU A 1 663 ? 6.152 -57.971 -6.490 1.00 37.66 663 LEU A C 1
ATOM 5113 O O . LEU A 1 663 ? 6.251 -57.012 -7.253 1.00 37.66 663 LEU A O 1
ATOM 5117 N N . GLU A 1 664 ? 7.123 -58.427 -5.712 1.00 38.84 664 GLU A N 1
ATOM 5118 C CA . GLU A 1 664 ? 8.500 -57.970 -5.576 1.00 38.84 664 GLU A CA 1
ATOM 5119 C C . GLU A 1 664 ? 9.426 -58.507 -6.689 1.00 38.84 664 GLU A C 1
ATOM 5121 O O . GLU A 1 664 ? 9.080 -59.436 -7.413 1.00 38.84 664 GLU A O 1
ATOM 5126 N N . GLU A 1 665 ? 10.642 -57.943 -6.695 1.00 38.03 665 GLU A N 1
ATOM 5127 C CA . GLU A 1 665 ? 11.938 -58.576 -7.007 1.00 38.03 665 GLU A CA 1
ATOM 5128 C C . GLU A 1 665 ? 12.437 -58.781 -8.466 1.00 38.03 665 GLU A C 1
ATOM 5130 O O . GLU A 1 665 ? 11.974 -59.621 -9.224 1.00 38.03 665 GLU A O 1
ATOM 5135 N N . SER A 1 666 ? 13.567 -58.094 -8.736 1.00 35.56 666 SER A N 1
ATOM 5136 C CA . SER A 1 666 ? 14.871 -58.674 -9.147 1.00 35.56 666 SER A CA 1
ATOM 5137 C C . SER A 1 666 ? 15.215 -58.954 -10.642 1.00 35.56 666 SER A C 1
ATOM 5139 O O . SER A 1 666 ? 14.857 -59.999 -11.163 1.00 35.56 666 SER A O 1
ATOM 5141 N N . ILE A 1 667 ? 16.011 -58.027 -11.248 1.00 41.19 667 ILE A N 1
ATOM 5142 C CA . ILE A 1 667 ? 17.325 -58.154 -11.993 1.00 41.19 667 ILE A CA 1
ATOM 5143 C C . ILE A 1 667 ? 17.420 -59.117 -13.240 1.00 41.19 667 ILE A C 1
ATOM 5145 O O . ILE A 1 667 ? 16.700 -60.105 -13.231 1.00 41.19 667 ILE A O 1
ATOM 5149 N N . PRO A 1 668 ? 18.321 -59.009 -14.286 1.00 49.72 668 PRO A N 1
ATOM 5150 C CA . PRO A 1 668 ? 19.296 -57.992 -14.795 1.00 49.72 668 PRO A CA 1
ATOM 5151 C C . PRO A 1 668 ? 19.289 -57.694 -16.344 1.00 49.72 668 PRO A C 1
ATOM 5153 O O . PRO A 1 668 ? 18.870 -58.503 -17.160 1.00 49.72 668 PRO A O 1
ATOM 5156 N N . GLY A 1 669 ? 19.954 -56.596 -16.756 1.00 36.00 669 GLY A N 1
ATOM 5157 C CA . GLY A 1 669 ? 21.029 -56.573 -17.788 1.00 36.00 669 GLY A CA 1
ATOM 5158 C C . GLY A 1 669 ? 20.751 -56.706 -19.309 1.00 36.00 669 GLY A C 1
ATOM 5159 O O . GLY A 1 669 ? 20.529 -57.799 -19.818 1.00 36.00 669 GLY A O 1
ATOM 5160 N N . SER A 1 670 ? 20.996 -55.627 -20.080 1.00 31.62 670 SER A N 1
ATOM 5161 C CA . SER A 1 670 ? 21.517 -55.694 -21.471 1.00 31.62 670 SER A CA 1
ATOM 5162 C C . SER A 1 670 ? 22.035 -54.334 -22.006 1.00 31.62 670 SER A C 1
ATOM 5164 O O . SER A 1 670 ? 21.754 -53.301 -21.398 1.00 31.62 670 SER A O 1
ATOM 5166 N N . PRO A 1 671 ? 22.868 -54.309 -23.073 1.00 46.44 671 PRO A N 1
ATOM 5167 C CA . PRO A 1 671 ? 24.066 -53.466 -23.144 1.00 46.44 671 PRO A CA 1
ATOM 5168 C C . PRO A 1 671 ? 23.891 -52.112 -23.849 1.00 46.44 671 PRO A C 1
ATOM 5170 O O . PRO A 1 671 ? 23.160 -51.965 -24.827 1.00 46.44 671 PRO A O 1
ATOM 5173 N N . ARG A 1 672 ? 24.674 -51.128 -23.388 1.00 37.41 672 ARG A N 1
ATOM 5174 C CA . ARG A 1 672 ? 24.855 -49.812 -24.016 1.00 37.41 672 ARG A CA 1
ATOM 5175 C C . ARG A 1 672 ? 25.727 -49.921 -25.273 1.00 37.41 672 ARG A C 1
ATOM 5177 O O . ARG A 1 672 ? 26.850 -50.416 -25.205 1.00 37.41 672 ARG A O 1
ATOM 5184 N N . ARG A 1 673 ? 25.240 -49.389 -26.401 1.00 38.53 673 ARG A N 1
ATOM 5185 C CA . ARG A 1 673 ? 26.068 -49.032 -27.568 1.00 38.53 673 ARG A CA 1
ATOM 5186 C C . ARG A 1 673 ? 26.775 -47.692 -27.312 1.00 38.53 673 ARG A C 1
ATOM 5188 O O . ARG A 1 673 ? 26.125 -46.779 -26.805 1.00 38.53 673 ARG A O 1
ATOM 5195 N N . PRO A 1 674 ? 28.055 -47.532 -27.689 1.00 41.31 674 PRO A N 1
ATOM 5196 C CA . PRO A 1 674 ? 28.726 -46.242 -27.626 1.00 41.31 674 PRO A CA 1
ATOM 5197 C C . PRO A 1 674 ? 28.270 -45.356 -28.795 1.00 41.31 674 PRO A C 1
ATOM 5199 O O . PRO A 1 674 ? 28.346 -45.752 -29.960 1.00 41.31 674 PRO A O 1
ATOM 5202 N N . LEU A 1 675 ? 27.778 -44.160 -28.470 1.00 40.91 675 LEU A N 1
ATOM 5203 C CA . LEU A 1 675 ? 27.514 -43.090 -29.429 1.00 40.91 675 LEU A CA 1
ATOM 5204 C C . LEU A 1 675 ? 28.840 -42.456 -29.862 1.00 40.91 675 LEU A C 1
ATOM 5206 O O . LEU A 1 675 ? 29.743 -42.252 -29.050 1.00 40.91 675 LEU A O 1
ATOM 5210 N N . ARG A 1 676 ? 28.947 -42.180 -31.164 1.00 42.94 676 ARG A N 1
ATOM 5211 C CA . ARG A 1 676 ? 30.084 -41.487 -31.776 1.00 42.94 676 ARG A CA 1
ATOM 5212 C C . ARG A 1 676 ? 30.200 -40.058 -31.225 1.00 42.94 676 ARG A C 1
ATOM 5214 O O . ARG A 1 676 ? 29.171 -39.401 -31.085 1.00 42.94 676 ARG A O 1
ATOM 5221 N N . PRO A 1 677 ? 31.420 -39.549 -30.991 1.00 42.81 677 PRO A N 1
ATOM 5222 C CA . PRO A 1 677 ? 31.625 -38.133 -30.722 1.00 42.81 677 PRO A CA 1
ATOM 5223 C C . PRO A 1 677 ? 31.354 -37.319 -31.996 1.00 42.81 677 PRO A C 1
ATOM 5225 O O . PRO A 1 677 ? 31.903 -37.623 -33.059 1.00 42.81 677 PRO A O 1
ATOM 5228 N N . CYS A 1 678 ? 30.482 -36.315 -31.880 1.00 44.12 678 CYS A N 1
ATOM 5229 C CA . CYS A 1 678 ? 30.260 -35.302 -32.910 1.00 44.12 678 CYS A CA 1
ATOM 5230 C C . CYS A 1 678 ? 31.527 -34.451 -33.057 1.00 44.12 678 CYS A C 1
ATOM 5232 O O . CYS A 1 678 ? 32.221 -34.165 -32.081 1.00 44.12 678 CYS A O 1
ATOM 5234 N N . SER A 1 679 ? 31.871 -34.105 -34.294 1.00 56.53 679 SER A N 1
ATOM 5235 C CA . SER A 1 679 ? 33.066 -33.328 -34.607 1.00 56.53 679 SER A CA 1
ATOM 5236 C C . SER A 1 679 ? 32.914 -31.879 -34.153 1.00 56.53 679 SER A C 1
ATOM 5238 O O . SER A 1 679 ? 31.914 -31.234 -34.455 1.00 56.53 679 SER A O 1
ATOM 5240 N N . SER A 1 680 ? 33.965 -31.344 -33.531 1.00 56.66 680 SER A N 1
ATOM 5241 C CA . SER A 1 680 ? 34.095 -29.978 -32.991 1.00 56.66 680 SER A CA 1
ATOM 5242 C C . SER A 1 680 ? 33.891 -28.824 -33.990 1.00 56.66 680 SER A C 1
ATOM 5244 O O . SER A 1 680 ? 34.041 -27.661 -33.619 1.00 56.66 680 SER A O 1
ATOM 5246 N N . ALA A 1 681 ? 33.585 -29.121 -35.254 1.00 58.00 681 ALA A N 1
ATOM 5247 C CA . ALA A 1 681 ? 33.258 -28.140 -36.282 1.00 58.00 681 ALA A CA 1
ATOM 5248 C C . ALA A 1 681 ? 31.765 -27.762 -36.265 1.00 58.00 681 ALA A C 1
ATOM 5250 O O . ALA A 1 681 ? 31.442 -26.582 -36.345 1.00 58.00 681 ALA A O 1
ATOM 5251 N N . GLU A 1 682 ? 30.868 -28.733 -36.071 1.00 60.09 682 GLU A N 1
ATOM 5252 C CA . GLU A 1 682 ? 29.414 -28.496 -36.070 1.00 60.09 682 GLU A CA 1
ATOM 5253 C C . GLU A 1 682 ? 28.967 -27.757 -34.802 1.00 60.09 682 GLU A C 1
ATOM 5255 O O . GLU A 1 682 ? 28.096 -26.892 -34.842 1.00 60.09 682 GLU A O 1
ATOM 5260 N N . GLU A 1 683 ? 29.634 -28.025 -33.678 1.00 63.69 683 GLU A N 1
ATOM 5261 C CA . GLU A 1 683 ? 29.380 -27.343 -32.406 1.00 63.69 683 GLU A CA 1
ATOM 5262 C C . GLU A 1 683 ? 29.800 -25.862 -32.460 1.00 63.69 683 GLU A C 1
ATOM 5264 O O . GLU A 1 683 ? 29.135 -25.004 -31.885 1.00 63.69 683 GLU A O 1
ATOM 5269 N N . LYS A 1 684 ? 30.846 -25.537 -33.235 1.00 69.38 684 LYS A N 1
ATOM 5270 C CA . LYS A 1 684 ? 31.295 -24.153 -33.453 1.00 69.38 684 LYS A CA 1
ATOM 5271 C C . LYS A 1 684 ? 30.397 -23.382 -34.415 1.00 69.38 684 LYS A C 1
ATOM 5273 O O . LYS A 1 684 ? 30.162 -22.200 -34.190 1.00 69.38 684 LYS A O 1
ATOM 5278 N N . GLU A 1 685 ? 29.882 -24.021 -35.465 1.00 69.56 685 GLU A N 1
ATOM 5279 C CA . GLU A 1 685 ? 28.909 -23.377 -36.360 1.00 69.56 685 GLU A CA 1
ATOM 5280 C C . GLU A 1 685 ? 27.578 -23.108 -35.652 1.00 69.56 685 GLU A C 1
ATOM 5282 O O . GLU A 1 685 ? 26.970 -22.058 -35.862 1.00 69.56 685 GLU A O 1
ATOM 5287 N N . TRP A 1 686 ? 27.157 -24.009 -34.762 1.00 78.69 686 TRP A N 1
ATOM 5288 C CA . TRP A 1 686 ? 25.964 -23.806 -33.949 1.00 78.69 686 TRP A CA 1
ATOM 5289 C C . TRP A 1 686 ? 26.142 -22.665 -32.933 1.00 78.69 686 TRP A C 1
ATOM 5291 O O . TRP A 1 686 ? 25.282 -21.789 -32.852 1.00 78.69 686 TRP A O 1
ATOM 5301 N N . GLN A 1 687 ? 27.293 -22.600 -32.252 1.00 68.19 687 GLN A N 1
ATOM 5302 C CA . GLN A 1 687 ? 27.629 -21.497 -31.340 1.00 68.19 687 GLN A CA 1
ATOM 5303 C C . GLN A 1 687 ? 27.707 -20.141 -32.062 1.00 68.19 687 GLN A C 1
ATOM 5305 O O . GLN A 1 687 ? 27.108 -19.170 -31.606 1.00 68.19 687 GLN A O 1
ATOM 5310 N N . LEU A 1 688 ? 28.346 -20.075 -33.237 1.00 75.44 688 LEU A N 1
ATOM 5311 C CA . LEU A 1 688 ? 28.381 -18.853 -34.053 1.00 75.44 688 LEU A CA 1
ATOM 5312 C C . LEU A 1 688 ? 26.985 -18.447 -34.561 1.00 75.44 688 LEU A C 1
ATOM 5314 O O . LEU A 1 688 ? 26.697 -17.259 -34.722 1.00 75.44 688 LEU A O 1
ATOM 5318 N N . GLY A 1 689 ? 26.103 -19.421 -34.797 1.00 81.69 689 GLY A N 1
ATOM 5319 C CA . GLY A 1 689 ? 24.702 -19.187 -35.137 1.00 81.69 689 GLY A CA 1
ATOM 5320 C C . GLY A 1 689 ? 23.911 -18.553 -33.990 1.00 81.69 689 GLY A C 1
ATOM 5321 O O . GLY A 1 689 ? 23.186 -17.581 -34.218 1.00 81.69 689 GLY A O 1
ATOM 5322 N N . GLU A 1 690 ? 24.073 -19.052 -32.762 1.00 81.69 690 GLU A N 1
ATOM 5323 C CA . GLU A 1 690 ? 23.432 -18.478 -31.572 1.00 81.69 690 GLU A CA 1
ATOM 5324 C C . GLU A 1 690 ? 23.959 -17.072 -31.257 1.00 81.69 690 GLU A C 1
ATOM 5326 O O . GLU A 1 690 ? 23.159 -16.162 -31.021 1.00 81.69 690 GLU A O 1
ATOM 5331 N N . GLU A 1 691 ? 25.272 -16.851 -31.357 1.00 79.94 691 GLU A N 1
ATOM 5332 C CA . GLU A 1 691 ? 25.884 -15.531 -31.152 1.00 79.94 691 GLU A CA 1
ATOM 5333 C C . GLU A 1 691 ? 25.382 -14.498 -32.175 1.00 79.94 691 GLU A C 1
ATOM 5335 O O . GLU A 1 691 ? 25.068 -13.359 -31.818 1.00 79.94 691 GLU A O 1
ATOM 5340 N N . LEU A 1 692 ? 25.205 -14.886 -33.444 1.00 81.75 692 LEU A N 1
ATOM 5341 C CA . LEU A 1 692 ? 24.671 -13.996 -34.480 1.00 81.75 692 LEU A CA 1
ATOM 5342 C C . LEU A 1 692 ? 23.188 -13.649 -34.247 1.00 81.75 692 LEU A C 1
ATOM 5344 O O . LEU A 1 692 ? 22.754 -12.527 -34.536 1.00 81.75 692 LEU A O 1
ATOM 5348 N N . VAL A 1 693 ? 22.393 -14.599 -33.745 1.00 81.50 693 VAL A N 1
ATOM 5349 C CA . VAL A 1 693 ? 20.979 -14.370 -33.401 1.00 81.50 693 VAL A CA 1
ATOM 5350 C C . VAL A 1 693 ? 20.868 -13.455 -32.181 1.00 81.50 693 VAL A C 1
ATOM 5352 O O . VAL A 1 693 ? 20.079 -12.505 -32.213 1.00 81.50 693 VAL A O 1
ATOM 5355 N N . ALA A 1 694 ? 21.703 -13.667 -31.162 1.00 76.12 694 ALA A N 1
ATOM 5356 C CA . ALA A 1 694 ? 21.788 -12.807 -29.985 1.00 76.12 694 ALA A CA 1
ATOM 5357 C C . ALA A 1 694 ? 22.219 -11.375 -30.355 1.00 76.12 694 ALA A C 1
ATOM 5359 O O . ALA A 1 694 ? 21.551 -10.411 -29.973 1.00 76.12 694 ALA A O 1
ATOM 5360 N N . ALA A 1 695 ? 23.241 -11.217 -31.203 1.00 77.56 695 ALA A N 1
ATOM 5361 C CA . ALA A 1 695 ? 23.706 -9.910 -31.674 1.00 77.56 695 ALA A CA 1
ATOM 5362 C C . ALA A 1 695 ? 22.634 -9.152 -32.483 1.00 77.56 695 ALA A C 1
ATOM 5364 O O . ALA A 1 695 ? 22.462 -7.937 -32.343 1.00 77.56 695 ALA A O 1
ATOM 5365 N N . LYS A 1 696 ? 21.851 -9.858 -33.313 1.00 80.88 696 LYS A N 1
ATOM 5366 C CA . LYS A 1 696 ? 20.732 -9.256 -34.062 1.00 80.88 696 LYS A CA 1
ATOM 5367 C C . LYS A 1 696 ? 19.570 -8.849 -33.150 1.00 80.88 696 LYS A C 1
ATOM 5369 O O . LYS A 1 696 ? 18.935 -7.824 -33.413 1.00 80.88 696 LYS A O 1
ATOM 5374 N N . ALA A 1 697 ? 19.295 -9.613 -32.092 1.00 76.69 697 ALA A N 1
ATOM 5375 C CA . ALA A 1 697 ? 18.290 -9.263 -31.090 1.00 76.69 697 ALA A CA 1
ATOM 5376 C C . ALA A 1 697 ? 18.708 -8.022 -30.280 1.00 76.69 697 ALA A C 1
ATOM 5378 O O . ALA A 1 697 ? 17.906 -7.094 -30.149 1.00 76.69 697 ALA A O 1
ATOM 5379 N N . ALA A 1 698 ? 19.973 -7.948 -29.852 1.00 76.25 698 ALA A N 1
ATOM 5380 C CA . ALA A 1 698 ? 20.537 -6.796 -29.145 1.00 76.25 698 ALA A CA 1
ATOM 5381 C C . ALA A 1 698 ? 20.488 -5.512 -29.995 1.00 76.25 698 ALA A C 1
ATOM 5383 O O . ALA A 1 698 ? 19.991 -4.479 -29.545 1.00 76.25 698 ALA A O 1
ATOM 5384 N N . LYS A 1 699 ? 20.866 -5.588 -31.281 1.00 84.81 699 LYS A N 1
ATOM 5385 C CA . LYS A 1 699 ? 20.769 -4.446 -32.212 1.00 84.81 699 LYS A CA 1
ATOM 5386 C C . LYS A 1 699 ? 19.334 -3.923 -32.361 1.00 84.81 699 LYS A C 1
ATOM 5388 O O . LYS A 1 699 ? 19.121 -2.717 -32.469 1.00 84.81 699 LYS A O 1
ATOM 5393 N N . LYS A 1 700 ? 18.337 -4.816 -32.358 1.00 77.75 700 LYS A N 1
ATOM 5394 C CA . LYS A 1 700 ? 16.916 -4.441 -32.452 1.00 77.75 700 LYS A CA 1
ATOM 5395 C C . LYS A 1 700 ? 16.396 -3.822 -31.149 1.00 77.75 700 LYS A C 1
ATOM 5397 O O . LYS A 1 700 ? 15.603 -2.885 -31.212 1.00 77.75 700 LYS A O 1
ATOM 5402 N N . ALA A 1 701 ? 16.849 -4.308 -29.994 1.00 75.94 701 ALA A N 1
ATOM 5403 C CA . ALA A 1 701 ? 16.530 -3.716 -28.697 1.00 75.94 701 ALA A CA 1
ATOM 5404 C C . ALA A 1 701 ? 17.076 -2.280 -28.591 1.00 75.94 701 ALA A C 1
ATOM 5406 O O . ALA A 1 701 ? 16.300 -1.360 -28.338 1.00 75.94 701 ALA A O 1
ATOM 5407 N N . ALA A 1 702 ? 18.349 -2.067 -28.943 1.00 78.12 702 ALA A N 1
ATOM 5408 C CA . ALA A 1 702 ? 18.972 -0.741 -28.965 1.00 78.12 702 ALA A CA 1
ATOM 5409 C C . ALA A 1 702 ? 18.270 0.231 -29.936 1.00 78.12 702 ALA A C 1
ATOM 5411 O O . ALA A 1 702 ? 18.095 1.415 -29.644 1.00 78.12 702 ALA A O 1
ATOM 5412 N N . GLN A 1 703 ? 17.807 -0.262 -31.091 1.00 77.69 703 GLN A N 1
ATOM 5413 C CA . GLN A 1 703 ? 17.061 0.559 -32.047 1.00 77.69 703 GLN A CA 1
ATOM 5414 C C . GLN A 1 703 ? 15.689 0.991 -31.499 1.00 77.69 703 GLN A C 1
ATOM 5416 O O . GLN A 1 703 ? 15.282 2.134 -31.712 1.00 77.69 703 GLN A O 1
ATOM 5421 N N . ASN A 1 704 ? 14.995 0.116 -30.765 1.00 79.25 704 ASN A N 1
ATOM 5422 C CA . ASN A 1 704 ? 13.727 0.450 -30.111 1.00 79.25 704 ASN A CA 1
ATOM 5423 C C . ASN A 1 704 ? 13.919 1.448 -28.961 1.00 79.25 704 ASN A C 1
ATOM 5425 O O . ASN A 1 704 ? 13.117 2.368 -28.812 1.00 79.25 704 ASN A O 1
ATOM 5429 N N . GLU A 1 705 ? 14.995 1.307 -28.191 1.00 78.06 705 GLU A N 1
ATOM 5430 C CA . GLU A 1 705 ? 15.336 2.213 -27.092 1.00 78.06 705 GLU A CA 1
ATOM 5431 C C . GLU A 1 705 ? 15.723 3.609 -27.609 1.00 78.06 705 GLU A C 1
ATOM 5433 O O . GLU A 1 705 ? 15.257 4.624 -27.096 1.00 78.06 705 GLU A O 1
ATOM 5438 N N . CYS A 1 706 ? 16.452 3.684 -28.727 1.00 75.25 706 CYS A N 1
ATOM 5439 C CA . CYS A 1 706 ? 16.743 4.948 -29.405 1.00 75.25 706 CYS A CA 1
ATOM 5440 C C . CYS A 1 706 ? 15.466 5.644 -29.924 1.00 75.25 706 CYS A C 1
ATOM 5442 O O . CYS A 1 706 ? 15.346 6.869 -29.853 1.00 75.25 706 CYS A O 1
ATOM 5444 N N . VAL A 1 707 ? 14.480 4.879 -30.412 1.00 80.38 707 VAL A N 1
ATOM 5445 C CA . VAL A 1 707 ? 13.166 5.417 -30.810 1.00 80.38 707 VAL A CA 1
ATOM 5446 C C . VAL A 1 707 ? 12.376 5.906 -29.591 1.00 80.38 707 VAL A C 1
ATOM 5448 O O . VAL A 1 707 ? 11.778 6.980 -29.667 1.00 80.38 707 VAL A O 1
ATOM 5451 N N . ALA A 1 708 ? 12.415 5.183 -28.469 1.00 76.06 708 ALA A N 1
ATOM 5452 C CA . ALA A 1 708 ? 11.774 5.591 -27.219 1.00 76.06 708 ALA A CA 1
ATOM 5453 C C . ALA A 1 708 ? 12.378 6.893 -26.664 1.00 76.06 708 ALA A C 1
ATOM 5455 O O . ALA A 1 708 ? 11.644 7.849 -26.425 1.00 76.06 708 ALA A O 1
ATOM 5456 N N . LEU A 1 709 ? 13.710 6.998 -26.593 1.00 73.19 709 LEU A N 1
ATOM 5457 C CA . LEU A 1 709 ? 14.403 8.221 -26.164 1.00 73.19 709 LEU A CA 1
ATOM 5458 C C . LEU A 1 709 ? 14.119 9.412 -27.090 1.00 73.19 709 LEU A C 1
ATOM 5460 O O . LEU A 1 709 ? 14.029 10.555 -26.642 1.00 73.19 709 LEU A O 1
ATOM 5464 N N . LYS A 1 710 ? 13.939 9.170 -28.394 1.00 75.12 710 LYS A N 1
ATOM 5465 C CA . LYS A 1 710 ? 13.570 10.215 -29.360 1.00 75.12 710 LYS A CA 1
ATOM 5466 C C . LYS A 1 710 ? 12.132 10.710 -29.167 1.00 75.12 710 LYS A C 1
ATOM 5468 O O . LYS A 1 710 ? 11.886 11.896 -29.393 1.00 75.12 710 LYS A O 1
ATOM 5473 N N . LEU A 1 711 ? 11.216 9.839 -28.737 1.00 75.12 711 LEU A N 1
ATOM 5474 C CA . LEU A 1 711 ? 9.849 10.204 -28.354 1.00 75.12 711 LEU A CA 1
ATOM 5475 C C . LEU A 1 711 ? 9.832 10.970 -27.024 1.00 75.12 711 LEU A C 1
ATOM 5477 O O . LEU A 1 711 ? 9.222 12.032 -26.956 1.00 75.12 711 LEU A O 1
ATOM 5481 N N . GLU A 1 712 ? 10.601 10.540 -26.022 1.00 70.50 712 GLU A N 1
ATOM 5482 C CA . GLU A 1 712 ? 10.734 11.269 -24.750 1.00 70.50 712 GLU A CA 1
ATOM 5483 C C . GLU A 1 712 ? 11.355 12.665 -24.934 1.00 70.50 712 GLU A C 1
ATOM 5485 O O . GLU A 1 712 ? 10.911 13.638 -24.325 1.00 70.50 712 GLU A O 1
ATOM 5490 N N . LEU A 1 713 ? 12.333 12.815 -25.836 1.00 69.81 713 LEU A N 1
ATOM 5491 C CA . LEU A 1 713 ? 12.887 14.121 -26.220 1.00 69.81 713 LEU A CA 1
ATOM 5492 C C . LEU A 1 713 ? 11.879 15.004 -26.974 1.00 69.81 713 LEU A C 1
ATOM 5494 O O . LEU A 1 713 ? 11.951 16.233 -26.873 1.00 69.81 713 LEU A O 1
ATOM 5498 N N . GLN A 1 714 ? 10.954 14.415 -27.737 1.00 69.69 714 GLN A N 1
ATOM 5499 C CA . GLN A 1 714 ? 9.858 15.153 -28.377 1.00 69.69 714 GLN A CA 1
ATOM 5500 C C . GLN A 1 714 ? 8.811 15.602 -27.351 1.00 69.69 714 GLN A C 1
ATOM 5502 O O . GLN A 1 714 ? 8.402 16.765 -27.383 1.00 69.69 714 GLN A O 1
ATOM 5507 N N . ASP A 1 715 ? 8.467 14.747 -26.391 1.00 69.69 715 ASP A N 1
ATOM 5508 C CA . ASP A 1 715 ? 7.533 15.068 -25.308 1.00 69.69 715 ASP A CA 1
ATOM 5509 C C . ASP A 1 715 ? 8.126 16.092 -24.324 1.00 69.69 715 ASP A C 1
ATOM 5511 O O . ASP A 1 715 ? 7.440 17.013 -23.875 1.00 69.69 715 ASP A O 1
ATOM 5515 N N . GLY A 1 716 ? 9.435 16.023 -24.064 1.00 69.25 716 GLY A N 1
ATOM 5516 C CA . GLY A 1 716 ? 10.171 17.022 -23.289 1.00 69.25 716 GLY A CA 1
ATOM 5517 C C . GLY A 1 716 ? 10.197 18.401 -23.959 1.00 69.25 716 GLY A C 1
ATOM 5518 O O . GLY A 1 716 ? 10.030 19.419 -23.284 1.00 69.25 716 GLY A O 1
ATOM 5519 N N . LYS A 1 717 ? 10.326 18.459 -25.294 1.00 65.62 717 LYS A N 1
ATOM 5520 C CA . LYS A 1 717 ? 10.196 19.715 -26.058 1.00 65.62 717 LYS A CA 1
ATOM 5521 C C . LYS A 1 717 ? 8.768 20.261 -26.015 1.00 65.62 717 LYS A C 1
ATOM 5523 O O . LYS A 1 717 ? 8.600 21.449 -25.754 1.00 65.62 717 LYS A O 1
ATOM 5528 N N . ALA A 1 718 ? 7.755 19.405 -26.160 1.00 62.56 718 ALA A N 1
ATOM 5529 C CA . ALA A 1 718 ? 6.352 19.805 -26.040 1.00 62.56 718 ALA A CA 1
ATOM 5530 C C . ALA A 1 718 ? 6.018 20.351 -24.636 1.00 62.56 718 ALA A C 1
ATOM 5532 O O . ALA A 1 718 ? 5.317 21.356 -24.508 1.00 62.56 718 ALA A O 1
ATOM 5533 N N . SER A 1 719 ? 6.577 19.746 -23.584 1.00 60.81 719 SER A N 1
ATOM 5534 C CA . SER A 1 719 ? 6.471 20.217 -22.196 1.00 60.81 719 SER A CA 1
ATOM 5535 C C . SER A 1 719 ? 7.183 21.560 -21.976 1.00 60.81 719 SER A C 1
ATOM 5537 O O . SER A 1 719 ? 6.625 22.475 -21.362 1.00 60.81 719 SER A O 1
ATOM 5539 N N . GLY A 1 720 ? 8.384 21.730 -22.542 1.00 73.88 720 GLY A N 1
ATOM 5540 C CA . GLY A 1 720 ? 9.134 22.987 -22.499 1.00 73.88 720 GLY A CA 1
ATOM 5541 C C . GLY A 1 720 ? 8.428 24.140 -23.220 1.00 73.88 720 GLY A C 1
ATOM 5542 O O . GLY A 1 720 ? 8.409 25.266 -22.715 1.00 73.88 720 GLY A O 1
ATOM 5543 N N . ASP A 1 721 ? 7.789 23.862 -24.355 1.00 72.50 721 ASP A N 1
ATOM 5544 C CA . ASP A 1 721 ? 7.015 24.849 -25.112 1.00 72.50 721 ASP A CA 1
ATOM 5545 C C . ASP A 1 721 ? 5.702 25.219 -24.399 1.00 72.50 721 ASP A C 1
ATOM 5547 O O . ASP A 1 721 ? 5.338 26.397 -24.357 1.00 72.50 721 ASP A O 1
ATOM 5551 N N . LEU A 1 722 ? 5.049 24.265 -23.724 1.00 65.31 722 LEU A N 1
ATOM 5552 C CA . LEU A 1 722 ? 3.916 24.520 -22.820 1.00 65.31 722 LEU A CA 1
ATOM 5553 C C . LEU A 1 722 ? 4.315 25.381 -21.615 1.00 65.31 722 LEU A C 1
ATOM 5555 O O . LEU A 1 722 ? 3.572 26.284 -21.221 1.00 65.31 722 LEU A O 1
ATOM 5559 N N . HIS A 1 723 ? 5.498 25.147 -21.042 1.00 61.78 723 HIS A N 1
ATOM 5560 C CA . HIS A 1 723 ? 6.000 25.948 -19.929 1.00 61.78 723 HIS A CA 1
ATOM 5561 C C . HIS A 1 723 ? 6.355 27.373 -20.376 1.00 61.78 723 HIS A C 1
ATOM 5563 O O . HIS A 1 723 ? 5.961 28.334 -19.717 1.00 61.78 723 HIS A O 1
ATOM 5569 N N . LYS A 1 724 ? 6.990 27.539 -21.546 1.00 74.12 724 LYS A N 1
ATOM 5570 C CA . LYS A 1 724 ? 7.225 28.860 -22.156 1.00 74.12 724 LYS A CA 1
ATOM 5571 C C . LYS A 1 724 ? 5.923 29.588 -22.485 1.00 74.12 724 LYS A C 1
ATOM 5573 O O . LYS A 1 724 ? 5.829 30.781 -22.207 1.00 74.12 724 LYS A O 1
ATOM 5578 N N . ALA A 1 725 ? 4.915 28.900 -23.022 1.00 71.62 725 ALA A N 1
ATOM 5579 C CA . ALA A 1 725 ? 3.601 29.486 -23.290 1.00 71.62 725 ALA A CA 1
ATOM 5580 C C . ALA A 1 725 ? 2.909 29.949 -21.996 1.00 71.62 725 ALA A C 1
ATOM 5582 O O . ALA A 1 725 ? 2.357 31.047 -21.947 1.00 71.62 725 ALA A O 1
ATOM 5583 N N . ARG A 1 726 ? 3.010 29.160 -20.919 1.00 65.75 726 ARG A N 1
ATOM 5584 C CA . ARG A 1 726 ? 2.449 29.493 -19.602 1.00 65.75 726 ARG A CA 1
ATOM 5585 C C . ARG A 1 726 ? 3.183 30.648 -18.916 1.00 65.75 726 ARG A C 1
ATOM 5587 O O . ARG A 1 726 ? 2.534 31.510 -18.333 1.00 65.75 726 ARG A O 1
ATOM 5594 N N . VAL A 1 727 ? 4.511 30.707 -19.016 1.00 71.06 727 VAL A N 1
ATOM 5595 C CA . VAL A 1 727 ? 5.305 31.845 -18.521 1.00 71.06 727 VAL A CA 1
ATOM 5596 C C . VAL A 1 727 ? 4.989 33.108 -19.326 1.00 71.06 727 VAL A C 1
ATOM 5598 O O . VAL A 1 727 ? 4.805 34.167 -18.740 1.00 71.06 727 VAL A O 1
ATOM 5601 N N . LYS A 1 728 ? 4.835 33.003 -20.651 1.00 77.44 728 LYS A N 1
ATOM 5602 C CA . LYS A 1 728 ? 4.457 34.134 -21.510 1.00 77.44 728 LYS A CA 1
ATOM 5603 C C . LYS A 1 728 ? 3.044 34.655 -21.209 1.00 77.44 728 LYS A C 1
ATOM 5605 O O . LYS A 1 728 ? 2.845 35.864 -21.220 1.00 77.44 728 LYS A O 1
ATOM 5610 N N . ALA A 1 729 ? 2.101 33.772 -20.875 1.00 70.19 729 ALA A N 1
ATOM 5611 C CA . ALA A 1 729 ? 0.764 34.155 -20.413 1.00 70.19 729 ALA A CA 1
ATOM 5612 C C . ALA A 1 729 ? 0.797 34.861 -19.043 1.00 70.19 729 ALA A C 1
ATOM 5614 O O . ALA A 1 729 ? 0.158 35.889 -18.868 1.00 70.19 729 ALA A O 1
ATOM 5615 N N . LEU A 1 730 ? 1.610 34.372 -18.100 1.00 64.62 730 LEU A N 1
ATOM 5616 C CA . LEU A 1 730 ? 1.776 34.999 -16.780 1.00 64.62 730 LEU A CA 1
ATOM 5617 C C . LEU A 1 730 ? 2.469 36.369 -16.832 1.00 64.62 730 LEU A C 1
ATOM 5619 O O . LEU A 1 730 ? 2.224 37.212 -15.971 1.00 64.62 730 LEU A O 1
ATOM 5623 N N . VAL A 1 731 ? 3.346 36.592 -17.812 1.00 71.44 731 VAL A N 1
ATOM 5624 C CA . VAL A 1 731 ? 3.966 37.906 -18.045 1.00 71.44 731 VAL A CA 1
ATOM 5625 C C . VAL A 1 731 ? 2.955 38.878 -18.662 1.00 71.44 731 VAL A C 1
ATOM 5627 O O . VAL A 1 731 ? 2.885 40.017 -18.220 1.00 71.44 731 VAL A O 1
ATOM 5630 N N . ALA A 1 732 ? 2.106 38.417 -19.587 1.00 65.62 732 ALA A N 1
ATOM 5631 C CA . ALA A 1 732 ? 1.046 39.243 -20.169 1.00 65.62 732 ALA A CA 1
ATOM 5632 C C . ALA A 1 732 ? -0.016 39.683 -19.138 1.00 65.62 732 ALA A C 1
ATOM 5634 O O . ALA A 1 732 ? -0.474 40.821 -19.189 1.00 65.62 732 ALA A O 1
ATOM 5635 N N . ASP A 1 733 ? -0.356 38.828 -18.166 1.00 57.62 733 ASP A N 1
ATOM 5636 C CA . ASP A 1 733 ? -1.281 39.192 -17.080 1.00 57.62 733 ASP A CA 1
ATOM 5637 C C . ASP A 1 733 ? -0.679 40.228 -16.117 1.00 57.62 733 ASP A C 1
ATOM 5639 O O . ASP A 1 733 ? -1.396 41.097 -15.620 1.00 57.62 733 ASP A O 1
ATOM 5643 N N . LYS A 1 734 ? 0.640 40.201 -15.876 1.00 55.75 734 LYS A N 1
ATOM 5644 C CA . LYS A 1 734 ? 1.303 41.184 -15.000 1.00 55.75 734 LYS A CA 1
ATOM 5645 C C . LYS A 1 734 ? 1.333 42.593 -15.587 1.00 55.75 734 LYS A C 1
ATOM 5647 O O . LYS A 1 734 ? 1.208 43.551 -14.829 1.00 55.75 734 LYS A O 1
ATOM 5652 N N . ASP A 1 735 ? 1.428 42.717 -16.906 1.00 53.16 735 ASP A N 1
ATOM 5653 C CA . ASP A 1 735 ? 1.421 44.020 -17.579 1.00 53.16 735 ASP A CA 1
ATOM 5654 C C . ASP A 1 735 ? 0.011 44.642 -17.642 1.00 53.16 735 ASP A C 1
ATOM 5656 O O . ASP A 1 735 ? -0.128 45.849 -17.830 1.00 53.16 735 ASP A O 1
ATOM 5660 N N . SER A 1 736 ? -1.043 43.850 -17.400 1.00 53.84 736 SER A N 1
ATOM 5661 C CA . SER A 1 736 ? -2.429 44.338 -17.330 1.00 53.84 736 SER A CA 1
ATOM 5662 C C . SER A 1 736 ? -2.833 44.926 -15.968 1.00 53.84 736 SER A C 1
ATOM 5664 O O . SER A 1 736 ? -3.874 45.568 -15.870 1.00 53.84 736 SER A O 1
ATOM 5666 N N . PHE A 1 737 ? -2.014 44.758 -14.920 1.00 47.41 737 PHE A N 1
ATOM 5667 C CA . PHE A 1 737 ? -2.367 45.134 -13.541 1.00 47.41 737 PHE A CA 1
ATOM 5668 C C . PHE A 1 737 ? -1.771 46.481 -13.072 1.00 47.41 737 PHE A C 1
ATOM 5670 O O . PHE A 1 737 ? -1.938 46.857 -11.917 1.00 47.41 737 PHE A O 1
ATOM 5677 N N . ILE A 1 738 ? -1.058 47.219 -13.933 1.00 48.34 738 ILE A N 1
ATOM 5678 C CA . ILE A 1 738 ? -0.319 48.442 -13.537 1.00 48.34 738 ILE A CA 1
ATOM 5679 C C . ILE A 1 738 ? -0.980 49.753 -14.025 1.00 48.34 738 ILE A C 1
ATOM 5681 O O . ILE A 1 738 ? -0.466 50.833 -13.749 1.00 48.34 738 ILE A O 1
ATOM 5685 N N . LEU A 1 739 ? -2.141 49.723 -14.691 1.00 48.62 739 LEU A N 1
ATOM 5686 C CA . LEU A 1 739 ? -2.679 50.919 -15.368 1.00 48.62 739 LEU A CA 1
ATOM 5687 C C . LEU A 1 739 ? -4.067 51.426 -14.943 1.00 48.62 739 LEU A C 1
ATOM 5689 O O . LEU A 1 739 ? -4.631 52.214 -15.690 1.00 48.62 739 LEU A O 1
ATOM 5693 N N . ASP A 1 740 ? -4.584 51.088 -13.756 1.00 45.75 740 ASP A N 1
ATOM 5694 C CA . ASP A 1 740 ? -5.934 51.537 -13.347 1.00 45.75 740 ASP A CA 1
ATOM 5695 C C . ASP A 1 740 ? -6.080 51.971 -11.872 1.00 45.75 740 ASP A C 1
ATOM 5697 O O . ASP A 1 740 ? -7.077 51.668 -11.234 1.00 45.75 740 ASP A O 1
ATOM 5701 N N . ASP A 1 741 ? -5.136 52.741 -11.314 1.00 43.41 741 ASP A N 1
ATOM 5702 C CA . ASP A 1 741 ? -5.383 53.441 -10.035 1.00 43.41 741 ASP A CA 1
ATOM 5703 C C . ASP A 1 741 ? -4.791 54.859 -10.022 1.00 43.41 741 ASP A C 1
ATOM 5705 O O . ASP A 1 741 ? -3.780 55.173 -9.392 1.00 43.41 741 ASP A O 1
ATOM 5709 N N . ALA A 1 742 ? -5.467 55.753 -10.744 1.00 49.38 742 ALA A N 1
ATOM 5710 C CA . ALA A 1 742 ? -5.319 57.195 -10.608 1.00 49.38 742 ALA A CA 1
ATOM 5711 C C . ALA A 1 742 ? -6.708 57.851 -10.546 1.00 49.38 742 ALA A C 1
ATOM 5713 O O . ALA A 1 742 ? -7.253 58.219 -11.580 1.00 49.38 742 ALA A O 1
ATOM 5714 N N . HIS A 1 743 ? -7.280 57.980 -9.338 1.00 44.50 743 HIS A N 1
ATOM 5715 C CA . HIS A 1 743 ? -7.940 59.191 -8.804 1.00 44.50 743 HIS A CA 1
ATOM 5716 C C . HIS A 1 743 ? -8.913 58.921 -7.637 1.00 44.50 743 HIS A C 1
ATOM 5718 O O . HIS A 1 743 ? -9.816 58.100 -7.737 1.00 44.50 743 HIS A O 1
ATOM 5724 N N . GLY A 1 744 ? -8.803 59.769 -6.601 1.00 35.56 744 GLY A N 1
ATOM 5725 C CA . GLY A 1 744 ? -9.826 60.037 -5.574 1.00 35.56 744 GLY A CA 1
ATOM 5726 C C . GLY A 1 744 ? -9.593 59.270 -4.267 1.00 35.56 744 GLY A C 1
ATOM 5727 O O . GLY A 1 744 ? -9.454 58.063 -4.285 1.00 35.56 744 GLY A O 1
ATOM 5728 N N . GLY A 1 745 ? -9.511 59.855 -3.073 1.00 38.66 745 GLY A N 1
ATOM 5729 C CA . GLY A 1 745 ? -9.894 61.179 -2.594 1.00 38.66 745 GLY A CA 1
ATOM 5730 C C . GLY A 1 745 ? -10.614 61.011 -1.246 1.00 38.66 745 GLY A C 1
ATOM 5731 O O . GLY A 1 745 ? -11.673 60.399 -1.212 1.00 38.66 745 GLY A O 1
ATOM 5732 N N . GLY A 1 746 ? -10.058 61.579 -0.166 1.00 35.59 746 GLY A N 1
ATOM 5733 C CA . GLY A 1 746 ? -10.680 61.681 1.172 1.00 35.59 746 GLY A CA 1
ATOM 5734 C C . GLY A 1 746 ? -10.607 60.403 2.026 1.00 35.59 746 GLY A C 1
ATOM 5735 O O . GLY A 1 746 ? -10.570 59.304 1.502 1.00 35.59 746 GLY A O 1
ATOM 5736 N N . SER A 1 747 ? -10.586 60.422 3.356 1.00 40.00 747 SER A N 1
ATOM 5737 C CA . SER A 1 747 ? -10.547 61.483 4.365 1.00 40.00 747 SER A CA 1
ATOM 5738 C C . SER A 1 747 ? -10.497 60.804 5.744 1.00 40.00 747 SER A C 1
ATOM 5740 O O . SER A 1 747 ? -11.268 59.877 5.965 1.00 40.00 747 SER A O 1
ATOM 5742 N N . GLY A 1 748 ? -9.701 61.344 6.673 1.00 37.22 748 GLY A N 1
ATOM 5743 C CA . GLY A 1 748 ? -10.051 61.417 8.100 1.00 37.22 748 GLY A CA 1
ATOM 5744 C C . GLY A 1 748 ? -9.572 60.316 9.061 1.00 37.22 748 GLY A C 1
ATOM 5745 O O . GLY A 1 748 ? -9.999 59.178 8.940 1.00 37.22 748 GLY A O 1
ATOM 5746 N N . LEU A 1 749 ? -8.838 60.784 10.094 1.00 38.44 749 LEU A N 1
ATOM 5747 C CA . LEU A 1 749 ? -8.908 60.393 11.526 1.00 38.44 749 LEU A CA 1
ATOM 5748 C C . LEU A 1 749 ? -8.411 58.966 11.877 1.00 38.44 749 LEU A C 1
ATOM 5750 O O . LEU A 1 749 ? -8.721 58.012 11.190 1.00 38.44 749 LEU A O 1
ATOM 5754 N N . GLU A 1 750 ? -7.656 58.669 12.937 1.00 37.38 750 GLU A N 1
ATOM 5755 C CA . GLU A 1 750 ? -7.221 59.365 14.153 1.00 37.38 750 GLU A CA 1
ATOM 5756 C C . GLU A 1 750 ? -6.206 58.435 14.872 1.00 37.38 750 GLU A C 1
ATOM 5758 O O . GLU A 1 750 ? -6.373 57.223 14.785 1.00 37.38 750 GLU A O 1
ATOM 5763 N N . ALA A 1 751 ? -5.246 59.008 15.622 1.00 37.84 751 ALA A N 1
ATOM 5764 C CA . ALA A 1 751 ? -4.604 58.470 16.849 1.00 37.84 751 ALA A CA 1
ATOM 5765 C C . ALA A 1 751 ? -3.858 57.102 16.808 1.00 37.84 751 ALA A C 1
ATOM 5767 O O . ALA A 1 751 ? -4.277 56.141 16.192 1.00 37.84 751 ALA A O 1
ATOM 5768 N N . ALA A 1 752 ? -2.765 56.838 17.525 1.00 36.19 752 ALA A N 1
ATOM 5769 C CA . ALA A 1 752 ? -1.869 57.582 18.402 1.00 36.19 752 ALA A CA 1
ATOM 5770 C C . ALA A 1 752 ? -0.604 56.709 18.587 1.00 36.19 752 ALA A C 1
ATOM 5772 O O . ALA A 1 752 ? -0.673 55.480 18.545 1.00 36.19 752 ALA A O 1
ATOM 5773 N N . ALA A 1 753 ? 0.550 57.342 18.788 1.00 38.34 753 ALA A N 1
ATOM 5774 C CA . ALA A 1 753 ? 1.822 56.682 19.083 1.00 38.34 753 ALA A CA 1
ATOM 5775 C C . ALA A 1 753 ? 1.915 56.237 20.559 1.00 38.34 753 ALA A C 1
ATOM 5777 O O . ALA A 1 753 ? 1.343 56.911 21.417 1.00 38.34 753 ALA A O 1
ATOM 5778 N N . PRO A 1 754 ? 2.705 55.197 20.895 1.00 53.62 754 PRO A N 1
ATOM 5779 C CA . PRO A 1 754 ? 3.179 54.976 22.255 1.00 53.62 754 PRO A CA 1
ATOM 5780 C C . PRO A 1 754 ? 4.653 55.392 22.408 1.00 53.62 754 PRO A C 1
ATOM 5782 O O . PRO A 1 754 ? 5.524 54.967 21.649 1.00 53.62 754 PRO A O 1
ATOM 5785 N N . THR A 1 755 ? 4.940 56.197 23.431 1.00 50.53 755 THR A N 1
ATOM 5786 C CA . THR A 1 755 ? 6.294 56.546 23.892 1.00 50.53 755 THR A CA 1
ATOM 5787 C C . THR A 1 755 ? 6.465 56.209 25.372 1.00 50.53 755 THR A C 1
ATOM 5789 O O . THR A 1 755 ? 5.609 56.584 26.167 1.00 50.53 755 THR A O 1
ATOM 5792 N N . GLY A 1 756 ? 7.623 55.622 25.712 1.00 43.44 756 GLY A N 1
ATOM 5793 C CA . GLY A 1 756 ? 8.248 55.596 27.052 1.00 43.44 756 GLY A CA 1
ATOM 5794 C C . GLY A 1 756 ? 7.817 54.412 27.928 1.00 43.44 756 GLY A C 1
ATOM 5795 O O . GLY A 1 756 ? 6.643 54.317 28.247 1.00 43.44 756 GLY A O 1
ATOM 5796 N N . VAL A 1 757 ? 8.624 53.392 28.257 1.00 51.78 757 VAL A N 1
ATOM 5797 C CA . VAL A 1 757 ? 10.008 53.276 28.793 1.00 51.78 757 VAL A CA 1
ATOM 5798 C C . VAL A 1 757 ? 10.145 53.647 30.281 1.00 51.78 757 VAL A C 1
ATOM 5800 O O . VAL A 1 757 ? 9.879 54.783 30.654 1.00 51.78 757 VAL A O 1
ATOM 5803 N N . ALA A 1 758 ? 10.703 52.672 31.026 1.00 46.41 758 ALA A N 1
ATOM 5804 C CA . ALA A 1 758 ? 11.242 52.655 32.401 1.00 46.41 758 ALA A CA 1
ATOM 5805 C C . ALA A 1 758 ? 10.213 52.637 33.550 1.00 46.41 758 ALA A C 1
ATOM 5807 O O . ALA A 1 758 ? 9.266 53.407 33.543 1.00 46.41 758 ALA A O 1
ATOM 5808 N N . GLY A 1 759 ? 10.332 51.815 34.595 1.00 45.28 759 GLY A N 1
ATOM 5809 C CA . GLY A 1 759 ? 11.332 50.828 35.023 1.00 45.28 759 GLY A CA 1
ATOM 5810 C C . GLY A 1 759 ? 11.118 50.563 36.526 1.00 45.28 759 GLY A C 1
ATOM 5811 O O . GLY A 1 759 ? 10.683 51.482 37.211 1.00 45.28 759 GLY A O 1
ATOM 5812 N N . ASP A 1 760 ? 11.326 49.332 37.010 1.00 44.72 760 ASP A N 1
ATOM 5813 C CA . ASP A 1 760 ? 12.129 49.021 38.213 1.00 44.72 760 ASP A CA 1
ATOM 5814 C C . ASP A 1 760 ? 12.053 47.530 38.616 1.00 44.72 760 ASP A C 1
ATOM 5816 O O . ASP A 1 760 ? 10.967 46.969 38.766 1.00 44.72 760 ASP A O 1
ATOM 5820 N N . VAL A 1 761 ? 13.267 46.993 38.832 1.00 45.00 761 VAL A N 1
ATOM 5821 C CA . VAL A 1 761 ? 13.757 45.680 39.329 1.00 45.00 761 VAL A CA 1
ATOM 5822 C C . VAL A 1 761 ? 13.592 44.443 38.446 1.00 45.00 761 VAL A C 1
ATOM 5824 O O . VAL A 1 761 ? 12.473 43.902 38.321 1.00 45.00 761 VAL A O 1
#

pLDDT: mean 73.04, std 20.78, range [31.62, 97.56]

Secondary structure (DSSP, 8-state):
-----------------------------------------S---GGGS-HHHHHHHHHHHHHHHHHHHHHHHHHHHHHHHHHHHHHHHHHHHHHHHHHHHHHHHHHHHHHHHHHHHHH---HHHHHHHHHHHH--S-TTTSPPPHHHHHHHHHHHHHHHHHHHHHHHHHHHHTTS-----------------------------TTHHHHHHHHHHHHHHHHHHHHHHHHHHHHHHHHHHHHHHHHHHHHHHHHHHHHHHHHHHHHHHHHHHHHHHHHHHHHHHHHHHHHHHHHHHHHHHHHHHHHHHHHHHHHHHHHHHHHHHHHHHHHHHHHHHHHHHHHHHHHHHHHHHHHHHHHHHHHHHHHHHHHHHHHHHHHHHHHHHHHHHHHHHHHHHHHHHHHHSTTSS-SS-----------------SSSSTTSSS-SSSHHHHHHHHHHHHHHHHHHHHHHHHHHHHHHHHHHHHHHHHHHHHHHHHHHHHHHHHHHHHHHHHHHHHHHHHHHHHHHHHHHHHHHHHHHHHHHHHHHHHHHHHHHHHHS-S---------------------HHHHHHHHHHHHHHHHHHHHHHHHHHHHHHHHHHHHHHHHHHHHHHHHHHHHHHHHHHHS-----------------------------------PPPPPPPPPTTHHHHHHHHHHHHHHHHHHHHHHHHHHHHHHHHHHHHHHHHHHHHHHHHHHHHHHTSSS----------------------

Radius of gyration: 72.03 Å; chains: 1; bounding box: 166×120×274 Å

Organism: Ectocarpus siliculosus (NCBI:txid2880)

Sequence (761 aa):
MSPGIMGRISDGGAILAAMDLGAAPVPAGLLGMTPGRDPPYPGSSNDDMPVQLQALTKIHAQKVRSLMRSVAELKKRLALATAQGKDHRRSAMIRAMRTRLREQDLVVDVIKEELGLKTGMGKEETNDWVIRKTVGGPLRFRPKTREELQNELYRLERKYRQALDKLKTRRTGGDRDEGGVVGTTEERSRVELEGQGGGGGDTDQQASTRELMRLSEALEEVDALRVSVRSRDAALQAQAEAIDQLQLEKRDLRGVQEKLGRKERRARELKRKHANLGEQHTALLEDFEASQEQVDHLKAQLALRKEEALAEADEFREQSLRQAEEVGVLLKREEELSTALEEEVASRQRERREHHHADRQAVARAEAAEKSLQVSVKQETRLREKNKTMMAELQRLGKEAGEAARLRERGRDLAVETKRLAKEAEARQGRLEEARQKGATAEEALRASKESLEAEKSSKEALARETSEMKVLLGEKLALLEAEKKKADDEGEARRRLESMLLAEKKKEEEMGIAAAAAAAQAAAQVAEANAAAAAAVAAHAEVLAAEKEQQDPERKKGGDKDTERDDEAGKKFDLTESEEIIEEMESELREQADRVFSLEEEQQALKLQLESAKKAADDLSAKNAALTAQLKAAPATSPADPAAAVTAGAETEAEPASSRKLEESIPGSPRRPLRPCSSAEEKEWQLGEELVAAKAAKKAAQNECVALKLELQDGKASGDLHKARVKALVADKDSFILDDAHGGGSGLEAAAPTGVAGDV